Protein 1Y1B (pdb70)

Organism: Anemonia sulcata (NCBI:txid6108)

Foldseek 3Di:
DALADVDDDQPQFQFQWQPGGTASDPRSLSVCCRPPPHNIGTDGRHPD

Sequence (48 aa):
KPDCPLICTMQYDPVCGSDGITYGNACMLLGASCRSDTPIELVHKGRCKPDCPLICTMQYDPVCGSDGITYGNACMLLGASCRSDTPIELVHKGRCKPDCPLICTMQYDPVCGSDGITYGNACMLLGASCRSDTPIELVHKGRCKPDCPLICTMQYDPVCGSDGITYGNACMLLGASCRSDTPIELVHKGRCKPDCPLICTMQYDPVCGSDGITYGNACMLLGASCRSDTPIELVHKGRCKPDCPLICTMQYDPVCGSDGITYGNACMLLGASCRSDTPIELVHKGRCKPDCPLICTMQYDPVCGSDGITYGNACMLLGASCRSDTPIELVHKGRCKPDCPLICTMQYDPVCGSDGITYGNACMLLGASCRSDTPIELVHKGRCKPDCPLICTMQYDPVCGSDGITYGNACMLLGASCRSDTPIELVHKGRCKPDCPLICTMQYDPVCGSDGITYGNACMLLGASCRSDTPIELVHKGRCKPDCPLICTMQYDPVCGSDGITYGNACMLLGASCRSDTPIELVHKGRCKPDCPLICTMQYDPVCGSDGITYGNACMLLGASCRSDTPIELVHKGRCKPDCPLICTMQYDPVCGSDGITYGNACMLLGASCRSDTPIELVHKGRCKPDCPLICTMQYDPVCGSDGITYGNACMLLGASCRSDTPIELVHKGRCKPDCPLICTMQYDPVCGSDGITYGNACMLLGASCRSDTPIELVHKGRCKPDCPLICTMQYDPVCGSDGITYGNACMLLGASCRSDTPIELVHKGRCKPDCPLICTMQYDPVCGSDGITYGNACMLLGASCRSDTPIELVHKGRCKPDCPLICTMQYDPVCGSDGITYGNACMLLGASCRSDTPIELVHKGRCKPDCPLICTMQYDPVCGSDGITYGNACMLLGASCRSDTPIELVHKGRCKPDCPLICTMQYDPVCGSDGITYGNACMLLGASCRSDTPIELVHKGRC

InterPro domains:
  IPR001239 Proteinase inhibitor I1, Kazal-type, metazoa [PR00290] (8-18)
  IPR001239 Proteinase inhibitor I1, Kazal-type, metazoa [PR00290] (19-30)
  IPR002350 Kazal domain [PF00050] (7-48)
  IPR002350 Kazal domain [PS51465] (1-48)
  IPR002350 Kazal domain [SM00280] (3-48)
  IPR036058 Kazal domain superfamily [SSF100895] (2-48)
  IPR050653 Protease Inhibitors and Growth Factor Antagonists [PTHR10913] (4-48)

Secondary structure (DSSP, 8-state):
-----S---SS-B-EEEETTEEESBHHHHHHHHHHSSS--EEEESS--

Structure (mmCIF, N/CA/C/O backbone):
data_1Y1B
#
_entry.id   1Y1B
#
loop_
_atom_site.group_PDB
_atom_site.id
_atom_site.type_symbol
_atom_site.label_atom_id
_atom_site.label_alt_id
_atom_site.label_comp_id
_atom_site.label_asym_id
_atom_site.label_entity_id
_atom_site.label_seq_id
_atom_site.pdbx_PDB_ins_code
_atom_site.Cartn_x
_atom_site.Cartn_y
_atom_site.Cartn_z
_atom_site.occupancy
_atom_site.B_iso_or_equiv
_atom_site.auth_seq_id
_atom_site.auth_comp_id
_atom_site.auth_asym_id
_atom_site.auth_atom_id
_atom_site.pdbx_PDB_model_num
ATOM 1 N N . LYS A 1 1 ? 2.234 13.068 5.387 1.00 0.00 1 LYS A N 1
ATOM 2 C CA . LYS A 1 1 ? 2.216 11.798 4.614 1.00 0.00 1 LYS A CA 1
ATOM 3 C C . LYS A 1 1 ? 3.343 10.869 5.054 1.00 0.00 1 LYS A C 1
ATOM 4 O O . LYS A 1 1 ? 4.447 11.318 5.361 1.00 0.00 1 LYS A O 1
ATOM 25 N N . PRO A 1 2 ? 3.075 9.556 5.085 1.00 0.00 2 PRO A N 1
ATOM 26 C CA . PRO A 1 2 ? 4.064 8.552 5.484 1.00 0.00 2 PRO A CA 1
ATOM 27 C C . PRO A 1 2 ? 5.370 8.688 4.711 1.00 0.00 2 PRO A C 1
ATOM 28 O O . PRO A 1 2 ? 5.627 9.713 4.081 1.00 0.00 2 PRO A O 1
ATOM 39 N N . ASP A 1 3 ? 6.194 7.648 4.769 1.00 0.00 3 ASP A N 1
ATOM 40 C CA . ASP A 1 3 ? 7.479 7.650 4.077 1.00 0.00 3 ASP A CA 1
ATOM 41 C C . ASP A 1 3 ? 7.641 6.402 3.219 1.00 0.00 3 ASP A C 1
ATOM 42 O O . ASP A 1 3 ? 6.674 5.688 2.953 1.00 0.00 3 ASP A O 1
ATOM 51 N N . CYS A 1 4 ? 8.867 6.157 2.772 1.00 0.00 4 CYS A N 1
ATOM 52 C CA . CYS A 1 4 ? 9.159 5.008 1.929 1.00 0.00 4 CYS A CA 1
ATOM 53 C C . CYS A 1 4 ? 9.945 3.957 2.704 1.00 0.00 4 CYS A C 1
ATOM 54 O O . CYS A 1 4 ? 10.595 4.264 3.703 1.00 0.00 4 CYS A O 1
ATOM 61 N N . PRO A 1 5 ? 9.891 2.698 2.250 1.00 0.00 5 PRO A N 1
ATOM 62 C CA . PRO A 1 5 ? 10.582 1.590 2.880 1.00 0.00 5 PRO A CA 1
ATOM 63 C C . PRO A 1 5 ? 11.928 1.299 2.227 1.00 0.00 5 PRO A C 1
ATOM 64 O O . PRO A 1 5 ? 12.465 2.126 1.489 1.00 0.00 5 PRO A O 1
ATOM 75 N N . LEU A 1 6 ? 12.464 0.115 2.498 1.00 0.00 6 LEU A N 1
ATOM 76 C CA . LEU A 1 6 ? 13.744 -0.296 1.937 1.00 0.00 6 LEU A CA 1
ATOM 77 C C . LEU A 1 6 ? 13.643 -1.703 1.355 1.00 0.00 6 LEU A C 1
ATOM 78 O O . LEU A 1 6 ? 14.365 -2.610 1.769 1.00 0.00 6 LEU A O 1
ATOM 94 N N . ILE A 1 7 ? 12.735 -1.877 0.398 1.00 0.00 7 ILE A N 1
ATOM 95 C CA . ILE A 1 7 ? 12.528 -3.175 -0.234 1.00 0.00 7 ILE A CA 1
ATOM 96 C C . ILE A 1 7 ? 11.993 -4.185 0.778 1.00 0.00 7 ILE A C 1
ATOM 97 O O . ILE A 1 7 ? 12.745 -4.709 1.601 1.00 0.00 7 ILE A O 1
ATOM 113 N N . CYS A 1 8 ? 10.693 -4.452 0.714 1.00 0.00 8 CYS A N 1
ATOM 114 C CA . CYS A 1 8 ? 10.064 -5.395 1.629 1.00 0.00 8 CYS A CA 1
ATOM 115 C C . CYS A 1 8 ? 10.146 -6.835 1.141 1.00 0.00 8 CYS A C 1
ATOM 116 O O . CYS A 1 8 ? 11.029 -7.583 1.559 1.00 0.00 8 CYS A O 1
ATOM 123 N N . THR A 1 9 ? 9.215 -7.241 0.286 1.00 0.00 9 THR A N 1
ATOM 124 C CA . THR A 1 9 ? 9.203 -8.613 -0.195 1.00 0.00 9 THR A CA 1
ATOM 125 C C . THR A 1 9 ? 8.227 -8.808 -1.348 1.00 0.00 9 THR A C 1
ATOM 126 O O . THR A 1 9 ? 7.528 -7.880 -1.757 1.00 0.00 9 THR A O 1
ATOM 137 N N . MET A 1 10 ? 8.179 -10.037 -1.853 1.00 0.00 10 MET A N 1
ATOM 138 C CA . MET A 1 10 ? 7.283 -10.389 -2.944 1.00 0.00 10 MET A CA 1
ATOM 139 C C . MET A 1 10 ? 6.179 -11.317 -2.442 1.00 0.00 10 MET A C 1
ATOM 140 O O . MET A 1 10 ? 5.431 -11.896 -3.230 1.00 0.00 10 MET A O 1
ATOM 154 N N . GLN A 1 11 ? 6.077 -11.439 -1.120 1.00 0.00 11 GLN A N 1
ATOM 155 C CA . GLN A 1 11 ? 5.062 -12.275 -0.499 1.00 0.00 11 GLN A CA 1
ATOM 156 C C . GLN A 1 11 ? 3.717 -11.583 -0.594 1.00 0.00 11 GLN A C 1
ATOM 157 O O . GLN A 1 11 ? 3.155 -11.142 0.411 1.00 0.00 11 GLN A O 1
ATOM 171 N N . TYR A 1 12 ? 3.235 -11.476 -1.823 1.00 0.00 12 TYR A N 1
ATOM 172 C CA . TYR A 1 12 ? 1.968 -10.818 -2.132 1.00 0.00 12 TYR A CA 1
ATOM 173 C C . TYR A 1 12 ? 1.075 -10.671 -0.905 1.00 0.00 12 TYR A C 1
ATOM 174 O O . TYR A 1 12 ? 0.331 -11.583 -0.544 1.00 0.00 12 TYR A O 1
ATOM 192 N N . ASP A 1 13 ? 1.146 -9.497 -0.290 1.00 0.00 13 ASP A N 1
ATOM 193 C CA . ASP A 1 13 ? 0.339 -9.178 0.877 1.00 0.00 13 ASP A CA 1
ATOM 194 C C . ASP A 1 13 ? -0.511 -7.963 0.551 1.00 0.00 13 ASP A C 1
ATOM 195 O O . ASP A 1 13 ? -0.415 -6.919 1.196 1.00 0.00 13 ASP A O 1
ATOM 204 N N . PRO A 1 14 ? -1.339 -8.092 -0.493 1.00 0.00 14 PRO A N 1
ATOM 205 C CA . PRO A 1 14 ? -2.205 -7.019 -0.977 1.00 0.00 14 PRO A CA 1
ATOM 206 C C . PRO A 1 14 ? -3.003 -6.345 0.123 1.00 0.00 14 PRO A C 1
ATOM 207 O O . PRO A 1 14 ? -3.860 -6.957 0.760 1.00 0.00 14 PRO A O 1
ATOM 218 N N . VAL A 1 15 ? -2.716 -5.069 0.329 1.00 0.00 15 VAL A N 1
ATOM 219 C CA . VAL A 1 15 ? -3.392 -4.279 1.329 1.00 0.00 15 VAL A CA 1
ATOM 220 C C . VAL A 1 15 ? -4.052 -3.078 0.691 1.00 0.00 15 VAL A C 1
ATOM 221 O O . VAL A 1 15 ? -3.448 -2.371 -0.117 1.00 0.00 15 VAL A O 1
ATOM 234 N N . CYS A 1 16 ? -5.294 -2.852 1.065 1.00 0.00 16 CYS A N 1
ATOM 235 C CA . CYS A 1 16 ? -6.049 -1.738 0.544 1.00 0.00 16 CYS A CA 1
ATOM 236 C C . CYS A 1 16 ? -5.641 -0.461 1.257 1.00 0.00 16 CYS A C 1
ATOM 237 O O . CYS A 1 16 ? -5.764 -0.351 2.476 1.00 0.00 16 CYS A O 1
ATOM 244 N N . GLY A 1 17 ? -5.130 0.497 0.493 1.00 0.00 17 GLY A N 1
ATOM 245 C CA . GLY A 1 17 ? -4.686 1.735 1.082 1.00 0.00 17 GLY A CA 1
ATOM 246 C C . GLY A 1 17 ? -5.619 2.887 0.808 1.00 0.00 17 GLY A C 1
ATOM 247 O O . GLY A 1 17 ? -6.141 3.037 -0.315 1.00 0.00 17 GLY A O 1
ATOM 251 N N . SER A 1 18 ? -5.805 3.702 1.850 1.00 0.00 18 SER A N 1
ATOM 252 C CA . SER A 1 18 ? -6.650 4.872 1.783 1.00 0.00 18 SER A CA 1
ATOM 253 C C . SER A 1 18 ? -6.288 5.689 0.565 1.00 0.00 18 SER A C 1
ATOM 254 O O . SER A 1 18 ? -5.359 6.502 0.584 1.00 0.00 18 SER A O 1
ATOM 262 N N . ASP A 1 19 ? -7.031 5.429 -0.488 1.00 0.00 19 ASP A N 1
ATOM 263 C CA . ASP A 1 19 ? -6.855 6.080 -1.772 1.00 0.00 19 ASP A CA 1
ATOM 264 C C . ASP A 1 19 ? -7.721 5.365 -2.793 1.00 0.00 19 ASP A C 1
ATOM 265 O O . ASP A 1 19 ? -8.191 5.959 -3.763 1.00 0.00 19 ASP A O 1
ATOM 274 N N . GLY A 1 20 ? -7.927 4.072 -2.551 1.00 0.00 20 GLY A N 1
ATOM 275 C CA . GLY A 1 20 ? -8.733 3.265 -3.430 1.00 0.00 20 GLY A CA 1
ATOM 276 C C . GLY A 1 20 ? -7.891 2.303 -4.228 1.00 0.00 20 GLY A C 1
ATOM 277 O O . GLY A 1 20 ? -8.205 2.014 -5.382 1.00 0.00 20 GLY A O 1
ATOM 281 N N . ILE A 1 21 ? -6.803 1.813 -3.632 1.00 0.00 21 ILE A N 1
ATOM 282 C CA . ILE A 1 21 ? -5.933 0.892 -4.362 1.00 0.00 21 ILE A CA 1
ATOM 283 C C . ILE A 1 21 ? -5.432 -0.266 -3.504 1.00 0.00 21 ILE A C 1
ATOM 284 O O . ILE A 1 21 ? -5.086 -0.092 -2.335 1.00 0.00 21 ILE A O 1
ATOM 300 N N . THR A 1 22 ? -5.364 -1.445 -4.122 1.00 0.00 22 THR A N 1
ATOM 301 C CA . THR A 1 22 ? -4.869 -2.645 -3.458 1.00 0.00 22 THR A CA 1
ATOM 302 C C . THR A 1 22 ? -3.400 -2.838 -3.813 1.00 0.00 22 THR A C 1
ATOM 303 O O . THR A 1 22 ? -3.068 -3.317 -4.897 1.00 0.00 22 THR A O 1
ATOM 314 N N . TYR A 1 23 ? -2.525 -2.421 -2.909 1.00 0.00 23 TYR A N 1
ATOM 315 C CA . TYR A 1 23 ? -1.088 -2.496 -3.130 1.00 0.00 23 TYR A CA 1
ATOM 316 C C . TYR A 1 23 ? -0.517 -3.868 -2.825 1.00 0.00 23 TYR A C 1
ATOM 317 O O . TYR A 1 23 ? -0.883 -4.499 -1.842 1.00 0.00 23 TYR A O 1
ATOM 335 N N . GLY A 1 24 ? 0.397 -4.308 -3.683 1.00 0.00 24 GLY A N 1
ATOM 336 C CA . GLY A 1 24 ? 1.030 -5.603 -3.516 1.00 0.00 24 GLY A CA 1
ATOM 337 C C . GLY A 1 24 ? 1.357 -5.881 -2.074 1.00 0.00 24 GLY A C 1
ATOM 338 O O . GLY A 1 24 ? 1.372 -7.032 -1.634 1.00 0.00 24 GLY A O 1
ATOM 342 N N . ASN A 1 25 ? 1.605 -4.814 -1.335 1.00 0.00 25 ASN A N 1
ATOM 343 C CA . ASN A 1 25 ? 1.920 -4.918 0.077 1.00 0.00 25 ASN A CA 1
ATOM 344 C C . ASN A 1 25 ? 2.012 -3.539 0.714 1.00 0.00 25 ASN A C 1
ATOM 345 O O . ASN A 1 25 ? 2.418 -2.569 0.074 1.00 0.00 25 ASN A O 1
ATOM 356 N N . ALA A 1 26 ? 1.622 -3.464 1.977 1.00 0.00 26 ALA A N 1
ATOM 357 C CA . ALA A 1 26 ? 1.648 -2.210 2.716 1.00 0.00 26 ALA A CA 1
ATOM 358 C C . ALA A 1 26 ? 2.998 -1.532 2.566 1.00 0.00 26 ALA A C 1
ATOM 359 O O . ALA A 1 26 ? 3.107 -0.310 2.666 1.00 0.00 26 ALA A O 1
ATOM 366 N N . CYS A 1 27 ? 4.026 -2.333 2.316 1.00 0.00 27 CYS A N 1
ATOM 367 C CA . CYS A 1 27 ? 5.367 -1.796 2.141 1.00 0.00 27 CYS A CA 1
ATOM 368 C C . CYS A 1 27 ? 5.476 -1.084 0.809 1.00 0.00 27 CYS A C 1
ATOM 369 O O . CYS A 1 27 ? 6.029 0.012 0.710 1.00 0.00 27 CYS A O 1
ATOM 376 N N . MET A 1 28 ? 4.923 -1.711 -0.212 1.00 0.00 28 MET A N 1
ATOM 377 C CA . MET A 1 28 ? 4.937 -1.142 -1.536 1.00 0.00 28 MET A CA 1
ATOM 378 C C . MET A 1 28 ? 4.188 0.179 -1.519 1.00 0.00 28 MET A C 1
ATOM 379 O O . MET A 1 28 ? 4.343 1.017 -2.410 1.00 0.00 28 MET A O 1
ATOM 393 N N . LEU A 1 29 ? 3.392 0.366 -0.473 1.00 0.00 29 LEU A N 1
ATOM 394 C CA . LEU A 1 29 ? 2.635 1.586 -0.308 1.00 0.00 29 LEU A CA 1
ATOM 395 C C . LEU A 1 29 ? 3.531 2.708 0.172 1.00 0.00 29 LEU A C 1
ATOM 396 O O . LEU A 1 29 ? 3.544 3.789 -0.407 1.00 0.00 29 LEU A O 1
ATOM 412 N N . LEU A 1 30 ? 4.291 2.447 1.225 1.00 0.00 30 LEU A N 1
ATOM 413 C CA . LEU A 1 30 ? 5.193 3.456 1.746 1.00 0.00 30 LEU A CA 1
ATOM 414 C C . LEU A 1 30 ? 5.990 4.040 0.598 1.00 0.00 30 LEU A C 1
ATOM 415 O O . LEU A 1 30 ? 6.284 5.235 0.575 1.00 0.00 30 LEU A O 1
ATOM 431 N N . GLY A 1 31 ? 6.304 3.193 -0.378 1.00 0.00 31 GLY A N 1
ATOM 432 C CA . GLY A 1 31 ? 7.025 3.663 -1.541 1.00 0.00 31 GLY A CA 1
ATOM 433 C C . GLY A 1 31 ? 6.131 4.539 -2.387 1.00 0.00 31 GLY A C 1
ATOM 434 O O . GLY A 1 31 ? 6.574 5.514 -2.997 1.00 0.00 31 GLY A O 1
ATOM 438 N N . ALA A 1 32 ? 4.851 4.188 -2.395 1.00 0.00 32 ALA A N 1
ATOM 439 C CA . ALA A 1 32 ? 3.855 4.931 -3.139 1.00 0.00 32 ALA A CA 1
ATOM 440 C C . ALA A 1 32 ? 3.588 6.276 -2.481 1.00 0.00 32 ALA A C 1
ATOM 441 O O . ALA A 1 32 ? 3.826 7.321 -3.072 1.00 0.00 32 ALA A O 1
ATOM 448 N N . SER A 1 33 ? 3.106 6.244 -1.247 1.00 0.00 33 SER A N 1
ATOM 449 C CA . SER A 1 33 ? 2.822 7.471 -0.519 1.00 0.00 33 SER A CA 1
ATOM 450 C C . SER A 1 33 ? 4.010 8.415 -0.607 1.00 0.00 33 SER A C 1
ATOM 451 O O . SER A 1 33 ? 3.859 9.635 -0.549 1.00 0.00 33 SER A O 1
ATOM 459 N N . CYS A 1 34 ? 5.194 7.833 -0.749 1.00 0.00 34 CYS A N 1
ATOM 460 C CA . CYS A 1 34 ? 6.420 8.615 -0.847 1.00 0.00 34 CYS A CA 1
ATOM 461 C C . CYS A 1 34 ? 6.539 9.306 -2.203 1.00 0.00 34 CYS A C 1
ATOM 462 O O . CYS A 1 34 ? 7.110 10.392 -2.303 1.00 0.00 34 CYS A O 1
ATOM 469 N N . ARG A 1 35 ? 6.013 8.672 -3.249 1.00 0.00 35 ARG A N 1
ATOM 470 C CA . ARG A 1 35 ? 6.088 9.244 -4.591 1.00 0.00 35 ARG A CA 1
ATOM 471 C C . ARG A 1 35 ? 4.941 8.766 -5.478 1.00 0.00 35 ARG A C 1
ATOM 472 O O . ARG A 1 35 ? 5.167 8.214 -6.555 1.00 0.00 35 ARG A O 1
ATOM 493 N N . SER A 1 36 ? 3.712 8.982 -5.022 1.00 0.00 36 SER A N 1
ATOM 494 C CA . SER A 1 36 ? 2.533 8.573 -5.776 1.00 0.00 36 SER A CA 1
ATOM 495 C C . SER A 1 36 ? 1.800 9.781 -6.344 1.00 0.00 36 SER A C 1
ATOM 496 O O . SER A 1 36 ? 1.820 10.024 -7.551 1.00 0.00 36 SER A O 1
ATOM 504 N N . ASP A 1 37 ? 1.148 10.532 -5.464 1.00 0.00 37 ASP A N 1
ATOM 505 C CA . ASP A 1 37 ? 0.401 11.715 -5.874 1.00 0.00 37 ASP A CA 1
ATOM 506 C C . ASP A 1 37 ? -0.125 12.482 -4.665 1.00 0.00 37 ASP A C 1
ATOM 507 O O . ASP A 1 37 ? -0.170 13.711 -4.669 1.00 0.00 37 ASP A O 1
ATOM 516 N N . THR A 1 38 ? -0.528 11.746 -3.633 1.00 0.00 38 THR A N 1
ATOM 517 C CA . THR A 1 38 ? -1.059 12.358 -2.420 1.00 0.00 38 THR A CA 1
ATOM 518 C C . THR A 1 38 ? -0.723 11.518 -1.191 1.00 0.00 38 THR A C 1
ATOM 519 O O . THR A 1 38 ? -0.168 10.426 -1.304 1.00 0.00 38 THR A O 1
ATOM 530 N N . PRO A 1 39 ? -1.064 12.021 0.007 1.00 0.00 39 PRO A N 1
ATOM 531 C CA . PRO A 1 39 ? -0.803 11.313 1.262 1.00 0.00 39 PRO A CA 1
ATOM 532 C C . PRO A 1 39 ? -1.719 10.107 1.439 1.00 0.00 39 PRO A C 1
ATOM 533 O O . PRO A 1 39 ? -2.827 10.229 1.962 1.00 0.00 39 PRO A O 1
ATOM 544 N N . ILE A 1 40 ? -1.255 8.945 0.993 1.00 0.00 40 ILE A N 1
ATOM 545 C CA . ILE A 1 40 ? -2.033 7.719 1.092 1.00 0.00 40 ILE A CA 1
ATOM 546 C C . ILE A 1 40 ? -1.885 7.072 2.466 1.00 0.00 40 ILE A C 1
ATOM 547 O O . ILE A 1 40 ? -1.011 7.447 3.249 1.00 0.00 40 ILE A O 1
ATOM 563 N N . GLU A 1 41 ? -2.749 6.100 2.754 1.00 0.00 41 GLU A N 1
ATOM 564 C CA . GLU A 1 41 ? -2.718 5.401 4.040 1.00 0.00 41 GLU A CA 1
ATOM 565 C C . GLU A 1 41 ? -3.198 3.959 3.894 1.00 0.00 41 GLU A C 1
ATOM 566 O O . GLU A 1 41 ? -3.484 3.503 2.792 1.00 0.00 41 GLU A O 1
ATOM 578 N N . LEU A 1 42 ? -3.279 3.241 5.012 1.00 0.00 42 LEU A N 1
ATOM 579 C CA . LEU A 1 42 ? -3.736 1.851 5.002 1.00 0.00 42 LEU A CA 1
ATOM 580 C C . LEU A 1 42 ? -5.071 1.714 5.728 1.00 0.00 42 LEU A C 1
ATOM 581 O O . LEU A 1 42 ? -5.291 2.343 6.763 1.00 0.00 42 LEU A O 1
ATOM 597 N N . VAL A 1 43 ? -5.959 0.888 5.180 1.00 0.00 43 VAL A N 1
ATOM 598 C CA . VAL A 1 43 ? -7.268 0.675 5.784 1.00 0.00 43 VAL A CA 1
ATOM 599 C C . VAL A 1 43 ? -7.499 -0.798 6.098 1.00 0.00 43 VAL A C 1
ATOM 600 O O . VAL A 1 43 ? -7.934 -1.151 7.194 1.00 0.00 43 VAL A O 1
ATOM 613 N N . HIS A 1 44 ? -7.206 -1.654 5.127 1.00 0.00 44 HIS A N 1
ATOM 614 C CA . HIS A 1 44 ? -7.383 -3.093 5.295 1.00 0.00 44 HIS A CA 1
ATOM 615 C C . HIS A 1 44 ? -6.188 -3.855 4.733 1.00 0.00 44 HIS A C 1
ATOM 616 O O . HIS A 1 44 ? -5.724 -3.574 3.629 1.00 0.00 44 HIS A O 1
ATOM 631 N N . LYS A 1 45 ? -5.694 -4.822 5.500 1.00 0.00 45 LYS A N 1
ATOM 632 C CA . LYS A 1 45 ? -4.552 -5.621 5.074 1.00 0.00 45 LYS A CA 1
ATOM 633 C C . LYS A 1 45 ? -4.999 -6.803 4.220 1.00 0.00 45 LYS A C 1
ATOM 634 O O . LYS A 1 45 ? -4.835 -7.959 4.607 1.00 0.00 45 LYS A O 1
ATOM 653 N N . GLY A 1 46 ? -5.563 -6.502 3.054 1.00 0.00 46 GLY A N 1
ATOM 654 C CA . GLY A 1 46 ? -6.023 -7.544 2.159 1.00 0.00 46 GLY A CA 1
ATOM 655 C C . GLY A 1 46 ? -6.670 -6.981 0.911 1.00 0.00 46 GLY A C 1
ATOM 656 O O . GLY A 1 46 ? -6.315 -5.893 0.458 1.00 0.00 46 GLY A O 1
ATOM 660 N N . ARG A 1 47 ? -7.623 -7.717 0.356 1.00 0.00 47 ARG A N 1
ATOM 661 C CA . ARG A 1 47 ? -8.323 -7.278 -0.844 1.00 0.00 47 ARG A CA 1
ATOM 662 C C . ARG A 1 47 ? -9.560 -6.469 -0.474 1.00 0.00 47 ARG A C 1
ATOM 663 O O . ARG A 1 47 ? -10.669 -6.775 -0.914 1.00 0.00 47 ARG A O 1
ATOM 684 N N . CYS A 1 48 ? -9.365 -5.435 0.340 1.00 0.00 48 CYS A N 1
ATOM 685 C CA . CYS A 1 48 ? -10.466 -4.584 0.770 1.00 0.00 48 CYS A CA 1
ATOM 686 C C . CYS A 1 48 ? -11.637 -5.421 1.277 1.00 0.00 48 CYS A C 1
ATOM 687 O O . CYS A 1 48 ? -11.785 -5.544 2.511 1.00 0.00 48 CYS A O 1
ATOM 695 N N . LYS A 1 1 ? 5.856 12.442 7.062 1.00 0.00 1 LYS A N 2
ATOM 696 C CA . LYS A 1 1 ? 5.905 12.296 5.584 1.00 0.00 1 LYS A CA 2
ATOM 697 C C . LYS A 1 1 ? 6.349 10.894 5.183 1.00 0.00 1 LYS A C 2
ATOM 698 O O . LYS A 1 1 ? 7.393 10.414 5.624 1.00 0.00 1 LYS A O 2
ATOM 719 N N . PRO A 1 2 ? 5.559 10.219 4.335 1.00 0.00 2 PRO A N 2
ATOM 720 C CA . PRO A 1 2 ? 5.872 8.864 3.869 1.00 0.00 2 PRO A CA 2
ATOM 721 C C . PRO A 1 2 ? 7.128 8.830 3.004 1.00 0.00 2 PRO A C 2
ATOM 722 O O . PRO A 1 2 ? 7.862 9.814 2.921 1.00 0.00 2 PRO A O 2
ATOM 733 N N . ASP A 1 3 ? 7.372 7.692 2.363 1.00 0.00 3 ASP A N 2
ATOM 734 C CA . ASP A 1 3 ? 8.542 7.536 1.506 1.00 0.00 3 ASP A CA 2
ATOM 735 C C . ASP A 1 3 ? 8.572 6.148 0.876 1.00 0.00 3 ASP A C 2
ATOM 736 O O . ASP A 1 3 ? 7.843 5.252 1.295 1.00 0.00 3 ASP A O 2
ATOM 745 N N . CYS A 1 4 ? 9.424 5.974 -0.128 1.00 0.00 4 CYS A N 2
ATOM 746 C CA . CYS A 1 4 ? 9.552 4.689 -0.808 1.00 0.00 4 CYS A CA 2
ATOM 747 C C . CYS A 1 4 ? 10.669 3.862 -0.182 1.00 0.00 4 CYS A C 2
ATOM 748 O O . CYS A 1 4 ? 11.768 4.362 0.052 1.00 0.00 4 CYS A O 2
ATOM 755 N N . PRO A 1 5 ? 10.400 2.579 0.091 1.00 0.00 5 PRO A N 2
ATOM 756 C CA . PRO A 1 5 ? 11.384 1.675 0.688 1.00 0.00 5 PRO A CA 2
ATOM 757 C C . PRO A 1 5 ? 12.399 1.175 -0.331 1.00 0.00 5 PRO A C 2
ATOM 758 O O . PRO A 1 5 ? 12.455 1.668 -1.458 1.00 0.00 5 PRO A O 2
ATOM 769 N N . LEU A 1 6 ? 13.192 0.189 0.067 1.00 0.00 6 LEU A N 2
ATOM 770 C CA . LEU A 1 6 ? 14.198 -0.382 -0.818 1.00 0.00 6 LEU A CA 2
ATOM 771 C C . LEU A 1 6 ? 14.027 -1.893 -0.922 1.00 0.00 6 LEU A C 2
ATOM 772 O O . LEU A 1 6 ? 14.902 -2.658 -0.517 1.00 0.00 6 LEU A O 2
ATOM 788 N N . ILE A 1 7 ? 12.891 -2.312 -1.472 1.00 0.00 7 ILE A N 2
ATOM 789 C CA . ILE A 1 7 ? 12.593 -3.726 -1.637 1.00 0.00 7 ILE A CA 2
ATOM 790 C C . ILE A 1 7 ? 12.322 -4.392 -0.292 1.00 0.00 7 ILE A C 2
ATOM 791 O O . ILE A 1 7 ? 13.249 -4.816 0.399 1.00 0.00 7 ILE A O 2
ATOM 807 N N . CYS A 1 8 ? 11.048 -4.478 0.076 1.00 0.00 8 CYS A N 2
ATOM 808 C CA . CYS A 1 8 ? 10.661 -5.088 1.342 1.00 0.00 8 CYS A CA 2
ATOM 809 C C . CYS A 1 8 ? 10.653 -6.611 1.262 1.00 0.00 8 CYS A C 2
ATOM 810 O O . CYS A 1 8 ? 11.634 -7.259 1.627 1.00 0.00 8 CYS A O 2
ATOM 817 N N . THR A 1 9 ? 9.552 -7.186 0.797 1.00 0.00 9 THR A N 2
ATOM 818 C CA . THR A 1 9 ? 9.450 -8.638 0.694 1.00 0.00 9 THR A CA 2
ATOM 819 C C . THR A 1 9 ? 8.485 -9.051 -0.411 1.00 0.00 9 THR A C 2
ATOM 820 O O . THR A 1 9 ? 7.802 -8.214 -1.000 1.00 0.00 9 THR A O 2
ATOM 831 N N . MET A 1 10 ? 8.437 -10.352 -0.685 1.00 0.00 10 MET A N 2
ATOM 832 C CA . MET A 1 10 ? 7.558 -10.884 -1.718 1.00 0.00 10 MET A CA 2
ATOM 833 C C . MET A 1 10 ? 6.343 -11.563 -1.102 1.00 0.00 10 MET A C 2
ATOM 834 O O . MET A 1 10 ? 5.638 -12.321 -1.770 1.00 0.00 10 MET A O 2
ATOM 848 N N . GLN A 1 11 ? 6.092 -11.278 0.170 1.00 0.00 11 GLN A N 2
ATOM 849 C CA . GLN A 1 11 ? 4.950 -11.854 0.867 1.00 0.00 11 GLN A CA 2
ATOM 850 C C . GLN A 1 11 ? 3.668 -11.190 0.385 1.00 0.00 11 GLN A C 2
ATOM 851 O O . GLN A 1 11 ? 2.942 -10.574 1.165 1.00 0.00 11 GLN A O 2
ATOM 865 N N . TYR A 1 12 ? 3.421 -11.309 -0.917 1.00 0.00 12 TYR A N 2
ATOM 866 C CA . TYR A 1 12 ? 2.248 -10.717 -1.550 1.00 0.00 12 TYR A CA 2
ATOM 867 C C . TYR A 1 12 ? 1.099 -10.532 -0.569 1.00 0.00 12 TYR A C 2
ATOM 868 O O . TYR A 1 12 ? 0.278 -11.428 -0.374 1.00 0.00 12 TYR A O 2
ATOM 886 N N . ASP A 1 13 ? 1.039 -9.350 0.023 1.00 0.00 13 ASP A N 2
ATOM 887 C CA . ASP A 1 13 ? -0.015 -9.013 0.964 1.00 0.00 13 ASP A CA 2
ATOM 888 C C . ASP A 1 13 ? -0.757 -7.783 0.464 1.00 0.00 13 ASP A C 2
ATOM 889 O O . ASP A 1 13 ? -0.712 -6.717 1.078 1.00 0.00 13 ASP A O 2
ATOM 898 N N . PRO A 1 14 ? -1.444 -7.925 -0.678 1.00 0.00 14 PRO A N 2
ATOM 899 C CA . PRO A 1 14 ? -2.198 -6.838 -1.298 1.00 0.00 14 PRO A CA 2
ATOM 900 C C . PRO A 1 14 ? -3.103 -6.128 -0.300 1.00 0.00 14 PRO A C 2
ATOM 901 O O . PRO A 1 14 ? -4.213 -6.580 -0.018 1.00 0.00 14 PRO A O 2
ATOM 912 N N . VAL A 1 15 ? -2.615 -5.019 0.237 1.00 0.00 15 VAL A N 2
ATOM 913 C CA . VAL A 1 15 ? -3.355 -4.246 1.204 1.00 0.00 15 VAL A CA 2
ATOM 914 C C . VAL A 1 15 ? -3.900 -2.978 0.588 1.00 0.00 15 VAL A C 2
ATOM 915 O O . VAL A 1 15 ? -3.184 -2.227 -0.072 1.00 0.00 15 VAL A O 2
ATOM 928 N N . CYS A 1 16 ? -5.174 -2.743 0.829 1.00 0.00 16 CYS A N 2
ATOM 929 C CA . CYS A 1 16 ? -5.839 -1.566 0.324 1.00 0.00 16 CYS A CA 2
ATOM 930 C C . CYS A 1 16 ? -5.472 -0.369 1.179 1.00 0.00 16 CYS A C 2
ATOM 931 O O . CYS A 1 16 ? -5.669 -0.378 2.395 1.00 0.00 16 CYS A O 2
ATOM 938 N N . GLY A 1 17 ? -4.905 0.647 0.547 1.00 0.00 17 GLY A N 2
ATOM 939 C CA . GLY A 1 17 ? -4.486 1.811 1.280 1.00 0.00 17 GLY A CA 2
ATOM 940 C C . GLY A 1 17 ? -5.392 3.001 1.092 1.00 0.00 17 GLY A C 2
ATOM 941 O O . GLY A 1 17 ? -5.897 3.248 -0.018 1.00 0.00 17 GLY A O 2
ATOM 945 N N . SER A 1 18 ? -5.567 3.744 2.190 1.00 0.00 18 SER A N 2
ATOM 946 C CA . SER A 1 18 ? -6.375 4.940 2.199 1.00 0.00 18 SER A CA 2
ATOM 947 C C . SER A 1 18 ? -5.994 5.802 1.019 1.00 0.00 18 SER A C 2
ATOM 948 O O . SER A 1 18 ? -5.040 6.583 1.079 1.00 0.00 18 SER A O 2
ATOM 956 N N . ASP A 1 19 ? -6.740 5.610 -0.050 1.00 0.00 19 ASP A N 2
ATOM 957 C CA . ASP A 1 19 ? -6.537 6.313 -1.304 1.00 0.00 19 ASP A CA 2
ATOM 958 C C . ASP A 1 19 ? -7.384 5.644 -2.373 1.00 0.00 19 ASP A C 2
ATOM 959 O O . ASP A 1 19 ? -7.839 6.281 -3.322 1.00 0.00 19 ASP A O 2
ATOM 968 N N . GLY A 1 20 ? -7.594 4.341 -2.193 1.00 0.00 20 GLY A N 2
ATOM 969 C CA . GLY A 1 20 ? -8.387 3.577 -3.123 1.00 0.00 20 GLY A CA 2
ATOM 970 C C . GLY A 1 20 ? -7.543 2.632 -3.941 1.00 0.00 20 GLY A C 2
ATOM 971 O O . GLY A 1 20 ? -7.838 2.390 -5.111 1.00 0.00 20 GLY A O 2
ATOM 975 N N . ILE A 1 21 ? -6.475 2.100 -3.345 1.00 0.00 21 ILE A N 2
ATOM 976 C CA . ILE A 1 21 ? -5.606 1.193 -4.087 1.00 0.00 21 ILE A CA 2
ATOM 977 C C . ILE A 1 21 ? -5.112 0.020 -3.246 1.00 0.00 21 ILE A C 2
ATOM 978 O O . ILE A 1 21 ? -4.744 0.181 -2.084 1.00 0.00 21 ILE A O 2
ATOM 994 N N . THR A 1 22 ? -5.085 -1.161 -3.865 1.00 0.00 22 THR A N 2
ATOM 995 C CA . THR A 1 22 ? -4.611 -2.372 -3.203 1.00 0.00 22 THR A CA 2
ATOM 996 C C . THR A 1 22 ? -3.138 -2.590 -3.529 1.00 0.00 22 THR A C 2
ATOM 997 O O . THR A 1 22 ? -2.790 -3.043 -4.619 1.00 0.00 22 THR A O 2
ATOM 1008 N N . TYR A 1 23 ? -2.276 -2.229 -2.587 1.00 0.00 23 TYR A N 2
ATOM 1009 C CA . TYR A 1 23 ? -0.838 -2.341 -2.771 1.00 0.00 23 TYR A CA 2
ATOM 1010 C C . TYR A 1 23 ? -0.323 -3.729 -2.457 1.00 0.00 23 TYR A C 2
ATOM 1011 O O . TYR A 1 23 ? -0.740 -4.357 -1.493 1.00 0.00 23 TYR A O 2
ATOM 1029 N N . GLY A 1 24 ? 0.607 -4.179 -3.284 1.00 0.00 24 GLY A N 2
ATOM 1030 C CA . GLY A 1 24 ? 1.201 -5.494 -3.116 1.00 0.00 24 GLY A CA 2
ATOM 1031 C C . GLY A 1 24 ? 1.648 -5.744 -1.698 1.00 0.00 24 GLY A C 2
ATOM 1032 O O . GLY A 1 24 ? 1.812 -6.891 -1.281 1.00 0.00 24 GLY A O 2
ATOM 1036 N N . ASN A 1 25 ? 1.841 -4.665 -0.959 1.00 0.00 25 ASN A N 2
ATOM 1037 C CA . ASN A 1 25 ? 2.268 -4.752 0.427 1.00 0.00 25 ASN A CA 2
ATOM 1038 C C . ASN A 1 25 ? 2.363 -3.369 1.053 1.00 0.00 25 ASN A C 2
ATOM 1039 O O . ASN A 1 25 ? 2.633 -2.383 0.368 1.00 0.00 25 ASN A O 2
ATOM 1050 N N . ALA A 1 26 ? 2.146 -3.305 2.360 1.00 0.00 26 ALA A N 2
ATOM 1051 C CA . ALA A 1 26 ? 2.220 -2.041 3.076 1.00 0.00 26 ALA A CA 2
ATOM 1052 C C . ALA A 1 26 ? 3.528 -1.343 2.745 1.00 0.00 26 ALA A C 2
ATOM 1053 O O . ALA A 1 26 ? 3.612 -0.115 2.744 1.00 0.00 26 ALA A O 2
ATOM 1060 N N . CYS A 1 27 ? 4.543 -2.142 2.439 1.00 0.00 27 CYS A N 2
ATOM 1061 C CA . CYS A 1 27 ? 5.851 -1.613 2.080 1.00 0.00 27 CYS A CA 2
ATOM 1062 C C . CYS A 1 27 ? 5.797 -1.016 0.688 1.00 0.00 27 CYS A C 2
ATOM 1063 O O . CYS A 1 27 ? 6.300 0.084 0.437 1.00 0.00 27 CYS A O 2
ATOM 1070 N N . MET A 1 28 ? 5.151 -1.742 -0.211 1.00 0.00 28 MET A N 2
ATOM 1071 C CA . MET A 1 28 ? 4.996 -1.289 -1.570 1.00 0.00 28 MET A CA 2
ATOM 1072 C C . MET A 1 28 ? 4.171 -0.015 -1.567 1.00 0.00 28 MET A C 2
ATOM 1073 O O . MET A 1 28 ? 4.209 0.776 -2.508 1.00 0.00 28 MET A O 2
ATOM 1087 N N . LEU A 1 29 ? 3.441 0.179 -0.471 1.00 0.00 29 LEU A N 2
ATOM 1088 C CA . LEU A 1 29 ? 2.620 1.350 -0.295 1.00 0.00 29 LEU A CA 2
ATOM 1089 C C . LEU A 1 29 ? 3.470 2.591 -0.126 1.00 0.00 29 LEU A C 2
ATOM 1090 O O . LEU A 1 29 ? 3.369 3.525 -0.908 1.00 0.00 29 LEU A O 2
ATOM 1106 N N . LEU A 1 30 ? 4.311 2.601 0.893 1.00 0.00 30 LEU A N 2
ATOM 1107 C CA . LEU A 1 30 ? 5.168 3.752 1.121 1.00 0.00 30 LEU A CA 2
ATOM 1108 C C . LEU A 1 30 ? 5.797 4.155 -0.193 1.00 0.00 30 LEU A C 2
ATOM 1109 O O . LEU A 1 30 ? 6.010 5.337 -0.460 1.00 0.00 30 LEU A O 2
ATOM 1125 N N . GLY A 1 31 ? 6.056 3.159 -1.032 1.00 0.00 31 GLY A N 2
ATOM 1126 C CA . GLY A 1 31 ? 6.616 3.438 -2.332 1.00 0.00 31 GLY A CA 2
ATOM 1127 C C . GLY A 1 31 ? 5.571 4.050 -3.233 1.00 0.00 31 GLY A C 2
ATOM 1128 O O . GLY A 1 31 ? 5.853 4.959 -4.009 1.00 0.00 31 GLY A O 2
ATOM 1132 N N . ALA A 1 32 ? 4.346 3.558 -3.097 1.00 0.00 32 ALA A N 2
ATOM 1133 C CA . ALA A 1 32 ? 3.227 4.060 -3.878 1.00 0.00 32 ALA A CA 2
ATOM 1134 C C . ALA A 1 32 ? 2.867 5.480 -3.459 1.00 0.00 32 ALA A C 2
ATOM 1135 O O . ALA A 1 32 ? 2.815 6.389 -4.286 1.00 0.00 32 ALA A O 2
ATOM 1142 N N . SER A 1 33 ? 2.619 5.661 -2.165 1.00 0.00 33 SER A N 2
ATOM 1143 C CA . SER A 1 33 ? 2.264 6.963 -1.624 1.00 0.00 33 SER A CA 2
ATOM 1144 C C . SER A 1 33 ? 3.357 7.995 -1.886 1.00 0.00 33 SER A C 2
ATOM 1145 O O . SER A 1 33 ? 3.084 9.195 -1.937 1.00 0.00 33 SER A O 2
ATOM 1153 N N . CYS A 1 34 ? 4.594 7.533 -2.049 1.00 0.00 34 CYS A N 2
ATOM 1154 C CA . CYS A 1 34 ? 5.709 8.441 -2.300 1.00 0.00 34 CYS A CA 2
ATOM 1155 C C . CYS A 1 34 ? 5.683 8.942 -3.740 1.00 0.00 34 CYS A C 2
ATOM 1156 O O . CYS A 1 34 ? 6.083 10.073 -4.022 1.00 0.00 34 CYS A O 2
ATOM 1163 N N . ARG A 1 35 ? 5.201 8.100 -4.645 1.00 0.00 35 ARG A N 2
ATOM 1164 C CA . ARG A 1 35 ? 5.112 8.463 -6.058 1.00 0.00 35 ARG A CA 2
ATOM 1165 C C . ARG A 1 35 ? 3.661 8.697 -6.466 1.00 0.00 35 ARG A C 2
ATOM 1166 O O . ARG A 1 35 ? 3.347 8.793 -7.653 1.00 0.00 35 ARG A O 2
ATOM 1187 N N . SER A 1 36 ? 2.779 8.780 -5.475 1.00 0.00 36 SER A N 2
ATOM 1188 C CA . SER A 1 36 ? 1.359 8.992 -5.726 1.00 0.00 36 SER A CA 2
ATOM 1189 C C . SER A 1 36 ? 1.030 10.481 -5.819 1.00 0.00 36 SER A C 2
ATOM 1190 O O . SER A 1 36 ? 1.139 11.083 -6.887 1.00 0.00 36 SER A O 2
ATOM 1198 N N . ASP A 1 37 ? 0.622 11.072 -4.698 1.00 0.00 37 ASP A N 2
ATOM 1199 C CA . ASP A 1 37 ? 0.275 12.488 -4.663 1.00 0.00 37 ASP A CA 2
ATOM 1200 C C . ASP A 1 37 ? -0.085 12.927 -3.246 1.00 0.00 37 ASP A C 2
ATOM 1201 O O . ASP A 1 37 ? 0.210 14.051 -2.841 1.00 0.00 37 ASP A O 2
ATOM 1210 N N . THR A 1 38 ? -0.724 12.033 -2.500 1.00 0.00 38 THR A N 2
ATOM 1211 C CA . THR A 1 38 ? -1.126 12.326 -1.129 1.00 0.00 38 THR A CA 2
ATOM 1212 C C . THR A 1 38 ? -0.670 11.221 -0.181 1.00 0.00 38 THR A C 2
ATOM 1213 O O . THR A 1 38 ? -0.405 10.096 -0.605 1.00 0.00 38 THR A O 2
ATOM 1224 N N . PRO A 1 39 ? -0.569 11.533 1.119 1.00 0.00 39 PRO A N 2
ATOM 1225 C CA . PRO A 1 39 ? -0.138 10.569 2.137 1.00 0.00 39 PRO A CA 2
ATOM 1226 C C . PRO A 1 39 ? -1.086 9.380 2.253 1.00 0.00 39 PRO A C 2
ATOM 1227 O O . PRO A 1 39 ? -2.034 9.402 3.038 1.00 0.00 39 PRO A O 2
ATOM 1238 N N . ILE A 1 40 ? -0.818 8.342 1.469 1.00 0.00 40 ILE A N 2
ATOM 1239 C CA . ILE A 1 40 ? -1.641 7.139 1.485 1.00 0.00 40 ILE A CA 2
ATOM 1240 C C . ILE A 1 40 ? -1.434 6.357 2.777 1.00 0.00 40 ILE A C 2
ATOM 1241 O O . ILE A 1 40 ? -0.356 6.398 3.370 1.00 0.00 40 ILE A O 2
ATOM 1257 N N . GLU A 1 41 ? -2.471 5.651 3.218 1.00 0.00 41 GLU A N 2
ATOM 1258 C CA . GLU A 1 41 ? -2.383 4.869 4.453 1.00 0.00 41 GLU A CA 2
ATOM 1259 C C . GLU A 1 41 ? -2.946 3.470 4.251 1.00 0.00 41 GLU A C 2
ATOM 1260 O O . GLU A 1 41 ? -3.340 3.112 3.153 1.00 0.00 41 GLU A O 2
ATOM 1272 N N . LEU A 1 42 ? -2.985 2.686 5.321 1.00 0.00 42 LEU A N 2
ATOM 1273 C CA . LEU A 1 42 ? -3.531 1.333 5.249 1.00 0.00 42 LEU A CA 2
ATOM 1274 C C . LEU A 1 42 ? -4.934 1.307 5.838 1.00 0.00 42 LEU A C 2
ATOM 1275 O O . LEU A 1 42 ? -5.173 1.846 6.918 1.00 0.00 42 LEU A O 2
ATOM 1291 N N . VAL A 1 43 ? -5.864 0.690 5.118 1.00 0.00 43 VAL A N 2
ATOM 1292 C CA . VAL A 1 43 ? -7.242 0.617 5.577 1.00 0.00 43 VAL A CA 2
ATOM 1293 C C . VAL A 1 43 ? -7.717 -0.836 5.667 1.00 0.00 43 VAL A C 2
ATOM 1294 O O . VAL A 1 43 ? -8.480 -1.194 6.563 1.00 0.00 43 VAL A O 2
ATOM 1307 N N . HIS A 1 44 ? -7.234 -1.671 4.751 1.00 0.00 44 HIS A N 2
ATOM 1308 C CA . HIS A 1 44 ? -7.577 -3.092 4.738 1.00 0.00 44 HIS A CA 2
ATOM 1309 C C . HIS A 1 44 ? -6.398 -3.917 4.237 1.00 0.00 44 HIS A C 2
ATOM 1310 O O . HIS A 1 44 ? -5.677 -3.496 3.334 1.00 0.00 44 HIS A O 2
ATOM 1325 N N . LYS A 1 45 ? -6.202 -5.093 4.820 1.00 0.00 45 LYS A N 2
ATOM 1326 C CA . LYS A 1 45 ? -5.104 -5.961 4.413 1.00 0.00 45 LYS A CA 2
ATOM 1327 C C . LYS A 1 45 ? -5.578 -6.995 3.398 1.00 0.00 45 LYS A C 2
ATOM 1328 O O . LYS A 1 45 ? -5.507 -8.199 3.642 1.00 0.00 45 LYS A O 2
ATOM 1347 N N . GLY A 1 46 ? -6.061 -6.512 2.258 1.00 0.00 46 GLY A N 2
ATOM 1348 C CA . GLY A 1 46 ? -6.539 -7.399 1.219 1.00 0.00 46 GLY A CA 2
ATOM 1349 C C . GLY A 1 46 ? -7.004 -6.637 -0.003 1.00 0.00 46 GLY A C 2
ATOM 1350 O O . GLY A 1 46 ? -6.547 -5.523 -0.259 1.00 0.00 46 GLY A O 2
ATOM 1354 N N . ARG A 1 47 ? -7.915 -7.233 -0.758 1.00 0.00 47 ARG A N 2
ATOM 1355 C CA . ARG A 1 47 ? -8.440 -6.596 -1.957 1.00 0.00 47 ARG A CA 2
ATOM 1356 C C . ARG A 1 47 ? -9.674 -5.764 -1.626 1.00 0.00 47 ARG A C 2
ATOM 1357 O O . ARG A 1 47 ? -10.732 -5.931 -2.230 1.00 0.00 47 ARG A O 2
ATOM 1378 N N . CYS A 1 48 ? -9.521 -4.865 -0.660 1.00 0.00 48 CYS A N 2
ATOM 1379 C CA . CYS A 1 48 ? -10.612 -3.998 -0.240 1.00 0.00 48 CYS A CA 2
ATOM 1380 C C . CYS A 1 48 ? -11.892 -4.797 -0.016 1.00 0.00 48 CYS A C 2
ATOM 1381 O O . CYS A 1 48 ? -11.834 -6.042 -0.104 1.00 0.00 48 CYS A O 2
ATOM 1389 N N . LYS A 1 1 ? 16.079 7.620 2.450 1.00 0.00 1 LYS A N 3
ATOM 1390 C CA . LYS A 1 1 ? 15.086 7.118 1.464 1.00 0.00 1 LYS A CA 3
ATOM 1391 C C . LYS A 1 1 ? 13.665 7.242 2.002 1.00 0.00 1 LYS A C 3
ATOM 1392 O O . LYS A 1 1 ? 13.150 6.329 2.649 1.00 0.00 1 LYS A O 3
ATOM 1413 N N . PRO A 1 2 ? 13.013 8.386 1.739 1.00 0.00 2 PRO A N 3
ATOM 1414 C CA . PRO A 1 2 ? 11.643 8.646 2.196 1.00 0.00 2 PRO A CA 3
ATOM 1415 C C . PRO A 1 2 ? 10.687 7.504 1.872 1.00 0.00 2 PRO A C 3
ATOM 1416 O O . PRO A 1 2 ? 11.110 6.402 1.524 1.00 0.00 2 PRO A O 3
ATOM 1427 N N . ASP A 1 3 ? 9.394 7.778 1.995 1.00 0.00 3 ASP A N 3
ATOM 1428 C CA . ASP A 1 3 ? 8.362 6.783 1.726 1.00 0.00 3 ASP A CA 3
ATOM 1429 C C . ASP A 1 3 ? 8.291 6.422 0.253 1.00 0.00 3 ASP A C 3
ATOM 1430 O O . ASP A 1 3 ? 7.232 6.494 -0.340 1.00 0.00 3 ASP A O 3
ATOM 1439 N N . CYS A 1 4 ? 9.410 6.015 -0.332 1.00 0.00 4 CYS A N 3
ATOM 1440 C CA . CYS A 1 4 ? 9.423 5.636 -1.741 1.00 0.00 4 CYS A CA 3
ATOM 1441 C C . CYS A 1 4 ? 9.700 4.143 -1.901 1.00 0.00 4 CYS A C 3
ATOM 1442 O O . CYS A 1 4 ? 10.094 3.470 -0.949 1.00 0.00 4 CYS A O 3
ATOM 1449 N N . PRO A 1 5 ? 9.470 3.599 -3.108 1.00 0.00 5 PRO A N 3
ATOM 1450 C CA . PRO A 1 5 ? 9.665 2.174 -3.386 1.00 0.00 5 PRO A CA 3
ATOM 1451 C C . PRO A 1 5 ? 11.129 1.773 -3.521 1.00 0.00 5 PRO A C 3
ATOM 1452 O O . PRO A 1 5 ? 11.991 2.597 -3.830 1.00 0.00 5 PRO A O 3
ATOM 1463 N N . LEU A 1 6 ? 11.387 0.490 -3.292 1.00 0.00 6 LEU A N 3
ATOM 1464 C CA . LEU A 1 6 ? 12.729 -0.072 -3.382 1.00 0.00 6 LEU A CA 3
ATOM 1465 C C . LEU A 1 6 ? 12.725 -1.513 -2.889 1.00 0.00 6 LEU A C 3
ATOM 1466 O O . LEU A 1 6 ? 13.635 -1.948 -2.185 1.00 0.00 6 LEU A O 3
ATOM 1482 N N . ILE A 1 7 ? 11.680 -2.244 -3.263 1.00 0.00 7 ILE A N 3
ATOM 1483 C CA . ILE A 1 7 ? 11.528 -3.638 -2.863 1.00 0.00 7 ILE A CA 3
ATOM 1484 C C . ILE A 1 7 ? 11.432 -3.770 -1.346 1.00 0.00 7 ILE A C 3
ATOM 1485 O O . ILE A 1 7 ? 12.218 -3.173 -0.610 1.00 0.00 7 ILE A O 3
ATOM 1501 N N . CYS A 1 8 ? 10.461 -4.553 -0.886 1.00 0.00 8 CYS A N 3
ATOM 1502 C CA . CYS A 1 8 ? 10.256 -4.763 0.543 1.00 0.00 8 CYS A CA 3
ATOM 1503 C C . CYS A 1 8 ? 9.967 -6.225 0.868 1.00 0.00 8 CYS A C 3
ATOM 1504 O O . CYS A 1 8 ? 10.866 -6.974 1.250 1.00 0.00 8 CYS A O 3
ATOM 1511 N N . THR A 1 9 ? 8.707 -6.623 0.732 1.00 0.00 9 THR A N 3
ATOM 1512 C CA . THR A 1 9 ? 8.302 -7.985 1.028 1.00 0.00 9 THR A CA 3
ATOM 1513 C C . THR A 1 9 ? 7.828 -8.705 -0.226 1.00 0.00 9 THR A C 3
ATOM 1514 O O . THR A 1 9 ? 7.016 -8.179 -0.988 1.00 0.00 9 THR A O 3
ATOM 1525 N N . MET A 1 10 ? 8.330 -9.916 -0.431 1.00 0.00 10 MET A N 3
ATOM 1526 C CA . MET A 1 10 ? 7.944 -10.710 -1.587 1.00 0.00 10 MET A CA 3
ATOM 1527 C C . MET A 1 10 ? 6.858 -11.708 -1.204 1.00 0.00 10 MET A C 3
ATOM 1528 O O . MET A 1 10 ? 6.592 -12.668 -1.927 1.00 0.00 10 MET A O 3
ATOM 1542 N N . GLN A 1 11 ? 6.224 -11.458 -0.064 1.00 0.00 11 GLN A N 3
ATOM 1543 C CA . GLN A 1 11 ? 5.152 -12.309 0.428 1.00 0.00 11 GLN A CA 3
ATOM 1544 C C . GLN A 1 11 ? 3.816 -11.635 0.164 1.00 0.00 11 GLN A C 3
ATOM 1545 O O . GLN A 1 11 ? 3.169 -11.132 1.083 1.00 0.00 11 GLN A O 3
ATOM 1559 N N . TYR A 1 12 ? 3.439 -11.610 -1.110 1.00 0.00 12 TYR A N 3
ATOM 1560 C CA . TYR A 1 12 ? 2.200 -10.978 -1.561 1.00 0.00 12 TYR A CA 3
ATOM 1561 C C . TYR A 1 12 ? 1.202 -10.776 -0.430 1.00 0.00 12 TYR A C 3
ATOM 1562 O O . TYR A 1 12 ? 0.449 -11.682 -0.073 1.00 0.00 12 TYR A O 3
ATOM 1580 N N . ASP A 1 13 ? 1.190 -9.564 0.105 1.00 0.00 13 ASP A N 3
ATOM 1581 C CA . ASP A 1 13 ? 0.275 -9.194 1.173 1.00 0.00 13 ASP A CA 3
ATOM 1582 C C . ASP A 1 13 ? -0.510 -7.972 0.730 1.00 0.00 13 ASP A C 3
ATOM 1583 O O . ASP A 1 13 ? -0.411 -6.898 1.322 1.00 0.00 13 ASP A O 3
ATOM 1592 N N . PRO A 1 14 ? -1.281 -8.131 -0.353 1.00 0.00 14 PRO A N 3
ATOM 1593 C CA . PRO A 1 14 ? -2.076 -7.055 -0.937 1.00 0.00 14 PRO A CA 3
ATOM 1594 C C . PRO A 1 14 ? -2.926 -6.324 0.086 1.00 0.00 14 PRO A C 3
ATOM 1595 O O . PRO A 1 14 ? -3.863 -6.886 0.650 1.00 0.00 14 PRO A O 3
ATOM 1606 N N . VAL A 1 15 ? -2.589 -5.064 0.317 1.00 0.00 15 VAL A N 3
ATOM 1607 C CA . VAL A 1 15 ? -3.304 -4.242 1.259 1.00 0.00 15 VAL A CA 3
ATOM 1608 C C . VAL A 1 15 ? -3.872 -3.017 0.578 1.00 0.00 15 VAL A C 3
ATOM 1609 O O . VAL A 1 15 ? -3.170 -2.301 -0.135 1.00 0.00 15 VAL A O 3
ATOM 1622 N N . CYS A 1 16 ? -5.146 -2.780 0.816 1.00 0.00 16 CYS A N 3
ATOM 1623 C CA . CYS A 1 16 ? -5.821 -1.642 0.242 1.00 0.00 16 CYS A CA 3
ATOM 1624 C C . CYS A 1 16 ? -5.466 -0.397 1.030 1.00 0.00 16 CYS A C 3
ATOM 1625 O O . CYS A 1 16 ? -5.564 -0.380 2.258 1.00 0.00 16 CYS A O 3
ATOM 1632 N N . GLY A 1 17 ? -5.023 0.635 0.329 1.00 0.00 17 GLY A N 3
ATOM 1633 C CA . GLY A 1 17 ? -4.632 1.846 1.000 1.00 0.00 17 GLY A CA 3
ATOM 1634 C C . GLY A 1 17 ? -5.633 2.959 0.842 1.00 0.00 17 GLY A C 3
ATOM 1635 O O . GLY A 1 17 ? -6.166 3.188 -0.259 1.00 0.00 17 GLY A O 3
ATOM 1639 N N . SER A 1 18 ? -5.868 3.654 1.953 1.00 0.00 18 SER A N 3
ATOM 1640 C CA . SER A 1 18 ? -6.784 4.768 1.989 1.00 0.00 18 SER A CA 3
ATOM 1641 C C . SER A 1 18 ? -6.459 5.727 0.868 1.00 0.00 18 SER A C 3
ATOM 1642 O O . SER A 1 18 ? -5.587 6.591 0.997 1.00 0.00 18 SER A O 3
ATOM 1650 N N . ASP A 1 19 ? -7.164 5.531 -0.229 1.00 0.00 19 ASP A N 3
ATOM 1651 C CA . ASP A 1 19 ? -7.004 6.328 -1.434 1.00 0.00 19 ASP A CA 3
ATOM 1652 C C . ASP A 1 19 ? -7.795 5.679 -2.561 1.00 0.00 19 ASP A C 3
ATOM 1653 O O . ASP A 1 19 ? -8.273 6.350 -3.476 1.00 0.00 19 ASP A O 3
ATOM 1662 N N . GLY A 1 20 ? -7.925 4.357 -2.473 1.00 0.00 20 GLY A N 3
ATOM 1663 C CA . GLY A 1 20 ? -8.652 3.605 -3.468 1.00 0.00 20 GLY A CA 3
ATOM 1664 C C . GLY A 1 20 ? -7.736 2.719 -4.273 1.00 0.00 20 GLY A C 3
ATOM 1665 O O . GLY A 1 20 ? -7.961 2.504 -5.463 1.00 0.00 20 GLY A O 3
ATOM 1669 N N . ILE A 1 21 ? -6.680 2.212 -3.634 1.00 0.00 21 ILE A N 3
ATOM 1670 C CA . ILE A 1 21 ? -5.730 1.365 -4.346 1.00 0.00 21 ILE A CA 3
ATOM 1671 C C . ILE A 1 21 ? -5.292 0.146 -3.537 1.00 0.00 21 ILE A C 3
ATOM 1672 O O . ILE A 1 21 ? -4.896 0.261 -2.377 1.00 0.00 21 ILE A O 3
ATOM 1688 N N . THR A 1 22 ? -5.327 -1.019 -4.185 1.00 0.00 22 THR A N 3
ATOM 1689 C CA . THR A 1 22 ? -4.895 -2.264 -3.559 1.00 0.00 22 THR A CA 3
ATOM 1690 C C . THR A 1 22 ? -3.428 -2.500 -3.893 1.00 0.00 22 THR A C 3
ATOM 1691 O O . THR A 1 22 ? -3.092 -2.888 -5.012 1.00 0.00 22 THR A O 3
ATOM 1702 N N . TYR A 1 23 ? -2.559 -2.228 -2.932 1.00 0.00 23 TYR A N 3
ATOM 1703 C CA . TYR A 1 23 ? -1.129 -2.371 -3.136 1.00 0.00 23 TYR A CA 3
ATOM 1704 C C . TYR A 1 23 ? -0.669 -3.803 -2.977 1.00 0.00 23 TYR A C 3
ATOM 1705 O O . TYR A 1 23 ? -1.405 -4.649 -2.484 1.00 0.00 23 TYR A O 3
ATOM 1723 N N . GLY A 1 24 ? 0.553 -4.059 -3.414 1.00 0.00 24 GLY A N 3
ATOM 1724 C CA . GLY A 1 24 ? 1.110 -5.395 -3.330 1.00 0.00 24 GLY A CA 3
ATOM 1725 C C . GLY A 1 24 ? 1.599 -5.713 -1.938 1.00 0.00 24 GLY A C 3
ATOM 1726 O O . GLY A 1 24 ? 1.865 -6.870 -1.608 1.00 0.00 24 GLY A O 3
ATOM 1730 N N . ASN A 1 25 ? 1.708 -4.677 -1.119 1.00 0.00 25 ASN A N 3
ATOM 1731 C CA . ASN A 1 25 ? 2.161 -4.831 0.250 1.00 0.00 25 ASN A CA 3
ATOM 1732 C C . ASN A 1 25 ? 2.177 -3.487 0.964 1.00 0.00 25 ASN A C 3
ATOM 1733 O O . ASN A 1 25 ? 2.390 -2.448 0.341 1.00 0.00 25 ASN A O 3
ATOM 1744 N N . ALA A 1 26 ? 1.958 -3.510 2.272 1.00 0.00 26 ALA A N 3
ATOM 1745 C CA . ALA A 1 26 ? 1.967 -2.283 3.051 1.00 0.00 26 ALA A CA 3
ATOM 1746 C C . ALA A 1 26 ? 3.218 -1.488 2.720 1.00 0.00 26 ALA A C 3
ATOM 1747 O O . ALA A 1 26 ? 3.228 -0.256 2.765 1.00 0.00 26 ALA A O 3
ATOM 1754 N N . CYS A 1 27 ? 4.269 -2.214 2.358 1.00 0.00 27 CYS A N 3
ATOM 1755 C CA . CYS A 1 27 ? 5.533 -1.599 1.986 1.00 0.00 27 CYS A CA 3
ATOM 1756 C C . CYS A 1 27 ? 5.429 -1.001 0.603 1.00 0.00 27 CYS A C 3
ATOM 1757 O O . CYS A 1 27 ? 5.842 0.130 0.365 1.00 0.00 27 CYS A O 3
ATOM 1764 N N . MET A 1 28 ? 4.857 -1.768 -0.308 1.00 0.00 28 MET A N 3
ATOM 1765 C CA . MET A 1 28 ? 4.682 -1.305 -1.664 1.00 0.00 28 MET A CA 3
ATOM 1766 C C . MET A 1 28 ? 3.911 -0.007 -1.625 1.00 0.00 28 MET A C 3
ATOM 1767 O O . MET A 1 28 ? 4.085 0.870 -2.472 1.00 0.00 28 MET A O 3
ATOM 1781 N N . LEU A 1 29 ? 3.067 0.111 -0.610 1.00 0.00 29 LEU A N 3
ATOM 1782 C CA . LEU A 1 29 ? 2.275 1.289 -0.416 1.00 0.00 29 LEU A CA 3
ATOM 1783 C C . LEU A 1 29 ? 3.128 2.499 -0.130 1.00 0.00 29 LEU A C 3
ATOM 1784 O O . LEU A 1 29 ? 2.973 3.542 -0.762 1.00 0.00 29 LEU A O 3
ATOM 1800 N N . LEU A 1 30 ? 4.028 2.371 0.834 1.00 0.00 30 LEU A N 3
ATOM 1801 C CA . LEU A 1 30 ? 4.879 3.484 1.175 1.00 0.00 30 LEU A CA 3
ATOM 1802 C C . LEU A 1 30 ? 5.430 4.066 -0.103 1.00 0.00 30 LEU A C 3
ATOM 1803 O O . LEU A 1 30 ? 5.481 5.275 -0.269 1.00 0.00 30 LEU A O 3
ATOM 1819 N N . GLY A 1 31 ? 5.784 3.185 -1.035 1.00 0.00 31 GLY A N 3
ATOM 1820 C CA . GLY A 1 31 ? 6.286 3.639 -2.314 1.00 0.00 31 GLY A CA 3
ATOM 1821 C C . GLY A 1 31 ? 5.217 4.379 -3.079 1.00 0.00 31 GLY A C 3
ATOM 1822 O O . GLY A 1 31 ? 5.491 5.354 -3.774 1.00 0.00 31 GLY A O 3
ATOM 1826 N N . ALA A 1 32 ? 3.987 3.914 -2.928 1.00 0.00 32 ALA A N 3
ATOM 1827 C CA . ALA A 1 32 ? 2.848 4.526 -3.585 1.00 0.00 32 ALA A CA 3
ATOM 1828 C C . ALA A 1 32 ? 2.689 5.976 -3.149 1.00 0.00 32 ALA A C 3
ATOM 1829 O O . ALA A 1 32 ? 2.487 6.866 -3.975 1.00 0.00 32 ALA A O 3
ATOM 1836 N N . SER A 1 33 ? 2.785 6.204 -1.845 1.00 0.00 33 SER A N 3
ATOM 1837 C CA . SER A 1 33 ? 2.656 7.545 -1.293 1.00 0.00 33 SER A CA 3
ATOM 1838 C C . SER A 1 33 ? 3.698 8.481 -1.893 1.00 0.00 33 SER A C 3
ATOM 1839 O O . SER A 1 33 ? 3.369 9.575 -2.354 1.00 0.00 33 SER A O 3
ATOM 1847 N N . CYS A 1 34 ? 4.954 8.052 -1.876 1.00 0.00 34 CYS A N 3
ATOM 1848 C CA . CYS A 1 34 ? 6.044 8.877 -2.419 1.00 0.00 34 CYS A CA 3
ATOM 1849 C C . CYS A 1 34 ? 5.979 8.986 -3.940 1.00 0.00 34 CYS A C 3
ATOM 1850 O O . CYS A 1 34 ? 6.328 10.021 -4.507 1.00 0.00 34 CYS A O 3
ATOM 1857 N N . ARG A 1 35 ? 5.553 7.916 -4.600 1.00 0.00 35 ARG A N 3
ATOM 1858 C CA . ARG A 1 35 ? 5.475 7.912 -6.057 1.00 0.00 35 ARG A CA 3
ATOM 1859 C C . ARG A 1 35 ? 4.362 8.827 -6.553 1.00 0.00 35 ARG A C 3
ATOM 1860 O O . ARG A 1 35 ? 4.475 9.435 -7.618 1.00 0.00 35 ARG A O 3
ATOM 1881 N N . SER A 1 36 ? 3.290 8.923 -5.779 1.00 0.00 36 SER A N 3
ATOM 1882 C CA . SER A 1 36 ? 2.164 9.767 -6.147 1.00 0.00 36 SER A CA 3
ATOM 1883 C C . SER A 1 36 ? 2.363 11.192 -5.631 1.00 0.00 36 SER A C 3
ATOM 1884 O O . SER A 1 36 ? 2.996 12.016 -6.291 1.00 0.00 36 SER A O 3
ATOM 1892 N N . ASP A 1 37 ? 1.825 11.475 -4.449 1.00 0.00 37 ASP A N 3
ATOM 1893 C CA . ASP A 1 37 ? 1.949 12.795 -3.844 1.00 0.00 37 ASP A CA 3
ATOM 1894 C C . ASP A 1 37 ? 1.213 12.839 -2.510 1.00 0.00 37 ASP A C 3
ATOM 1895 O O . ASP A 1 37 ? 1.638 13.515 -1.572 1.00 0.00 37 ASP A O 3
ATOM 1904 N N . THR A 1 38 ? 0.105 12.108 -2.439 1.00 0.00 38 THR A N 3
ATOM 1905 C CA . THR A 1 38 ? -0.703 12.051 -1.227 1.00 0.00 38 THR A CA 3
ATOM 1906 C C . THR A 1 38 ? -0.247 10.907 -0.324 1.00 0.00 38 THR A C 3
ATOM 1907 O O . THR A 1 38 ? 0.011 9.800 -0.795 1.00 0.00 38 THR A O 3
ATOM 1918 N N . PRO A 1 39 ? -0.139 11.159 0.991 1.00 0.00 39 PRO A N 3
ATOM 1919 C CA . PRO A 1 39 ? 0.289 10.146 1.959 1.00 0.00 39 PRO A CA 3
ATOM 1920 C C . PRO A 1 39 ? -0.803 9.121 2.244 1.00 0.00 39 PRO A C 3
ATOM 1921 O O . PRO A 1 39 ? -1.290 9.024 3.370 1.00 0.00 39 PRO A O 3
ATOM 1932 N N . ILE A 1 40 ? -1.183 8.350 1.229 1.00 0.00 40 ILE A N 3
ATOM 1933 C CA . ILE A 1 40 ? -2.211 7.336 1.396 1.00 0.00 40 ILE A CA 3
ATOM 1934 C C . ILE A 1 40 ? -1.985 6.564 2.691 1.00 0.00 40 ILE A C 3
ATOM 1935 O O . ILE A 1 40 ? -0.922 6.673 3.302 1.00 0.00 40 ILE A O 3
ATOM 1951 N N . GLU A 1 41 ? -2.983 5.800 3.127 1.00 0.00 41 GLU A N 3
ATOM 1952 C CA . GLU A 1 41 ? -2.853 5.042 4.371 1.00 0.00 41 GLU A CA 3
ATOM 1953 C C . GLU A 1 41 ? -3.300 3.599 4.193 1.00 0.00 41 GLU A C 3
ATOM 1954 O O . GLU A 1 41 ? -3.667 3.190 3.099 1.00 0.00 41 GLU A O 3
ATOM 1966 N N . LEU A 1 42 ? -3.269 2.832 5.276 1.00 0.00 42 LEU A N 3
ATOM 1967 C CA . LEU A 1 42 ? -3.694 1.437 5.231 1.00 0.00 42 LEU A CA 3
ATOM 1968 C C . LEU A 1 42 ? -5.045 1.279 5.912 1.00 0.00 42 LEU A C 3
ATOM 1969 O O . LEU A 1 42 ? -5.261 1.793 7.009 1.00 0.00 42 LEU A O 3
ATOM 1985 N N . VAL A 1 43 ? -5.959 0.579 5.251 1.00 0.00 43 VAL A N 3
ATOM 1986 C CA . VAL A 1 43 ? -7.291 0.378 5.799 1.00 0.00 43 VAL A CA 3
ATOM 1987 C C . VAL A 1 43 ? -7.668 -1.102 5.823 1.00 0.00 43 VAL A C 3
ATOM 1988 O O . VAL A 1 43 ? -8.228 -1.591 6.804 1.00 0.00 43 VAL A O 3
ATOM 2001 N N . HIS A 1 44 ? -7.343 -1.813 4.750 1.00 0.00 44 HIS A N 3
ATOM 2002 C CA . HIS A 1 44 ? -7.636 -3.242 4.662 1.00 0.00 44 HIS A CA 3
ATOM 2003 C C . HIS A 1 44 ? -6.386 -4.030 4.277 1.00 0.00 44 HIS A C 3
ATOM 2004 O O . HIS A 1 44 ? -5.855 -3.868 3.180 1.00 0.00 44 HIS A O 3
ATOM 2019 N N . LYS A 1 45 ? -5.922 -4.884 5.186 1.00 0.00 45 LYS A N 3
ATOM 2020 C CA . LYS A 1 45 ? -4.734 -5.696 4.937 1.00 0.00 45 LYS A CA 3
ATOM 2021 C C . LYS A 1 45 ? -5.055 -6.865 4.011 1.00 0.00 45 LYS A C 3
ATOM 2022 O O . LYS A 1 45 ? -4.777 -8.021 4.330 1.00 0.00 45 LYS A O 3
ATOM 2041 N N . GLY A 1 46 ? -5.641 -6.554 2.859 1.00 0.00 46 GLY A N 3
ATOM 2042 C CA . GLY A 1 46 ? -5.994 -7.582 1.899 1.00 0.00 46 GLY A CA 3
ATOM 2043 C C . GLY A 1 46 ? -6.500 -6.993 0.597 1.00 0.00 46 GLY A C 3
ATOM 2044 O O . GLY A 1 46 ? -6.066 -5.918 0.184 1.00 0.00 46 GLY A O 3
ATOM 2048 N N . ARG A 1 47 ? -7.427 -7.694 -0.047 1.00 0.00 47 ARG A N 3
ATOM 2049 C CA . ARG A 1 47 ? -7.999 -7.225 -1.305 1.00 0.00 47 ARG A CA 3
ATOM 2050 C C . ARG A 1 47 ? -9.236 -6.371 -1.043 1.00 0.00 47 ARG A C 3
ATOM 2051 O O . ARG A 1 47 ? -10.323 -6.669 -1.537 1.00 0.00 47 ARG A O 3
ATOM 2072 N N . CYS A 1 48 ? -9.061 -5.310 -0.264 1.00 0.00 48 CYS A N 3
ATOM 2073 C CA . CYS A 1 48 ? -10.159 -4.412 0.064 1.00 0.00 48 CYS A CA 3
ATOM 2074 C C . CYS A 1 48 ? -11.372 -5.193 0.564 1.00 0.00 48 CYS A C 3
ATOM 2075 O O . CYS A 1 48 ? -12.504 -4.841 0.169 1.00 0.00 48 CYS A O 3
ATOM 2083 N N . LYS A 1 1 ? 4.606 9.112 9.924 1.00 0.00 1 LYS A N 4
ATOM 2084 C CA . LYS A 1 1 ? 4.696 9.415 8.472 1.00 0.00 1 LYS A CA 4
ATOM 2085 C C . LYS A 1 1 ? 5.948 8.799 7.856 1.00 0.00 1 LYS A C 4
ATOM 2086 O O . LYS A 1 1 ? 6.931 9.493 7.596 1.00 0.00 1 LYS A O 4
ATOM 2107 N N . PRO A 1 2 ? 5.925 7.479 7.616 1.00 0.00 2 PRO A N 4
ATOM 2108 C CA . PRO A 1 2 ? 7.060 6.759 7.028 1.00 0.00 2 PRO A CA 4
ATOM 2109 C C . PRO A 1 2 ? 7.262 7.094 5.556 1.00 0.00 2 PRO A C 4
ATOM 2110 O O . PRO A 1 2 ? 6.619 7.995 5.017 1.00 0.00 2 PRO A O 4
ATOM 2121 N N . ASP A 1 3 ? 8.161 6.360 4.910 1.00 0.00 3 ASP A N 4
ATOM 2122 C CA . ASP A 1 3 ? 8.454 6.571 3.497 1.00 0.00 3 ASP A CA 4
ATOM 2123 C C . ASP A 1 3 ? 8.883 5.266 2.837 1.00 0.00 3 ASP A C 4
ATOM 2124 O O . ASP A 1 3 ? 9.063 4.254 3.515 1.00 0.00 3 ASP A O 4
ATOM 2133 N N . CYS A 1 4 ? 9.033 5.295 1.513 1.00 0.00 4 CYS A N 4
ATOM 2134 C CA . CYS A 1 4 ? 9.435 4.104 0.754 1.00 0.00 4 CYS A CA 4
ATOM 2135 C C . CYS A 1 4 ? 10.327 3.201 1.599 1.00 0.00 4 CYS A C 4
ATOM 2136 O O . CYS A 1 4 ? 11.190 3.677 2.336 1.00 0.00 4 CYS A O 4
ATOM 2143 N N . PRO A 1 5 ? 10.118 1.879 1.511 1.00 0.00 5 PRO A N 4
ATOM 2144 C CA . PRO A 1 5 ? 10.883 0.900 2.268 1.00 0.00 5 PRO A CA 4
ATOM 2145 C C . PRO A 1 5 ? 12.080 0.372 1.498 1.00 0.00 5 PRO A C 4
ATOM 2146 O O . PRO A 1 5 ? 12.363 -0.826 1.521 1.00 0.00 5 PRO A O 4
ATOM 2157 N N . LEU A 1 6 ? 12.772 1.280 0.823 1.00 0.00 6 LEU A N 4
ATOM 2158 C CA . LEU A 1 6 ? 13.951 0.933 0.029 1.00 0.00 6 LEU A CA 4
ATOM 2159 C C . LEU A 1 6 ? 13.882 -0.511 -0.458 1.00 0.00 6 LEU A C 4
ATOM 2160 O O . LEU A 1 6 ? 14.728 -1.335 -0.109 1.00 0.00 6 LEU A O 4
ATOM 2176 N N . ILE A 1 7 ? 12.860 -0.814 -1.252 1.00 0.00 7 ILE A N 4
ATOM 2177 C CA . ILE A 1 7 ? 12.670 -2.161 -1.771 1.00 0.00 7 ILE A CA 4
ATOM 2178 C C . ILE A 1 7 ? 12.408 -3.139 -0.633 1.00 0.00 7 ILE A C 4
ATOM 2179 O O . ILE A 1 7 ? 13.329 -3.533 0.082 1.00 0.00 7 ILE A O 4
ATOM 2195 N N . CYS A 1 8 ? 11.147 -3.517 -0.459 1.00 0.00 8 CYS A N 4
ATOM 2196 C CA . CYS A 1 8 ? 10.768 -4.437 0.604 1.00 0.00 8 CYS A CA 4
ATOM 2197 C C . CYS A 1 8 ? 10.810 -5.891 0.146 1.00 0.00 8 CYS A C 4
ATOM 2198 O O . CYS A 1 8 ? 11.813 -6.577 0.340 1.00 0.00 8 CYS A O 4
ATOM 2205 N N . THR A 1 9 ? 9.723 -6.367 -0.446 1.00 0.00 9 THR A N 4
ATOM 2206 C CA . THR A 1 9 ? 9.667 -7.749 -0.905 1.00 0.00 9 THR A CA 4
ATOM 2207 C C . THR A 1 9 ? 8.414 -8.010 -1.730 1.00 0.00 9 THR A C 4
ATOM 2208 O O . THR A 1 9 ? 7.840 -7.095 -2.322 1.00 0.00 9 THR A O 4
ATOM 2219 N N . MET A 1 10 ? 7.990 -9.270 -1.751 1.00 0.00 10 MET A N 4
ATOM 2220 C CA . MET A 1 10 ? 6.799 -9.671 -2.486 1.00 0.00 10 MET A CA 4
ATOM 2221 C C . MET A 1 10 ? 5.661 -9.983 -1.521 1.00 0.00 10 MET A C 4
ATOM 2222 O O . MET A 1 10 ? 4.539 -9.511 -1.707 1.00 0.00 10 MET A O 4
ATOM 2236 N N . GLN A 1 11 ? 5.980 -10.780 -0.493 1.00 0.00 11 GLN A N 4
ATOM 2237 C CA . GLN A 1 11 ? 5.022 -11.189 0.542 1.00 0.00 11 GLN A CA 4
ATOM 2238 C C . GLN A 1 11 ? 3.600 -10.790 0.187 1.00 0.00 11 GLN A C 4
ATOM 2239 O O . GLN A 1 11 ? 3.012 -9.927 0.839 1.00 0.00 11 GLN A O 4
ATOM 2253 N N . TYR A 1 12 ? 3.062 -11.412 -0.856 1.00 0.00 12 TYR A N 4
ATOM 2254 C CA . TYR A 1 12 ? 1.710 -11.111 -1.310 1.00 0.00 12 TYR A CA 4
ATOM 2255 C C . TYR A 1 12 ? 0.808 -10.724 -0.147 1.00 0.00 12 TYR A C 4
ATOM 2256 O O . TYR A 1 12 ? 0.165 -11.571 0.473 1.00 0.00 12 TYR A O 4
ATOM 2274 N N . ASP A 1 13 ? 0.765 -9.431 0.123 1.00 0.00 13 ASP A N 4
ATOM 2275 C CA . ASP A 1 13 ? -0.056 -8.886 1.190 1.00 0.00 13 ASP A CA 4
ATOM 2276 C C . ASP A 1 13 ? -0.882 -7.731 0.648 1.00 0.00 13 ASP A C 4
ATOM 2277 O O . ASP A 1 13 ? -0.807 -6.606 1.144 1.00 0.00 13 ASP A O 4
ATOM 2286 N N . PRO A 1 14 ? -1.676 -8.004 -0.394 1.00 0.00 14 PRO A N 4
ATOM 2287 C CA . PRO A 1 14 ? -2.520 -7.001 -1.036 1.00 0.00 14 PRO A CA 4
ATOM 2288 C C . PRO A 1 14 ? -3.323 -6.198 -0.025 1.00 0.00 14 PRO A C 4
ATOM 2289 O O . PRO A 1 14 ? -4.461 -6.537 0.293 1.00 0.00 14 PRO A O 4
ATOM 2300 N N . VAL A 1 15 ? -2.719 -5.130 0.476 1.00 0.00 15 VAL A N 4
ATOM 2301 C CA . VAL A 1 15 ? -3.363 -4.277 1.446 1.00 0.00 15 VAL A CA 4
ATOM 2302 C C . VAL A 1 15 ? -4.092 -3.143 0.765 1.00 0.00 15 VAL A C 4
ATOM 2303 O O . VAL A 1 15 ? -3.524 -2.409 -0.044 1.00 0.00 15 VAL A O 4
ATOM 2316 N N . CYS A 1 16 ? -5.354 -3.001 1.113 1.00 0.00 16 CYS A N 4
ATOM 2317 C CA . CYS A 1 16 ? -6.178 -1.956 0.561 1.00 0.00 16 CYS A CA 4
ATOM 2318 C C . CYS A 1 16 ? -5.863 -0.644 1.254 1.00 0.00 16 CYS A C 4
ATOM 2319 O O . CYS A 1 16 ? -6.080 -0.499 2.457 1.00 0.00 16 CYS A O 4
ATOM 2326 N N . GLY A 1 17 ? -5.328 0.300 0.496 1.00 0.00 17 GLY A N 4
ATOM 2327 C CA . GLY A 1 17 ? -4.969 1.571 1.068 1.00 0.00 17 GLY A CA 4
ATOM 2328 C C . GLY A 1 17 ? -5.955 2.659 0.735 1.00 0.00 17 GLY A C 4
ATOM 2329 O O . GLY A 1 17 ? -6.461 2.739 -0.401 1.00 0.00 17 GLY A O 4
ATOM 2333 N N . SER A 1 18 ? -6.210 3.497 1.740 1.00 0.00 18 SER A N 4
ATOM 2334 C CA . SER A 1 18 ? -7.119 4.610 1.606 1.00 0.00 18 SER A CA 4
ATOM 2335 C C . SER A 1 18 ? -6.758 5.425 0.386 1.00 0.00 18 SER A C 4
ATOM 2336 O O . SER A 1 18 ? -5.886 6.298 0.425 1.00 0.00 18 SER A O 4
ATOM 2344 N N . ASP A 1 19 ? -7.439 5.094 -0.689 1.00 0.00 19 ASP A N 4
ATOM 2345 C CA . ASP A 1 19 ? -7.257 5.728 -1.982 1.00 0.00 19 ASP A CA 4
ATOM 2346 C C . ASP A 1 19 ? -8.104 4.983 -2.998 1.00 0.00 19 ASP A C 4
ATOM 2347 O O . ASP A 1 19 ? -8.616 5.561 -3.957 1.00 0.00 19 ASP A O 4
ATOM 2356 N N . GLY A 1 20 ? -8.244 3.681 -2.760 1.00 0.00 20 GLY A N 4
ATOM 2357 C CA . GLY A 1 20 ? -9.023 2.837 -3.628 1.00 0.00 20 GLY A CA 4
ATOM 2358 C C . GLY A 1 20 ? -8.159 1.815 -4.318 1.00 0.00 20 GLY A C 4
ATOM 2359 O O . GLY A 1 20 ? -8.410 1.465 -5.471 1.00 0.00 20 GLY A O 4
ATOM 2363 N N . ILE A 1 21 ? -7.114 1.348 -3.632 1.00 0.00 21 ILE A N 4
ATOM 2364 C CA . ILE A 1 21 ? -6.219 0.381 -4.253 1.00 0.00 21 ILE A CA 4
ATOM 2365 C C . ILE A 1 21 ? -5.753 -0.717 -3.303 1.00 0.00 21 ILE A C 4
ATOM 2366 O O . ILE A 1 21 ? -5.648 -0.518 -2.092 1.00 0.00 21 ILE A O 4
ATOM 2382 N N . THR A 1 22 ? -5.444 -1.872 -3.889 1.00 0.00 22 THR A N 4
ATOM 2383 C CA . THR A 1 22 ? -4.945 -3.022 -3.142 1.00 0.00 22 THR A CA 4
ATOM 2384 C C . THR A 1 22 ? -3.474 -3.232 -3.480 1.00 0.00 22 THR A C 4
ATOM 2385 O O . THR A 1 22 ? -3.138 -3.791 -4.524 1.00 0.00 22 THR A O 4
ATOM 2396 N N . TYR A 1 23 ? -2.605 -2.737 -2.611 1.00 0.00 23 TYR A N 4
ATOM 2397 C CA . TYR A 1 23 ? -1.169 -2.814 -2.824 1.00 0.00 23 TYR A CA 4
ATOM 2398 C C . TYR A 1 23 ? -0.586 -4.162 -2.447 1.00 0.00 23 TYR A C 4
ATOM 2399 O O . TYR A 1 23 ? -0.879 -4.709 -1.391 1.00 0.00 23 TYR A O 4
ATOM 2417 N N . GLY A 1 24 ? 0.267 -4.668 -3.330 1.00 0.00 24 GLY A N 4
ATOM 2418 C CA . GLY A 1 24 ? 0.916 -5.950 -3.119 1.00 0.00 24 GLY A CA 4
ATOM 2419 C C . GLY A 1 24 ? 1.396 -6.125 -1.701 1.00 0.00 24 GLY A C 4
ATOM 2420 O O . GLY A 1 24 ? 1.560 -7.247 -1.223 1.00 0.00 24 GLY A O 4
ATOM 2424 N N . ASN A 1 25 ? 1.614 -5.010 -1.029 1.00 0.00 25 ASN A N 4
ATOM 2425 C CA . ASN A 1 25 ? 2.069 -5.031 0.348 1.00 0.00 25 ASN A CA 4
ATOM 2426 C C . ASN A 1 25 ? 2.208 -3.622 0.901 1.00 0.00 25 ASN A C 4
ATOM 2427 O O . ASN A 1 25 ? 2.497 -2.674 0.170 1.00 0.00 25 ASN A O 4
ATOM 2438 N N . ALA A 1 26 ? 1.989 -3.497 2.201 1.00 0.00 26 ALA A N 4
ATOM 2439 C CA . ALA A 1 26 ? 2.076 -2.213 2.875 1.00 0.00 26 ALA A CA 4
ATOM 2440 C C . ALA A 1 26 ? 3.392 -1.527 2.545 1.00 0.00 26 ALA A C 4
ATOM 2441 O O . ALA A 1 26 ? 3.499 -0.302 2.604 1.00 0.00 26 ALA A O 4
ATOM 2448 N N . CYS A 1 27 ? 4.391 -2.324 2.182 1.00 0.00 27 CYS A N 4
ATOM 2449 C CA . CYS A 1 27 ? 5.691 -1.779 1.831 1.00 0.00 27 CYS A CA 4
ATOM 2450 C C . CYS A 1 27 ? 5.638 -1.124 0.466 1.00 0.00 27 CYS A C 4
ATOM 2451 O O . CYS A 1 27 ? 6.235 -0.069 0.239 1.00 0.00 27 CYS A O 4
ATOM 2458 N N . MET A 1 28 ? 4.923 -1.764 -0.446 1.00 0.00 28 MET A N 4
ATOM 2459 C CA . MET A 1 28 ? 4.793 -1.261 -1.794 1.00 0.00 28 MET A CA 4
ATOM 2460 C C . MET A 1 28 ? 4.069 0.070 -1.780 1.00 0.00 28 MET A C 4
ATOM 2461 O O . MET A 1 28 ? 4.194 0.879 -2.702 1.00 0.00 28 MET A O 4
ATOM 2475 N N . LEU A 1 29 ? 3.326 0.301 -0.709 1.00 0.00 29 LEU A N 4
ATOM 2476 C CA . LEU A 1 29 ? 2.599 1.541 -0.556 1.00 0.00 29 LEU A CA 4
ATOM 2477 C C . LEU A 1 29 ? 3.544 2.666 -0.190 1.00 0.00 29 LEU A C 4
ATOM 2478 O O . LEU A 1 29 ? 3.554 3.711 -0.832 1.00 0.00 29 LEU A O 4
ATOM 2494 N N . LEU A 1 30 ? 4.350 2.446 0.835 1.00 0.00 30 LEU A N 4
ATOM 2495 C CA . LEU A 1 30 ? 5.305 3.455 1.252 1.00 0.00 30 LEU A CA 4
ATOM 2496 C C . LEU A 1 30 ? 6.068 3.951 0.038 1.00 0.00 30 LEU A C 4
ATOM 2497 O O . LEU A 1 30 ? 6.419 5.126 -0.055 1.00 0.00 30 LEU A O 4
ATOM 2513 N N . GLY A 1 31 ? 6.297 3.047 -0.908 1.00 0.00 31 GLY A N 4
ATOM 2514 C CA . GLY A 1 31 ? 6.987 3.420 -2.124 1.00 0.00 31 GLY A CA 4
ATOM 2515 C C . GLY A 1 31 ? 6.078 4.210 -3.038 1.00 0.00 31 GLY A C 4
ATOM 2516 O O . GLY A 1 31 ? 6.534 5.030 -3.835 1.00 0.00 31 GLY A O 4
ATOM 2520 N N . ALA A 1 32 ? 4.777 3.957 -2.909 1.00 0.00 32 ALA A N 4
ATOM 2521 C CA . ALA A 1 32 ? 3.773 4.639 -3.712 1.00 0.00 32 ALA A CA 4
ATOM 2522 C C . ALA A 1 32 ? 3.448 6.020 -3.147 1.00 0.00 32 ALA A C 4
ATOM 2523 O O . ALA A 1 32 ? 3.533 7.024 -3.853 1.00 0.00 32 ALA A O 4
ATOM 2530 N N . SER A 1 33 ? 3.071 6.063 -1.872 1.00 0.00 33 SER A N 4
ATOM 2531 C CA . SER A 1 33 ? 2.730 7.322 -1.217 1.00 0.00 33 SER A CA 4
ATOM 2532 C C . SER A 1 33 ? 3.927 8.267 -1.195 1.00 0.00 33 SER A C 4
ATOM 2533 O O . SER A 1 33 ? 3.768 9.487 -1.145 1.00 0.00 33 SER A O 4
ATOM 2541 N N . CYS A 1 34 ? 5.123 7.692 -1.222 1.00 0.00 34 CYS A N 4
ATOM 2542 C CA . CYS A 1 34 ? 6.352 8.480 -1.194 1.00 0.00 34 CYS A CA 4
ATOM 2543 C C . CYS A 1 34 ? 6.742 8.964 -2.588 1.00 0.00 34 CYS A C 4
ATOM 2544 O O . CYS A 1 34 ? 7.341 10.029 -2.737 1.00 0.00 34 CYS A O 4
ATOM 2551 N N . ARG A 1 35 ? 6.411 8.177 -3.606 1.00 0.00 35 ARG A N 4
ATOM 2552 C CA . ARG A 1 35 ? 6.744 8.537 -4.980 1.00 0.00 35 ARG A CA 4
ATOM 2553 C C . ARG A 1 35 ? 5.539 9.122 -5.716 1.00 0.00 35 ARG A C 4
ATOM 2554 O O . ARG A 1 35 ? 5.617 9.419 -6.908 1.00 0.00 35 ARG A O 4
ATOM 2575 N N . SER A 1 36 ? 4.428 9.284 -5.005 1.00 0.00 36 SER A N 4
ATOM 2576 C CA . SER A 1 36 ? 3.218 9.831 -5.601 1.00 0.00 36 SER A CA 4
ATOM 2577 C C . SER A 1 36 ? 3.132 11.344 -5.387 1.00 0.00 36 SER A C 4
ATOM 2578 O O . SER A 1 36 ? 3.754 12.115 -6.117 1.00 0.00 36 SER A O 4
ATOM 2586 N N . ASP A 1 37 ? 2.363 11.764 -4.385 1.00 0.00 37 ASP A N 4
ATOM 2587 C CA . ASP A 1 37 ? 2.205 13.181 -4.080 1.00 0.00 37 ASP A CA 4
ATOM 2588 C C . ASP A 1 37 ? 1.255 13.375 -2.902 1.00 0.00 37 ASP A C 4
ATOM 2589 O O . ASP A 1 37 ? 1.398 14.316 -2.121 1.00 0.00 37 ASP A O 4
ATOM 2598 N N . THR A 1 38 ? 0.287 12.471 -2.779 1.00 0.00 38 THR A N 4
ATOM 2599 C CA . THR A 1 38 ? -0.688 12.529 -1.698 1.00 0.00 38 THR A CA 4
ATOM 2600 C C . THR A 1 38 ? -0.543 11.313 -0.791 1.00 0.00 38 THR A C 4
ATOM 2601 O O . THR A 1 38 ? -0.966 10.212 -1.144 1.00 0.00 38 THR A O 4
ATOM 2612 N N . PRO A 1 39 ? 0.070 11.502 0.385 1.00 0.00 39 PRO A N 4
ATOM 2613 C CA . PRO A 1 39 ? 0.291 10.425 1.355 1.00 0.00 39 PRO A CA 4
ATOM 2614 C C . PRO A 1 39 ? -0.956 9.581 1.601 1.00 0.00 39 PRO A C 4
ATOM 2615 O O . PRO A 1 39 ? -1.777 9.900 2.461 1.00 0.00 39 PRO A O 4
ATOM 2626 N N . ILE A 1 40 ? -1.082 8.494 0.846 1.00 0.00 40 ILE A N 4
ATOM 2627 C CA . ILE A 1 40 ? -2.212 7.592 0.980 1.00 0.00 40 ILE A CA 4
ATOM 2628 C C . ILE A 1 40 ? -2.219 6.951 2.361 1.00 0.00 40 ILE A C 4
ATOM 2629 O O . ILE A 1 40 ? -1.326 7.201 3.170 1.00 0.00 40 ILE A O 4
ATOM 2645 N N . GLU A 1 41 ? -3.228 6.131 2.635 1.00 0.00 41 GLU A N 4
ATOM 2646 C CA . GLU A 1 41 ? -3.325 5.475 3.936 1.00 0.00 41 GLU A CA 4
ATOM 2647 C C . GLU A 1 41 ? -3.698 4.001 3.794 1.00 0.00 41 GLU A C 4
ATOM 2648 O O . GLU A 1 41 ? -3.823 3.490 2.684 1.00 0.00 41 GLU A O 4
ATOM 2660 N N . LEU A 1 42 ? -3.856 3.319 4.927 1.00 0.00 42 LEU A N 4
ATOM 2661 C CA . LEU A 1 42 ? -4.210 1.901 4.926 1.00 0.00 42 LEU A CA 4
ATOM 2662 C C . LEU A 1 42 ? -5.535 1.666 5.643 1.00 0.00 42 LEU A C 4
ATOM 2663 O O . LEU A 1 42 ? -5.790 2.240 6.703 1.00 0.00 42 LEU A O 4
ATOM 2679 N N . VAL A 1 43 ? -6.376 0.818 5.058 1.00 0.00 43 VAL A N 4
ATOM 2680 C CA . VAL A 1 43 ? -7.675 0.506 5.642 1.00 0.00 43 VAL A CA 4
ATOM 2681 C C . VAL A 1 43 ? -7.770 -0.966 6.027 1.00 0.00 43 VAL A C 4
ATOM 2682 O O . VAL A 1 43 ? -8.101 -1.300 7.165 1.00 0.00 43 VAL A O 4
ATOM 2695 N N . HIS A 1 44 ? -7.481 -1.842 5.072 1.00 0.00 44 HIS A N 4
ATOM 2696 C CA . HIS A 1 44 ? -7.537 -3.281 5.312 1.00 0.00 44 HIS A CA 4
ATOM 2697 C C . HIS A 1 44 ? -6.289 -3.975 4.774 1.00 0.00 44 HIS A C 4
ATOM 2698 O O . HIS A 1 44 ? -5.702 -3.541 3.783 1.00 0.00 44 HIS A O 4
ATOM 2713 N N . LYS A 1 45 ? -5.893 -5.060 5.435 1.00 0.00 45 LYS A N 4
ATOM 2714 C CA . LYS A 1 45 ? -4.718 -5.820 5.022 1.00 0.00 45 LYS A CA 4
ATOM 2715 C C . LYS A 1 45 ? -5.113 -6.963 4.093 1.00 0.00 45 LYS A C 4
ATOM 2716 O O . LYS A 1 45 ? -4.820 -8.127 4.368 1.00 0.00 45 LYS A O 4
ATOM 2735 N N . GLY A 1 46 ? -5.781 -6.628 2.994 1.00 0.00 46 GLY A N 4
ATOM 2736 C CA . GLY A 1 46 ? -6.202 -7.642 2.050 1.00 0.00 46 GLY A CA 4
ATOM 2737 C C . GLY A 1 46 ? -6.918 -7.051 0.855 1.00 0.00 46 GLY A C 4
ATOM 2738 O O . GLY A 1 46 ? -6.727 -5.881 0.523 1.00 0.00 46 GLY A O 4
ATOM 2742 N N . ARG A 1 47 ? -7.745 -7.860 0.208 1.00 0.00 47 ARG A N 4
ATOM 2743 C CA . ARG A 1 47 ? -8.492 -7.409 -0.958 1.00 0.00 47 ARG A CA 4
ATOM 2744 C C . ARG A 1 47 ? -9.758 -6.672 -0.538 1.00 0.00 47 ARG A C 4
ATOM 2745 O O . ARG A 1 47 ? -10.864 -7.043 -0.933 1.00 0.00 47 ARG A O 4
ATOM 2766 N N . CYS A 1 48 ? -9.587 -5.625 0.261 1.00 0.00 48 CYS A N 4
ATOM 2767 C CA . CYS A 1 48 ? -10.713 -4.831 0.733 1.00 0.00 48 CYS A CA 4
ATOM 2768 C C . CYS A 1 48 ? -11.867 -5.728 1.170 1.00 0.00 48 CYS A C 4
ATOM 2769 O O . CYS A 1 48 ? -13.029 -5.278 1.087 1.00 0.00 48 CYS A O 4
ATOM 2777 N N . LYS A 1 1 ? 6.115 12.574 7.714 1.00 0.00 1 LYS A N 5
ATOM 2778 C CA . LYS A 1 1 ? 7.288 13.173 7.026 1.00 0.00 1 LYS A CA 5
ATOM 2779 C C . LYS A 1 1 ? 7.780 12.280 5.892 1.00 0.00 1 LYS A C 5
ATOM 2780 O O . LYS A 1 1 ? 8.039 12.752 4.784 1.00 0.00 1 LYS A O 5
ATOM 2801 N N . PRO A 1 2 ? 7.918 10.973 6.156 1.00 0.00 2 PRO A N 5
ATOM 2802 C CA . PRO A 1 2 ? 8.382 10.010 5.163 1.00 0.00 2 PRO A CA 5
ATOM 2803 C C . PRO A 1 2 ? 7.259 9.517 4.258 1.00 0.00 2 PRO A C 5
ATOM 2804 O O . PRO A 1 2 ? 6.086 9.811 4.488 1.00 0.00 2 PRO A O 5
ATOM 2815 N N . ASP A 1 3 ? 7.630 8.765 3.231 1.00 0.00 3 ASP A N 5
ATOM 2816 C CA . ASP A 1 3 ? 6.664 8.223 2.284 1.00 0.00 3 ASP A CA 5
ATOM 2817 C C . ASP A 1 3 ? 7.370 7.412 1.206 1.00 0.00 3 ASP A C 5
ATOM 2818 O O . ASP A 1 3 ? 7.090 7.560 0.017 1.00 0.00 3 ASP A O 5
ATOM 2827 N N . CYS A 1 4 ? 8.294 6.560 1.632 1.00 0.00 4 CYS A N 5
ATOM 2828 C CA . CYS A 1 4 ? 9.049 5.728 0.705 1.00 0.00 4 CYS A CA 5
ATOM 2829 C C . CYS A 1 4 ? 9.593 4.489 1.407 1.00 0.00 4 CYS A C 5
ATOM 2830 O O . CYS A 1 4 ? 9.929 4.527 2.591 1.00 0.00 4 CYS A O 5
ATOM 2837 N N . PRO A 1 5 ? 9.669 3.367 0.680 1.00 0.00 5 PRO A N 5
ATOM 2838 C CA . PRO A 1 5 ? 10.150 2.102 1.213 1.00 0.00 5 PRO A CA 5
ATOM 2839 C C . PRO A 1 5 ? 11.640 1.882 0.979 1.00 0.00 5 PRO A C 5
ATOM 2840 O O . PRO A 1 5 ? 12.383 2.817 0.682 1.00 0.00 5 PRO A O 5
ATOM 2851 N N . LEU A 1 6 ? 12.060 0.630 1.114 1.00 0.00 6 LEU A N 5
ATOM 2852 C CA . LEU A 1 6 ? 13.453 0.250 0.919 1.00 0.00 6 LEU A CA 5
ATOM 2853 C C . LEU A 1 6 ? 13.549 -1.246 0.643 1.00 0.00 6 LEU A C 5
ATOM 2854 O O . LEU A 1 6 ? 14.301 -1.963 1.299 1.00 0.00 6 LEU A O 5
ATOM 2870 N N . ILE A 1 7 ? 12.761 -1.712 -0.324 1.00 0.00 7 ILE A N 5
ATOM 2871 C CA . ILE A 1 7 ? 12.738 -3.123 -0.674 1.00 0.00 7 ILE A CA 5
ATOM 2872 C C . ILE A 1 7 ? 12.301 -3.960 0.521 1.00 0.00 7 ILE A C 5
ATOM 2873 O O . ILE A 1 7 ? 13.130 -4.422 1.304 1.00 0.00 7 ILE A O 5
ATOM 2889 N N . CYS A 1 8 ? 10.993 -4.138 0.662 1.00 0.00 8 CYS A N 5
ATOM 2890 C CA . CYS A 1 8 ? 10.445 -4.904 1.772 1.00 0.00 8 CYS A CA 5
ATOM 2891 C C . CYS A 1 8 ? 10.536 -6.407 1.542 1.00 0.00 8 CYS A C 5
ATOM 2892 O O . CYS A 1 8 ? 11.424 -7.068 2.078 1.00 0.00 8 CYS A O 5
ATOM 2899 N N . THR A 1 9 ? 9.611 -6.950 0.766 1.00 0.00 9 THR A N 5
ATOM 2900 C CA . THR A 1 9 ? 9.603 -8.382 0.506 1.00 0.00 9 THR A CA 5
ATOM 2901 C C . THR A 1 9 ? 8.640 -8.747 -0.616 1.00 0.00 9 THR A C 5
ATOM 2902 O O . THR A 1 9 ? 7.979 -7.885 -1.193 1.00 0.00 9 THR A O 5
ATOM 2913 N N . MET A 1 10 ? 8.564 -10.041 -0.908 1.00 0.00 10 MET A N 5
ATOM 2914 C CA . MET A 1 10 ? 7.679 -10.545 -1.947 1.00 0.00 10 MET A CA 5
ATOM 2915 C C . MET A 1 10 ? 6.547 -11.356 -1.328 1.00 0.00 10 MET A C 5
ATOM 2916 O O . MET A 1 10 ? 5.918 -12.178 -1.995 1.00 0.00 10 MET A O 5
ATOM 2930 N N . GLN A 1 11 ? 6.291 -11.111 -0.046 1.00 0.00 11 GLN A N 5
ATOM 2931 C CA . GLN A 1 11 ? 5.232 -11.810 0.670 1.00 0.00 11 GLN A CA 5
ATOM 2932 C C . GLN A 1 11 ? 3.882 -11.212 0.311 1.00 0.00 11 GLN A C 5
ATOM 2933 O O . GLN A 1 11 ? 3.166 -10.705 1.174 1.00 0.00 11 GLN A O 5
ATOM 2947 N N . TYR A 1 12 ? 3.564 -11.265 -0.980 1.00 0.00 12 TYR A N 5
ATOM 2948 C CA . TYR A 1 12 ? 2.316 -10.721 -1.509 1.00 0.00 12 TYR A CA 5
ATOM 2949 C C . TYR A 1 12 ? 1.241 -10.582 -0.439 1.00 0.00 12 TYR A C 5
ATOM 2950 O O . TYR A 1 12 ? 0.492 -11.518 -0.163 1.00 0.00 12 TYR A O 5
ATOM 2968 N N . ASP A 1 13 ? 1.159 -9.391 0.133 1.00 0.00 13 ASP A N 5
ATOM 2969 C CA . ASP A 1 13 ? 0.165 -9.086 1.149 1.00 0.00 13 ASP A CA 5
ATOM 2970 C C . ASP A 1 13 ? -0.648 -7.888 0.687 1.00 0.00 13 ASP A C 5
ATOM 2971 O O . ASP A 1 13 ? -0.583 -6.808 1.275 1.00 0.00 13 ASP A O 5
ATOM 2980 N N . PRO A 1 14 ? -1.411 -8.073 -0.398 1.00 0.00 14 PRO A N 5
ATOM 2981 C CA . PRO A 1 14 ? -2.234 -7.021 -0.990 1.00 0.00 14 PRO A CA 5
ATOM 2982 C C . PRO A 1 14 ? -3.101 -6.302 0.032 1.00 0.00 14 PRO A C 5
ATOM 2983 O O . PRO A 1 14 ? -4.111 -6.833 0.490 1.00 0.00 14 PRO A O 5
ATOM 2994 N N . VAL A 1 15 ? -2.701 -5.088 0.377 1.00 0.00 15 VAL A N 5
ATOM 2995 C CA . VAL A 1 15 ? -3.427 -4.284 1.330 1.00 0.00 15 VAL A CA 5
ATOM 2996 C C . VAL A 1 15 ? -4.113 -3.133 0.636 1.00 0.00 15 VAL A C 5
ATOM 2997 O O . VAL A 1 15 ? -3.502 -2.404 -0.145 1.00 0.00 15 VAL A O 5
ATOM 3010 N N . CYS A 1 16 ? -5.386 -2.968 0.937 1.00 0.00 16 CYS A N 5
ATOM 3011 C CA . CYS A 1 16 ? -6.159 -1.900 0.357 1.00 0.00 16 CYS A CA 5
ATOM 3012 C C . CYS A 1 16 ? -5.828 -0.604 1.069 1.00 0.00 16 CYS A C 5
ATOM 3013 O O . CYS A 1 16 ? -6.082 -0.455 2.264 1.00 0.00 16 CYS A O 5
ATOM 3020 N N . GLY A 1 17 ? -5.227 0.317 0.335 1.00 0.00 17 GLY A N 5
ATOM 3021 C CA . GLY A 1 17 ? -4.833 1.573 0.919 1.00 0.00 17 GLY A CA 5
ATOM 3022 C C . GLY A 1 17 ? -5.832 2.670 0.681 1.00 0.00 17 GLY A C 5
ATOM 3023 O O . GLY A 1 17 ? -6.323 2.855 -0.453 1.00 0.00 17 GLY A O 5
ATOM 3027 N N . SER A 1 18 ? -6.119 3.402 1.758 1.00 0.00 18 SER A N 5
ATOM 3028 C CA . SER A 1 18 ? -7.047 4.509 1.708 1.00 0.00 18 SER A CA 5
ATOM 3029 C C . SER A 1 18 ? -6.586 5.501 0.666 1.00 0.00 18 SER A C 5
ATOM 3030 O O . SER A 1 18 ? -5.792 6.409 0.936 1.00 0.00 18 SER A O 5
ATOM 3038 N N . ASP A 1 19 ? -7.087 5.279 -0.529 1.00 0.00 19 ASP A N 5
ATOM 3039 C CA . ASP A 1 19 ? -6.779 6.089 -1.693 1.00 0.00 19 ASP A CA 5
ATOM 3040 C C . ASP A 1 19 ? -7.618 5.588 -2.853 1.00 0.00 19 ASP A C 5
ATOM 3041 O O . ASP A 1 19 ? -8.091 6.360 -3.685 1.00 0.00 19 ASP A O 5
ATOM 3050 N N . GLY A 1 20 ? -7.804 4.271 -2.880 1.00 0.00 20 GLY A N 5
ATOM 3051 C CA . GLY A 1 20 ? -8.591 3.649 -3.911 1.00 0.00 20 GLY A CA 5
ATOM 3052 C C . GLY A 1 20 ? -7.868 2.499 -4.569 1.00 0.00 20 GLY A C 5
ATOM 3053 O O . GLY A 1 20 ? -8.125 2.197 -5.734 1.00 0.00 20 GLY A O 5
ATOM 3057 N N . ILE A 1 21 ? -6.943 1.854 -3.849 1.00 0.00 21 ILE A N 5
ATOM 3058 C CA . ILE A 1 21 ? -6.209 0.752 -4.458 1.00 0.00 21 ILE A CA 5
ATOM 3059 C C . ILE A 1 21 ? -5.808 -0.341 -3.471 1.00 0.00 21 ILE A C 5
ATOM 3060 O O . ILE A 1 21 ? -5.890 -0.180 -2.253 1.00 0.00 21 ILE A O 5
ATOM 3076 N N . THR A 1 22 ? -5.350 -1.451 -4.046 1.00 0.00 22 THR A N 5
ATOM 3077 C CA . THR A 1 22 ? -4.889 -2.611 -3.290 1.00 0.00 22 THR A CA 5
ATOM 3078 C C . THR A 1 22 ? -3.424 -2.884 -3.625 1.00 0.00 22 THR A C 5
ATOM 3079 O O . THR A 1 22 ? -3.111 -3.454 -4.671 1.00 0.00 22 THR A O 5
ATOM 3090 N N . TYR A 1 23 ? -2.533 -2.433 -2.753 1.00 0.00 23 TYR A N 5
ATOM 3091 C CA . TYR A 1 23 ? -1.099 -2.580 -2.965 1.00 0.00 23 TYR A CA 5
ATOM 3092 C C . TYR A 1 23 ? -0.581 -3.938 -2.544 1.00 0.00 23 TYR A C 5
ATOM 3093 O O . TYR A 1 23 ? -0.926 -4.449 -1.485 1.00 0.00 23 TYR A O 5
ATOM 3111 N N . GLY A 1 24 ? 0.267 -4.499 -3.392 1.00 0.00 24 GLY A N 5
ATOM 3112 C CA . GLY A 1 24 ? 0.851 -5.798 -3.125 1.00 0.00 24 GLY A CA 5
ATOM 3113 C C . GLY A 1 24 ? 1.306 -5.922 -1.695 1.00 0.00 24 GLY A C 5
ATOM 3114 O O . GLY A 1 24 ? 1.351 -7.018 -1.138 1.00 0.00 24 GLY A O 5
ATOM 3118 N N . ASN A 1 25 ? 1.632 -4.785 -1.102 1.00 0.00 25 ASN A N 5
ATOM 3119 C CA . ASN A 1 25 ? 2.079 -4.746 0.279 1.00 0.00 25 ASN A CA 5
ATOM 3120 C C . ASN A 1 25 ? 2.149 -3.317 0.793 1.00 0.00 25 ASN A C 5
ATOM 3121 O O . ASN A 1 25 ? 2.461 -2.391 0.047 1.00 0.00 25 ASN A O 5
ATOM 3132 N N . ALA A 1 26 ? 1.868 -3.148 2.079 1.00 0.00 26 ALA A N 5
ATOM 3133 C CA . ALA A 1 26 ? 1.917 -1.833 2.695 1.00 0.00 26 ALA A CA 5
ATOM 3134 C C . ALA A 1 26 ? 3.249 -1.171 2.382 1.00 0.00 26 ALA A C 5
ATOM 3135 O O . ALA A 1 26 ? 3.350 0.054 2.301 1.00 0.00 26 ALA A O 5
ATOM 3142 N N . CYS A 1 27 ? 4.268 -2.001 2.182 1.00 0.00 27 CYS A N 5
ATOM 3143 C CA . CYS A 1 27 ? 5.594 -1.513 1.852 1.00 0.00 27 CYS A CA 5
ATOM 3144 C C . CYS A 1 27 ? 5.615 -1.016 0.420 1.00 0.00 27 CYS A C 5
ATOM 3145 O O . CYS A 1 27 ? 6.133 0.067 0.117 1.00 0.00 27 CYS A O 5
ATOM 3152 N N . MET A 1 28 ? 5.009 -1.801 -0.459 1.00 0.00 28 MET A N 5
ATOM 3153 C CA . MET A 1 28 ? 4.925 -1.431 -1.847 1.00 0.00 28 MET A CA 5
ATOM 3154 C C . MET A 1 28 ? 4.149 -0.133 -1.942 1.00 0.00 28 MET A C 5
ATOM 3155 O O . MET A 1 28 ? 4.257 0.611 -2.917 1.00 0.00 28 MET A O 5
ATOM 3169 N N . LEU A 1 29 ? 3.392 0.146 -0.881 1.00 0.00 29 LEU A N 5
ATOM 3170 C CA . LEU A 1 29 ? 2.625 1.362 -0.788 1.00 0.00 29 LEU A CA 5
ATOM 3171 C C . LEU A 1 29 ? 3.555 2.543 -0.607 1.00 0.00 29 LEU A C 5
ATOM 3172 O O . LEU A 1 29 ? 3.434 3.551 -1.294 1.00 0.00 29 LEU A O 5
ATOM 3188 N N . LEU A 1 30 ? 4.503 2.402 0.308 1.00 0.00 30 LEU A N 5
ATOM 3189 C CA . LEU A 1 30 ? 5.465 3.460 0.544 1.00 0.00 30 LEU A CA 5
ATOM 3190 C C . LEU A 1 30 ? 6.011 3.924 -0.790 1.00 0.00 30 LEU A C 5
ATOM 3191 O O . LEU A 1 30 ? 6.239 5.115 -1.003 1.00 0.00 30 LEU A O 5
ATOM 3207 N N . GLY A 1 31 ? 6.183 2.972 -1.699 1.00 0.00 31 GLY A N 5
ATOM 3208 C CA . GLY A 1 31 ? 6.665 3.309 -3.022 1.00 0.00 31 GLY A CA 5
ATOM 3209 C C . GLY A 1 31 ? 5.598 4.041 -3.805 1.00 0.00 31 GLY A C 5
ATOM 3210 O O . GLY A 1 31 ? 5.891 4.905 -4.634 1.00 0.00 31 GLY A O 5
ATOM 3214 N N . ALA A 1 32 ? 4.348 3.696 -3.514 1.00 0.00 32 ALA A N 5
ATOM 3215 C CA . ALA A 1 32 ? 3.200 4.313 -4.160 1.00 0.00 32 ALA A CA 5
ATOM 3216 C C . ALA A 1 32 ? 2.998 5.741 -3.671 1.00 0.00 32 ALA A C 5
ATOM 3217 O O . ALA A 1 32 ? 2.985 6.682 -4.464 1.00 0.00 32 ALA A O 5
ATOM 3224 N N . SER A 1 33 ? 2.854 5.900 -2.359 1.00 0.00 33 SER A N 5
ATOM 3225 C CA . SER A 1 33 ? 2.667 7.223 -1.777 1.00 0.00 33 SER A CA 5
ATOM 3226 C C . SER A 1 33 ? 3.766 8.154 -2.261 1.00 0.00 33 SER A C 5
ATOM 3227 O O . SER A 1 33 ? 3.521 9.316 -2.587 1.00 0.00 33 SER A O 5
ATOM 3235 N N . CYS A 1 34 ? 4.981 7.622 -2.315 1.00 0.00 34 CYS A N 5
ATOM 3236 C CA . CYS A 1 34 ? 6.134 8.383 -2.771 1.00 0.00 34 CYS A CA 5
ATOM 3237 C C . CYS A 1 34 ? 5.914 8.907 -4.187 1.00 0.00 34 CYS A C 5
ATOM 3238 O O . CYS A 1 34 ? 6.293 10.032 -4.511 1.00 0.00 34 CYS A O 5
ATOM 3245 N N . ARG A 1 35 ? 5.310 8.076 -5.027 1.00 0.00 35 ARG A N 5
ATOM 3246 C CA . ARG A 1 35 ? 5.050 8.440 -6.418 1.00 0.00 35 ARG A CA 5
ATOM 3247 C C . ARG A 1 35 ? 3.897 9.431 -6.544 1.00 0.00 35 ARG A C 5
ATOM 3248 O O . ARG A 1 35 ? 3.793 10.144 -7.543 1.00 0.00 35 ARG A O 5
ATOM 3269 N N . SER A 1 36 ? 3.025 9.476 -5.541 1.00 0.00 36 SER A N 5
ATOM 3270 C CA . SER A 1 36 ? 1.887 10.382 -5.572 1.00 0.00 36 SER A CA 5
ATOM 3271 C C . SER A 1 36 ? 2.270 11.761 -5.034 1.00 0.00 36 SER A C 5
ATOM 3272 O O . SER A 1 36 ? 2.859 12.571 -5.751 1.00 0.00 36 SER A O 5
ATOM 3280 N N . ASP A 1 37 ? 1.935 12.026 -3.776 1.00 0.00 37 ASP A N 5
ATOM 3281 C CA . ASP A 1 37 ? 2.244 13.304 -3.154 1.00 0.00 37 ASP A CA 5
ATOM 3282 C C . ASP A 1 37 ? 1.737 13.338 -1.717 1.00 0.00 37 ASP A C 5
ATOM 3283 O O . ASP A 1 37 ? 2.329 13.982 -0.851 1.00 0.00 37 ASP A O 5
ATOM 3292 N N . THR A 1 38 ? 0.633 12.640 -1.476 1.00 0.00 38 THR A N 5
ATOM 3293 C CA . THR A 1 38 ? 0.031 12.585 -0.154 1.00 0.00 38 THR A CA 5
ATOM 3294 C C . THR A 1 38 ? 0.391 11.282 0.554 1.00 0.00 38 THR A C 5
ATOM 3295 O O . THR A 1 38 ? 0.771 10.300 -0.083 1.00 0.00 38 THR A O 5
ATOM 3306 N N . PRO A 1 39 ? 0.277 11.265 1.891 1.00 0.00 39 PRO A N 5
ATOM 3307 C CA . PRO A 1 39 ? 0.595 10.087 2.699 1.00 0.00 39 PRO A CA 5
ATOM 3308 C C . PRO A 1 39 ? -0.523 9.050 2.688 1.00 0.00 39 PRO A C 5
ATOM 3309 O O . PRO A 1 39 ? -1.353 9.006 3.595 1.00 0.00 39 PRO A O 5
ATOM 3320 N N . ILE A 1 40 ? -0.526 8.212 1.659 1.00 0.00 40 ILE A N 5
ATOM 3321 C CA . ILE A 1 40 ? -1.529 7.165 1.524 1.00 0.00 40 ILE A CA 5
ATOM 3322 C C . ILE A 1 40 ? -1.856 6.549 2.885 1.00 0.00 40 ILE A C 5
ATOM 3323 O O . ILE A 1 40 ? -1.013 6.533 3.782 1.00 0.00 40 ILE A O 5
ATOM 3339 N N . GLU A 1 41 ? -3.072 6.030 3.031 1.00 0.00 41 GLU A N 5
ATOM 3340 C CA . GLU A 1 41 ? -3.474 5.404 4.286 1.00 0.00 41 GLU A CA 5
ATOM 3341 C C . GLU A 1 41 ? -3.829 3.939 4.060 1.00 0.00 41 GLU A C 5
ATOM 3342 O O . GLU A 1 41 ? -3.753 3.443 2.937 1.00 0.00 41 GLU A O 5
ATOM 3354 N N . LEU A 1 42 ? -4.219 3.250 5.127 1.00 0.00 42 LEU A N 5
ATOM 3355 C CA . LEU A 1 42 ? -4.591 1.843 5.025 1.00 0.00 42 LEU A CA 5
ATOM 3356 C C . LEU A 1 42 ? -5.975 1.611 5.613 1.00 0.00 42 LEU A C 5
ATOM 3357 O O . LEU A 1 42 ? -6.315 2.153 6.664 1.00 0.00 42 LEU A O 5
ATOM 3373 N N . VAL A 1 43 ? -6.771 0.809 4.920 1.00 0.00 43 VAL A N 5
ATOM 3374 C CA . VAL A 1 43 ? -8.124 0.509 5.362 1.00 0.00 43 VAL A CA 5
ATOM 3375 C C . VAL A 1 43 ? -8.278 -0.971 5.697 1.00 0.00 43 VAL A C 5
ATOM 3376 O O . VAL A 1 43 ? -8.853 -1.328 6.726 1.00 0.00 43 VAL A O 5
ATOM 3389 N N . HIS A 1 44 ? -7.763 -1.826 4.823 1.00 0.00 44 HIS A N 5
ATOM 3390 C CA . HIS A 1 44 ? -7.845 -3.270 5.024 1.00 0.00 44 HIS A CA 5
ATOM 3391 C C . HIS A 1 44 ? -6.589 -3.963 4.512 1.00 0.00 44 HIS A C 5
ATOM 3392 O O . HIS A 1 44 ? -6.204 -3.798 3.355 1.00 0.00 44 HIS A O 5
ATOM 3407 N N . LYS A 1 45 ? -5.951 -4.738 5.383 1.00 0.00 45 LYS A N 5
ATOM 3408 C CA . LYS A 1 45 ? -4.737 -5.458 5.022 1.00 0.00 45 LYS A CA 5
ATOM 3409 C C . LYS A 1 45 ? -5.057 -6.664 4.145 1.00 0.00 45 LYS A C 5
ATOM 3410 O O . LYS A 1 45 ? -4.748 -7.801 4.499 1.00 0.00 45 LYS A O 5
ATOM 3429 N N . GLY A 1 46 ? -5.681 -6.406 3.001 1.00 0.00 46 GLY A N 5
ATOM 3430 C CA . GLY A 1 46 ? -6.037 -7.476 2.089 1.00 0.00 46 GLY A CA 5
ATOM 3431 C C . GLY A 1 46 ? -6.663 -6.949 0.815 1.00 0.00 46 GLY A C 5
ATOM 3432 O O . GLY A 1 46 ? -6.405 -5.815 0.414 1.00 0.00 46 GLY A O 5
ATOM 3436 N N . ARG A 1 47 ? -7.492 -7.768 0.180 1.00 0.00 47 ARG A N 5
ATOM 3437 C CA . ARG A 1 47 ? -8.162 -7.367 -1.050 1.00 0.00 47 ARG A CA 5
ATOM 3438 C C . ARG A 1 47 ? -9.469 -6.651 -0.736 1.00 0.00 47 ARG A C 5
ATOM 3439 O O . ARG A 1 47 ? -10.537 -7.056 -1.195 1.00 0.00 47 ARG A O 5
ATOM 3460 N N . CYS A 1 48 ? -9.375 -5.585 0.051 1.00 0.00 48 CYS A N 5
ATOM 3461 C CA . CYS A 1 48 ? -10.547 -4.810 0.429 1.00 0.00 48 CYS A CA 5
ATOM 3462 C C . CYS A 1 48 ? -11.686 -5.724 0.867 1.00 0.00 48 CYS A C 5
ATOM 3463 O O . CYS A 1 48 ? -12.778 -5.637 0.266 1.00 0.00 48 CYS A O 5
ATOM 3471 N N . LYS A 1 1 ? 5.810 10.124 9.436 1.00 0.00 1 LYS A N 6
ATOM 3472 C CA . LYS A 1 1 ? 5.081 9.307 8.432 1.00 0.00 1 LYS A CA 6
ATOM 3473 C C . LYS A 1 1 ? 6.051 8.627 7.471 1.00 0.00 1 LYS A C 6
ATOM 3474 O O . LYS A 1 1 ? 7.146 9.129 7.219 1.00 0.00 1 LYS A O 6
ATOM 3495 N N . PRO A 1 2 ? 5.657 7.469 6.922 1.00 0.00 2 PRO A N 6
ATOM 3496 C CA . PRO A 1 2 ? 6.493 6.713 5.985 1.00 0.00 2 PRO A CA 6
ATOM 3497 C C . PRO A 1 2 ? 6.831 7.516 4.733 1.00 0.00 2 PRO A C 6
ATOM 3498 O O . PRO A 1 2 ? 6.658 8.734 4.695 1.00 0.00 2 PRO A O 6
ATOM 3509 N N . ASP A 1 3 ? 7.317 6.821 3.712 1.00 0.00 3 ASP A N 6
ATOM 3510 C CA . ASP A 1 3 ? 7.686 7.463 2.455 1.00 0.00 3 ASP A CA 6
ATOM 3511 C C . ASP A 1 3 ? 8.026 6.428 1.396 1.00 0.00 3 ASP A C 6
ATOM 3512 O O . ASP A 1 3 ? 7.601 5.276 1.476 1.00 0.00 3 ASP A O 6
ATOM 3521 N N . CYS A 1 4 ? 8.787 6.857 0.401 1.00 0.00 4 CYS A N 6
ATOM 3522 C CA . CYS A 1 4 ? 9.195 5.986 -0.697 1.00 0.00 4 CYS A CA 6
ATOM 3523 C C . CYS A 1 4 ? 9.550 4.589 -0.192 1.00 0.00 4 CYS A C 6
ATOM 3524 O O . CYS A 1 4 ? 9.649 4.358 1.013 1.00 0.00 4 CYS A O 6
ATOM 3531 N N . PRO A 1 5 ? 9.738 3.631 -1.113 1.00 0.00 5 PRO A N 6
ATOM 3532 C CA . PRO A 1 5 ? 10.062 2.255 -0.767 1.00 0.00 5 PRO A CA 6
ATOM 3533 C C . PRO A 1 5 ? 11.559 1.980 -0.699 1.00 0.00 5 PRO A C 6
ATOM 3534 O O . PRO A 1 5 ? 12.381 2.863 -0.944 1.00 0.00 5 PRO A O 6
ATOM 3545 N N . LEU A 1 6 ? 11.898 0.739 -0.368 1.00 0.00 6 LEU A N 6
ATOM 3546 C CA . LEU A 1 6 ? 13.288 0.318 -0.266 1.00 0.00 6 LEU A CA 6
ATOM 3547 C C . LEU A 1 6 ? 13.381 -1.202 -0.238 1.00 0.00 6 LEU A C 6
ATOM 3548 O O . LEU A 1 6 ? 14.151 -1.777 0.530 1.00 0.00 6 LEU A O 6
ATOM 3564 N N . ILE A 1 7 ? 12.586 -1.845 -1.084 1.00 0.00 7 ILE A N 6
ATOM 3565 C CA . ILE A 1 7 ? 12.566 -3.299 -1.167 1.00 0.00 7 ILE A CA 6
ATOM 3566 C C . ILE A 1 7 ? 12.217 -3.926 0.180 1.00 0.00 7 ILE A C 6
ATOM 3567 O O . ILE A 1 7 ? 13.102 -4.274 0.963 1.00 0.00 7 ILE A O 6
ATOM 3583 N N . CYS A 1 8 ? 10.921 -4.068 0.445 1.00 0.00 8 CYS A N 6
ATOM 3584 C CA . CYS A 1 8 ? 10.457 -4.655 1.697 1.00 0.00 8 CYS A CA 6
ATOM 3585 C C . CYS A 1 8 ? 10.406 -6.176 1.624 1.00 0.00 8 CYS A C 6
ATOM 3586 O O . CYS A 1 8 ? 11.216 -6.860 2.251 1.00 0.00 8 CYS A O 6
ATOM 3593 N N . THR A 1 9 ? 9.457 -6.704 0.865 1.00 0.00 9 THR A N 6
ATOM 3594 C CA . THR A 1 9 ? 9.318 -8.151 0.727 1.00 0.00 9 THR A CA 6
ATOM 3595 C C . THR A 1 9 ? 8.409 -8.510 -0.443 1.00 0.00 9 THR A C 6
ATOM 3596 O O . THR A 1 9 ? 7.516 -7.746 -0.806 1.00 0.00 9 THR A O 6
ATOM 3607 N N . MET A 1 10 ? 8.642 -9.683 -1.027 1.00 0.00 10 MET A N 6
ATOM 3608 C CA . MET A 1 10 ? 7.839 -10.147 -2.151 1.00 0.00 10 MET A CA 6
ATOM 3609 C C . MET A 1 10 ? 6.743 -11.095 -1.674 1.00 0.00 10 MET A C 6
ATOM 3610 O O . MET A 1 10 ? 6.235 -11.912 -2.442 1.00 0.00 10 MET A O 6
ATOM 3624 N N . GLN A 1 11 ? 6.377 -10.966 -0.403 1.00 0.00 11 GLN A N 6
ATOM 3625 C CA . GLN A 1 11 ? 5.332 -11.793 0.183 1.00 0.00 11 GLN A CA 6
ATOM 3626 C C . GLN A 1 11 ? 3.970 -11.202 -0.141 1.00 0.00 11 GLN A C 6
ATOM 3627 O O . GLN A 1 11 ? 3.249 -10.750 0.749 1.00 0.00 11 GLN A O 6
ATOM 3641 N N . TYR A 1 12 ? 3.651 -11.195 -1.432 1.00 0.00 12 TYR A N 6
ATOM 3642 C CA . TYR A 1 12 ? 2.393 -10.647 -1.937 1.00 0.00 12 TYR A CA 6
ATOM 3643 C C . TYR A 1 12 ? 1.329 -10.530 -0.853 1.00 0.00 12 TYR A C 6
ATOM 3644 O O . TYR A 1 12 ? 0.602 -11.481 -0.568 1.00 0.00 12 TYR A O 6
ATOM 3662 N N . ASP A 1 13 ? 1.236 -9.341 -0.274 1.00 0.00 13 ASP A N 6
ATOM 3663 C CA . ASP A 1 13 ? 0.252 -9.057 0.759 1.00 0.00 13 ASP A CA 6
ATOM 3664 C C . ASP A 1 13 ? -0.592 -7.869 0.328 1.00 0.00 13 ASP A C 6
ATOM 3665 O O . ASP A 1 13 ? -0.578 -6.814 0.963 1.00 0.00 13 ASP A O 6
ATOM 3674 N N . PRO A 1 14 ? -1.331 -8.028 -0.778 1.00 0.00 14 PRO A N 6
ATOM 3675 C CA . PRO A 1 14 ? -2.181 -6.975 -1.329 1.00 0.00 14 PRO A CA 6
ATOM 3676 C C . PRO A 1 14 ? -3.090 -6.355 -0.277 1.00 0.00 14 PRO A C 6
ATOM 3677 O O . PRO A 1 14 ? -4.106 -6.937 0.102 1.00 0.00 14 PRO A O 6
ATOM 3688 N N . VAL A 1 15 ? -2.713 -5.173 0.192 1.00 0.00 15 VAL A N 6
ATOM 3689 C CA . VAL A 1 15 ? -3.475 -4.468 1.197 1.00 0.00 15 VAL A CA 6
ATOM 3690 C C . VAL A 1 15 ? -4.164 -3.259 0.603 1.00 0.00 15 VAL A C 6
ATOM 3691 O O . VAL A 1 15 ? -3.592 -2.531 -0.207 1.00 0.00 15 VAL A O 6
ATOM 3704 N N . CYS A 1 16 ? -5.395 -3.047 1.025 1.00 0.00 16 CYS A N 6
ATOM 3705 C CA . CYS A 1 16 ? -6.171 -1.927 0.556 1.00 0.00 16 CYS A CA 6
ATOM 3706 C C . CYS A 1 16 ? -5.747 -0.661 1.279 1.00 0.00 16 CYS A C 6
ATOM 3707 O O . CYS A 1 16 ? -5.872 -0.558 2.499 1.00 0.00 16 CYS A O 6
ATOM 3714 N N . GLY A 1 17 ? -5.227 0.295 0.522 1.00 0.00 17 GLY A N 6
ATOM 3715 C CA . GLY A 1 17 ? -4.773 1.527 1.112 1.00 0.00 17 GLY A CA 6
ATOM 3716 C C . GLY A 1 17 ? -5.753 2.657 0.933 1.00 0.00 17 GLY A C 6
ATOM 3717 O O . GLY A 1 17 ? -6.282 2.875 -0.175 1.00 0.00 17 GLY A O 6
ATOM 3721 N N . SER A 1 18 ? -5.979 3.378 2.032 1.00 0.00 18 SER A N 6
ATOM 3722 C CA . SER A 1 18 ? -6.873 4.513 2.045 1.00 0.00 18 SER A CA 6
ATOM 3723 C C . SER A 1 18 ? -6.507 5.459 0.922 1.00 0.00 18 SER A C 6
ATOM 3724 O O . SER A 1 18 ? -5.643 6.329 1.065 1.00 0.00 18 SER A O 6
ATOM 3732 N N . ASP A 1 19 ? -7.166 5.238 -0.198 1.00 0.00 19 ASP A N 6
ATOM 3733 C CA . ASP A 1 19 ? -6.963 6.007 -1.412 1.00 0.00 19 ASP A CA 6
ATOM 3734 C C . ASP A 1 19 ? -7.848 5.411 -2.492 1.00 0.00 19 ASP A C 6
ATOM 3735 O O . ASP A 1 19 ? -8.401 6.118 -3.336 1.00 0.00 19 ASP A O 6
ATOM 3744 N N . GLY A 1 20 ? -7.978 4.089 -2.437 1.00 0.00 20 GLY A N 6
ATOM 3745 C CA . GLY A 1 20 ? -8.795 3.374 -3.383 1.00 0.00 20 GLY A CA 6
ATOM 3746 C C . GLY A 1 20 ? -8.001 2.343 -4.144 1.00 0.00 20 GLY A C 6
ATOM 3747 O O . GLY A 1 20 ? -8.266 2.104 -5.323 1.00 0.00 20 GLY A O 6
ATOM 3751 N N . ILE A 1 21 ? -7.004 1.739 -3.494 1.00 0.00 21 ILE A N 6
ATOM 3752 C CA . ILE A 1 21 ? -6.186 0.753 -4.192 1.00 0.00 21 ILE A CA 6
ATOM 3753 C C . ILE A 1 21 ? -5.707 -0.383 -3.294 1.00 0.00 21 ILE A C 6
ATOM 3754 O O . ILE A 1 21 ? -5.623 -0.245 -2.074 1.00 0.00 21 ILE A O 6
ATOM 3770 N N . THR A 1 22 ? -5.371 -1.501 -3.934 1.00 0.00 22 THR A N 6
ATOM 3771 C CA . THR A 1 22 ? -4.865 -2.680 -3.243 1.00 0.00 22 THR A CA 6
ATOM 3772 C C . THR A 1 22 ? -3.390 -2.861 -3.576 1.00 0.00 22 THR A C 6
ATOM 3773 O O . THR A 1 22 ? -3.040 -3.369 -4.641 1.00 0.00 22 THR A O 6
ATOM 3784 N N . TYR A 1 23 ? -2.531 -2.404 -2.678 1.00 0.00 23 TYR A N 6
ATOM 3785 C CA . TYR A 1 23 ? -1.093 -2.470 -2.886 1.00 0.00 23 TYR A CA 6
ATOM 3786 C C . TYR A 1 23 ? -0.513 -3.821 -2.535 1.00 0.00 23 TYR A C 6
ATOM 3787 O O . TYR A 1 23 ? -0.815 -4.393 -1.495 1.00 0.00 23 TYR A O 6
ATOM 3805 N N . GLY A 1 24 ? 0.343 -4.302 -3.424 1.00 0.00 24 GLY A N 6
ATOM 3806 C CA . GLY A 1 24 ? 0.988 -5.584 -3.234 1.00 0.00 24 GLY A CA 6
ATOM 3807 C C . GLY A 1 24 ? 1.440 -5.776 -1.812 1.00 0.00 24 GLY A C 6
ATOM 3808 O O . GLY A 1 24 ? 1.532 -6.900 -1.323 1.00 0.00 24 GLY A O 6
ATOM 3812 N N . ASN A 1 25 ? 1.710 -4.666 -1.145 1.00 0.00 25 ASN A N 6
ATOM 3813 C CA . ASN A 1 25 ? 2.144 -4.700 0.238 1.00 0.00 25 ASN A CA 6
ATOM 3814 C C . ASN A 1 25 ? 2.114 -3.312 0.858 1.00 0.00 25 ASN A C 6
ATOM 3815 O O . ASN A 1 25 ? 2.382 -2.314 0.191 1.00 0.00 25 ASN A O 6
ATOM 3826 N N . ALA A 1 26 ? 1.799 -3.258 2.146 1.00 0.00 26 ALA A N 6
ATOM 3827 C CA . ALA A 1 26 ? 1.754 -1.993 2.862 1.00 0.00 26 ALA A CA 6
ATOM 3828 C C . ALA A 1 26 ? 3.072 -1.257 2.676 1.00 0.00 26 ALA A C 6
ATOM 3829 O O . ALA A 1 26 ? 3.129 -0.026 2.699 1.00 0.00 26 ALA A O 6
ATOM 3836 N N . CYS A 1 27 ? 4.126 -2.037 2.467 1.00 0.00 27 CYS A N 6
ATOM 3837 C CA . CYS A 1 27 ? 5.454 -1.491 2.249 1.00 0.00 27 CYS A CA 6
ATOM 3838 C C . CYS A 1 27 ? 5.532 -0.883 0.867 1.00 0.00 27 CYS A C 6
ATOM 3839 O O . CYS A 1 27 ? 6.107 0.188 0.670 1.00 0.00 27 CYS A O 6
ATOM 3846 N N . MET A 1 28 ? 4.931 -1.574 -0.090 1.00 0.00 28 MET A N 6
ATOM 3847 C CA . MET A 1 28 ? 4.916 -1.104 -1.450 1.00 0.00 28 MET A CA 6
ATOM 3848 C C . MET A 1 28 ? 4.081 0.159 -1.529 1.00 0.00 28 MET A C 6
ATOM 3849 O O . MET A 1 28 ? 4.156 0.914 -2.498 1.00 0.00 28 MET A O 6
ATOM 3863 N N . LEU A 1 29 ? 3.293 0.385 -0.482 1.00 0.00 29 LEU A N 6
ATOM 3864 C CA . LEU A 1 29 ? 2.453 1.551 -0.404 1.00 0.00 29 LEU A CA 6
ATOM 3865 C C . LEU A 1 29 ? 3.259 2.793 -0.114 1.00 0.00 29 LEU A C 6
ATOM 3866 O O . LEU A 1 29 ? 3.288 3.721 -0.917 1.00 0.00 29 LEU A O 6
ATOM 3882 N N . LEU A 1 30 ? 3.919 2.822 1.033 1.00 0.00 30 LEU A N 6
ATOM 3883 C CA . LEU A 1 30 ? 4.714 3.988 1.370 1.00 0.00 30 LEU A CA 6
ATOM 3884 C C . LEU A 1 30 ? 5.591 4.337 0.182 1.00 0.00 30 LEU A C 6
ATOM 3885 O O . LEU A 1 30 ? 5.864 5.509 -0.088 1.00 0.00 30 LEU A O 6
ATOM 3901 N N . GLY A 1 31 ? 5.993 3.307 -0.558 1.00 0.00 31 GLY A N 6
ATOM 3902 C CA . GLY A 1 31 ? 6.798 3.531 -1.735 1.00 0.00 31 GLY A CA 6
ATOM 3903 C C . GLY A 1 31 ? 5.962 4.117 -2.850 1.00 0.00 31 GLY A C 6
ATOM 3904 O O . GLY A 1 31 ? 6.445 4.904 -3.665 1.00 0.00 31 GLY A O 6
ATOM 3908 N N . ALA A 1 32 ? 4.691 3.733 -2.865 1.00 0.00 32 ALA A N 6
ATOM 3909 C CA . ALA A 1 32 ? 3.748 4.215 -3.858 1.00 0.00 32 ALA A CA 6
ATOM 3910 C C . ALA A 1 32 ? 3.347 5.652 -3.561 1.00 0.00 32 ALA A C 6
ATOM 3911 O O . ALA A 1 32 ? 3.519 6.541 -4.396 1.00 0.00 32 ALA A O 6
ATOM 3918 N N . SER A 1 33 ? 2.821 5.879 -2.360 1.00 0.00 33 SER A N 6
ATOM 3919 C CA . SER A 1 33 ? 2.415 7.216 -1.956 1.00 0.00 33 SER A CA 6
ATOM 3920 C C . SER A 1 33 ? 3.502 8.214 -2.315 1.00 0.00 33 SER A C 6
ATOM 3921 O O . SER A 1 33 ? 3.224 9.367 -2.645 1.00 0.00 33 SER A O 6
ATOM 3929 N N . CYS A 1 34 ? 4.747 7.754 -2.251 1.00 0.00 34 CYS A N 6
ATOM 3930 C CA . CYS A 1 34 ? 5.891 8.605 -2.575 1.00 0.00 34 CYS A CA 6
ATOM 3931 C C . CYS A 1 34 ? 5.924 8.940 -4.065 1.00 0.00 34 CYS A C 6
ATOM 3932 O O . CYS A 1 34 ? 6.101 10.096 -4.447 1.00 0.00 34 CYS A O 6
ATOM 3939 N N . ARG A 1 35 ? 5.764 7.919 -4.898 1.00 0.00 35 ARG A N 6
ATOM 3940 C CA . ARG A 1 35 ? 5.790 8.099 -6.347 1.00 0.00 35 ARG A CA 6
ATOM 3941 C C . ARG A 1 35 ? 4.688 9.045 -6.812 1.00 0.00 35 ARG A C 6
ATOM 3942 O O . ARG A 1 35 ? 4.810 9.690 -7.853 1.00 0.00 35 ARG A O 6
ATOM 3963 N N . SER A 1 36 ? 3.609 9.112 -6.042 1.00 0.00 36 SER A N 6
ATOM 3964 C CA . SER A 1 36 ? 2.482 9.967 -6.386 1.00 0.00 36 SER A CA 6
ATOM 3965 C C . SER A 1 36 ? 2.666 11.382 -5.829 1.00 0.00 36 SER A C 6
ATOM 3966 O O . SER A 1 36 ? 3.498 12.143 -6.324 1.00 0.00 36 SER A O 6
ATOM 3974 N N . ASP A 1 37 ? 1.888 11.735 -4.806 1.00 0.00 37 ASP A N 6
ATOM 3975 C CA . ASP A 1 37 ? 1.977 13.058 -4.201 1.00 0.00 37 ASP A CA 6
ATOM 3976 C C . ASP A 1 37 ? 0.987 13.191 -3.048 1.00 0.00 37 ASP A C 6
ATOM 3977 O O . ASP A 1 37 ? 0.448 14.270 -2.799 1.00 0.00 37 ASP A O 6
ATOM 3986 N N . THR A 1 38 ? 0.753 12.086 -2.347 1.00 0.00 38 THR A N 6
ATOM 3987 C CA . THR A 1 38 ? -0.173 12.074 -1.220 1.00 0.00 38 THR A CA 6
ATOM 3988 C C . THR A 1 38 ? 0.128 10.904 -0.289 1.00 0.00 38 THR A C 6
ATOM 3989 O O . THR A 1 38 ? 0.162 9.753 -0.721 1.00 0.00 38 THR A O 6
ATOM 4000 N N . PRO A 1 39 ? 0.358 11.187 1.005 1.00 0.00 39 PRO A N 6
ATOM 4001 C CA . PRO A 1 39 ? 0.664 10.156 2.003 1.00 0.00 39 PRO A CA 6
ATOM 4002 C C . PRO A 1 39 ? -0.524 9.238 2.282 1.00 0.00 39 PRO A C 6
ATOM 4003 O O . PRO A 1 39 ? -1.127 9.297 3.353 1.00 0.00 39 PRO A O 6
ATOM 4014 N N . ILE A 1 40 ? -0.850 8.387 1.314 1.00 0.00 40 ILE A N 6
ATOM 4015 C CA . ILE A 1 40 ? -1.955 7.453 1.452 1.00 0.00 40 ILE A CA 6
ATOM 4016 C C . ILE A 1 40 ? -1.864 6.697 2.773 1.00 0.00 40 ILE A C 6
ATOM 4017 O O . ILE A 1 40 ? -0.914 6.878 3.534 1.00 0.00 40 ILE A O 6
ATOM 4033 N N . GLU A 1 41 ? -2.858 5.860 3.050 1.00 0.00 41 GLU A N 6
ATOM 4034 C CA . GLU A 1 41 ? -2.877 5.097 4.298 1.00 0.00 41 GLU A CA 6
ATOM 4035 C C . GLU A 1 41 ? -3.350 3.664 4.072 1.00 0.00 41 GLU A C 6
ATOM 4036 O O . GLU A 1 41 ? -3.609 3.258 2.945 1.00 0.00 41 GLU A O 6
ATOM 4048 N N . LEU A 1 42 ? -3.457 2.904 5.160 1.00 0.00 42 LEU A N 6
ATOM 4049 C CA . LEU A 1 42 ? -3.910 1.516 5.089 1.00 0.00 42 LEU A CA 6
ATOM 4050 C C . LEU A 1 42 ? -5.230 1.350 5.838 1.00 0.00 42 LEU A C 6
ATOM 4051 O O . LEU A 1 42 ? -5.430 1.944 6.897 1.00 0.00 42 LEU A O 6
ATOM 4067 N N . VAL A 1 43 ? -6.129 0.547 5.280 1.00 0.00 43 VAL A N 6
ATOM 4068 C CA . VAL A 1 43 ? -7.428 0.314 5.898 1.00 0.00 43 VAL A CA 6
ATOM 4069 C C . VAL A 1 43 ? -7.671 -1.172 6.139 1.00 0.00 43 VAL A C 6
ATOM 4070 O O . VAL A 1 43 ? -8.165 -1.567 7.194 1.00 0.00 43 VAL A O 6
ATOM 4083 N N . HIS A 1 44 ? -7.328 -1.988 5.150 1.00 0.00 44 HIS A N 6
ATOM 4084 C CA . HIS A 1 44 ? -7.516 -3.433 5.250 1.00 0.00 44 HIS A CA 6
ATOM 4085 C C . HIS A 1 44 ? -6.349 -4.180 4.609 1.00 0.00 44 HIS A C 6
ATOM 4086 O O . HIS A 1 44 ? -5.737 -3.694 3.657 1.00 0.00 44 HIS A O 6
ATOM 4101 N N . LYS A 1 45 ? -6.046 -5.361 5.139 1.00 0.00 45 LYS A N 6
ATOM 4102 C CA . LYS A 1 45 ? -4.949 -6.174 4.622 1.00 0.00 45 LYS A CA 6
ATOM 4103 C C . LYS A 1 45 ? -5.451 -7.183 3.593 1.00 0.00 45 LYS A C 6
ATOM 4104 O O . LYS A 1 45 ? -5.320 -8.392 3.784 1.00 0.00 45 LYS A O 6
ATOM 4123 N N . GLY A 1 46 ? -6.022 -6.684 2.502 1.00 0.00 46 GLY A N 6
ATOM 4124 C CA . GLY A 1 46 ? -6.529 -7.565 1.469 1.00 0.00 46 GLY A CA 6
ATOM 4125 C C . GLY A 1 46 ? -7.265 -6.812 0.381 1.00 0.00 46 GLY A C 6
ATOM 4126 O O . GLY A 1 46 ? -6.954 -5.655 0.096 1.00 0.00 46 GLY A O 6
ATOM 4130 N N . ARG A 1 47 ? -8.246 -7.467 -0.226 1.00 0.00 47 ARG A N 6
ATOM 4131 C CA . ARG A 1 47 ? -9.030 -6.852 -1.285 1.00 0.00 47 ARG A CA 6
ATOM 4132 C C . ARG A 1 47 ? -10.205 -6.075 -0.704 1.00 0.00 47 ARG A C 6
ATOM 4133 O O . ARG A 1 47 ? -11.360 -6.321 -1.050 1.00 0.00 47 ARG A O 6
ATOM 4154 N N . CYS A 1 48 ? -9.899 -5.133 0.180 1.00 0.00 48 CYS A N 6
ATOM 4155 C CA . CYS A 1 48 ? -10.927 -4.314 0.806 1.00 0.00 48 CYS A CA 6
ATOM 4156 C C . CYS A 1 48 ? -12.101 -5.171 1.270 1.00 0.00 48 CYS A C 6
ATOM 4157 O O . CYS A 1 48 ? -11.930 -6.403 1.369 1.00 0.00 48 CYS A O 6
ATOM 4165 N N . LYS A 1 1 ? 14.039 6.257 7.343 1.00 0.00 1 LYS A N 7
ATOM 4166 C CA .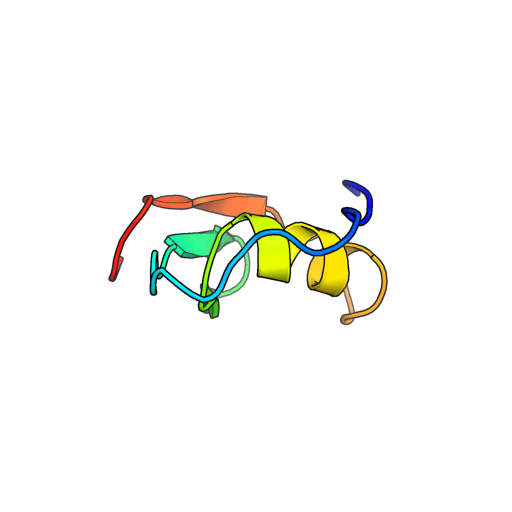 LYS A 1 1 ? 13.140 5.514 6.420 1.00 0.00 1 LYS A CA 7
ATOM 4167 C C . LYS A 1 1 ? 11.920 6.350 6.046 1.00 0.00 1 LYS A C 7
ATOM 4168 O O . LYS A 1 1 ? 10.830 6.156 6.584 1.00 0.00 1 LYS A O 7
ATOM 4189 N N . PRO A 1 2 ? 12.093 7.296 5.111 1.00 0.00 2 PRO A N 7
ATOM 4190 C CA . PRO A 1 2 ? 11.006 8.172 4.654 1.00 0.00 2 PRO A CA 7
ATOM 4191 C C . PRO A 1 2 ? 9.803 7.389 4.139 1.00 0.00 2 PRO A C 7
ATOM 4192 O O . PRO A 1 2 ? 9.626 6.215 4.461 1.00 0.00 2 PRO A O 7
ATOM 4203 N N . ASP A 1 3 ? 8.984 8.054 3.333 1.00 0.00 3 ASP A N 7
ATOM 4204 C CA . ASP A 1 3 ? 7.792 7.437 2.755 1.00 0.00 3 ASP A CA 7
ATOM 4205 C C . ASP A 1 3 ? 8.140 6.638 1.510 1.00 0.00 3 ASP A C 7
ATOM 4206 O O . ASP A 1 3 ? 7.443 6.717 0.503 1.00 0.00 3 ASP A O 7
ATOM 4215 N N . CYS A 1 4 ? 9.222 5.868 1.591 1.00 0.00 4 CYS A N 7
ATOM 4216 C CA . CYS A 1 4 ? 9.668 5.052 0.478 1.00 0.00 4 CYS A CA 7
ATOM 4217 C C . CYS A 1 4 ? 10.392 3.805 0.973 1.00 0.00 4 CYS A C 7
ATOM 4218 O O . CYS A 1 4 ? 11.094 3.842 1.982 1.00 0.00 4 CYS A O 7
ATOM 4225 N N . PRO A 1 5 ? 10.228 2.682 0.262 1.00 0.00 5 PRO A N 7
ATOM 4226 C CA . PRO A 1 5 ? 10.852 1.421 0.608 1.00 0.00 5 PRO A CA 7
ATOM 4227 C C . PRO A 1 5 ? 12.117 1.161 -0.205 1.00 0.00 5 PRO A C 7
ATOM 4228 O O . PRO A 1 5 ? 12.562 2.015 -0.971 1.00 0.00 5 PRO A O 7
ATOM 4239 N N . LEU A 1 6 ? 12.679 -0.027 -0.042 1.00 0.00 6 LEU A N 7
ATOM 4240 C CA . LEU A 1 6 ? 13.882 -0.418 -0.767 1.00 0.00 6 LEU A CA 7
ATOM 4241 C C . LEU A 1 6 ? 13.836 -1.908 -1.070 1.00 0.00 6 LEU A C 7
ATOM 4242 O O . LEU A 1 6 ? 14.674 -2.677 -0.599 1.00 0.00 6 LEU A O 7
ATOM 4258 N N . ILE A 1 7 ? 12.831 -2.312 -1.840 1.00 0.00 7 ILE A N 7
ATOM 4259 C CA . ILE A 1 7 ? 12.652 -3.711 -2.184 1.00 0.00 7 ILE A CA 7
ATOM 4260 C C . ILE A 1 7 ? 12.387 -4.522 -0.925 1.00 0.00 7 ILE A C 7
ATOM 4261 O O . ILE A 1 7 ? 13.314 -5.034 -0.298 1.00 0.00 7 ILE A O 7
ATOM 4277 N N . CYS A 1 8 ? 11.119 -4.617 -0.545 1.00 0.00 8 CYS A N 7
ATOM 4278 C CA . CYS A 1 8 ? 10.740 -5.348 0.654 1.00 0.00 8 CYS A CA 7
ATOM 4279 C C . CYS A 1 8 ? 10.710 -6.850 0.430 1.00 0.00 8 CYS A C 7
ATOM 4280 O O . CYS A 1 8 ? 11.643 -7.557 0.814 1.00 0.00 8 CYS A O 7
ATOM 4287 N N . THR A 1 9 ? 9.639 -7.343 -0.169 1.00 0.00 9 THR A N 7
ATOM 4288 C CA . THR A 1 9 ? 9.513 -8.772 -0.408 1.00 0.00 9 THR A CA 7
ATOM 4289 C C . THR A 1 9 ? 8.340 -9.088 -1.320 1.00 0.00 9 THR A C 7
ATOM 4290 O O . THR A 1 9 ? 7.632 -8.192 -1.782 1.00 0.00 9 THR A O 7
ATOM 4301 N N . MET A 1 10 ? 8.136 -10.376 -1.566 1.00 0.00 10 MET A N 7
ATOM 4302 C CA . MET A 1 10 ? 7.043 -10.830 -2.412 1.00 0.00 10 MET A CA 7
ATOM 4303 C C . MET A 1 10 ? 5.954 -11.484 -1.572 1.00 0.00 10 MET A C 7
ATOM 4304 O O . MET A 1 10 ? 5.041 -12.115 -2.106 1.00 0.00 10 MET A O 7
ATOM 4318 N N . GLN A 1 11 ? 6.048 -11.318 -0.254 1.00 0.00 11 GLN A N 7
ATOM 4319 C CA . GLN A 1 11 ? 5.062 -11.876 0.662 1.00 0.00 11 GLN A CA 7
ATOM 4320 C C . GLN A 1 11 ? 3.730 -11.179 0.456 1.00 0.00 11 GLN A C 7
ATOM 4321 O O . GLN A 1 11 ? 3.217 -10.506 1.351 1.00 0.00 11 GLN A O 7
ATOM 4335 N N . TYR A 1 12 ? 3.201 -11.334 -0.750 1.00 0.00 12 TYR A N 7
ATOM 4336 C CA . TYR A 1 12 ? 1.942 -10.721 -1.148 1.00 0.00 12 TYR A CA 7
ATOM 4337 C C . TYR A 1 12 ? 1.058 -10.374 0.041 1.00 0.00 12 TYR A C 7
ATOM 4338 O O . TYR A 1 12 ? 0.271 -11.196 0.510 1.00 0.00 12 TYR A O 7
ATOM 4356 N N . ASP A 1 13 ? 1.171 -9.134 0.493 1.00 0.00 13 ASP A N 7
ATOM 4357 C CA . ASP A 1 13 ? 0.366 -8.638 1.594 1.00 0.00 13 ASP A CA 7
ATOM 4358 C C . ASP A 1 13 ? -0.499 -7.501 1.078 1.00 0.00 13 ASP A C 7
ATOM 4359 O O . ASP A 1 13 ? -0.414 -6.368 1.550 1.00 0.00 13 ASP A O 7
ATOM 4368 N N . PRO A 1 14 ? -1.327 -7.802 0.068 1.00 0.00 14 PRO A N 7
ATOM 4369 C CA . PRO A 1 14 ? -2.204 -6.825 -0.569 1.00 0.00 14 PRO A CA 7
ATOM 4370 C C . PRO A 1 14 ? -3.027 -6.036 0.431 1.00 0.00 14 PRO A C 7
ATOM 4371 O O . PRO A 1 14 ? -4.023 -6.526 0.959 1.00 0.00 14 PRO A O 7
ATOM 4382 N N . VAL A 1 15 ? -2.606 -4.806 0.682 1.00 0.00 15 VAL A N 7
ATOM 4383 C CA . VAL A 1 15 ? -3.294 -3.940 1.603 1.00 0.00 15 VAL A CA 7
ATOM 4384 C C . VAL A 1 15 ? -3.904 -2.767 0.874 1.00 0.00 15 VAL A C 7
ATOM 4385 O O . VAL A 1 15 ? -3.213 -2.011 0.196 1.00 0.00 15 VAL A O 7
ATOM 4398 N N . CYS A 1 16 ? -5.202 -2.619 1.028 1.00 0.00 16 CYS A N 7
ATOM 4399 C CA . CYS A 1 16 ? -5.913 -1.534 0.398 1.00 0.00 16 CYS A CA 7
ATOM 4400 C C . CYS A 1 16 ? -5.691 -0.259 1.189 1.00 0.00 16 CYS A C 7
ATOM 4401 O O . CYS A 1 16 ? -6.068 -0.166 2.357 1.00 0.00 16 CYS A O 7
ATOM 4408 N N . GLY A 1 17 ? -5.055 0.716 0.557 1.00 0.00 17 GLY A N 7
ATOM 4409 C CA . GLY A 1 17 ? -4.773 1.955 1.230 1.00 0.00 17 GLY A CA 7
ATOM 4410 C C . GLY A 1 17 ? -5.812 3.005 0.954 1.00 0.00 17 GLY A C 7
ATOM 4411 O O . GLY A 1 17 ? -6.238 3.193 -0.203 1.00 0.00 17 GLY A O 7
ATOM 4415 N N . SER A 1 18 ? -6.211 3.688 2.024 1.00 0.00 18 SER A N 7
ATOM 4416 C CA . SER A 1 18 ? -7.196 4.737 1.938 1.00 0.00 18 SER A CA 7
ATOM 4417 C C . SER A 1 18 ? -6.824 5.702 0.837 1.00 0.00 18 SER A C 7
ATOM 4418 O O . SER A 1 18 ? -6.026 6.626 1.026 1.00 0.00 18 SER A O 7
ATOM 4426 N N . ASP A 1 19 ? -7.402 5.438 -0.315 1.00 0.00 19 ASP A N 7
ATOM 4427 C CA . ASP A 1 19 ? -7.179 6.223 -1.515 1.00 0.00 19 ASP A CA 7
ATOM 4428 C C . ASP A 1 19 ? -7.826 5.512 -2.692 1.00 0.00 19 ASP A C 7
ATOM 4429 O O . ASP A 1 19 ? -8.256 6.139 -3.660 1.00 0.00 19 ASP A O 7
ATOM 4438 N N . GLY A 1 20 ? -7.889 4.187 -2.587 1.00 0.00 20 GLY A N 7
ATOM 4439 C CA . GLY A 1 20 ? -8.478 3.381 -3.625 1.00 0.00 20 GLY A CA 7
ATOM 4440 C C . GLY A 1 20 ? -7.433 2.569 -4.343 1.00 0.00 20 GLY A C 7
ATOM 4441 O O . GLY A 1 20 ? -7.541 2.334 -5.546 1.00 0.00 20 GLY A O 7
ATOM 4445 N N . ILE A 1 21 ? -6.397 2.150 -3.615 1.00 0.00 21 ILE A N 7
ATOM 4446 C CA . ILE A 1 21 ? -5.331 1.379 -4.241 1.00 0.00 21 ILE A CA 7
ATOM 4447 C C . ILE A 1 21 ? -4.905 0.172 -3.415 1.00 0.00 21 ILE A C 7
ATOM 4448 O O . ILE A 1 21 ? -4.510 0.301 -2.256 1.00 0.00 21 ILE A O 7
ATOM 4464 N N . THR A 1 22 ? -4.957 -1.002 -4.041 1.00 0.00 22 THR A N 7
ATOM 4465 C CA . THR A 1 22 ? -4.544 -2.242 -3.395 1.00 0.00 22 THR A CA 7
ATOM 4466 C C . THR A 1 22 ? -3.061 -2.469 -3.659 1.00 0.00 22 THR A C 7
ATOM 4467 O O . THR A 1 22 ? -2.673 -2.924 -4.734 1.00 0.00 22 THR A O 7
ATOM 4478 N N . TYR A 1 23 ? -2.236 -2.112 -2.685 1.00 0.00 23 TYR A N 7
ATOM 4479 C CA . TYR A 1 23 ? -0.796 -2.236 -2.819 1.00 0.00 23 TYR A CA 7
ATOM 4480 C C . TYR A 1 23 ? -0.323 -3.653 -2.556 1.00 0.00 23 TYR A C 7
ATOM 4481 O O . TYR A 1 23 ? -0.915 -4.376 -1.762 1.00 0.00 23 TYR A O 7
ATOM 4499 N N . GLY A 1 24 ? 0.753 -4.035 -3.233 1.00 0.00 24 GLY A N 7
ATOM 4500 C CA . GLY A 1 24 ? 1.308 -5.369 -3.074 1.00 0.00 24 GLY A CA 7
ATOM 4501 C C . GLY A 1 24 ? 1.716 -5.658 -1.645 1.00 0.00 24 GLY A C 7
ATOM 4502 O O . GLY A 1 24 ? 2.003 -6.801 -1.289 1.00 0.00 24 GLY A O 7
ATOM 4506 N N . ASN A 1 25 ? 1.736 -4.615 -0.829 1.00 0.00 25 ASN A N 7
ATOM 4507 C CA . ASN A 1 25 ? 2.102 -4.736 0.571 1.00 0.00 25 ASN A CA 7
ATOM 4508 C C . ASN A 1 25 ? 2.423 -3.367 1.155 1.00 0.00 25 ASN A C 7
ATOM 4509 O O . ASN A 1 25 ? 2.788 -2.442 0.433 1.00 0.00 25 ASN A O 7
ATOM 4520 N N . ALA A 1 26 ? 2.274 -3.243 2.464 1.00 0.00 26 ALA A N 7
ATOM 4521 C CA . ALA A 1 26 ? 2.542 -1.989 3.148 1.00 0.00 26 ALA A CA 7
ATOM 4522 C C . ALA A 1 26 ? 3.874 -1.414 2.693 1.00 0.00 26 ALA A C 7
ATOM 4523 O O . ALA A 1 26 ? 4.096 -0.203 2.746 1.00 0.00 26 ALA A O 7
ATOM 4530 N N . CYS A 1 27 ? 4.756 -2.292 2.230 1.00 0.00 27 CYS A N 7
ATOM 4531 C CA . CYS A 1 27 ? 6.064 -1.867 1.748 1.00 0.00 27 CYS A CA 7
ATOM 4532 C C . CYS A 1 27 ? 5.935 -1.260 0.364 1.00 0.00 27 CYS A C 7
ATOM 4533 O O . CYS A 1 27 ? 6.470 -0.183 0.076 1.00 0.00 27 CYS A O 7
ATOM 4540 N N . MET A 1 28 ? 5.194 -1.951 -0.484 1.00 0.00 28 MET A N 7
ATOM 4541 C CA . MET A 1 28 ? 4.958 -1.491 -1.826 1.00 0.00 28 MET A CA 7
ATOM 4542 C C . MET A 1 28 ? 4.222 -0.164 -1.757 1.00 0.00 28 MET A C 7
ATOM 4543 O O . MET A 1 28 ? 4.279 0.655 -2.676 1.00 0.00 28 MET A O 7
ATOM 4557 N N . LEU A 1 29 ? 3.561 0.049 -0.623 1.00 0.00 29 LEU A N 7
ATOM 4558 C CA . LEU A 1 29 ? 2.844 1.277 -0.373 1.00 0.00 29 LEU A CA 7
ATOM 4559 C C . LEU A 1 29 ? 3.822 2.423 -0.227 1.00 0.00 29 LEU A C 7
ATOM 4560 O O . LEU A 1 29 ? 3.671 3.467 -0.855 1.00 0.00 29 LEU A O 7
ATOM 4576 N N . LEU A 1 30 ? 4.839 2.214 0.600 1.00 0.00 30 LEU A N 7
ATOM 4577 C CA . LEU A 1 30 ? 5.852 3.230 0.811 1.00 0.00 30 LEU A CA 7
ATO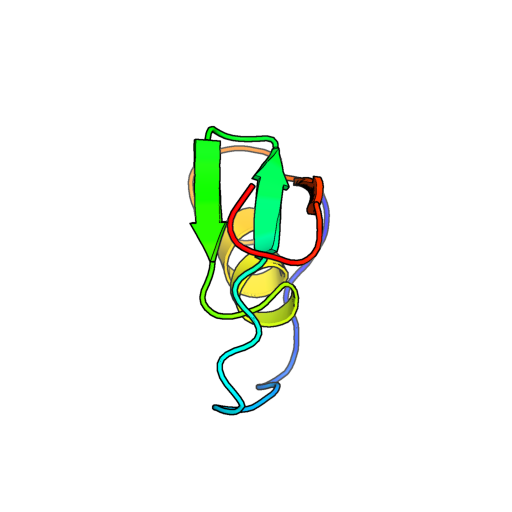M 4578 C C . LEU A 1 30 ? 6.308 3.753 -0.534 1.00 0.00 30 LEU A C 7
ATOM 4579 O O . LEU A 1 30 ? 6.528 4.950 -0.709 1.00 0.00 30 LEU A O 7
ATOM 4595 N N . GLY A 1 31 ? 6.412 2.846 -1.497 1.00 0.00 31 GLY A N 7
ATOM 4596 C CA . GLY A 1 31 ? 6.804 3.248 -2.831 1.00 0.00 31 GLY A CA 7
ATOM 4597 C C . GLY A 1 31 ? 5.755 4.156 -3.422 1.00 0.00 31 GLY A C 7
ATOM 4598 O O . GLY A 1 31 ? 6.057 5.117 -4.135 1.00 0.00 31 GLY A O 7
ATOM 4602 N N . ALA A 1 32 ? 4.509 3.856 -3.082 1.00 0.00 32 ALA A N 7
ATOM 4603 C CA . ALA A 1 32 ? 3.379 4.637 -3.532 1.00 0.00 32 ALA A CA 7
ATOM 4604 C C . ALA A 1 32 ? 3.375 5.993 -2.846 1.00 0.00 32 ALA A C 7
ATOM 4605 O O . ALA A 1 32 ? 3.553 7.021 -3.486 1.00 0.00 32 ALA A O 7
ATOM 4612 N N . SER A 1 33 ? 3.196 5.983 -1.533 1.00 0.00 33 SER A N 7
ATOM 4613 C CA . SER A 1 33 ? 3.194 7.219 -0.763 1.00 0.00 33 SER A CA 7
ATOM 4614 C C . SER A 1 33 ? 4.378 8.088 -1.167 1.00 0.00 33 SER A C 7
ATOM 4615 O O . SER A 1 33 ? 4.276 9.313 -1.224 1.00 0.00 33 SER A O 7
ATOM 4623 N N . CYS A 1 34 ? 5.500 7.438 -1.447 1.00 0.00 34 CYS A N 7
ATOM 4624 C CA . CYS A 1 34 ? 6.716 8.136 -1.849 1.00 0.00 34 CYS A CA 7
ATOM 4625 C C . CYS A 1 34 ? 6.471 9.035 -3.049 1.00 0.00 34 CYS A C 7
ATOM 4626 O O . CYS A 1 34 ? 6.895 10.191 -3.070 1.00 0.00 34 CYS A O 7
ATOM 4633 N N . ARG A 1 35 ? 5.813 8.490 -4.064 1.00 0.00 35 ARG A N 7
ATOM 4634 C CA . ARG A 1 35 ? 5.552 9.251 -5.284 1.00 0.00 35 ARG A CA 7
ATOM 4635 C C . ARG A 1 35 ? 4.191 8.931 -5.894 1.00 0.00 35 ARG A C 7
ATOM 4636 O O . ARG A 1 35 ? 4.089 8.640 -7.086 1.00 0.00 35 ARG A O 7
ATOM 4657 N N . SER A 1 36 ? 3.149 8.997 -5.079 1.00 0.00 36 SER A N 7
ATOM 4658 C CA . SER A 1 36 ? 1.796 8.724 -5.549 1.00 0.00 36 SER A CA 7
ATOM 4659 C C . SER A 1 36 ? 1.074 10.023 -5.882 1.00 0.00 36 SER A C 7
ATOM 4660 O O . SER A 1 36 ? 0.871 10.356 -7.050 1.00 0.00 36 SER A O 7
ATOM 4668 N N . ASP A 1 37 ? 0.692 10.754 -4.843 1.00 0.00 37 ASP A N 7
ATOM 4669 C CA . ASP A 1 37 ? -0.007 12.022 -5.008 1.00 0.00 37 ASP A CA 7
ATOM 4670 C C . ASP A 1 37 ? -0.327 12.636 -3.651 1.00 0.00 37 ASP A C 7
ATOM 4671 O O . ASP A 1 37 ? -0.261 13.852 -3.473 1.00 0.00 37 ASP A O 7
ATOM 4680 N N . THR A 1 38 ? -0.673 11.778 -2.698 1.00 0.00 38 THR A N 7
ATOM 4681 C CA . THR A 1 38 ? -1.004 12.218 -1.349 1.00 0.00 38 THR A CA 7
ATOM 4682 C C . THR A 1 38 ? -0.691 11.113 -0.341 1.00 0.00 38 THR A C 7
ATOM 4683 O O . THR A 1 38 ? -0.587 9.942 -0.704 1.00 0.00 38 THR A O 7
ATOM 4694 N N . PRO A 1 39 ? -0.535 11.473 0.942 1.00 0.00 39 PRO A N 7
ATOM 4695 C CA . PRO A 1 39 ? -0.235 10.507 2.003 1.00 0.00 39 PRO A CA 7
ATOM 4696 C C . PRO A 1 39 ? -1.314 9.437 2.128 1.00 0.00 39 PRO A C 7
ATOM 4697 O O . PRO A 1 39 ? -2.260 9.583 2.903 1.00 0.00 39 PRO A O 7
ATOM 4708 N N . ILE A 1 40 ? -1.170 8.361 1.359 1.00 0.00 40 ILE A N 7
ATOM 4709 C CA . ILE A 1 40 ? -2.132 7.271 1.380 1.00 0.00 40 ILE A CA 7
ATOM 4710 C C . ILE A 1 40 ? -2.148 6.580 2.737 1.00 0.00 40 ILE A C 7
ATOM 4711 O O . ILE A 1 40 ? -1.118 6.471 3.402 1.00 0.00 40 ILE A O 7
ATOM 4727 N N . GLU A 1 41 ? -3.323 6.116 3.145 1.00 0.00 41 GLU A N 7
ATOM 4728 C CA . GLU A 1 41 ? -3.469 5.437 4.429 1.00 0.00 41 GLU A CA 7
ATOM 4729 C C . GLU A 1 41 ? -3.821 3.967 4.232 1.00 0.00 41 GLU A C 7
ATOM 4730 O O . GLU A 1 41 ? -3.893 3.486 3.104 1.00 0.00 41 GLU A O 7
ATOM 4742 N N . LEU A 1 42 ? -4.034 3.257 5.335 1.00 0.00 42 LEU A N 7
ATOM 4743 C CA . LEU A 1 42 ? -4.390 1.841 5.279 1.00 0.00 42 LEU A CA 7
ATOM 4744 C C . LEU A 1 42 ? -5.796 1.624 5.825 1.00 0.00 42 LEU A C 7
ATOM 4745 O O . LEU A 1 42 ? -6.168 2.195 6.851 1.00 0.00 42 LEU A O 7
ATOM 4761 N N . VAL A 1 43 ? -6.578 0.804 5.133 1.00 0.00 43 VAL A N 7
ATOM 4762 C CA . VAL A 1 43 ? -7.945 0.523 5.552 1.00 0.00 43 VAL A CA 7
ATOM 4763 C C . VAL A 1 43 ? -8.164 -0.968 5.770 1.00 0.00 43 VAL A C 7
ATOM 4764 O O . VAL A 1 43 ? -8.686 -1.386 6.804 1.00 0.00 43 VAL A O 7
ATOM 4777 N N . HIS A 1 44 ? -7.761 -1.764 4.789 1.00 0.00 44 HIS A N 7
ATOM 4778 C CA . HIS A 1 44 ? -7.913 -3.212 4.868 1.00 0.00 44 HIS A CA 7
ATOM 4779 C C . HIS A 1 44 ? -6.627 -3.915 4.451 1.00 0.00 44 HIS A C 7
ATOM 4780 O O . HIS A 1 44 ? -5.926 -3.460 3.546 1.00 0.00 44 HIS A O 7
ATOM 4795 N N . LYS A 1 45 ? -6.319 -5.023 5.117 1.00 0.00 45 LYS A N 7
ATOM 4796 C CA . LYS A 1 45 ? -5.113 -5.785 4.813 1.00 0.00 45 LYS A CA 7
ATOM 4797 C C . LYS A 1 45 ? -5.408 -6.911 3.828 1.00 0.00 45 LYS A C 7
ATOM 4798 O O . LYS A 1 45 ? -5.153 -8.082 4.112 1.00 0.00 45 LYS A O 7
ATOM 4817 N N . GLY A 1 46 ? -5.945 -6.549 2.668 1.00 0.00 46 GLY A N 7
ATOM 4818 C CA . GLY A 1 46 ? -6.263 -7.535 1.655 1.00 0.00 46 GLY A CA 7
ATOM 4819 C C . GLY A 1 46 ? -6.711 -6.893 0.359 1.00 0.00 46 GLY A C 7
ATOM 4820 O O . GLY A 1 46 ? -6.300 -5.779 0.037 1.00 0.00 46 GLY A O 7
ATOM 4824 N N . ARG A 1 47 ? -7.559 -7.593 -0.383 1.00 0.00 47 ARG A N 7
ATOM 4825 C CA . ARG A 1 47 ? -8.067 -7.077 -1.647 1.00 0.00 47 ARG A CA 7
ATOM 4826 C C . ARG A 1 47 ? -9.344 -6.273 -1.427 1.00 0.00 47 ARG A C 7
ATOM 4827 O O . ARG A 1 47 ? -10.388 -6.577 -2.003 1.00 0.00 47 ARG A O 7
ATOM 4848 N N . CYS A 1 48 ? -9.251 -5.244 -0.590 1.00 0.00 48 CYS A N 7
ATOM 4849 C CA . CYS A 1 48 ? -10.397 -4.395 -0.292 1.00 0.00 48 CYS A CA 7
ATOM 4850 C C . CYS A 1 48 ? -11.648 -5.233 -0.050 1.00 0.00 48 CYS A C 7
ATOM 4851 O O . CYS A 1 48 ? -11.509 -6.456 0.155 1.00 0.00 48 CYS A O 7
ATOM 4859 N N . LYS A 1 1 ? 9.029 4.889 8.905 1.00 0.00 1 LYS A N 8
ATOM 4860 C CA . LYS A 1 1 ? 9.359 6.328 9.079 1.00 0.00 1 LYS A CA 8
ATOM 4861 C C . LYS A 1 1 ? 9.338 7.069 7.746 1.00 0.00 1 LYS A C 8
ATOM 4862 O O . LYS A 1 1 ? 8.802 8.174 7.650 1.00 0.00 1 LYS A O 8
ATOM 4883 N N . PRO A 1 2 ? 9.927 6.475 6.693 1.00 0.00 2 PRO A N 8
ATOM 4884 C CA . PRO A 1 2 ? 9.972 7.093 5.370 1.00 0.00 2 PRO A CA 8
ATOM 4885 C C . PRO A 1 2 ? 8.661 6.935 4.604 1.00 0.00 2 PRO A C 8
ATOM 4886 O O . PRO A 1 2 ? 7.659 6.480 5.153 1.00 0.00 2 PRO A O 8
ATOM 4897 N N . ASP A 1 3 ? 8.681 7.320 3.332 1.00 0.00 3 ASP A N 8
ATOM 4898 C CA . ASP A 1 3 ? 7.502 7.230 2.481 1.00 0.00 3 ASP A CA 8
ATOM 4899 C C . ASP A 1 3 ? 7.904 7.153 1.017 1.00 0.00 3 ASP A C 8
ATOM 4900 O O . ASP A 1 3 ? 7.476 7.974 0.212 1.00 0.00 3 ASP A O 8
ATOM 4909 N N . CYS A 1 4 ? 8.734 6.161 0.687 1.00 0.00 4 CYS A N 8
ATOM 4910 C CA . CYS A 1 4 ? 9.206 5.963 -0.680 1.00 0.00 4 CYS A CA 8
ATOM 4911 C C . CYS A 1 4 ? 9.751 4.549 -0.862 1.00 0.00 4 CYS A C 8
ATOM 4912 O O . CYS A 1 4 ? 10.079 3.870 0.110 1.00 0.00 4 CYS A O 8
ATOM 4919 N N . PRO A 1 5 ? 9.844 4.082 -2.118 1.00 0.00 5 PRO A N 8
ATOM 4920 C CA . PRO A 1 5 ? 10.340 2.742 -2.434 1.00 0.00 5 PRO A CA 8
ATOM 4921 C C . PRO A 1 5 ? 11.647 2.419 -1.723 1.00 0.00 5 PRO A C 8
ATOM 4922 O O . PRO A 1 5 ? 12.549 3.254 -1.647 1.00 0.00 5 PRO A O 8
ATOM 4933 N N . LEU A 1 6 ? 11.741 1.200 -1.205 1.00 0.00 6 LEU A N 8
ATOM 4934 C CA . LEU A 1 6 ? 12.936 0.758 -0.499 1.00 0.00 6 LEU A CA 8
ATOM 4935 C C . LEU A 1 6 ? 12.989 -0.766 -0.427 1.00 0.00 6 LEU A C 8
ATOM 4936 O O . LEU A 1 6 ? 13.294 -1.336 0.618 1.00 0.00 6 LEU A O 8
ATOM 4952 N N . ILE A 1 7 ? 12.691 -1.409 -1.555 1.00 0.00 7 ILE A N 8
ATOM 4953 C CA . ILE A 1 7 ? 12.696 -2.869 -1.659 1.00 0.00 7 ILE A CA 8
ATOM 4954 C C . ILE A 1 7 ? 12.396 -3.553 -0.330 1.00 0.00 7 ILE A C 8
ATOM 4955 O O . ILE A 1 7 ? 13.249 -3.620 0.554 1.00 0.00 7 ILE 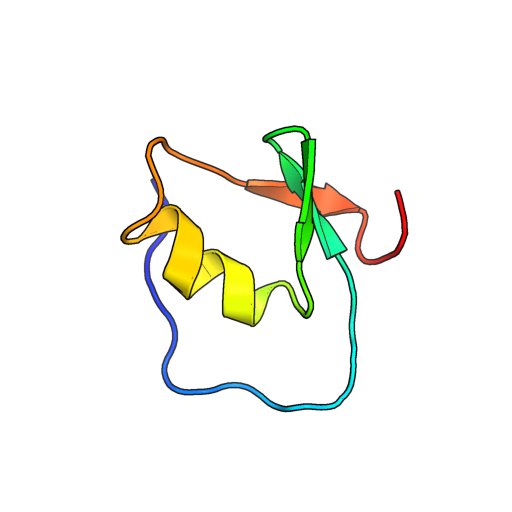A O 8
ATOM 4971 N N . CYS A 1 8 ? 11.186 -4.088 -0.202 1.00 0.00 8 CYS A N 8
ATOM 4972 C CA . CYS A 1 8 ? 10.794 -4.786 1.014 1.00 0.00 8 CYS A CA 8
ATOM 4973 C C . CYS A 1 8 ? 10.796 -6.297 0.831 1.00 0.00 8 CYS A C 8
ATOM 4974 O O . CYS A 1 8 ? 11.738 -6.974 1.245 1.00 0.00 8 CYS A O 8
ATOM 4981 N N . THR A 1 9 ? 9.747 -6.828 0.223 1.00 0.00 9 THR A N 8
ATOM 4982 C CA . THR A 1 9 ? 9.651 -8.266 0.011 1.00 0.00 9 THR A CA 8
ATOM 4983 C C . THR A 1 9 ? 8.605 -8.617 -1.040 1.00 0.00 9 THR A C 8
ATOM 4984 O O . THR A 1 9 ? 7.974 -7.736 -1.625 1.00 0.00 9 THR A O 8
ATOM 4995 N N . MET A 1 10 ? 8.429 -9.914 -1.273 1.00 0.00 10 MET A N 8
ATOM 4996 C CA . MET A 1 10 ? 7.463 -10.395 -2.254 1.00 0.00 10 MET A CA 8
ATOM 4997 C C . MET A 1 10 ? 6.342 -11.182 -1.579 1.00 0.00 10 MET A C 8
ATOM 4998 O O . MET A 1 10 ? 5.529 -11.818 -2.250 1.00 0.00 10 MET A O 8
ATOM 5012 N N . GLN A 1 11 ? 6.298 -11.129 -0.252 1.00 0.00 11 GLN A N 8
ATOM 5013 C CA . GLN A 1 11 ? 5.270 -11.828 0.509 1.00 0.00 11 GLN A CA 8
ATOM 5014 C C . GLN A 1 11 ? 3.911 -11.206 0.238 1.00 0.00 11 GLN A C 8
ATOM 5015 O O . GLN A 1 11 ? 3.269 -10.668 1.140 1.00 0.00 11 GLN A O 8
ATOM 5029 N N . TYR A 1 12 ? 3.503 -11.277 -1.023 1.00 0.00 12 TYR A N 8
ATOM 5030 C CA . TYR A 1 12 ? 2.231 -10.720 -1.481 1.00 0.00 12 TYR A CA 8
ATOM 5031 C C . TYR A 1 12 ? 1.249 -10.493 -0.336 1.00 0.00 12 TYR A C 8
ATOM 5032 O O . TYR A 1 12 ? 0.490 -11.388 0.037 1.00 0.00 12 TYR A O 8
ATOM 5050 N N . ASP A 1 13 ? 1.255 -9.277 0.193 1.00 0.00 13 ASP A N 8
ATOM 5051 C CA . ASP A 1 13 ? 0.355 -8.898 1.271 1.00 0.00 13 ASP A CA 8
ATOM 5052 C C . ASP A 1 13 ? -0.511 -7.745 0.798 1.00 0.00 13 ASP A C 8
ATOM 5053 O O . ASP A 1 13 ? -0.408 -6.624 1.297 1.00 0.00 13 ASP A O 8
ATOM 5062 N N . PRO A 1 14 ? -1.363 -8.009 -0.201 1.00 0.00 14 PRO A N 8
ATOM 5063 C CA . PRO A 1 14 ? -2.241 -7.000 -0.785 1.00 0.00 14 PRO A CA 8
ATOM 5064 C C . PRO A 1 14 ? -3.040 -6.241 0.260 1.00 0.00 14 PRO A C 8
ATOM 5065 O O . PRO A 1 14 ? -3.958 -6.782 0.876 1.00 0.00 14 PRO A O 8
ATOM 5076 N N . VAL A 1 15 ? -2.676 -4.983 0.453 1.00 0.00 15 VAL A N 8
ATOM 5077 C CA . VAL A 1 15 ? -3.337 -4.135 1.414 1.00 0.00 15 VAL A CA 8
ATOM 5078 C C . VAL A 1 15 ? -3.945 -2.923 0.745 1.00 0.00 15 VAL A C 8
ATOM 5079 O O . VAL A 1 15 ? -3.270 -2.174 0.039 1.00 0.00 15 VAL A O 8
ATOM 5092 N N . CYS A 1 16 ? -5.228 -2.734 0.986 1.00 0.00 16 CYS A N 8
ATOM 5093 C CA . CYS A 1 16 ? -5.946 -1.612 0.431 1.00 0.00 16 CYS A CA 8
ATOM 5094 C C . CYS A 1 16 ? -5.637 -0.362 1.236 1.00 0.00 16 CYS A C 8
ATOM 5095 O O . CYS A 1 16 ? -5.915 -0.299 2.434 1.00 0.00 16 CYS A O 8
ATOM 5102 N N . GLY A 1 17 ? -5.038 0.622 0.581 1.00 0.00 17 GLY A N 8
ATOM 5103 C CA . GLY A 1 17 ? -4.678 1.836 1.268 1.00 0.00 17 GLY A CA 8
ATOM 5104 C C . GLY A 1 17 ? -5.637 2.969 1.007 1.00 0.00 17 GLY A C 8
ATOM 5105 O O . GLY A 1 17 ? -6.097 3.168 -0.136 1.00 0.00 17 GLY A O 8
ATOM 5109 N N . SER A 1 18 ? -5.918 3.714 2.079 1.00 0.00 18 SER A N 8
ATOM 5110 C CA . SER A 1 18 ? -6.803 4.855 2.026 1.00 0.00 18 SER A CA 8
ATOM 5111 C C . SER A 1 18 ? -6.400 5.763 0.888 1.00 0.00 18 SER A C 8
ATOM 5112 O O . SER A 1 18 ? -5.532 6.628 1.031 1.00 0.00 18 SER A O 8
ATOM 5120 N N . ASP A 1 19 ? -7.039 5.526 -0.238 1.00 0.00 19 ASP A N 8
ATOM 5121 C CA . ASP A 1 19 ? -6.797 6.270 -1.460 1.00 0.00 19 ASP A CA 8
ATOM 5122 C C . ASP A 1 19 ? -7.547 5.599 -2.599 1.00 0.00 19 ASP A C 8
ATOM 5123 O O . ASP A 1 19 ? -7.957 6.245 -3.563 1.00 0.00 19 ASP A O 8
ATOM 5132 N N . GLY A 1 20 ? -7.716 4.287 -2.468 1.00 0.00 20 GLY A N 8
ATOM 5133 C CA . GLY A 1 20 ? -8.408 3.516 -3.467 1.00 0.00 20 GLY A CA 8
ATOM 5134 C C . GLY A 1 20 ? -7.459 2.629 -4.231 1.00 0.00 20 GLY A C 8
ATOM 5135 O O . GLY A 1 20 ? -7.659 2.380 -5.420 1.00 0.00 20 GLY A O 8
ATOM 5139 N N . ILE A 1 21 ? -6.406 2.162 -3.559 1.00 0.00 21 ILE A N 8
ATOM 5140 C CA . ILE A 1 21 ? -5.430 1.314 -4.236 1.00 0.00 21 ILE A CA 8
ATOM 5141 C C . ILE A 1 21 ? -5.018 0.102 -3.409 1.00 0.00 21 ILE A C 8
ATOM 5142 O O . ILE A 1 21 ? -4.694 0.218 -2.227 1.00 0.00 21 ILE A O 8
ATOM 5158 N N . THR A 1 22 ? -5.003 -1.059 -4.062 1.00 0.00 22 THR A N 8
ATOM 5159 C CA . THR A 1 22 ? -4.596 -2.300 -3.416 1.00 0.00 22 THR A CA 8
ATOM 5160 C C . THR A 1 22 ? -3.118 -2.544 -3.692 1.00 0.00 22 THR A C 8
ATOM 5161 O O . THR A 1 22 ? -2.742 -3.018 -4.766 1.00 0.00 22 THR A O 8
ATOM 5172 N N . TYR A 1 23 ? -2.287 -2.182 -2.729 1.00 0.00 23 TYR A N 8
ATOM 5173 C CA . TYR A 1 23 ? -0.844 -2.313 -2.860 1.00 0.00 23 TYR A CA 8
ATOM 5174 C C . TYR A 1 23 ? -0.379 -3.738 -2.615 1.00 0.00 23 TYR A C 8
ATOM 5175 O O . TYR A 1 23 ? -1.029 -4.496 -1.906 1.00 0.00 23 TYR A O 8
ATOM 5193 N N . GLY A 1 24 ? 0.751 -4.088 -3.219 1.00 0.00 24 GLY A N 8
ATOM 5194 C CA . GLY A 1 24 ? 1.298 -5.428 -3.073 1.00 0.00 24 GLY A CA 8
ATOM 5195 C C . GLY A 1 24 ? 1.700 -5.737 -1.648 1.00 0.00 24 GLY A C 8
ATOM 5196 O O . GLY A 1 24 ? 1.999 -6.881 -1.307 1.00 0.00 24 GLY A O 8
ATOM 5200 N N . ASN A 1 25 ? 1.696 -4.708 -0.817 1.00 0.00 25 ASN A N 8
ATOM 5201 C CA . ASN A 1 25 ? 2.048 -4.841 0.585 1.00 0.00 25 ASN A CA 8
ATOM 5202 C C . ASN A 1 25 ? 2.269 -3.469 1.203 1.00 0.00 25 ASN A C 8
ATOM 5203 O O . ASN A 1 25 ? 2.613 -2.514 0.512 1.00 0.00 25 ASN A O 8
ATOM 5214 N N . ALA A 1 26 ? 2.054 -3.378 2.505 1.00 0.00 26 ALA A N 8
ATOM 5215 C CA . ALA A 1 26 ? 2.217 -2.121 3.219 1.00 0.00 26 ALA A CA 8
ATOM 5216 C C . ALA A 1 26 ? 3.546 -1.477 2.864 1.00 0.00 26 ALA A C 8
ATOM 5217 O O . ALA A 1 26 ? 3.701 -0.251 2.926 1.00 0.00 26 ALA A O 8
ATOM 5224 N N . CYS A 1 27 ? 4.501 -2.309 2.474 1.00 0.00 27 CYS A N 8
ATOM 5225 C CA . CYS A 1 27 ? 5.817 -1.820 2.095 1.00 0.00 27 CYS A CA 8
ATOM 5226 C C . CYS A 1 27 ? 5.763 -1.175 0.724 1.00 0.00 27 CYS A C 8
ATOM 5227 O O . CYS A 1 27 ? 6.319 -0.096 0.500 1.00 0.00 27 CYS A O 8
ATOM 5234 N N . MET A 1 28 ? 5.071 -1.839 -0.185 1.00 0.00 28 MET A N 8
ATOM 5235 C CA . MET A 1 28 ? 4.919 -1.341 -1.526 1.00 0.00 28 MET A CA 8
ATOM 5236 C C . MET A 1 28 ? 4.129 -0.046 -1.483 1.00 0.00 28 MET A C 8
ATOM 5237 O O . MET A 1 28 ? 4.161 0.753 -2.419 1.00 0.00 28 MET A O 8
ATOM 5251 N N . LEU A 1 29 ? 3.432 0.156 -0.367 1.00 0.00 29 LEU A N 8
ATOM 5252 C CA . LEU A 1 29 ? 2.646 1.346 -0.163 1.00 0.00 29 LEU A CA 8
ATOM 5253 C C . LEU A 1 29 ? 3.527 2.559 0.031 1.00 0.00 29 LEU A C 8
ATOM 5254 O O . LEU A 1 29 ? 3.426 3.528 -0.713 1.00 0.00 29 LEU A O 8
ATOM 5270 N N . LEU A 1 30 ? 4.401 2.511 1.025 1.00 0.00 30 LEU A N 8
ATOM 5271 C CA . LEU A 1 30 ? 5.287 3.638 1.261 1.00 0.00 30 LEU A CA 8
ATOM 5272 C C . LEU A 1 30 ? 5.940 4.029 -0.054 1.00 0.00 30 LEU A C 8
ATOM 5273 O O . LEU A 1 30 ? 6.139 5.211 -0.342 1.00 0.00 30 LEU A O 8
ATOM 5289 N N . GLY A 1 31 ? 6.231 3.021 -0.873 1.00 0.00 31 GLY A N 8
ATOM 5290 C CA . GLY A 1 31 ? 6.815 3.278 -2.173 1.00 0.00 31 GLY A CA 8
ATOM 5291 C C . GLY A 1 31 ? 5.795 3.895 -3.106 1.00 0.00 31 GLY A C 8
ATOM 5292 O O . GLY A 1 31 ? 6.135 4.651 -4.019 1.00 0.00 31 GLY A O 8
ATOM 5296 N N . ALA A 1 32 ? 4.532 3.575 -2.852 1.00 0.00 32 ALA A N 8
ATOM 5297 C CA . ALA A 1 32 ? 3.422 4.091 -3.636 1.00 0.00 32 ALA A CA 8
ATOM 5298 C C . ALA A 1 32 ? 3.120 5.534 -3.251 1.00 0.00 32 ALA A C 8
ATOM 5299 O O . ALA A 1 32 ? 3.185 6.434 -4.087 1.00 0.00 32 ALA A O 8
ATOM 5306 N N . SER A 1 33 ? 2.808 5.752 -1.977 1.00 0.00 33 SER A N 8
ATOM 5307 C CA . SER A 1 33 ? 2.520 7.091 -1.485 1.00 0.00 33 SER A CA 8
ATOM 5308 C C . SER A 1 33 ? 3.515 8.072 -2.083 1.00 0.00 33 SER A C 8
ATOM 5309 O O . SER A 1 33 ? 3.175 9.205 -2.422 1.00 0.00 33 SER A O 8
ATOM 5317 N N . CYS A 1 34 ? 4.749 7.606 -2.213 1.00 0.00 34 CYS A N 8
ATOM 5318 C CA . CYS A 1 34 ? 5.829 8.411 -2.778 1.00 0.00 34 CYS A CA 8
ATOM 5319 C C . CYS A 1 34 ? 5.566 8.746 -4.243 1.00 0.00 34 CYS A C 8
ATOM 5320 O O . CYS A 1 34 ? 5.664 9.902 -4.656 1.00 0.00 34 CYS A O 8
ATOM 5327 N N . ARG A 1 35 ? 5.252 7.721 -5.023 1.00 0.00 35 ARG A N 8
ATOM 5328 C CA . ARG A 1 35 ? 4.996 7.891 -6.451 1.00 0.00 35 ARG A CA 8
ATOM 5329 C C . ARG A 1 35 ? 3.608 8.474 -6.720 1.00 0.00 35 ARG A C 8
ATOM 5330 O O . ARG A 1 35 ? 3.299 8.856 -7.849 1.00 0.00 35 ARG A O 8
ATOM 5351 N N . SER A 1 36 ? 2.774 8.537 -5.688 1.00 0.00 36 SER A N 8
ATOM 5352 C CA . SER A 1 36 ? 1.424 9.066 -5.834 1.00 0.00 36 SER A CA 8
ATOM 5353 C C . SER A 1 36 ? 1.417 10.592 -5.762 1.00 0.00 36 SER A C 8
ATOM 5354 O O . SER A 1 36 ? 1.661 11.269 -6.761 1.00 0.00 36 SER A O 8
ATOM 5362 N N . ASP A 1 37 ? 1.130 11.128 -4.580 1.00 0.00 37 ASP A N 8
ATOM 5363 C CA . ASP A 1 37 ? 1.087 12.571 -4.383 1.00 0.00 37 ASP A CA 8
ATOM 5364 C C . ASP A 1 37 ? 0.715 12.902 -2.942 1.00 0.00 37 ASP A C 8
ATOM 5365 O O . ASP A 1 37 ? 1.166 13.903 -2.385 1.00 0.00 37 ASP A O 8
ATOM 5374 N N . THR A 1 38 ? -0.116 12.052 -2.349 1.00 0.00 38 THR A N 8
ATOM 5375 C CA . THR A 1 38 ? -0.560 12.248 -0.976 1.00 0.00 38 THR A CA 8
ATOM 5376 C C . THR A 1 38 ? -0.108 11.097 -0.084 1.00 0.00 38 THR A C 8
ATOM 5377 O O . THR A 1 38 ? 0.273 10.031 -0.570 1.00 0.00 38 THR A O 8
ATOM 5388 N N . PRO A 1 39 ? -0.154 11.304 1.237 1.00 0.00 39 PRO A N 8
ATOM 5389 C CA . PRO A 1 39 ? 0.244 10.290 2.213 1.00 0.00 39 PRO A CA 8
ATOM 5390 C C . PRO A 1 39 ? -0.829 9.222 2.399 1.00 0.00 39 PRO A C 8
ATOM 5391 O O . PRO A 1 39 ? -1.545 9.220 3.402 1.00 0.00 39 PRO A O 8
ATOM 5402 N N . ILE A 1 40 ? -0.941 8.319 1.429 1.00 0.00 40 ILE A N 8
ATOM 5403 C CA . ILE A 1 40 ? -1.932 7.257 1.490 1.00 0.00 40 ILE A CA 8
ATOM 5404 C C . ILE A 1 40 ? -1.840 6.495 2.807 1.00 0.00 40 ILE A C 8
ATOM 5405 O O . ILE A 1 40 ? -0.787 6.457 3.445 1.00 0.00 40 ILE A O 8
ATOM 5421 N N . GLU A 1 41 ? -2.956 5.902 3.217 1.00 0.00 41 GLU A N 8
ATOM 5422 C CA . GLU A 1 41 ? -3.013 5.153 4.472 1.00 0.00 41 GLU A CA 8
ATOM 5423 C C . GLU A 1 41 ? -3.456 3.714 4.244 1.00 0.00 41 GLU A C 8
ATOM 5424 O O . GLU A 1 41 ? -3.643 3.288 3.110 1.00 0.00 41 GLU A O 8
ATOM 5436 N N . LEU A 1 42 ? -3.619 2.973 5.335 1.00 0.00 42 LEU A N 8
ATOM 5437 C CA . LEU A 1 42 ? -4.059 1.582 5.261 1.00 0.00 42 LEU A CA 8
ATOM 5438 C C . LEU A 1 42 ? -5.457 1.436 5.849 1.00 0.00 42 LEU A C 8
ATOM 5439 O O . LEU A 1 42 ? -5.740 1.941 6.936 1.00 0.00 42 LEU A O 8
ATOM 5455 N N . VAL A 1 43 ? -6.330 0.744 5.126 1.00 0.00 43 VAL A N 8
ATOM 5456 C CA . VAL A 1 43 ? -7.699 0.535 5.582 1.00 0.00 43 VAL A CA 8
ATOM 5457 C C . VAL A 1 43 ? -7.981 -0.942 5.824 1.00 0.00 43 VAL A C 8
ATOM 5458 O O . VAL A 1 43 ? -8.437 -1.329 6.900 1.00 0.00 43 VAL A O 8
ATOM 5471 N N . HIS A 1 44 ? -7.707 -1.760 4.816 1.00 0.00 44 HIS A N 8
ATOM 5472 C CA . HIS A 1 44 ? -7.932 -3.197 4.918 1.00 0.00 44 HIS A CA 8
ATOM 5473 C C . HIS A 1 44 ? -6.721 -3.975 4.414 1.00 0.00 44 HIS A C 8
ATOM 5474 O O . HIS A 1 44 ? -6.050 -3.557 3.471 1.00 0.00 44 HIS A O 8
ATOM 5489 N N . LYS A 1 45 ? -6.448 -5.108 5.051 1.00 0.00 45 LYS A N 8
ATOM 5490 C CA . LYS A 1 45 ? -5.317 -5.945 4.670 1.00 0.00 45 LYS A CA 8
ATOM 5491 C C . LYS A 1 45 ? -5.735 -6.993 3.642 1.00 0.00 45 LYS A C 8
ATOM 5492 O O . LYS A 1 45 ? -5.708 -8.192 3.918 1.00 0.00 45 LYS A O 8
ATOM 5511 N N . GLY A 1 46 ? -6.120 -6.534 2.455 1.00 0.00 46 GLY A N 8
ATOM 5512 C CA . GLY A 1 46 ? -6.536 -7.442 1.408 1.00 0.00 46 GLY A CA 8
ATOM 5513 C C . GLY A 1 46 ? -7.100 -6.709 0.209 1.00 0.00 46 GLY A C 8
ATOM 5514 O O . GLY A 1 46 ? -6.844 -5.519 0.024 1.00 0.00 46 GLY A O 8
ATOM 5518 N N . ARG A 1 47 ? -7.872 -7.416 -0.604 1.00 0.00 47 ARG A N 8
ATOM 5519 C CA . ARG A 1 47 ? -8.474 -6.822 -1.788 1.00 0.00 47 ARG A CA 8
ATOM 5520 C C . ARG A 1 47 ? -9.711 -6.013 -1.415 1.00 0.00 47 ARG A C 8
ATOM 5521 O O . ARG A 1 47 ? -10.798 -6.237 -1.948 1.00 0.00 47 ARG A O 8
ATOM 5542 N N . CYS A 1 48 ? -9.535 -5.069 -0.498 1.00 0.00 48 CYS A N 8
ATOM 5543 C CA . CYS A 1 48 ? -10.631 -4.222 -0.054 1.00 0.00 48 CYS A CA 8
ATOM 5544 C C . CYS A 1 48 ? -11.878 -5.050 0.237 1.00 0.00 48 CYS A C 8
ATOM 5545 O O . CYS A 1 48 ? -12.953 -4.450 0.443 1.00 0.00 48 CYS A O 8
ATOM 5553 N N . LYS A 1 1 ? 10.612 12.446 5.002 1.00 0.00 1 LYS A N 9
ATOM 5554 C CA . LYS A 1 1 ? 9.988 11.814 3.808 1.00 0.00 1 LYS A CA 9
ATOM 5555 C C . LYS A 1 1 ? 9.920 10.297 3.958 1.00 0.00 1 LYS A C 9
ATOM 5556 O O . LYS A 1 1 ? 10.494 9.558 3.159 1.00 0.00 1 LYS A O 9
ATOM 5577 N N . PRO A 1 2 ? 9.213 9.816 4.990 1.00 0.00 2 PRO A N 9
ATOM 5578 C CA . PRO A 1 2 ? 9.061 8.386 5.257 1.00 0.00 2 PRO A CA 9
ATOM 5579 C C . PRO A 1 2 ? 7.914 7.772 4.471 1.00 0.00 2 PRO A C 9
ATOM 5580 O O . PRO A 1 2 ? 7.189 6.910 4.968 1.00 0.00 2 PRO A O 9
ATOM 5591 N N . ASP A 1 3 ? 7.768 8.225 3.242 1.00 0.00 3 ASP A N 9
ATOM 5592 C CA . ASP A 1 3 ? 6.716 7.739 2.357 1.00 0.00 3 ASP A CA 9
ATOM 5593 C C . ASP A 1 3 ? 7.308 6.968 1.190 1.00 0.00 3 ASP A C 9
ATOM 5594 O O . ASP A 1 3 ? 6.853 7.102 0.058 1.00 0.00 3 ASP A O 9
ATOM 5603 N N . CYS A 1 4 ? 8.322 6.161 1.477 1.00 0.00 4 CYS A N 9
ATOM 5604 C CA . CYS A 1 4 ? 8.977 5.368 0.449 1.00 0.00 4 CYS A CA 9
ATOM 5605 C C . CYS A 1 4 ? 9.576 4.093 1.037 1.00 0.00 4 CYS A C 9
ATOM 5606 O O . CYS A 1 4 ? 10.009 4.069 2.189 1.00 0.00 4 CYS A O 9
ATOM 5613 N N . PRO A 1 5 ? 9.594 3.010 0.244 1.00 0.00 5 PRO A N 9
ATOM 5614 C CA . PRO A 1 5 ? 10.120 1.720 0.663 1.00 0.00 5 PRO A CA 9
ATOM 5615 C C . PRO A 1 5 ? 11.578 1.513 0.258 1.00 0.00 5 PRO A C 9
ATOM 5616 O O . PRO A 1 5 ? 12.274 2.455 -0.120 1.00 0.00 5 PRO A O 9
ATOM 5627 N N . LEU A 1 6 ? 12.023 0.264 0.337 1.00 0.00 6 LEU A N 9
ATOM 5628 C CA . LEU A 1 6 ? 13.390 -0.098 -0.019 1.00 0.00 6 LEU A CA 9
ATOM 5629 C C . LEU A 1 6 ? 13.500 -1.608 -0.188 1.00 0.00 6 LEU A C 9
ATOM 5630 O O . LEU A 1 6 ? 14.354 -2.253 0.419 1.00 0.00 6 LEU A O 9
ATOM 5646 N N . ILE A 1 7 ? 12.614 -2.168 -1.005 1.00 0.00 7 ILE A N 9
ATOM 5647 C CA . ILE A 1 7 ? 12.594 -3.605 -1.241 1.00 0.00 7 ILE A CA 9
ATOM 5648 C C . ILE A 1 7 ? 12.267 -4.346 0.049 1.00 0.00 7 ILE A C 9
ATOM 5649 O O . ILE A 1 7 ? 13.163 -4.769 0.779 1.00 0.00 7 ILE A O 9
ATOM 5665 N N . CYS A 1 8 ? 10.977 -4.487 0.327 1.00 0.00 8 CYS A N 9
ATOM 5666 C CA . CYS A 1 8 ? 10.525 -5.165 1.534 1.00 0.00 8 CYS A CA 9
ATOM 5667 C C . CYS A 1 8 ? 10.574 -6.680 1.397 1.00 0.00 8 CYS A C 9
ATOM 5668 O O . CYS A 1 8 ? 11.470 -7.328 1.939 1.00 0.00 8 CYS A O 9
ATOM 5675 N N . THR A 1 9 ? 9.609 -7.245 0.692 1.00 0.00 9 THR A N 9
ATOM 5676 C CA . THR A 1 9 ? 9.557 -8.690 0.517 1.00 0.00 9 THR A CA 9
ATOM 5677 C C . THR A 1 9 ? 8.531 -9.088 -0.534 1.00 0.00 9 THR A C 9
ATOM 5678 O O . THR A 1 9 ? 7.847 -8.241 -1.106 1.00 0.00 9 THR A O 9
ATOM 5689 N N . MET A 1 10 ? 8.427 -10.390 -0.775 1.00 0.00 10 MET A N 9
ATOM 5690 C CA . MET A 1 10 ? 7.481 -10.913 -1.748 1.00 0.00 10 MET A CA 9
ATOM 5691 C C . MET A 1 10 ? 6.296 -11.567 -1.048 1.00 0.00 10 MET A C 9
ATOM 5692 O O . MET A 1 10 ? 5.567 -12.358 -1.647 1.00 0.00 10 MET A O 9
ATOM 5706 N N . GLN A 1 11 ? 6.105 -11.219 0.220 1.00 0.00 11 GLN A N 9
ATOM 5707 C CA . GLN A 1 11 ? 5.001 -11.757 1.004 1.00 0.00 11 GLN A CA 9
ATOM 5708 C C . GLN A 1 11 ? 3.689 -11.131 0.552 1.00 0.00 11 GLN A C 9
ATOM 5709 O O . GLN A 1 11 ? 2.991 -10.489 1.336 1.00 0.00 11 GLN A O 9
ATOM 5723 N N . TYR A 1 12 ? 3.382 -11.314 -0.728 1.00 0.00 12 TYR A N 9
ATOM 5724 C CA . TYR A 1 12 ? 2.172 -10.766 -1.331 1.00 0.00 12 TYR A CA 9
ATOM 5725 C C . TYR A 1 12 ? 1.064 -10.541 -0.309 1.00 0.00 12 TYR A C 9
ATOM 5726 O O . TYR A 1 12 ? 0.309 -11.455 0.023 1.00 0.00 12 TYR A O 9
ATOM 5744 N N . ASP A 1 13 ? 0.962 -9.305 0.160 1.00 0.00 13 ASP A N 9
ATOM 5745 C CA . ASP A 1 13 ? -0.063 -8.921 1.119 1.00 0.00 13 ASP A CA 9
ATOM 5746 C C . ASP A 1 13 ? -0.823 -7.719 0.579 1.00 0.00 13 ASP A C 9
ATOM 5747 O O . ASP A 1 13 ? -0.819 -6.642 1.174 1.00 0.00 13 ASP A O 9
ATOM 5756 N N . PRO A 1 14 ? -1.484 -7.896 -0.575 1.00 0.00 14 PRO A N 9
ATOM 5757 C CA . PRO A 1 14 ? -2.249 -6.837 -1.229 1.00 0.00 14 PRO A CA 9
ATOM 5758 C C . PRO A 1 14 ? -3.164 -6.110 -0.256 1.00 0.00 14 PRO A C 9
ATOM 5759 O O . PRO A 1 14 ? -4.293 -6.537 -0.010 1.00 0.00 14 PRO A O 9
ATOM 5770 N N . VAL A 1 15 ? -2.669 -5.014 0.298 1.00 0.00 15 VAL A N 9
ATOM 5771 C CA . VAL A 1 15 ? -3.422 -4.225 1.241 1.00 0.00 15 VAL A CA 9
ATOM 5772 C C . VAL A 1 15 ? -3.968 -2.983 0.579 1.00 0.00 15 VAL A C 9
ATOM 5773 O O . VAL A 1 15 ? -3.250 -2.255 -0.106 1.00 0.00 15 VAL A O 9
ATOM 5786 N N . CYS A 1 16 ? -5.244 -2.743 0.799 1.00 0.00 16 CYS A N 9
ATOM 5787 C CA . CYS A 1 16 ? -5.896 -1.586 0.239 1.00 0.00 16 CYS A CA 9
ATOM 5788 C C . CYS A 1 16 ? -5.545 -0.364 1.064 1.00 0.00 16 CYS A C 9
ATOM 5789 O O . CYS A 1 16 ? -5.774 -0.333 2.273 1.00 0.00 16 CYS A O 9
ATOM 5796 N N . GLY A 1 17 ? -4.955 0.628 0.416 1.00 0.00 17 GLY A N 9
ATOM 5797 C CA . GLY A 1 17 ? -4.550 1.812 1.123 1.00 0.00 17 GLY A CA 9
ATOM 5798 C C . GLY A 1 17 ? -5.503 2.965 0.953 1.00 0.00 17 GLY A C 9
ATOM 5799 O O . GLY A 1 17 ? -6.040 3.196 -0.148 1.00 0.00 17 GLY A O 9
ATOM 5803 N N . SER A 1 18 ? -5.688 3.694 2.056 1.00 0.00 18 SER A N 9
ATOM 5804 C CA . SER A 1 18 ? -6.545 4.856 2.091 1.00 0.00 18 SER A CA 9
ATOM 5805 C C . SER A 1 18 ? -6.139 5.805 0.990 1.00 0.00 18 SER A C 9
ATOM 5806 O O . SER A 1 18 ? -5.253 6.646 1.162 1.00 0.00 18 SER A O 9
ATOM 5814 N N . ASP A 1 19 ? -6.791 5.624 -0.141 1.00 0.00 19 ASP A N 9
ATOM 5815 C CA . ASP A 1 19 ? -6.555 6.411 -1.336 1.00 0.00 19 ASP A CA 9
ATOM 5816 C C . ASP A 1 19 ? -7.427 5.858 -2.450 1.00 0.00 19 ASP A C 9
ATOM 5817 O O . ASP A 1 19 ? -7.921 6.595 -3.302 1.00 0.00 19 ASP A O 9
ATOM 5826 N N . GLY A 1 20 ? -7.617 4.542 -2.414 1.00 0.00 20 GLY A N 9
ATOM 5827 C CA . GLY A 1 20 ? -8.434 3.873 -3.396 1.00 0.00 20 GLY A CA 9
ATOM 5828 C C . GLY A 1 20 ? -7.648 2.850 -4.179 1.00 0.00 20 GLY A C 9
ATOM 5829 O O . GLY A 1 20 ? -7.915 2.638 -5.362 1.00 0.00 20 GLY A O 9
ATOM 5833 N N . ILE A 1 21 ? -6.662 2.220 -3.538 1.00 0.00 21 ILE A N 9
ATOM 5834 C CA . ILE A 1 21 ? -5.850 1.235 -4.246 1.00 0.00 21 ILE A CA 9
ATOM 5835 C C . ILE A 1 21 ? -5.442 0.053 -3.374 1.00 0.00 21 ILE A C 9
ATOM 5836 O O . ILE A 1 21 ? -5.452 0.130 -2.148 1.00 0.00 21 ILE A O 9
ATOM 5852 N N . THR A 1 22 ? -5.060 -1.036 -4.040 1.00 0.00 22 THR A N 9
ATOM 5853 C CA . THR A 1 22 ? -4.612 -2.251 -3.367 1.00 0.00 22 THR A CA 9
ATOM 5854 C C . THR A 1 22 ? -3.132 -2.474 -3.649 1.00 0.00 22 THR A C 9
ATOM 5855 O O . THR A 1 22 ? -2.747 -2.802 -4.772 1.00 0.00 22 THR A O 9
ATOM 5866 N N . TYR A 1 23 ? -2.306 -2.261 -2.636 1.00 0.00 23 TYR A N 9
ATOM 5867 C CA . TYR A 1 23 ? -0.868 -2.403 -2.780 1.00 0.00 23 TYR A CA 9
ATOM 5868 C C . TYR A 1 23 ? -0.388 -3.784 -2.404 1.00 0.00 23 TYR A C 9
ATOM 5869 O O . TYR A 1 23 ? -0.798 -4.348 -1.399 1.00 0.00 23 TYR A O 9
ATOM 5887 N N . GLY A 1 24 ? 0.500 -4.305 -3.231 1.00 0.00 24 GLY A N 9
ATOM 5888 C CA . GLY A 1 24 ? 1.058 -5.627 -3.010 1.00 0.00 24 GLY A CA 9
ATOM 5889 C C . GLY A 1 24 ? 1.506 -5.825 -1.585 1.00 0.00 24 GLY A C 9
ATOM 5890 O O . GLY A 1 24 ? 1.597 -6.951 -1.100 1.00 0.00 24 GLY A O 9
ATOM 5894 N N . ASN A 1 25 ? 1.775 -4.716 -0.917 1.00 0.00 25 ASN A N 9
ATOM 5895 C CA . ASN A 1 25 ? 2.213 -4.736 0.470 1.00 0.00 25 ASN A CA 9
ATOM 5896 C C . ASN A 1 25 ? 2.309 -3.325 1.028 1.00 0.00 25 ASN A C 9
ATOM 5897 O O . ASN A 1 25 ? 2.580 -2.374 0.296 1.00 0.00 25 ASN A O 9
ATOM 5908 N N . ALA A 1 26 ? 2.094 -3.196 2.331 1.00 0.00 26 ALA A N 9
ATOM 5909 C CA . ALA A 1 26 ? 2.173 -1.899 2.985 1.00 0.00 26 ALA A CA 9
ATOM 5910 C C . ALA A 1 26 ? 3.482 -1.222 2.616 1.00 0.00 26 ALA A C 9
ATOM 5911 O O . ALA A 1 26 ? 3.575 0.007 2.558 1.00 0.00 26 ALA A O 9
ATOM 5918 N N . CYS A 1 27 ? 4.489 -2.043 2.344 1.00 0.00 27 CYS A N 9
ATOM 5919 C CA . CYS A 1 27 ? 5.796 -1.547 1.955 1.00 0.00 27 CYS A CA 9
ATOM 5920 C C . CYS A 1 27 ? 5.732 -1.008 0.540 1.00 0.00 27 CYS A C 9
ATOM 5921 O O . CYS A 1 27 ? 6.214 0.090 0.242 1.00 0.00 27 CYS A O 9
ATOM 5928 N N . MET A 1 28 ? 5.095 -1.783 -0.324 1.00 0.00 28 MET A N 9
ATOM 5929 C CA . MET A 1 28 ? 4.924 -1.390 -1.698 1.00 0.00 28 MET A CA 9
ATOM 5930 C C . MET A 1 28 ? 4.132 -0.095 -1.730 1.00 0.00 28 MET A C 9
ATOM 5931 O O . MET A 1 28 ? 4.221 0.693 -2.674 1.00 0.00 28 MET A O 9
ATOM 5945 N N . LEU A 1 29 ? 3.381 0.127 -0.654 1.00 0.00 29 LEU A N 9
ATOM 5946 C CA . LEU A 1 29 ? 2.594 1.328 -0.507 1.00 0.00 29 LEU A CA 9
ATOM 5947 C C . LEU A 1 29 ? 3.494 2.538 -0.406 1.00 0.00 29 LEU A C 9
ATOM 5948 O O . LEU A 1 29 ? 3.316 3.516 -1.128 1.00 0.00 29 LEU A O 9
ATOM 5964 N N . LEU A 1 30 ? 4.473 2.469 0.486 1.00 0.00 30 LEU A N 9
ATOM 5965 C CA . LEU A 1 30 ? 5.401 3.573 0.635 1.00 0.00 30 LEU A CA 9
ATOM 5966 C C . LEU A 1 30 ? 5.900 3.965 -0.740 1.00 0.00 30 LEU A C 9
ATOM 5967 O O . LEU A 1 30 ? 6.084 5.141 -1.033 1.00 0.00 30 LEU A O 9
ATOM 5983 N N . GLY A 1 31 ? 6.080 2.958 -1.594 1.00 0.00 31 GLY A N 9
ATOM 5984 C CA . GLY A 1 31 ? 6.523 3.214 -2.950 1.00 0.00 31 GLY A CA 9
ATOM 5985 C C . GLY A 1 31 ? 5.477 3.992 -3.708 1.00 0.00 31 GLY A C 9
ATOM 5986 O O . GLY A 1 31 ? 5.787 4.786 -4.596 1.00 0.00 31 GLY A O 9
ATOM 5990 N N . ALA A 1 32 ? 4.229 3.771 -3.324 1.00 0.00 32 ALA A N 9
ATOM 5991 C CA . ALA A 1 32 ? 3.102 4.451 -3.928 1.00 0.00 32 ALA A CA 9
ATOM 5992 C C . ALA A 1 32 ? 3.035 5.889 -3.441 1.00 0.00 32 ALA A C 9
ATOM 5993 O O . ALA A 1 32 ? 3.209 6.828 -4.218 1.00 0.00 32 ALA A O 9
ATOM 6000 N N . SER A 1 33 ? 2.798 6.058 -2.145 1.00 0.00 33 SER A N 9
ATOM 6001 C CA . SER A 1 33 ? 2.728 7.389 -1.560 1.00 0.00 33 SER A CA 9
ATOM 6002 C C . SER A 1 33 ? 3.955 8.207 -1.962 1.00 0.00 33 SER A C 9
ATOM 6003 O O . SER A 1 33 ? 3.890 9.431 -2.079 1.00 0.00 33 SER A O 9
ATOM 6011 N N . CYS A 1 34 ? 5.073 7.514 -2.173 1.00 0.00 34 CYS A N 9
ATOM 6012 C CA . CYS A 1 34 ? 6.325 8.164 -2.566 1.00 0.00 34 CYS A CA 9
ATOM 6013 C C . CYS A 1 34 ? 6.205 8.844 -3.925 1.00 0.00 34 CYS A C 9
ATOM 6014 O O . CYS A 1 34 ? 6.578 10.007 -4.083 1.00 0.00 34 CYS A O 9
ATOM 6021 N N . ARG A 1 35 ? 5.711 8.102 -4.909 1.00 0.00 35 ARG A N 9
ATOM 6022 C CA . ARG A 1 35 ? 5.576 8.627 -6.267 1.00 0.00 35 ARG A CA 9
ATOM 6023 C C . ARG A 1 35 ? 4.148 9.053 -6.587 1.00 0.00 35 ARG A C 9
ATOM 6024 O O . ARG A 1 35 ? 3.785 9.192 -7.754 1.00 0.00 35 ARG A O 9
ATOM 6045 N N . SER A 1 36 ? 3.336 9.266 -5.559 1.00 0.00 36 SER A N 9
ATOM 6046 C CA . SER A 1 36 ? 1.963 9.679 -5.763 1.00 0.00 36 SER A CA 9
ATOM 6047 C C . SER A 1 36 ? 1.813 11.173 -5.471 1.00 0.00 36 SER A C 9
ATOM 6048 O O . SER A 1 36 ? 2.460 12.001 -6.112 1.00 0.00 36 SER A O 9
ATOM 6056 N N . ASP A 1 37 ? 0.972 11.519 -4.504 1.00 0.00 37 ASP A N 9
ATOM 6057 C CA . ASP A 1 37 ? 0.762 12.918 -4.141 1.00 0.00 37 ASP A CA 9
ATOM 6058 C C . ASP A 1 37 ? -0.271 13.046 -3.024 1.00 0.00 37 ASP A C 9
ATOM 6059 O O . ASP A 1 37 ? -0.976 14.051 -2.934 1.00 0.00 37 ASP A O 9
ATOM 6068 N N . THR A 1 38 ? -0.358 12.024 -2.179 1.00 0.00 38 THR A N 9
ATOM 6069 C CA . THR A 1 38 ? -1.306 12.023 -1.074 1.00 0.00 38 THR A CA 9
ATOM 6070 C C . THR A 1 38 ? -0.886 11.011 -0.016 1.00 0.00 38 THR A C 9
ATOM 6071 O O . THR A 1 38 ? -0.435 9.913 -0.339 1.00 0.00 38 THR A O 9
ATOM 6082 N N . PRO A 1 39 ? -1.027 11.373 1.267 1.00 0.00 39 PRO A N 9
ATOM 6083 C CA . PRO A 1 39 ? -0.658 10.494 2.382 1.00 0.00 39 PRO A CA 9
ATOM 6084 C C . PRO A 1 39 ? -1.504 9.225 2.427 1.00 0.00 39 PRO A C 9
ATOM 6085 O O . PRO A 1 39 ? -2.475 9.144 3.179 1.00 0.00 39 PRO A O 9
ATOM 6096 N N . ILE A 1 40 ? -1.128 8.236 1.622 1.00 0.00 40 ILE A N 9
ATOM 6097 C CA . ILE A 1 40 ? -1.854 6.973 1.578 1.00 0.00 40 ILE A CA 9
ATOM 6098 C C . ILE A 1 40 ? -1.695 6.216 2.889 1.00 0.00 40 ILE A C 9
ATOM 6099 O O . ILE A 1 40 ? -0.611 6.188 3.471 1.00 0.00 40 ILE A O 9
ATOM 6115 N N . GLU A 1 41 ? -2.778 5.604 3.356 1.00 0.00 41 GLU A N 9
ATOM 6116 C CA . GLU A 1 41 ? -2.737 4.851 4.608 1.00 0.00 41 GLU A CA 9
ATOM 6117 C C . GLU A 1 41 ? -3.252 3.434 4.400 1.00 0.00 41 GLU A C 9
ATOM 6118 O O . GLU A 1 41 ? -3.591 3.054 3.288 1.00 0.00 41 GLU A O 9
ATOM 6130 N N . LEU A 1 42 ? -3.315 2.657 5.472 1.00 0.00 42 LEU A N 9
ATOM 6131 C CA . LEU A 1 42 ? -3.815 1.291 5.383 1.00 0.00 42 LEU A CA 9
ATOM 6132 C C . LEU A 1 42 ? -5.216 1.211 5.965 1.00 0.00 42 LEU A C 9
ATOM 6133 O O . LEU A 1 42 ? -5.481 1.740 7.044 1.00 0.00 42 LEU A O 9
ATOM 6149 N N . VAL A 1 43 ? -6.118 0.565 5.238 1.00 0.00 43 VAL A N 9
ATOM 6150 C CA . VAL A 1 43 ? -7.495 0.444 5.686 1.00 0.00 43 VAL A CA 9
ATOM 6151 C C . VAL A 1 43 ? -7.955 -1.013 5.681 1.00 0.00 43 VAL A C 9
ATOM 6152 O O . VAL A 1 43 ? -8.765 -1.420 6.515 1.00 0.00 43 VAL A O 9
ATOM 6165 N N . HIS A 1 44 ? -7.427 -1.798 4.747 1.00 0.00 44 HIS A N 9
ATOM 6166 C CA . HIS A 1 44 ? -7.773 -3.213 4.648 1.00 0.00 44 HIS A CA 9
ATOM 6167 C C . HIS A 1 44 ? -6.542 -4.052 4.326 1.00 0.00 44 HIS A C 9
ATOM 6168 O O . HIS A 1 44 ? -5.755 -3.704 3.445 1.00 0.00 44 HIS A O 9
ATOM 6183 N N . LYS A 1 45 ? -6.384 -5.157 5.044 1.00 0.00 45 LYS A N 9
ATOM 6184 C CA . LYS A 1 45 ? -5.248 -6.047 4.835 1.00 0.00 45 LYS A CA 9
ATOM 6185 C C . LYS A 1 45 ? -5.570 -7.106 3.786 1.00 0.00 45 LYS A C 9
ATOM 6186 O O . LYS A 1 45 ? -5.449 -8.304 4.041 1.00 0.00 45 LYS A O 9
ATOM 6205 N N . GLY A 1 46 ? -5.980 -6.657 2.602 1.00 0.00 46 GLY A N 9
ATOM 6206 C CA . GLY A 1 46 ? -6.311 -7.578 1.532 1.00 0.00 46 GLY A CA 9
ATOM 6207 C C . GLY A 1 46 ? -6.821 -6.864 0.298 1.00 0.00 46 GLY A C 9
ATOM 6208 O O . GLY A 1 46 ? -6.516 -5.692 0.080 1.00 0.00 46 GLY A O 9
ATOM 6212 N N . ARG A 1 47 ? -7.601 -7.572 -0.510 1.00 0.00 47 ARG A N 9
ATOM 6213 C CA . ARG A 1 47 ? -8.157 -6.999 -1.729 1.00 0.00 47 ARG A CA 9
ATOM 6214 C C . ARG A 1 47 ? -9.385 -6.155 -1.413 1.00 0.00 47 ARG A C 9
ATOM 6215 O O . ARG A 1 47 ? -10.476 -6.408 -1.925 1.00 0.00 47 ARG A O 9
ATOM 6236 N N . CYS A 1 48 ? -9.196 -5.151 -0.565 1.00 0.00 48 CYS A N 9
ATOM 6237 C CA . CYS A 1 48 ? -10.284 -4.264 -0.177 1.00 0.00 48 CYS A CA 9
ATOM 6238 C C . CYS A 1 48 ? -11.503 -5.061 0.273 1.00 0.00 48 CYS A C 9
ATOM 6239 O O . CYS A 1 48 ? -12.277 -5.503 -0.602 1.00 0.00 48 CYS A O 9
ATOM 6247 N N . LYS A 1 1 ? 7.943 4.469 9.004 1.00 0.00 1 LYS A N 10
ATOM 6248 C CA . LYS A 1 1 ? 8.421 5.658 8.251 1.00 0.00 1 LYS A CA 10
ATOM 6249 C C . LYS A 1 1 ? 7.401 6.103 7.209 1.00 0.00 1 LYS A C 10
ATOM 6250 O O . LYS A 1 1 ? 6.834 5.282 6.488 1.00 0.00 1 LYS A O 10
ATOM 6271 N N . PRO A 1 2 ? 7.155 7.418 7.118 1.00 0.00 2 PRO A N 10
ATOM 6272 C CA . PRO A 1 2 ? 6.204 7.989 6.164 1.00 0.00 2 PRO A CA 10
ATOM 6273 C C . PRO A 1 2 ? 6.834 8.236 4.803 1.00 0.00 2 PRO A C 10
ATOM 6274 O O . PRO A 1 2 ? 6.578 9.251 4.154 1.00 0.00 2 PRO A O 10
ATOM 6285 N N . ASP A 1 3 ? 7.661 7.295 4.383 1.00 0.00 3 ASP A N 10
ATOM 6286 C CA . ASP A 1 3 ? 8.350 7.382 3.098 1.00 0.00 3 ASP A CA 10
ATOM 6287 C C . ASP A 1 3 ? 8.520 5.999 2.479 1.00 0.00 3 ASP A C 10
ATOM 6288 O O . ASP A 1 3 ? 7.943 5.022 2.952 1.00 0.00 3 ASP A O 10
ATOM 6297 N N . CYS A 1 4 ? 9.318 5.924 1.420 1.00 0.00 4 CYS A N 10
ATOM 6298 C CA . CYS A 1 4 ? 9.560 4.655 0.738 1.00 0.00 4 CYS A CA 10
ATOM 6299 C C . CYS A 1 4 ? 10.497 3.770 1.552 1.00 0.00 4 CYS A C 10
ATOM 6300 O O . CYS A 1 4 ? 11.451 4.253 2.164 1.00 0.00 4 CYS A O 10
ATOM 6307 N N . PRO A 1 5 ? 10.230 2.457 1.571 1.00 0.00 5 PRO A N 10
ATOM 6308 C CA . PRO A 1 5 ? 11.037 1.491 2.312 1.00 0.00 5 PRO A CA 10
ATOM 6309 C C . PRO A 1 5 ? 12.275 1.047 1.540 1.00 0.00 5 PRO A C 10
ATOM 6310 O O . PRO A 1 5 ? 12.368 1.240 0.328 1.00 0.00 5 PRO A O 10
ATOM 6321 N N . LEU A 1 6 ? 13.220 0.447 2.255 1.00 0.00 6 LEU A N 10
ATOM 6322 C CA . LEU A 1 6 ? 14.453 -0.033 1.643 1.00 0.00 6 LEU A CA 10
ATOM 6323 C C . LEU A 1 6 ? 14.250 -1.426 1.055 1.00 0.00 6 LEU A C 10
ATOM 6324 O O . LEU A 1 6 ? 14.996 -2.356 1.363 1.00 0.00 6 LEU A O 10
ATOM 6340 N N . ILE A 1 7 ? 13.230 -1.561 0.212 1.00 0.00 7 ILE A N 10
ATOM 6341 C CA . ILE A 1 7 ? 12.918 -2.839 -0.416 1.00 0.00 7 ILE A CA 10
ATOM 6342 C C . ILE A 1 7 ? 12.404 -3.838 0.615 1.00 0.00 7 ILE A C 10
ATOM 6343 O O . ILE A 1 7 ? 13.188 -4.502 1.294 1.00 0.00 7 ILE A O 10
ATOM 6359 N N . CYS A 1 8 ? 11.082 -3.943 0.727 1.00 0.00 8 CYS A N 10
ATOM 6360 C CA . CYS A 1 8 ? 10.469 -4.864 1.677 1.00 0.00 8 CYS A CA 10
ATOM 6361 C C . CYS A 1 8 ? 10.452 -6.285 1.133 1.00 0.00 8 CYS A C 10
ATOM 6362 O O . CYS A 1 8 ? 11.328 -7.090 1.448 1.00 0.00 8 CYS A O 10
ATOM 6369 N N . THR A 1 9 ? 9.452 -6.590 0.318 1.00 0.00 9 THR A N 10
ATOM 6370 C CA . THR A 1 9 ? 9.328 -7.916 -0.265 1.00 0.00 9 THR A CA 10
ATOM 6371 C C . THR A 1 9 ? 8.345 -7.908 -1.428 1.00 0.00 9 THR A C 10
ATOM 6372 O O . THR A 1 9 ? 7.445 -7.071 -1.490 1.00 0.00 9 THR A O 10
ATOM 6383 N N . MET A 1 10 ? 8.523 -8.848 -2.346 1.00 0.00 10 MET A N 10
ATOM 6384 C CA . MET A 1 10 ? 7.652 -8.954 -3.507 1.00 0.00 10 MET A CA 10
ATOM 6385 C C . MET A 1 10 ? 6.803 -10.215 -3.423 1.00 0.00 10 MET A C 10
ATOM 6386 O O . MET A 1 10 ? 6.472 -10.823 -4.442 1.00 0.00 10 MET A O 10
ATOM 6400 N N . GLN A 1 11 ? 6.450 -10.601 -2.201 1.00 0.00 11 GLN A N 10
ATOM 6401 C CA . GLN A 1 11 ? 5.635 -11.790 -1.985 1.00 0.00 11 GLN A CA 10
ATOM 6402 C C . GLN A 1 11 ? 4.168 -11.482 -2.264 1.00 0.00 11 GLN A C 10
ATOM 6403 O O . GLN A 1 11 ? 3.766 -11.368 -3.421 1.00 0.00 11 GLN A O 10
ATOM 6417 N N . TYR A 1 12 ? 3.365 -11.339 -1.210 1.00 0.00 12 TYR A N 10
ATOM 6418 C CA . TYR A 1 12 ? 1.957 -11.034 -1.383 1.00 0.00 12 TYR A CA 10
ATOM 6419 C C . TYR A 1 12 ? 1.261 -10.756 -0.056 1.00 0.00 12 TYR A C 10
ATOM 6420 O O . TYR A 1 12 ? 0.728 -11.659 0.588 1.00 0.00 12 TYR A O 10
ATOM 6438 N N . ASP A 1 13 ? 1.239 -9.488 0.311 1.00 0.00 13 ASP A N 10
ATOM 6439 C CA . ASP A 1 13 ? 0.581 -9.032 1.525 1.00 0.00 13 ASP A CA 10
ATOM 6440 C C . ASP A 1 13 ? -0.326 -7.876 1.150 1.00 0.00 13 ASP A C 10
ATOM 6441 O O . ASP A 1 13 ? -0.233 -6.778 1.700 1.00 0.00 13 ASP A O 10
ATOM 6450 N N . PRO A 1 14 ? -1.191 -8.120 0.159 1.00 0.00 14 PRO A N 10
ATOM 6451 C CA . PRO A 1 14 ? -2.113 -7.123 -0.376 1.00 0.00 14 PRO A CA 10
ATOM 6452 C C . PRO A 1 14 ? -2.913 -6.392 0.687 1.00 0.00 14 PRO A C 10
ATOM 6453 O O . PRO A 1 14 ? -3.729 -6.983 1.394 1.00 0.00 14 PRO A O 10
ATOM 6464 N N . VAL A 1 15 ? -2.676 -5.091 0.770 1.00 0.00 15 VAL A N 10
ATOM 6465 C CA . VAL A 1 15 ? -3.359 -4.236 1.708 1.00 0.00 15 VAL A CA 10
ATOM 6466 C C . VAL A 1 15 ? -3.918 -3.029 0.990 1.00 0.00 15 VAL A C 10
ATOM 6467 O O . VAL A 1 15 ? -3.194 -2.301 0.310 1.00 0.00 15 VAL A O 10
ATOM 6480 N N . CYS A 1 16 ? -5.211 -2.824 1.140 1.00 0.00 16 CYS A N 10
ATOM 6481 C CA . CYS A 1 16 ? -5.871 -1.709 0.502 1.00 0.00 16 CYS A CA 10
ATOM 6482 C C . CYS A 1 16 ? -5.602 -0.437 1.278 1.00 0.00 16 CYS A C 10
ATOM 6483 O O . CYS A 1 16 ? -5.667 -0.422 2.507 1.00 0.00 16 CYS A O 10
ATOM 6490 N N . GLY A 1 17 ? -5.270 0.627 0.562 1.00 0.00 17 GLY A N 10
ATOM 6491 C CA . GLY A 1 17 ? -4.966 1.867 1.220 1.00 0.00 17 GLY A CA 10
ATOM 6492 C C . GLY A 1 17 ? -5.962 2.958 0.926 1.00 0.00 17 GLY A C 10
ATOM 6493 O O . GLY A 1 17 ? -6.451 3.092 -0.212 1.00 0.00 17 GLY A O 10
ATOM 6497 N N . SER A 1 18 ? -6.236 3.748 1.966 1.00 0.00 18 SER A N 10
ATOM 6498 C CA . SER A 1 18 ? -7.145 4.862 1.868 1.00 0.00 18 SER A CA 10
ATOM 6499 C C . SER A 1 18 ? -6.813 5.660 0.634 1.00 0.00 18 SER A C 10
ATOM 6500 O O . SER A 1 18 ? -5.876 6.466 0.624 1.00 0.00 18 SER A O 10
ATOM 6508 N N . ASP A 1 19 ? -7.583 5.384 -0.400 1.00 0.00 19 ASP A N 10
ATOM 6509 C CA . ASP A 1 19 ? -7.436 6.009 -1.702 1.00 0.00 19 ASP A CA 10
ATOM 6510 C C . ASP A 1 19 ? -8.275 5.233 -2.705 1.00 0.00 19 ASP A C 10
ATOM 6511 O O . ASP A 1 19 ? -8.751 5.778 -3.701 1.00 0.00 19 ASP A O 10
ATOM 6520 N N . GLY A 1 20 ? -8.451 3.944 -2.416 1.00 0.00 20 GLY A N 10
ATOM 6521 C CA . GLY A 1 20 ? -9.230 3.083 -3.271 1.00 0.00 20 GLY A CA 10
ATOM 6522 C C . GLY A 1 20 ? -8.360 2.101 -4.011 1.00 0.00 20 GLY A C 10
ATOM 6523 O O . GLY A 1 20 ? -8.743 1.601 -5.068 1.00 0.00 20 GLY A O 10
ATOM 6527 N N . ILE A 1 21 ? -7.172 1.829 -3.472 1.00 0.00 21 ILE A N 10
ATOM 6528 C CA . ILE A 1 21 ? -6.259 0.905 -4.137 1.00 0.00 21 ILE A CA 10
ATOM 6529 C C . ILE A 1 21 ? -5.856 -0.260 -3.242 1.00 0.00 21 ILE A C 10
ATOM 6530 O O . ILE A 1 21 ? -5.811 -0.146 -2.018 1.00 0.00 21 ILE A O 10
ATOM 6546 N N . THR A 1 22 ? -5.535 -1.374 -3.889 1.00 0.00 22 THR A N 10
ATOM 6547 C CA . THR A 1 22 ? -5.094 -2.576 -3.197 1.00 0.00 22 THR A CA 10
ATOM 6548 C C . THR A 1 22 ? -3.621 -2.813 -3.501 1.00 0.00 22 THR A C 10
ATOM 6549 O O . THR A 1 22 ? -3.269 -3.326 -4.562 1.00 0.00 22 THR A O 10
ATOM 6560 N N . TYR A 1 23 ? -2.768 -2.399 -2.577 1.00 0.00 23 TYR A N 10
ATOM 6561 C CA . TYR A 1 23 ? -1.331 -2.520 -2.747 1.00 0.00 23 TYR A CA 10
ATOM 6562 C C . TYR A 1 23 ? -0.837 -3.909 -2.415 1.00 0.00 23 TYR A C 10
ATOM 6563 O O . TYR A 1 23 ? -1.280 -4.520 -1.452 1.00 0.00 23 TYR A O 10
ATOM 6581 N N . GLY A 1 24 ? 0.087 -4.393 -3.234 1.00 0.00 24 GLY A N 10
ATOM 6582 C CA . GLY A 1 24 ? 0.642 -5.717 -3.039 1.00 0.00 24 GLY A CA 10
ATOM 6583 C C . GLY A 1 24 ? 1.138 -5.918 -1.630 1.00 0.00 24 GLY A C 10
ATOM 6584 O O . GLY A 1 24 ? 1.153 -7.038 -1.122 1.00 0.00 24 GLY A O 10
ATOM 6588 N N . ASN A 1 25 ? 1.528 -4.822 -0.996 1.00 0.00 25 ASN A N 10
ATOM 6589 C CA . ASN A 1 25 ? 2.017 -4.860 0.373 1.00 0.00 25 ASN A CA 10
ATOM 6590 C C . ASN A 1 25 ? 2.024 -3.467 0.985 1.00 0.00 25 ASN A C 10
ATOM 6591 O O . ASN A 1 25 ? 2.243 -2.474 0.293 1.00 0.00 25 ASN A O 10
ATOM 6602 N N . ALA A 1 26 ? 1.807 -3.405 2.294 1.00 0.00 26 ALA A N 10
ATOM 6603 C CA . ALA A 1 26 ? 1.814 -2.135 3.002 1.00 0.00 26 ALA A CA 10
ATOM 6604 C C . ALA A 1 26 ? 3.135 -1.425 2.753 1.00 0.00 26 ALA A C 10
ATOM 6605 O O . ALA A 1 26 ? 3.217 -0.196 2.786 1.00 0.00 26 ALA A O 10
ATOM 6612 N N . CYS A 1 27 ? 4.166 -2.220 2.482 1.00 0.00 27 CYS A N 10
ATOM 6613 C CA . CYS A 1 27 ? 5.488 -1.690 2.199 1.00 0.00 27 CYS A CA 10
ATOM 6614 C C . CYS A 1 27 ? 5.511 -1.077 0.813 1.00 0.00 27 CYS A C 10
ATOM 6615 O O . CYS A 1 27 ? 6.131 -0.037 0.583 1.00 0.00 27 CYS A O 10
ATOM 6622 N N . MET A 1 28 ? 4.807 -1.725 -0.105 1.00 0.00 28 MET A N 10
ATOM 6623 C CA . MET A 1 28 ? 4.726 -1.242 -1.464 1.00 0.00 28 MET A CA 10
ATOM 6624 C C . MET A 1 28 ? 3.950 0.060 -1.476 1.00 0.00 28 MET A C 10
ATOM 6625 O O . MET A 1 28 ? 4.041 0.855 -2.412 1.00 0.00 28 MET A O 10
ATOM 6639 N N . LEU A 1 29 ? 3.193 0.270 -0.406 1.00 0.00 29 LEU A N 10
ATOM 6640 C CA . LEU A 1 29 ? 2.403 1.466 -0.253 1.00 0.00 29 LEU A CA 10
ATOM 6641 C C . LEU A 1 29 ? 3.282 2.664 0.034 1.00 0.00 29 LEU A C 10
ATOM 6642 O O . LEU A 1 29 ? 3.264 3.646 -0.701 1.00 0.00 29 LEU A O 10
ATOM 6658 N N . LEU A 1 30 ? 4.061 2.580 1.100 1.00 0.00 30 LEU A N 10
ATOM 6659 C CA . LEU A 1 30 ? 4.948 3.674 1.449 1.00 0.00 30 LEU A CA 10
ATOM 6660 C C . LEU A 1 30 ? 5.760 4.064 0.226 1.00 0.00 30 LEU A C 10
ATOM 6661 O O . LEU A 1 30 ? 6.095 5.233 0.031 1.00 0.00 30 LEU A O 10
ATOM 6677 N N . GLY A 1 31 ? 6.039 3.077 -0.622 1.00 0.00 31 GLY A N 10
ATOM 6678 C CA . GLY A 1 31 ? 6.770 3.343 -1.842 1.00 0.00 31 GLY A CA 10
ATOM 6679 C C . GLY A 1 31 ? 5.890 4.057 -2.844 1.00 0.00 31 GLY A C 10
ATOM 6680 O O . GLY A 1 31 ? 6.371 4.794 -3.705 1.00 0.00 31 GLY A O 10
ATOM 6684 N N . ALA A 1 32 ? 4.585 3.836 -2.709 1.00 0.00 32 ALA A N 10
ATOM 6685 C CA . ALA A 1 32 ? 3.596 4.453 -3.581 1.00 0.00 32 ALA A CA 10
ATOM 6686 C C . ALA A 1 32 ? 3.242 5.855 -3.100 1.00 0.00 32 ALA A C 10
ATOM 6687 O O . ALA A 1 32 ? 3.427 6.832 -3.823 1.00 0.00 32 ALA A O 10
ATOM 6694 N N . SER A 1 33 ? 2.737 5.949 -1.875 1.00 0.00 33 SER A N 10
ATOM 6695 C CA . SER A 1 33 ? 2.365 7.235 -1.301 1.00 0.00 33 SER A CA 10
ATOM 6696 C C . SER A 1 33 ? 3.536 8.211 -1.355 1.00 0.00 33 SER A C 10
ATOM 6697 O O . SER A 1 33 ? 3.348 9.426 -1.327 1.00 0.00 33 SER A O 10
ATOM 6705 N N . CYS A 1 34 ? 4.746 7.666 -1.421 1.00 0.00 34 CYS A N 10
ATOM 6706 C CA . CYS A 1 34 ? 5.950 8.487 -1.465 1.00 0.00 34 CYS A CA 10
ATOM 6707 C C . CYS A 1 34 ? 6.351 8.830 -2.899 1.00 0.00 34 CYS A C 10
ATOM 6708 O O . CYS A 1 34 ? 6.718 9.967 -3.196 1.00 0.00 34 CYS A O 10
ATOM 6715 N N . ARG A 1 35 ? 6.298 7.836 -3.775 1.00 0.00 35 ARG A N 10
ATOM 6716 C CA . ARG A 1 35 ? 6.678 8.021 -5.173 1.00 0.00 35 ARG A CA 10
ATOM 6717 C C . ARG A 1 35 ? 5.606 8.769 -5.962 1.00 0.00 35 ARG A C 10
ATOM 6718 O O . ARG A 1 35 ? 5.914 9.475 -6.923 1.00 0.00 35 ARG A O 10
ATOM 6739 N N . SER A 1 36 ? 4.351 8.605 -5.564 1.00 0.00 36 SER A N 10
ATOM 6740 C CA . SER A 1 36 ? 3.243 9.262 -6.248 1.00 0.00 36 SER A CA 10
ATOM 6741 C C . SER A 1 36 ? 3.208 10.752 -5.925 1.00 0.00 36 SER A C 10
ATOM 6742 O O . SER A 1 36 ? 3.831 11.562 -6.609 1.00 0.00 36 SER A O 10
ATOM 6750 N N . ASP A 1 37 ? 2.470 11.104 -4.879 1.00 0.00 37 ASP A N 10
ATOM 6751 C CA . ASP A 1 37 ? 2.346 12.494 -4.462 1.00 0.00 37 ASP A CA 10
ATOM 6752 C C . ASP A 1 37 ? 1.432 12.604 -3.248 1.00 0.00 37 ASP A C 10
ATOM 6753 O O . ASP A 1 37 ? 1.645 13.437 -2.367 1.00 0.00 37 ASP A O 10
ATOM 6762 N N . THR A 1 38 ? 0.414 11.752 -3.212 1.00 0.00 38 THR A N 10
ATOM 6763 C CA . THR A 1 38 ? -0.540 11.740 -2.114 1.00 0.00 38 THR A CA 10
ATOM 6764 C C . THR A 1 38 ? -0.233 10.602 -1.145 1.00 0.00 38 THR A C 10
ATOM 6765 O O . THR A 1 38 ? -0.308 9.428 -1.506 1.00 0.00 38 THR A O 10
ATOM 6776 N N . PRO A 1 39 ? 0.121 10.941 0.104 1.00 0.00 39 PRO A N 10
ATOM 6777 C CA . PRO A 1 39 ? 0.446 9.948 1.134 1.00 0.00 39 PRO A CA 10
ATOM 6778 C C . PRO A 1 39 ? -0.778 9.156 1.582 1.00 0.00 39 PRO A C 10
ATOM 6779 O O . PRO A 1 39 ? -1.305 9.374 2.673 1.00 0.00 39 PRO A O 10
ATOM 6790 N N . ILE A 1 40 ? -1.219 8.232 0.736 1.00 0.00 40 ILE A N 10
ATOM 6791 C CA . ILE A 1 40 ? -2.374 7.401 1.044 1.00 0.00 40 ILE A CA 10
ATOM 6792 C C . ILE A 1 40 ? -2.213 6.746 2.413 1.00 0.00 40 ILE A C 10
ATOM 6793 O O . ILE A 1 40 ? -1.183 6.916 3.067 1.00 0.00 40 ILE A O 10
ATOM 6809 N N . GLU A 1 41 ? -3.220 5.991 2.850 1.00 0.00 41 GLU A N 10
ATOM 6810 C CA . GLU A 1 41 ? -3.140 5.322 4.149 1.00 0.00 41 GLU A CA 10
ATOM 6811 C C . GLU A 1 41 ? -3.605 3.878 4.048 1.00 0.00 41 GLU A C 10
ATOM 6812 O O . GLU A 1 41 ? -3.937 3.405 2.970 1.00 0.00 41 GLU A O 10
ATOM 6824 N N . LEU A 1 42 ? -3.625 3.179 5.175 1.00 0.00 42 LEU A N 10
ATOM 6825 C CA . LEU A 1 42 ? -4.069 1.787 5.193 1.00 0.00 42 LEU A CA 10
ATOM 6826 C C . LEU A 1 42 ? -5.474 1.690 5.767 1.00 0.00 42 LEU A C 10
ATOM 6827 O O . LEU A 1 42 ? -5.776 2.289 6.799 1.00 0.00 42 LEU A O 10
ATOM 6843 N N . VAL A 1 43 ? -6.336 0.945 5.086 1.00 0.00 43 VAL A N 10
ATOM 6844 C CA . VAL A 1 43 ? -7.711 0.792 5.530 1.00 0.00 43 VAL A CA 10
ATOM 6845 C C . VAL A 1 43 ? -8.070 -0.682 5.723 1.00 0.00 43 VAL A C 10
ATOM 6846 O O . VAL A 1 43 ? -8.731 -1.046 6.696 1.00 0.00 43 VAL A O 10
ATOM 6859 N N . HIS A 1 44 ? -7.612 -1.527 4.805 1.00 0.00 44 HIS A N 10
ATOM 6860 C CA . HIS A 1 44 ? -7.863 -2.963 4.889 1.00 0.00 44 HIS A CA 10
ATOM 6861 C C . HIS A 1 44 ? -6.583 -3.746 4.625 1.00 0.00 44 HIS A C 10
ATOM 6862 O O . HIS A 1 44 ? -5.842 -3.446 3.688 1.00 0.00 44 HIS A O 10
ATOM 6877 N N . LYS A 1 45 ? -6.322 -4.747 5.458 1.00 0.00 45 LYS A N 10
ATOM 6878 C CA . LYS A 1 45 ? -5.126 -5.567 5.313 1.00 0.00 45 LYS A CA 10
ATOM 6879 C C . LYS A 1 45 ? -5.395 -6.779 4.428 1.00 0.00 45 LYS A C 10
ATOM 6880 O O . LYS A 1 45 ? -5.170 -7.919 4.833 1.00 0.00 45 LYS A O 10
ATOM 6899 N N . GLY A 1 46 ? -5.878 -6.524 3.215 1.00 0.00 46 GLY A N 10
ATOM 6900 C CA . GLY A 1 46 ? -6.169 -7.599 2.289 1.00 0.00 46 GLY A CA 10
ATOM 6901 C C . GLY A 1 46 ? -6.619 -7.084 0.937 1.00 0.00 46 GLY A C 10
ATOM 6902 O O . GLY A 1 46 ? -6.149 -6.045 0.473 1.00 0.00 46 GLY A O 10
ATOM 6906 N N . ARG A 1 47 ? -7.534 -7.807 0.304 1.00 0.00 47 ARG A N 10
ATOM 6907 C CA . ARG A 1 47 ? -8.049 -7.412 -1.003 1.00 0.00 47 ARG A CA 10
ATOM 6908 C C . ARG A 1 47 ? -9.280 -6.525 -0.854 1.00 0.00 47 ARG A C 10
ATOM 6909 O O . ARG A 1 47 ? -10.347 -6.831 -1.386 1.00 0.00 47 ARG A O 10
ATOM 6930 N N . CYS A 1 48 ? -9.122 -5.422 -0.130 1.00 0.00 48 CYS A N 10
ATOM 6931 C CA . CYS A 1 48 ? -10.218 -4.487 0.090 1.00 0.00 48 CYS A CA 10
ATOM 6932 C C . CYS A 1 48 ? -11.482 -5.219 0.530 1.00 0.00 48 CYS A C 10
ATOM 6933 O O . CYS A 1 48 ? -12.168 -5.791 -0.342 1.00 0.00 48 CYS A O 10
ATOM 6941 N N . LYS A 1 1 ? 2.923 10.201 7.450 1.00 0.00 1 LYS A N 11
ATOM 6942 C CA . LYS A 1 1 ? 4.225 10.453 8.123 1.00 0.00 1 LYS A CA 11
ATOM 6943 C C . LYS A 1 1 ? 5.367 9.714 7.428 1.00 0.00 1 LYS A C 11
ATOM 6944 O O . LYS A 1 1 ? 6.372 10.323 7.061 1.00 0.00 1 LYS A O 11
ATOM 6965 N N . PRO A 1 2 ? 5.233 8.388 7.235 1.00 0.00 2 PRO A N 11
ATOM 6966 C CA . PRO A 1 2 ? 6.270 7.581 6.578 1.00 0.00 2 PRO A CA 11
ATOM 6967 C C . PRO A 1 2 ? 6.482 7.979 5.121 1.00 0.00 2 PRO A C 11
ATOM 6968 O O . PRO A 1 2 ? 5.917 8.963 4.645 1.00 0.00 2 PRO A O 11
ATOM 6979 N N . ASP A 1 3 ? 7.303 7.204 4.417 1.00 0.00 3 ASP A N 11
ATOM 6980 C CA . ASP A 1 3 ? 7.596 7.468 3.012 1.00 0.00 3 ASP A CA 11
ATOM 6981 C C . ASP A 1 3 ? 8.218 6.241 2.353 1.00 0.00 3 ASP A C 11
ATOM 6982 O O . ASP A 1 3 ? 8.481 5.241 3.020 1.00 0.00 3 ASP A O 11
ATOM 6991 N N . CYS A 1 4 ? 8.433 6.327 1.042 1.00 0.00 4 CYS A N 11
ATOM 6992 C CA . CYS A 1 4 ? 9.013 5.220 0.274 1.00 0.00 4 CYS A CA 11
ATOM 6993 C C . CYS A 1 4 ? 9.925 4.364 1.147 1.00 0.00 4 CYS A C 11
ATOM 6994 O O . CYS A 1 4 ? 10.650 4.878 1.998 1.00 0.00 4 CYS A O 11
ATOM 7001 N N . PRO A 1 5 ? 9.895 3.038 0.947 1.00 0.00 5 PRO A N 11
ATOM 7002 C CA . PRO A 1 5 ? 10.705 2.100 1.704 1.00 0.00 5 PRO A CA 11
ATOM 7003 C C . PRO A 1 5 ? 12.008 1.752 0.994 1.00 0.00 5 PRO A C 11
ATOM 7004 O O . PRO A 1 5 ? 12.331 2.322 -0.048 1.00 0.00 5 PRO A O 11
ATOM 7015 N N . LEU A 1 6 ? 12.745 0.801 1.558 1.00 0.00 6 LEU A N 11
ATOM 7016 C CA . LEU A 1 6 ? 14.007 0.361 0.974 1.00 0.00 6 LEU A CA 11
ATOM 7017 C C . LEU A 1 6 ? 13.887 -1.083 0.499 1.00 0.00 6 LEU A C 11
ATOM 7018 O O . LEU A 1 6 ? 14.636 -1.956 0.938 1.00 0.00 6 LEU A O 11
ATOM 7034 N N . ILE A 1 7 ? 12.928 -1.326 -0.389 1.00 0.00 7 ILE A N 11
ATOM 7035 C CA . ILE A 1 7 ? 12.695 -2.664 -0.911 1.00 0.00 7 ILE A CA 11
ATOM 7036 C C . ILE A 1 7 ? 12.261 -3.597 0.214 1.00 0.00 7 ILE A C 11
ATOM 7037 O O . ILE A 1 7 ? 13.093 -4.113 0.961 1.00 0.00 7 ILE A O 11
ATOM 7053 N N . CYS A 1 8 ? 10.954 -3.792 0.343 1.00 0.00 8 CYS A N 11
ATOM 7054 C CA . CYS A 1 8 ? 10.416 -4.643 1.396 1.00 0.00 8 CYS A CA 11
ATOM 7055 C C . CYS A 1 8 ? 10.514 -6.124 1.048 1.00 0.00 8 CYS A C 11
ATOM 7056 O O . CYS A 1 8 ? 11.462 -6.795 1.454 1.00 0.00 8 CYS A O 11
ATOM 7063 N N . THR A 1 9 ? 9.534 -6.642 0.319 1.00 0.00 9 THR A N 11
ATOM 7064 C CA . THR A 1 9 ? 9.539 -8.053 -0.039 1.00 0.00 9 THR A CA 11
ATOM 7065 C C . THR A 1 9 ? 8.456 -8.387 -1.058 1.00 0.00 9 THR A C 11
ATOM 7066 O O . THR A 1 9 ? 7.718 -7.513 -1.513 1.00 0.00 9 THR A O 11
ATOM 7077 N N . MET A 1 10 ? 8.367 -9.669 -1.401 1.00 0.00 10 MET A N 11
ATOM 7078 C CA . MET A 1 10 ? 7.373 -10.142 -2.354 1.00 0.00 10 MET A CA 11
ATOM 7079 C C . MET A 1 10 ? 6.389 -11.085 -1.671 1.00 0.00 10 MET A C 11
ATOM 7080 O O . MET A 1 10 ? 5.705 -11.872 -2.327 1.00 0.00 10 MET A O 11
ATOM 7094 N N . GLN A 1 11 ? 6.313 -10.985 -0.348 1.00 0.00 11 GLN A N 11
ATOM 7095 C CA . GLN A 1 11 ? 5.404 -11.808 0.432 1.00 0.00 11 GLN A CA 11
ATOM 7096 C C . GLN A 1 11 ? 3.985 -11.304 0.245 1.00 0.00 11 GLN A C 11
ATOM 7097 O O . GLN A 1 11 ? 3.375 -10.767 1.170 1.00 0.00 11 GLN A O 11
ATOM 7111 N N . TYR A 1 12 ? 3.493 -11.470 -0.977 1.00 0.00 12 TYR A N 11
ATOM 7112 C CA . TYR A 1 12 ? 2.154 -11.029 -1.363 1.00 0.00 12 TYR A CA 11
ATOM 7113 C C . TYR A 1 12 ? 1.253 -10.789 -0.160 1.00 0.00 12 TYR A C 11
ATOM 7114 O O . TYR A 1 12 ? 0.531 -11.682 0.286 1.00 0.00 12 TYR A O 11
ATOM 7132 N N . ASP A 1 13 ? 1.286 -9.565 0.336 1.00 0.00 13 ASP A N 11
ATOM 7133 C CA . ASP A 1 13 ? 0.463 -9.162 1.461 1.00 0.00 13 ASP A CA 11
ATOM 7134 C C . ASP A 1 13 ? -0.391 -7.985 1.028 1.00 0.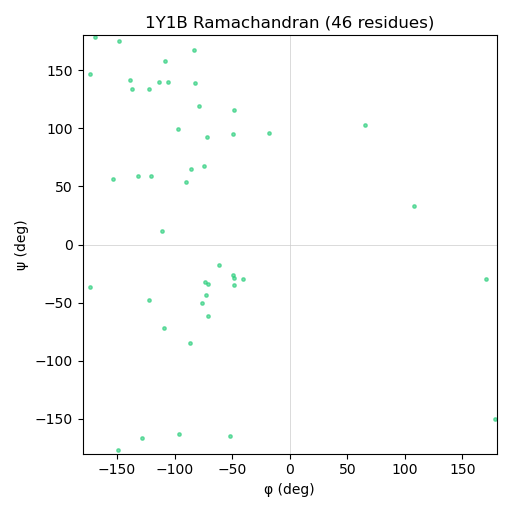00 13 ASP A C 11
ATOM 7135 O O . ASP A 1 13 ? -0.284 -6.881 1.563 1.00 0.00 13 ASP A O 11
ATOM 7144 N N . PRO A 1 14 ? -1.235 -8.217 0.016 1.00 0.00 14 PRO A N 11
ATOM 7145 C CA . PRO A 1 14 ? -2.108 -7.199 -0.556 1.00 0.00 14 PRO A CA 11
ATOM 7146 C C . PRO A 1 14 ? -2.897 -6.437 0.495 1.00 0.00 14 PRO A C 11
ATOM 7147 O O . PRO A 1 14 ? -3.747 -7.000 1.184 1.00 0.00 14 PRO A O 11
ATOM 7158 N N . VAL A 1 15 ? -2.609 -5.149 0.603 1.00 0.00 15 VAL A N 11
ATOM 7159 C CA . VAL A 1 15 ? -3.279 -4.293 1.550 1.00 0.00 15 VAL A CA 11
ATOM 7160 C C . VAL A 1 15 ? -4.010 -3.183 0.832 1.00 0.00 15 VAL A C 11
ATOM 7161 O O . VAL A 1 15 ? -3.466 -2.530 -0.060 1.00 0.00 15 VAL A O 11
ATOM 7174 N N . CYS A 1 16 ? -5.245 -2.970 1.237 1.00 0.00 16 CYS A N 11
ATOM 7175 C CA . CYS A 1 16 ? -6.066 -1.940 0.651 1.00 0.00 16 CYS A CA 11
ATOM 7176 C C . CYS A 1 16 ? -5.660 -0.588 1.208 1.00 0.00 16 CYS A C 11
ATOM 7177 O O . CYS A 1 16 ? -5.738 -0.350 2.416 1.00 0.00 16 CYS A O 11
ATOM 7184 N N . GLY A 1 17 ? -5.196 0.282 0.319 1.00 0.00 17 GLY A N 11
ATOM 7185 C CA . GLY A 1 17 ? -4.746 1.588 0.726 1.00 0.00 17 GLY A CA 11
ATOM 7186 C C . GLY A 1 17 ? -5.782 2.659 0.521 1.00 0.00 17 GLY A C 11
ATOM 7187 O O . GLY A 1 17 ? -6.415 2.738 -0.550 1.00 0.00 17 GLY A O 11
ATOM 7191 N N . SER A 1 18 ? -5.935 3.493 1.550 1.00 0.00 18 SER A N 11
ATOM 7192 C CA . SER A 1 18 ? -6.869 4.594 1.516 1.00 0.00 18 SER A CA 11
ATOM 7193 C C . SER A 1 18 ? -6.638 5.402 0.261 1.00 0.00 18 SER A C 11
ATOM 7194 O O . SER A 1 18 ? -5.785 6.294 0.217 1.00 0.00 18 SER A O 11
ATOM 7202 N N . ASP A 1 19 ? -7.397 5.037 -0.753 1.00 0.00 19 ASP A N 11
ATOM 7203 C CA . ASP A 1 19 ? -7.333 5.657 -2.064 1.00 0.00 19 ASP A CA 11
ATOM 7204 C C . ASP A 1 19 ? -8.241 4.884 -3.008 1.00 0.00 19 ASP A C 11
ATOM 7205 O O . ASP A 1 19 ? -8.824 5.442 -3.937 1.00 0.00 19 ASP A O 11
ATOM 7214 N N . GLY A 1 20 ? -8.354 3.583 -2.745 1.00 0.00 20 GLY A N 11
ATOM 7215 C CA . GLY A 1 20 ? -9.186 2.724 -3.549 1.00 0.00 20 GLY A CA 11
ATOM 7216 C C . GLY A 1 20 ? -8.372 1.688 -4.283 1.00 0.00 20 GLY A C 11
ATOM 7217 O O . GLY A 1 20 ? -8.737 1.278 -5.385 1.00 0.00 20 GLY A O 11
ATOM 7221 N N . ILE A 1 21 ? -7.250 1.269 -3.693 1.00 0.00 21 ILE A N 11
ATOM 7222 C CA . ILE A 1 21 ? -6.406 0.284 -4.359 1.00 0.00 21 ILE A CA 11
ATOM 7223 C C . ILE A 1 21 ? -5.784 -0.727 -3.402 1.00 0.00 21 ILE A C 11
ATOM 7224 O O . ILE A 1 21 ? -5.368 -0.387 -2.294 1.00 0.00 21 ILE A O 11
ATOM 7240 N N . THR A 1 22 ? -5.696 -1.973 -3.868 1.00 0.00 22 THR A N 11
ATOM 7241 C CA . THR A 1 22 ? -5.093 -3.055 -3.098 1.00 0.00 22 THR A CA 11
ATOM 7242 C C . THR A 1 22 ? -3.649 -3.242 -3.547 1.00 0.00 22 THR A C 11
ATOM 7243 O O . THR A 1 22 ? -3.384 -3.830 -4.597 1.00 0.00 22 THR A O 11
ATOM 7254 N N . TYR A 1 23 ? -2.725 -2.705 -2.765 1.00 0.00 23 TYR A N 11
ATOM 7255 C CA . TYR A 1 23 ? -1.309 -2.766 -3.085 1.00 0.00 23 TYR A CA 11
ATOM 7256 C C . TYR A 1 23 ? -0.695 -4.099 -2.725 1.00 0.00 23 TYR A C 11
ATOM 7257 O O . TYR A 1 23 ? -1.030 -4.696 -1.710 1.00 0.00 23 TYR A O 11
ATOM 7275 N N . GLY A 1 24 ? 0.215 -4.545 -3.577 1.00 0.00 24 GLY A N 11
ATOM 7276 C CA . GLY A 1 24 ? 0.890 -5.811 -3.367 1.00 0.00 24 GLY A CA 11
ATOM 7277 C C . GLY A 1 24 ? 1.424 -5.942 -1.964 1.00 0.00 24 GLY A C 11
ATOM 7278 O O . GLY A 1 24 ? 1.649 -7.047 -1.471 1.00 0.00 24 GLY A O 11
ATOM 7282 N N . ASN A 1 25 ? 1.623 -4.804 -1.316 1.00 0.00 25 ASN A N 11
ATOM 7283 C CA . ASN A 1 25 ? 2.126 -4.786 0.043 1.00 0.00 25 ASN A CA 11
ATOM 7284 C C . ASN A 1 25 ? 2.102 -3.375 0.612 1.00 0.00 25 ASN A C 11
ATOM 7285 O O . ASN A 1 25 ? 2.314 -2.400 -0.108 1.00 0.00 25 ASN A O 11
ATOM 7296 N N . ALA A 1 26 ? 1.852 -3.274 1.911 1.00 0.00 26 ALA A N 11
ATOM 7297 C CA . ALA A 1 26 ? 1.817 -1.982 2.577 1.00 0.00 26 ALA A CA 11
ATOM 7298 C C . ALA A 1 26 ? 3.100 -1.224 2.282 1.00 0.00 26 ALA A C 11
ATOM 7299 O O . ALA A 1 26 ? 3.121 0.006 2.244 1.00 0.00 26 ALA A O 11
ATOM 7306 N N . CYS A 1 27 ? 4.167 -1.980 2.052 1.00 0.00 27 CYS A N 11
ATOM 7307 C CA . CYS A 1 27 ? 5.457 -1.400 1.732 1.00 0.00 27 CYS A CA 11
ATOM 7308 C C . CYS A 1 27 ? 5.426 -0.823 0.329 1.00 0.00 27 CYS A C 11
ATOM 7309 O O . CYS A 1 27 ? 5.939 0.271 0.070 1.00 0.00 27 CYS A O 11
ATOM 7316 N N . MET A 1 28 ? 4.793 -1.559 -0.571 1.00 0.00 28 MET A N 11
ATOM 7317 C CA . MET A 1 28 ? 4.662 -1.125 -1.942 1.00 0.00 28 MET A CA 11
ATOM 7318 C C . MET A 1 28 ? 3.850 0.158 -1.978 1.00 0.00 28 MET A C 11
ATOM 7319 O O . MET A 1 28 ? 3.957 0.964 -2.905 1.00 0.00 28 MET A O 11
ATOM 7333 N N . LEU A 1 29 ? 3.050 0.347 -0.934 1.00 0.00 29 LEU A N 11
ATOM 7334 C CA . LEU A 1 29 ? 2.229 1.532 -0.807 1.00 0.00 29 LEU A CA 11
ATOM 7335 C C . LEU A 1 29 ? 3.093 2.748 -0.540 1.00 0.00 29 LEU A C 11
ATOM 7336 O O . LEU A 1 29 ? 2.955 3.773 -1.205 1.00 0.00 29 LEU A O 11
ATOM 7352 N N . LEU A 1 30 ? 4.000 2.627 0.418 1.00 0.00 30 LEU A N 11
ATOM 7353 C CA . LEU A 1 30 ? 4.893 3.727 0.727 1.00 0.00 30 LEU A CA 11
ATOM 7354 C C . LEU A 1 30 ? 5.526 4.210 -0.563 1.00 0.00 30 LEU A C 11
ATOM 7355 O O . LEU A 1 30 ? 5.769 5.402 -0.748 1.00 0.00 30 LEU A O 11
ATOM 7371 N N . GLY A 1 31 ? 5.753 3.267 -1.476 1.00 0.00 31 GLY A N 11
ATOM 7372 C CA . GLY A 1 31 ? 6.314 3.614 -2.764 1.00 0.00 31 GLY A CA 11
ATOM 7373 C C . GLY A 1 31 ? 5.314 4.410 -3.567 1.00 0.00 31 GLY A C 11
ATOM 7374 O O . GLY A 1 31 ? 5.679 5.283 -4.356 1.00 0.00 31 GLY A O 11
ATOM 7378 N N . ALA A 1 32 ? 4.038 4.117 -3.334 1.00 0.00 32 ALA A N 11
ATOM 7379 C CA . ALA A 1 32 ? 2.951 4.811 -4.000 1.00 0.00 32 ALA A CA 11
ATOM 7380 C C . ALA A 1 32 ? 2.794 6.208 -3.417 1.00 0.00 32 ALA A C 11
ATOM 7381 O O . ALA A 1 32 ? 3.033 7.216 -4.095 1.00 0.00 32 ALA A O 11
ATOM 7388 N N . SER A 1 33 ? 2.419 6.273 -2.143 1.00 0.00 33 SER A N 11
ATOM 7389 C CA . SER A 1 33 ? 2.270 7.557 -1.484 1.00 0.00 33 SER A CA 11
ATOM 7390 C C . SER A 1 33 ? 3.506 8.391 -1.763 1.00 0.00 33 SER A C 11
ATOM 7391 O O . SER A 1 33 ? 3.457 9.618 -1.794 1.00 0.00 33 SER A O 11
ATOM 7399 N N . CYS A 1 34 ? 4.614 7.694 -1.980 1.00 0.00 34 CYS A N 11
ATOM 7400 C CA . CYS A 1 34 ? 5.889 8.333 -2.273 1.00 0.00 34 CYS A CA 11
ATOM 7401 C C . CYS A 1 34 ? 5.918 8.860 -3.702 1.00 0.00 34 CYS A C 11
ATOM 7402 O O . CYS A 1 34 ? 6.565 9.867 -3.987 1.00 0.00 34 CYS A O 11
ATOM 7409 N N . ARG A 1 35 ? 5.201 8.186 -4.599 1.00 0.00 35 ARG A N 11
ATOM 7410 C CA . ARG A 1 35 ? 5.146 8.613 -5.988 1.00 0.00 35 ARG A CA 11
ATOM 7411 C C . ARG A 1 35 ? 4.690 10.057 -6.035 1.00 0.00 35 ARG A C 11
ATOM 7412 O O . ARG A 1 35 ? 5.152 10.851 -6.855 1.00 0.00 35 ARG A O 11
ATOM 7433 N N . SER A 1 36 ? 3.792 10.385 -5.119 1.00 0.00 36 SER A N 11
ATOM 7434 C CA . SER A 1 36 ? 3.264 11.736 -5.001 1.00 0.00 36 SER A CA 11
ATOM 7435 C C . SER A 1 36 ? 3.959 12.463 -3.859 1.00 0.00 36 SER A C 11
ATOM 7436 O O . SER A 1 36 ? 4.666 13.450 -4.055 1.00 0.00 36 SER A O 11
ATOM 7444 N N . ASP A 1 37 ? 3.739 11.939 -2.665 1.00 0.00 37 ASP A N 11
ATOM 7445 C CA . ASP A 1 37 ? 4.310 12.474 -1.440 1.00 0.00 37 ASP A CA 11
ATOM 7446 C C . ASP A 1 37 ? 3.829 11.619 -0.281 1.00 0.00 37 ASP A C 11
ATOM 7447 O O . ASP A 1 37 ? 4.591 10.851 0.305 1.00 0.00 37 ASP A O 11
ATOM 7456 N N . THR A 1 38 ? 2.542 11.737 0.014 1.00 0.00 38 THR A N 11
ATOM 7457 C CA . THR A 1 38 ? 1.924 10.952 1.071 1.00 0.00 38 THR A CA 11
ATOM 7458 C C . THR A 1 38 ? 0.398 10.900 0.923 1.00 0.00 38 THR A C 11
ATOM 7459 O O . THR A 1 38 ? -0.316 10.928 1.925 1.00 0.00 38 THR A O 11
ATOM 7470 N N . PRO A 1 39 ? -0.143 10.823 -0.317 1.00 0.00 39 PRO A N 11
ATOM 7471 C CA . PRO A 1 39 ? -1.589 10.774 -0.529 1.00 0.00 39 PRO A CA 11
ATOM 7472 C C . PRO A 1 39 ? -2.141 9.359 -0.521 1.00 0.00 39 PRO A C 11
ATOM 7473 O O . PRO A 1 39 ? -3.117 9.055 -1.207 1.00 0.00 39 PRO A O 11
ATOM 7484 N N . ILE A 1 40 ? -1.513 8.504 0.261 1.00 0.00 40 ILE A N 11
ATOM 7485 C CA . ILE A 1 40 ? -1.941 7.114 0.366 1.00 0.00 40 ILE A CA 11
ATOM 7486 C C . ILE A 1 40 ? -1.903 6.626 1.808 1.00 0.00 40 ILE A C 11
ATOM 7487 O O . ILE A 1 40 ? -0.917 6.833 2.516 1.00 0.00 40 ILE A O 11
ATOM 7503 N N . GLU A 1 41 ? -2.974 5.968 2.239 1.00 0.00 41 GLU A N 11
ATOM 7504 C CA . GLU A 1 41 ? -3.044 5.442 3.601 1.00 0.00 41 GLU A CA 11
ATOM 7505 C C . GLU A 1 41 ? -3.415 3.961 3.589 1.00 0.00 41 GLU A C 11
ATOM 7506 O O . GLU A 1 41 ? -3.570 3.365 2.527 1.00 0.00 41 GLU A O 11
ATOM 7518 N N . LEU A 1 42 ? -3.550 3.370 4.771 1.00 0.00 42 LEU A N 11
ATOM 7519 C CA . LEU A 1 42 ? -3.915 1.961 4.879 1.00 0.00 42 LEU A CA 11
ATOM 7520 C C . LEU A 1 42 ? -5.254 1.804 5.585 1.00 0.00 42 LEU A C 11
ATOM 7521 O O . LEU A 1 42 ? -5.565 2.539 6.521 1.00 0.00 42 LEU A O 11
ATOM 7537 N N . VAL A 1 43 ? -6.046 0.845 5.122 1.00 0.00 43 VAL A N 11
ATOM 7538 C CA . VAL A 1 43 ? -7.358 0.595 5.703 1.00 0.00 43 VAL A CA 11
ATOM 7539 C C . VAL A 1 43 ? -7.520 -0.869 6.093 1.00 0.00 43 VAL A C 11
ATOM 7540 O O . VAL A 1 43 ? -7.943 -1.183 7.207 1.00 0.00 43 VAL A O 11
ATOM 7553 N N . HIS A 1 44 ? -7.192 -1.761 5.166 1.00 0.00 44 HIS A N 11
ATOM 7554 C CA . HIS A 1 44 ? -7.313 -3.197 5.410 1.00 0.00 44 HIS A CA 11
ATOM 7555 C C . HIS A 1 44 ? -6.149 -3.965 4.788 1.00 0.00 44 HIS A C 11
ATOM 7556 O O . HIS A 1 44 ? -5.545 -3.519 3.816 1.00 0.00 44 HIS A O 11
ATOM 7571 N N . LYS A 1 45 ? -5.838 -5.124 5.361 1.00 0.00 45 LYS A N 11
ATOM 7572 C CA . LYS A 1 45 ? -4.744 -5.952 4.865 1.00 0.00 45 LYS A CA 11
ATOM 7573 C C . LYS A 1 45 ? -5.251 -7.023 3.906 1.00 0.00 45 LYS A C 11
ATOM 7574 O O . LYS A 1 45 ? -5.059 -8.217 4.138 1.00 0.00 45 LYS A O 11
ATOM 7593 N N . GLY A 1 46 ? -5.895 -6.594 2.824 1.00 0.00 46 GLY A N 11
ATOM 7594 C CA . GLY A 1 46 ? -6.412 -7.539 1.853 1.00 0.00 46 GLY A CA 11
ATOM 7595 C C . GLY A 1 46 ? -7.196 -6.863 0.748 1.00 0.00 46 GLY A C 11
ATOM 7596 O O . GLY A 1 46 ? -6.969 -5.692 0.442 1.00 0.00 46 GLY A O 11
ATOM 7600 N N . ARG A 1 47 ? -8.125 -7.599 0.149 1.00 0.00 47 ARG A N 11
ATOM 7601 C CA . ARG A 1 47 ? -8.950 -7.062 -0.924 1.00 0.00 47 ARG A CA 11
ATOM 7602 C C . ARG A 1 47 ? -10.125 -6.278 -0.356 1.00 0.00 47 ARG A C 11
ATOM 7603 O O . ARG A 1 47 ? -11.283 -6.582 -0.639 1.00 0.00 47 ARG A O 11
ATOM 7624 N N . CYS A 1 48 ? -9.818 -5.264 0.444 1.00 0.00 48 CYS A N 11
ATOM 7625 C CA . CYS A 1 48 ? -10.847 -4.434 1.049 1.00 0.00 48 CYS A CA 11
ATOM 7626 C C . CYS A 1 48 ? -12.017 -5.282 1.536 1.00 0.00 48 CYS A C 11
ATOM 7627 O O . CYS A 1 48 ? -13.134 -4.737 1.653 1.00 0.00 48 CYS A O 11
ATOM 7635 N N . LYS A 1 1 ? 6.517 4.440 10.913 1.00 0.00 1 LYS A N 12
ATOM 7636 C CA . LYS A 1 1 ? 7.213 4.865 9.672 1.00 0.00 1 LYS A CA 12
ATOM 7637 C C . LYS A 1 1 ? 6.230 5.008 8.513 1.00 0.00 1 LYS A C 12
ATOM 7638 O O . LYS A 1 1 ? 6.117 4.122 7.666 1.00 0.00 1 LYS A O 12
ATOM 7659 N N . PRO A 1 2 ? 5.499 6.134 8.469 1.00 0.00 2 PRO A N 12
ATOM 7660 C CA . PRO A 1 2 ? 4.511 6.411 7.422 1.00 0.00 2 PRO A CA 12
ATOM 7661 C C . PRO A 1 2 ? 5.141 6.964 6.153 1.00 0.00 2 PRO A C 12
ATOM 7662 O O . PRO A 1 2 ? 4.606 7.876 5.522 1.00 0.00 2 PRO A O 12
ATOM 7673 N N . ASP A 1 3 ? 6.278 6.402 5.791 1.00 0.00 3 ASP A N 12
ATOM 7674 C CA . ASP A 1 3 ? 7.004 6.822 4.597 1.00 0.00 3 ASP A CA 12
ATOM 7675 C C . ASP A 1 3 ? 7.641 5.625 3.897 1.00 0.00 3 ASP A C 12
ATOM 7676 O O . ASP A 1 3 ? 7.664 4.520 4.439 1.00 0.00 3 ASP A O 12
ATOM 7685 N N . CYS A 1 4 ? 8.155 5.856 2.690 1.00 0.00 4 CYS A N 12
ATOM 7686 C CA . CYS A 1 4 ? 8.796 4.803 1.905 1.00 0.00 4 CYS A CA 12
ATOM 7687 C C . CYS A 1 4 ? 9.480 3.780 2.809 1.00 0.00 4 CYS A C 12
ATOM 7688 O O . CYS A 1 4 ? 10.055 4.131 3.840 1.00 0.00 4 CYS A O 12
ATOM 7695 N N . PRO A 1 5 ? 9.411 2.491 2.437 1.00 0.00 5 PRO A N 12
ATOM 7696 C CA . PRO A 1 5 ? 10.003 1.402 3.210 1.00 0.00 5 PRO A CA 12
ATOM 7697 C C . PRO A 1 5 ? 11.444 1.103 2.811 1.00 0.00 5 PRO A C 12
ATOM 7698 O O . PRO A 1 5 ? 12.084 1.888 2.113 1.00 0.00 5 PRO A O 12
ATOM 7709 N N . LEU A 1 6 ? 11.939 -0.049 3.253 1.00 0.00 6 LEU A N 12
ATOM 7710 C CA . LEU A 1 6 ? 13.297 -0.476 2.940 1.00 0.00 6 LEU A CA 12
ATOM 7711 C C . LEU A 1 6 ? 13.302 -1.935 2.502 1.00 0.00 6 LEU A C 12
ATOM 7712 O O . LEU A 1 6 ? 13.970 -2.771 3.108 1.00 0.00 6 LEU A O 12
ATOM 7728 N N . ILE A 1 7 ? 12.542 -2.234 1.452 1.00 0.00 7 ILE A N 12
ATOM 7729 C CA . ILE A 1 7 ? 12.447 -3.594 0.933 1.00 0.00 7 ILE A CA 12
ATOM 7730 C C . ILE A 1 7 ? 11.682 -4.496 1.899 1.00 0.00 7 ILE A C 12
ATOM 7731 O O . ILE A 1 7 ? 12.241 -4.985 2.880 1.00 0.00 7 ILE A O 12
ATOM 7747 N N . CYS A 1 8 ? 10.403 -4.716 1.610 1.00 0.00 8 CYS A N 12
ATOM 7748 C CA . CYS A 1 8 ? 9.563 -5.561 2.450 1.00 0.00 8 CYS A CA 12
ATOM 7749 C C . CYS A 1 8 ? 9.613 -7.020 2.015 1.00 0.00 8 CYS A C 12
ATOM 7750 O O . CYS A 1 8 ? 10.346 -7.823 2.593 1.00 0.00 8 CYS A O 12
ATOM 7757 N N . THR A 1 9 ? 8.826 -7.365 1.004 1.00 0.00 9 THR A N 12
ATOM 7758 C CA . THR A 1 9 ? 8.785 -8.737 0.513 1.00 0.00 9 THR A CA 12
ATOM 7759 C C . THR A 1 9 ? 8.548 -8.784 -0.991 1.00 0.00 9 THR A C 12
ATOM 7760 O O . THR A 1 9 ? 9.133 -9.607 -1.694 1.00 0.00 9 THR A O 12
ATOM 7771 N N . MET A 1 10 ? 7.678 -7.908 -1.476 1.00 0.00 10 MET A N 12
ATOM 7772 C CA . MET A 1 10 ? 7.355 -7.859 -2.895 1.00 0.00 10 MET A CA 12
ATOM 7773 C C . MET A 1 10 ? 6.737 -9.181 -3.352 1.00 0.00 10 MET A C 12
ATOM 7774 O O . MET A 1 10 ? 6.590 -9.427 -4.550 1.00 0.00 10 MET A O 12
ATOM 7788 N N . GLN A 1 11 ? 6.375 -10.026 -2.391 1.00 0.00 11 GLN A N 12
ATOM 7789 C CA . GLN A 1 11 ? 5.772 -11.314 -2.699 1.00 0.00 11 GLN A CA 12
ATOM 7790 C C . GLN A 1 11 ? 4.271 -11.163 -2.903 1.00 0.00 11 GLN A C 12
ATOM 7791 O O . GLN A 1 11 ? 3.790 -11.161 -4.036 1.00 0.00 11 GLN A O 12
ATOM 7805 N N . TYR A 1 12 ? 3.533 -11.026 -1.807 1.00 0.00 12 TYR A N 12
ATOM 7806 C CA . TYR A 1 12 ? 2.094 -10.864 -1.892 1.00 0.00 12 TYR A CA 12
ATOM 7807 C C . TYR A 1 12 ? 1.452 -10.647 -0.526 1.00 0.00 12 TYR A C 12
ATOM 7808 O O . TYR A 1 12 ? 1.133 -11.594 0.195 1.00 0.00 12 TYR A O 12
ATOM 7826 N N . ASP A 1 13 ? 1.235 -9.383 -0.210 1.00 0.00 13 ASP A N 12
ATOM 7827 C CA . ASP A 1 13 ? 0.595 -8.968 1.027 1.00 0.00 13 ASP A CA 12
ATOM 7828 C C . ASP A 1 13 ? -0.355 -7.830 0.692 1.00 0.00 13 ASP A C 12
ATOM 7829 O O . ASP A 1 13 ? -0.308 -6.754 1.289 1.00 0.00 13 ASP A O 12
ATOM 7838 N N . PRO A 1 14 ? -1.210 -8.067 -0.313 1.00 0.00 14 PRO A N 12
ATOM 7839 C CA . PRO A 1 14 ? -2.176 -7.089 -0.810 1.00 0.00 14 PRO A CA 12
ATOM 7840 C C . PRO A 1 14 ? -2.971 -6.409 0.291 1.00 0.00 14 PRO A C 12
ATOM 7841 O O . PRO A 1 14 ? -3.836 -7.021 0.920 1.00 0.00 14 PRO A O 12
ATOM 7852 N N . VAL A 1 15 ? -2.685 -5.134 0.503 1.00 0.00 15 VAL A N 12
ATOM 7853 C CA . VAL A 1 15 ? -3.370 -4.349 1.499 1.00 0.00 15 VAL A CA 12
ATOM 7854 C C . VAL A 1 15 ? -4.096 -3.197 0.843 1.00 0.00 15 VAL A C 12
ATOM 7855 O O . VAL A 1 15 ? -3.563 -2.527 -0.042 1.00 0.00 15 VAL A O 12
ATOM 7868 N N . CYS A 1 16 ? -5.315 -2.971 1.285 1.00 0.00 16 CYS A N 12
ATOM 7869 C CA . CYS A 1 16 ? -6.123 -1.900 0.755 1.00 0.00 16 CYS A CA 12
ATOM 7870 C C . CYS A 1 16 ? -5.697 -0.576 1.367 1.00 0.00 16 CYS A C 12
ATOM 7871 O O . CYS A 1 16 ? -5.730 -0.400 2.585 1.00 0.00 16 CYS A O 12
ATOM 7878 N N . GLY A 1 17 ? -5.270 0.346 0.512 1.00 0.00 17 GLY A N 12
ATOM 7879 C CA . GLY A 1 17 ? -4.814 1.631 0.985 1.00 0.00 17 GLY A CA 12
ATOM 7880 C C . GLY A 1 17 ? -5.814 2.731 0.746 1.00 0.00 17 GLY A C 12
ATOM 7881 O O . GLY A 1 17 ? -6.425 2.813 -0.336 1.00 0.00 17 GLY A O 12
ATOM 7885 N N . SER A 1 18 ? -5.962 3.584 1.762 1.00 0.00 18 SER A N 12
ATOM 7886 C CA . SER A 1 18 ? -6.864 4.710 1.702 1.00 0.00 18 SER A CA 12
ATOM 7887 C C . SER A 1 18 ? -6.654 5.452 0.404 1.00 0.00 18 SER A C 12
ATOM 7888 O O . SER A 1 18 ? -5.769 6.305 0.287 1.00 0.00 18 SER A O 12
ATOM 7896 N N . ASP A 1 19 ? -7.474 5.084 -0.561 1.00 0.00 19 ASP A N 12
ATOM 7897 C CA . ASP A 1 19 ? -7.443 5.647 -1.898 1.00 0.00 19 ASP A CA 12
ATOM 7898 C C . ASP A 1 19 ? -8.318 4.796 -2.801 1.00 0.00 19 ASP A C 12
ATOM 7899 O O . ASP A 1 19 ? -8.888 5.277 -3.781 1.00 0.00 19 ASP A O 12
ATOM 7908 N N . GLY A 1 20 ? -8.415 3.516 -2.449 1.00 0.00 20 GLY A N 12
ATOM 7909 C CA . GLY A 1 20 ? -9.212 2.588 -3.210 1.00 0.00 20 GLY A CA 12
ATOM 7910 C C . GLY A 1 20 ? -8.354 1.640 -4.006 1.00 0.00 20 GLY A C 12
ATOM 7911 O O . GLY A 1 20 ? -8.729 1.237 -5.108 1.00 0.00 20 GLY A O 12
ATOM 7915 N N . ILE A 1 21 ? -7.186 1.290 -3.468 1.00 0.00 21 ILE A N 12
ATOM 7916 C CA . ILE A 1 21 ? -6.291 0.391 -4.190 1.00 0.00 21 ILE A CA 12
ATOM 7917 C C . ILE A 1 21 ? -5.658 -0.663 -3.289 1.00 0.00 21 ILE A C 12
ATOM 7918 O O . ILE A 1 21 ? -5.119 -0.354 -2.226 1.00 0.00 21 ILE A O 12
ATOM 7934 N N . THR A 1 22 ? -5.701 -1.912 -3.750 1.00 0.00 22 THR A N 12
ATOM 7935 C CA . THR A 1 22 ? -5.104 -3.021 -3.020 1.00 0.00 22 THR A CA 12
ATOM 7936 C C . THR A 1 22 ? -3.651 -3.177 -3.449 1.00 0.00 22 THR A C 12
ATOM 7937 O O . THR A 1 22 ? -3.358 -3.752 -4.498 1.00 0.00 22 THR A O 12
ATOM 7948 N N . TYR A 1 23 ? -2.751 -2.623 -2.653 1.00 0.00 23 TYR A N 12
ATOM 7949 C CA . TYR A 1 23 ? -1.329 -2.653 -2.956 1.00 0.00 23 TYR A CA 12
ATOM 7950 C C . TYR A 1 23 ? -0.690 -3.978 -2.605 1.00 0.00 23 TYR A C 12
ATOM 7951 O O . TYR A 1 23 ? -0.909 -4.524 -1.530 1.00 0.00 23 TYR A O 12
ATOM 7969 N N . GLY A 1 24 ? 0.116 -4.472 -3.536 1.00 0.00 24 GLY A N 12
ATOM 7970 C CA . GLY A 1 24 ? 0.800 -5.733 -3.349 1.00 0.00 24 GLY A CA 12
ATOM 7971 C C . GLY A 1 24 ? 1.226 -5.923 -1.922 1.00 0.00 24 GLY A C 12
ATOM 7972 O O . GLY A 1 24 ? 1.256 -7.040 -1.415 1.00 0.00 24 GLY A O 12
ATOM 7976 N N . ASN A 1 25 ? 1.536 -4.816 -1.274 1.00 0.00 25 ASN A N 12
ATOM 7977 C CA . ASN A 1 25 ? 1.950 -4.836 0.118 1.00 0.00 25 ASN A CA 12
ATOM 7978 C C . ASN A 1 25 ? 1.887 -3.442 0.725 1.00 0.00 25 ASN A C 12
ATOM 7979 O O . ASN A 1 25 ? 2.135 -2.446 0.047 1.00 0.00 25 ASN A O 12
ATOM 7990 N N . ALA A 1 26 ? 1.572 -3.381 2.013 1.00 0.00 26 ALA A N 12
ATOM 7991 C CA . ALA A 1 26 ? 1.500 -2.108 2.714 1.00 0.00 26 ALA A CA 12
ATOM 7992 C C . ALA A 1 26 ? 2.806 -1.357 2.539 1.00 0.00 26 ALA A C 12
ATOM 7993 O O . ALA A 1 26 ? 2.844 -0.126 2.562 1.00 0.00 26 ALA A O 12
ATOM 8000 N N . CYS A 1 27 ? 3.875 -2.116 2.337 1.00 0.00 27 CYS A N 12
ATOM 8001 C CA . CYS A 1 27 ? 5.192 -1.541 2.125 1.00 0.00 27 CYS A CA 12
ATOM 8002 C C . CYS A 1 27 ? 5.269 -0.962 0.729 1.00 0.00 27 CYS A C 12
ATOM 8003 O O . CYS A 1 27 ? 5.817 0.118 0.515 1.00 0.00 27 CYS A O 12
ATOM 8010 N N . MET A 1 28 ? 4.688 -1.683 -0.218 1.00 0.00 28 MET A N 12
ATOM 8011 C CA . MET A 1 28 ? 4.667 -1.237 -1.593 1.00 0.00 28 MET A CA 12
ATOM 8012 C C . MET A 1 28 ? 3.956 0.103 -1.666 1.00 0.00 28 MET A C 12
ATOM 8013 O O . MET A 1 28 ? 4.151 0.888 -2.598 1.00 0.00 28 MET A O 12
ATOM 8027 N N . LEU A 1 29 ? 3.142 0.365 -0.653 1.00 0.00 29 LEU A N 12
ATOM 8028 C CA . LEU A 1 29 ? 2.409 1.609 -0.571 1.00 0.00 29 LEU A CA 12
ATOM 8029 C C . LEU A 1 29 ? 3.328 2.736 -0.147 1.00 0.00 29 LEU A C 12
ATOM 8030 O O . LEU A 1 29 ? 3.412 3.764 -0.812 1.00 0.00 29 LEU A O 12
ATOM 8046 N N . LEU A 1 30 ? 4.029 2.533 0.955 1.00 0.00 30 LEU A N 12
ATOM 8047 C CA . LEU A 1 30 ? 4.950 3.540 1.443 1.00 0.00 30 LEU A CA 12
ATOM 8048 C C . LEU A 1 30 ? 5.835 4.000 0.301 1.00 0.00 30 LEU A C 12
ATOM 8049 O O . LEU A 1 30 ? 6.275 5.144 0.264 1.00 0.00 30 LEU A O 12
ATOM 8065 N N . GLY A 1 31 ? 6.064 3.105 -0.654 1.00 0.00 31 GLY A N 12
ATOM 8066 C CA . GLY A 1 31 ? 6.864 3.461 -1.803 1.00 0.00 31 GLY A CA 12
ATOM 8067 C C . GLY A 1 31 ? 6.063 4.306 -2.764 1.00 0.00 31 GLY A C 12
ATOM 8068 O O . GLY A 1 31 ? 6.600 5.177 -3.447 1.00 0.00 31 GLY A O 12
ATOM 8072 N N . ALA A 1 32 ? 4.760 4.043 -2.804 1.00 0.00 32 ALA A N 12
ATOM 8073 C CA . ALA A 1 32 ? 3.854 4.772 -3.678 1.00 0.00 32 ALA A CA 12
ATOM 8074 C C . ALA A 1 32 ? 3.469 6.133 -3.100 1.00 0.00 32 ALA A C 12
ATOM 8075 O O . ALA A 1 32 ? 3.585 7.152 -3.773 1.00 0.00 32 ALA A O 12
ATOM 8082 N N . SER A 1 33 ? 2.997 6.143 -1.860 1.00 0.00 33 SER A N 12
ATOM 8083 C CA . SER A 1 33 ? 2.575 7.382 -1.212 1.00 0.00 33 SER A CA 12
ATOM 8084 C C . SER A 1 33 ? 3.723 8.380 -1.071 1.00 0.00 33 SER A C 12
ATOM 8085 O O . SER A 1 33 ? 3.500 9.590 -1.085 1.00 0.00 33 SER A O 12
ATOM 8093 N N . CYS A 1 34 ? 4.941 7.876 -0.913 1.00 0.00 34 CYS A N 12
ATOM 8094 C CA . CYS A 1 34 ? 6.102 8.752 -0.743 1.00 0.00 34 CYS A CA 12
ATOM 8095 C C . CYS A 1 34 ? 6.750 9.133 -2.079 1.00 0.00 34 CYS A C 12
ATOM 8096 O O . CYS A 1 34 ? 7.437 10.150 -2.164 1.00 0.00 34 CYS A O 12
ATOM 8103 N N . ARG A 1 35 ? 6.551 8.323 -3.116 1.00 0.00 35 ARG A N 12
ATOM 8104 C CA . ARG A 1 35 ? 7.150 8.619 -4.418 1.00 0.00 35 ARG A CA 12
ATOM 8105 C C . ARG A 1 35 ? 6.101 8.943 -5.478 1.00 0.00 35 ARG A C 12
ATOM 8106 O O . ARG A 1 35 ? 6.422 9.055 -6.661 1.00 0.00 35 ARG A O 12
ATOM 8127 N N . SER A 1 36 ? 4.851 9.091 -5.058 1.00 0.00 36 SER A N 12
ATOM 8128 C CA . SER A 1 36 ? 3.770 9.400 -5.983 1.00 0.00 36 SER A CA 12
ATOM 8129 C C . SER A 1 36 ? 3.408 10.887 -5.937 1.00 0.00 36 SER A C 12
ATOM 8130 O O . SER A 1 36 ? 4.069 11.709 -6.571 1.00 0.00 36 SER A O 12
ATOM 8138 N N . ASP A 1 37 ? 2.359 11.231 -5.192 1.00 0.00 37 ASP A N 12
ATOM 8139 C CA . ASP A 1 37 ? 1.925 12.619 -5.079 1.00 0.00 37 ASP A CA 12
ATOM 8140 C C . ASP A 1 37 ? 1.038 12.812 -3.856 1.00 0.00 37 ASP A C 12
ATOM 8141 O O . ASP A 1 37 ? 1.142 13.815 -3.150 1.00 0.00 37 ASP A O 12
ATOM 8150 N N . THR A 1 38 ? 0.166 11.842 -3.610 1.00 0.00 38 THR A N 12
ATOM 8151 C CA . THR A 1 38 ? -0.740 11.899 -2.470 1.00 0.00 38 THR A CA 12
ATOM 8152 C C . THR A 1 38 ? -0.349 10.869 -1.418 1.00 0.00 38 THR A C 12
ATOM 8153 O O . THR A 1 38 ? -0.115 9.703 -1.734 1.00 0.00 38 THR A O 12
ATOM 8164 N N . PRO A 1 39 ? -0.270 11.292 -0.149 1.00 0.00 39 PRO A N 12
ATOM 8165 C CA . PRO A 1 39 ? 0.098 10.405 0.955 1.00 0.00 39 PRO A CA 12
ATOM 8166 C C . PRO A 1 39 ? -1.016 9.428 1.310 1.00 0.00 39 PRO A C 12
ATOM 8167 O O . PRO A 1 39 ? -1.666 9.561 2.348 1.00 0.00 39 PRO A O 12
ATOM 8178 N N . ILE A 1 40 ? -1.225 8.441 0.446 1.00 0.00 40 ILE A N 12
ATOM 8179 C CA . ILE A 1 40 ? -2.249 7.436 0.669 1.00 0.00 40 ILE A CA 12
ATOM 8180 C C . ILE A 1 40 ? -2.101 6.820 2.056 1.00 0.00 40 ILE A C 12
ATOM 8181 O O . ILE A 1 40 ? -1.118 7.074 2.751 1.00 0.00 40 ILE A O 12
ATOM 8197 N N . GLU A 1 41 ? -3.083 6.023 2.461 1.00 0.00 41 GLU A N 12
ATOM 8198 C CA . GLU A 1 41 ? -3.045 5.393 3.782 1.00 0.00 41 GLU A CA 12
ATOM 8199 C C . GLU A 1 41 ? -3.410 3.914 3.710 1.00 0.00 41 GLU A C 12
ATOM 8200 O O . GLU A 1 41 ? -3.615 3.368 2.630 1.00 0.00 41 GLU A O 12
ATOM 8212 N N . LEU A 1 42 ? -3.480 3.270 4.871 1.00 0.00 42 LEU A N 12
ATOM 8213 C CA . LEU A 1 42 ? -3.834 1.855 4.945 1.00 0.00 42 LEU A CA 12
ATOM 8214 C C . LEU A 1 42 ? -5.074 1.665 5.812 1.00 0.00 42 LEU A C 12
ATOM 8215 O O . LEU A 1 42 ? -5.164 2.211 6.913 1.00 0.00 42 LEU A O 12
ATOM 8231 N N . VAL A 1 43 ? -6.032 0.896 5.308 1.00 0.00 43 VAL A N 12
ATOM 8232 C CA . VAL A 1 43 ? -7.269 0.646 6.038 1.00 0.00 43 VAL A CA 12
ATOM 8233 C C . VAL A 1 43 ? -7.422 -0.833 6.374 1.00 0.00 43 VAL A C 12
ATOM 8234 O O . VAL A 1 43 ? -7.889 -1.188 7.457 1.00 0.00 43 VAL A O 12
ATOM 8247 N N . HIS A 1 44 ? -7.028 -1.691 5.442 1.00 0.00 44 HIS A N 12
ATOM 8248 C CA . HIS A 1 44 ? -7.122 -3.133 5.642 1.00 0.00 44 HIS A CA 12
ATOM 8249 C C . HIS A 1 44 ? -5.965 -3.846 4.950 1.00 0.00 44 HIS A C 12
ATOM 8250 O O . HIS A 1 44 ? -5.488 -3.401 3.907 1.00 0.00 44 HIS A O 12
ATOM 8265 N N . LYS A 1 45 ? -5.512 -4.951 5.534 1.00 0.00 45 LYS A N 12
ATOM 8266 C CA . LYS A 1 45 ? -4.408 -5.713 4.960 1.00 0.00 45 LYS A CA 12
ATOM 8267 C C . LYS A 1 45 ? -4.926 -6.851 4.088 1.00 0.00 45 LYS A C 12
ATOM 8268 O O . LYS A 1 45 ? -4.613 -8.018 4.325 1.00 0.00 45 LYS A O 12
ATOM 8287 N N . GLY A 1 46 ? -5.719 -6.505 3.080 1.00 0.00 46 GLY A N 12
ATOM 8288 C CA . GLY A 1 46 ? -6.264 -7.510 2.190 1.00 0.00 46 GLY A CA 12
ATOM 8289 C C . GLY A 1 46 ? -7.028 -6.900 1.035 1.00 0.00 46 GLY A C 12
ATOM 8290 O O . GLY A 1 46 ? -6.773 -5.760 0.646 1.00 0.00 46 GLY A O 12
ATOM 8294 N N . ARG A 1 47 ? -7.968 -7.660 0.485 1.00 0.00 47 ARG A N 12
ATOM 8295 C CA . ARG A 1 47 ? -8.774 -7.187 -0.632 1.00 0.00 47 ARG A CA 12
ATOM 8296 C C . ARG A 1 47 ? -9.984 -6.410 -0.130 1.00 0.00 47 ARG A C 12
ATOM 8297 O O . ARG A 1 47 ? -11.125 -6.744 -0.446 1.00 0.00 47 ARG A O 12
ATOM 8318 N N . CYS A 1 48 ? -9.724 -5.368 0.653 1.00 0.00 48 CYS A N 12
ATOM 8319 C CA . CYS A 1 48 ? -10.791 -4.540 1.197 1.00 0.00 48 CYS A CA 12
ATOM 8320 C C . CYS A 1 48 ? -11.950 -5.398 1.686 1.00 0.00 48 CYS A C 12
ATOM 8321 O O . CYS A 1 48 ? -12.907 -5.598 0.908 1.00 0.00 48 CYS A O 12
ATOM 8329 N N . LYS A 1 1 ? 5.890 5.950 7.004 1.00 0.00 1 LYS A N 13
ATOM 8330 C CA . LYS A 1 1 ? 6.992 6.384 6.106 1.00 0.00 1 LYS A CA 13
ATOM 8331 C C . LYS A 1 1 ? 6.480 6.660 4.696 1.00 0.00 1 LYS A C 13
ATOM 8332 O O . LYS A 1 1 ? 6.236 5.736 3.921 1.00 0.00 1 LYS A O 13
ATOM 8353 N N . PRO A 1 2 ? 6.307 7.945 4.350 1.00 0.00 2 PRO A N 13
ATOM 8354 C CA . PRO A 1 2 ? 5.817 8.358 3.033 1.00 0.00 2 PRO A CA 13
ATOM 8355 C C . PRO A 1 2 ? 6.929 8.437 1.997 1.00 0.00 2 PRO A C 13
ATOM 8356 O O . PRO A 1 2 ? 6.964 9.345 1.166 1.00 0.00 2 PRO A O 13
ATOM 8367 N N . ASP A 1 3 ? 7.832 7.477 2.060 1.00 0.00 3 ASP A N 13
ATOM 8368 C CA . ASP A 1 3 ? 8.961 7.413 1.138 1.00 0.00 3 ASP A CA 13
ATOM 8369 C C . ASP A 1 3 ? 9.031 6.052 0.450 1.00 0.00 3 ASP A C 13
ATOM 8370 O O . ASP A 1 3 ? 8.615 5.040 1.013 1.00 0.00 3 ASP A O 13
ATOM 8379 N N . CYS A 1 4 ? 9.558 6.038 -0.770 1.00 0.00 4 CYS A N 13
ATOM 8380 C CA . CYS A 1 4 ? 9.681 4.804 -1.539 1.00 0.00 4 CYS A CA 13
ATOM 8381 C C . CYS A 1 4 ? 10.904 4.004 -1.098 1.00 0.00 4 CYS A C 13
ATOM 8382 O O . CYS A 1 4 ? 12.017 4.526 -1.045 1.00 0.00 4 CYS A O 13
ATOM 8389 N N . PRO A 1 5 ? 10.704 2.718 -0.772 1.00 0.00 5 PRO A N 13
ATOM 8390 C CA . PRO A 1 5 ? 11.773 1.832 -0.330 1.00 0.00 5 PRO A CA 13
ATOM 8391 C C . PRO A 1 5 ? 12.438 1.087 -1.485 1.00 0.00 5 PRO A C 13
ATOM 8392 O O . PRO A 1 5 ? 11.986 1.157 -2.628 1.00 0.00 5 PRO A O 13
ATOM 8403 N N . LEU A 1 6 ? 13.508 0.362 -1.169 1.00 0.00 6 LEU A N 13
ATOM 8404 C CA . LEU A 1 6 ? 14.238 -0.414 -2.163 1.00 0.00 6 LEU A CA 13
ATOM 8405 C C . LEU A 1 6 ? 13.984 -1.898 -1.944 1.00 0.00 6 LEU A C 13
ATOM 8406 O O . LEU A 1 6 ? 14.838 -2.617 -1.425 1.00 0.00 6 LEU A O 13
ATOM 8422 N N . ILE A 1 7 ? 12.787 -2.331 -2.319 1.00 0.00 7 ILE A N 13
ATOM 8423 C CA . ILE A 1 7 ? 12.367 -3.719 -2.156 1.00 0.00 7 ILE A CA 13
ATOM 8424 C C . ILE A 1 7 ? 12.053 -4.002 -0.694 1.00 0.00 7 ILE A C 13
ATOM 8425 O O . ILE A 1 7 ? 12.716 -3.479 0.202 1.00 0.00 7 ILE A O 13
ATOM 8441 N N . CYS A 1 8 ? 11.032 -4.816 -0.449 1.00 0.00 8 CYS A N 13
ATOM 8442 C CA . CYS A 1 8 ? 10.640 -5.132 0.915 1.00 0.00 8 CYS A CA 13
ATOM 8443 C C . CYS A 1 8 ? 10.437 -6.638 1.139 1.00 0.00 8 CYS A C 13
ATOM 8444 O O . CYS A 1 8 ? 11.415 -7.367 1.303 1.00 0.00 8 CYS A O 13
ATOM 8451 N N . THR A 1 9 ? 9.194 -7.114 1.168 1.00 0.00 9 THR A N 13
ATOM 8452 C CA . THR A 1 9 ? 8.940 -8.528 1.397 1.00 0.00 9 THR A CA 13
ATOM 8453 C C . THR A 1 9 ? 7.461 -8.850 1.217 1.00 0.00 9 THR A C 13
ATOM 8454 O O . THR A 1 9 ? 6.799 -8.285 0.346 1.00 0.00 9 THR A O 13
ATOM 8465 N N . MET A 1 10 ? 6.948 -9.771 2.044 1.00 0.00 10 MET A N 13
ATOM 8466 C CA . MET A 1 10 ? 5.553 -10.178 1.971 1.00 0.00 10 MET A CA 13
ATOM 8467 C C . MET A 1 10 ? 5.108 -10.175 0.526 1.00 0.00 10 MET A C 13
ATOM 8468 O O . MET A 1 10 ? 3.971 -9.830 0.206 1.00 0.00 10 MET A O 13
ATOM 8482 N N . GLN A 1 11 ? 6.061 -10.564 -0.325 1.00 0.00 11 GLN A N 13
ATOM 8483 C CA . GLN A 1 11 ? 5.886 -10.643 -1.775 1.00 0.00 11 GLN A CA 13
ATOM 8484 C C . GLN A 1 11 ? 4.484 -10.252 -2.207 1.00 0.00 11 GLN A C 13
ATOM 8485 O O . GLN A 1 11 ? 4.292 -9.253 -2.901 1.00 0.00 11 GLN A O 13
ATOM 8499 N N . TYR A 1 12 ? 3.508 -11.037 -1.786 1.00 0.00 12 TYR A N 13
ATOM 8500 C CA . TYR A 1 12 ? 2.123 -10.760 -2.126 1.00 0.00 12 TYR A CA 13
ATOM 8501 C C . TYR A 1 12 ? 1.264 -10.575 -0.883 1.00 0.00 12 TYR A C 13
ATOM 8502 O O . TYR A 1 12 ? 0.593 -11.502 -0.427 1.00 0.00 12 TYR A O 13
ATOM 8520 N N . ASP A 1 13 ? 1.273 -9.359 -0.366 1.00 0.00 13 ASP A N 13
ATOM 8521 C CA . ASP A 1 13 ? 0.484 -9.001 0.802 1.00 0.00 13 ASP A CA 13
ATOM 8522 C C . ASP A 1 13 ? -0.410 -7.830 0.435 1.00 0.00 13 ASP A C 13
ATOM 8523 O O . ASP A 1 13 ? -0.291 -6.735 0.984 1.00 0.00 13 ASP A O 13
ATOM 8532 N N . PRO A 1 14 ? -1.300 -8.055 -0.537 1.00 0.00 14 PRO A N 13
ATOM 8533 C CA . PRO A 1 14 ? -2.215 -7.034 -1.041 1.00 0.00 14 PRO A CA 13
ATOM 8534 C C . PRO A 1 14 ? -2.975 -6.310 0.059 1.00 0.00 14 PRO A C 13
ATOM 8535 O O . PRO A 1 14 ? -3.910 -6.849 0.648 1.00 0.00 14 PRO A O 13
ATOM 8546 N N . VAL A 1 15 ? -2.566 -5.077 0.316 1.00 0.00 15 VAL A N 13
ATOM 8547 C CA . VAL A 1 15 ? -3.192 -4.253 1.318 1.00 0.00 15 VAL A CA 13
ATOM 8548 C C . VAL A 1 15 ? -3.771 -3.007 0.685 1.00 0.00 15 VAL A C 13
ATOM 8549 O O . VAL A 1 15 ? -3.063 -2.233 0.042 1.00 0.00 15 VAL A O 13
ATOM 8562 N N . CYS A 1 16 ? -5.063 -2.822 0.873 1.00 0.00 16 CYS A N 13
ATOM 8563 C CA . CYS A 1 16 ? -5.748 -1.675 0.324 1.00 0.00 16 CYS A CA 13
ATOM 8564 C C . CYS A 1 16 ? -5.474 -0.453 1.182 1.00 0.00 16 CYS A C 13
ATOM 8565 O O . CYS A 1 16 ? -5.619 -0.499 2.404 1.00 0.00 16 CYS A O 13
ATOM 8572 N N . GLY A 1 17 ? -5.049 0.630 0.549 1.00 0.00 17 GLY A N 13
ATOM 8573 C CA . GLY A 1 17 ? -4.735 1.819 1.298 1.00 0.00 17 GLY A CA 13
ATOM 8574 C C . GLY A 1 17 ? -5.702 2.955 1.070 1.00 0.00 17 GLY A C 13
ATOM 8575 O O . GLY A 1 17 ? -6.201 3.160 -0.052 1.00 0.00 17 GLY A O 13
ATOM 8579 N N . SER A 1 18 ? -5.938 3.701 2.153 1.00 0.00 18 SER A N 13
ATOM 8580 C CA . SER A 1 18 ? -6.816 4.850 2.134 1.00 0.00 18 SER A CA 13
ATOM 8581 C C . SER A 1 18 ? -6.441 5.758 0.989 1.00 0.00 18 SER A C 13
ATOM 8582 O O . SER A 1 18 ? -5.538 6.593 1.103 1.00 0.00 18 SER A O 13
ATOM 8590 N N . ASP A 1 19 ? -7.146 5.553 -0.108 1.00 0.00 19 ASP A N 13
ATOM 8591 C CA . ASP A 1 19 ? -6.954 6.299 -1.341 1.00 0.00 19 ASP A CA 13
ATOM 8592 C C . ASP A 1 19 ? -7.767 5.636 -2.447 1.00 0.00 19 ASP A C 13
ATOM 8593 O O . ASP A 1 19 ? -8.196 6.285 -3.400 1.00 0.00 19 ASP A O 13
ATOM 8602 N N . GLY A 1 20 ? -7.962 4.327 -2.300 1.00 0.00 20 GLY A N 13
ATOM 8603 C CA . GLY A 1 20 ? -8.707 3.567 -3.273 1.00 0.00 20 GLY A CA 13
ATOM 8604 C C . GLY A 1 20 ? -7.801 2.665 -4.070 1.00 0.00 20 GLY A C 13
ATOM 8605 O O . GLY A 1 20 ? -8.052 2.410 -5.248 1.00 0.00 20 GLY A O 13
ATOM 8609 N N . ILE A 1 21 ? -6.726 2.193 -3.439 1.00 0.00 21 ILE A N 13
ATOM 8610 C CA . ILE A 1 21 ? -5.780 1.335 -4.143 1.00 0.00 21 ILE A CA 13
ATOM 8611 C C . ILE A 1 21 ? -5.389 0.098 -3.341 1.00 0.00 21 ILE A C 13
ATOM 8612 O O . ILE A 1 21 ? -5.223 0.153 -2.122 1.00 0.00 21 ILE A O 13
ATOM 8628 N N . THR A 1 22 ? -5.213 -1.013 -4.053 1.00 0.00 22 THR A N 13
ATOM 8629 C CA . THR A 1 22 ? -4.803 -2.272 -3.442 1.00 0.00 22 THR A CA 13
ATOM 8630 C C . THR A 1 22 ? -3.325 -2.512 -3.727 1.00 0.00 22 THR A C 13
ATOM 8631 O O . THR A 1 22 ? -2.956 -2.954 -4.815 1.00 0.00 22 THR A O 13
ATOM 8642 N N . TYR A 1 23 ? -2.483 -2.184 -2.758 1.00 0.00 23 TYR A N 13
ATOM 8643 C CA . TYR A 1 23 ? -1.044 -2.324 -2.910 1.00 0.00 23 TYR A CA 13
ATOM 8644 C C . TYR A 1 23 ? -0.581 -3.744 -2.662 1.00 0.00 23 TYR A C 13
ATOM 8645 O O . TYR A 1 23 ? -1.082 -4.424 -1.779 1.00 0.00 23 TYR A O 13
ATOM 8663 N N . GLY A 1 24 ? 0.390 -4.173 -3.455 1.00 0.00 24 GLY A N 13
ATOM 8664 C CA . GLY A 1 24 ? 0.926 -5.517 -3.328 1.00 0.00 24 GLY A CA 13
ATOM 8665 C C . GLY A 1 24 ? 1.495 -5.784 -1.953 1.00 0.00 24 GLY A C 13
ATOM 8666 O O . GLY A 1 24 ? 1.781 -6.928 -1.601 1.00 0.00 24 GLY A O 13
ATOM 8670 N N . ASN A 1 25 ? 1.662 -4.725 -1.174 1.00 0.00 25 ASN A N 13
ATOM 8671 C CA . ASN A 1 25 ? 2.200 -4.844 0.169 1.00 0.00 25 ASN A CA 13
ATOM 8672 C C . ASN A 1 25 ? 2.316 -3.476 0.823 1.00 0.00 25 ASN A C 13
ATOM 8673 O O . ASN A 1 25 ? 2.534 -2.470 0.150 1.00 0.00 25 ASN A O 13
ATOM 8684 N N . ALA A 1 26 ? 2.178 -3.450 2.138 1.00 0.00 26 ALA A N 13
ATOM 8685 C CA . ALA A 1 26 ? 2.280 -2.204 2.881 1.00 0.00 26 ALA A CA 13
ATOM 8686 C C . ALA A 1 26 ? 3.562 -1.486 2.495 1.00 0.00 26 ALA A C 13
ATOM 8687 O O . ALA A 1 26 ? 3.633 -0.253 2.492 1.00 0.00 26 ALA A O 13
ATOM 8694 N N . CYS A 1 27 ? 4.573 -2.273 2.147 1.00 0.00 27 CYS A N 13
ATOM 8695 C CA . CYS A 1 27 ? 5.855 -1.724 1.736 1.00 0.00 27 CYS A CA 13
ATOM 8696 C C . CYS A 1 27 ? 5.762 -1.183 0.323 1.00 0.00 27 CYS A C 13
ATOM 8697 O O . CYS A 1 27 ? 6.298 -0.117 0.009 1.00 0.00 27 CYS A O 13
ATOM 8704 N N . MET A 1 28 ? 5.047 -1.902 -0.523 1.00 0.00 28 MET A N 13
ATOM 8705 C CA . MET A 1 28 ? 4.863 -1.457 -1.882 1.00 0.00 28 MET A CA 13
ATOM 8706 C C . MET A 1 28 ? 4.089 -0.150 -1.845 1.00 0.00 28 MET A C 13
ATOM 8707 O O . MET A 1 28 ? 4.086 0.626 -2.802 1.00 0.00 28 MET A O 13
ATOM 8721 N N . LEU A 1 29 ? 3.454 0.092 -0.695 1.00 0.00 29 LEU A N 13
ATOM 8722 C CA . LEU A 1 29 ? 2.697 1.300 -0.473 1.00 0.00 29 LEU A CA 13
ATOM 8723 C C . LEU A 1 29 ? 3.622 2.493 -0.328 1.00 0.00 29 LEU A C 13
ATOM 8724 O O . LEU A 1 29 ? 3.495 3.470 -1.054 1.00 0.00 29 LEU A O 13
ATOM 8740 N N . LEU A 1 30 ? 4.564 2.410 0.602 1.00 0.00 30 LEU A N 13
ATOM 8741 C CA . LEU A 1 30 ? 5.505 3.510 0.791 1.00 0.00 30 LEU A CA 13
ATOM 8742 C C . LEU A 1 30 ? 6.054 3.920 -0.563 1.00 0.00 30 LEU A C 13
ATOM 8743 O O . LEU A 1 30 ? 6.347 5.089 -0.801 1.00 0.00 30 LEU A O 13
ATOM 8759 N N . GLY A 1 31 ? 6.164 2.942 -1.459 1.00 0.00 31 GLY A N 13
ATOM 8760 C CA . GLY A 1 31 ? 6.647 3.223 -2.794 1.00 0.00 31 GLY A CA 13
ATOM 8761 C C . GLY A 1 31 ? 5.613 3.993 -3.584 1.00 0.00 31 GLY A C 13
ATOM 8762 O O . GLY A 1 31 ? 5.942 4.816 -4.438 1.00 0.00 31 GLY A O 13
ATOM 8766 N N . ALA A 1 32 ? 4.351 3.721 -3.276 1.00 0.00 32 ALA A N 13
ATOM 8767 C CA . ALA A 1 32 ? 3.233 4.381 -3.930 1.00 0.00 32 ALA A CA 13
ATOM 8768 C C . ALA A 1 32 ? 2.967 5.753 -3.317 1.00 0.00 32 ALA A C 13
ATOM 8769 O O . ALA A 1 32 ? 2.957 6.764 -4.015 1.00 0.00 32 ALA A O 13
ATOM 8776 N N . SER A 1 33 ? 2.757 5.781 -2.005 1.00 0.00 33 SER A N 13
ATOM 8777 C CA . SER A 1 33 ? 2.499 7.023 -1.293 1.00 0.00 33 SER A CA 13
ATOM 8778 C C . SER A 1 33 ? 3.518 8.083 -1.681 1.00 0.00 33 SER A C 13
ATOM 8779 O O . SER A 1 33 ? 3.190 9.263 -1.807 1.00 0.00 33 SER A O 13
ATOM 8787 N N . CYS A 1 34 ? 4.759 7.651 -1.853 1.00 0.00 34 CYS A N 13
ATOM 8788 C CA . CYS A 1 34 ? 5.842 8.563 -2.210 1.00 0.00 34 CYS A CA 13
ATOM 8789 C C . CYS A 1 34 ? 5.853 8.865 -3.712 1.00 0.00 34 CYS A C 13
ATOM 8790 O O . CYS A 1 34 ? 6.288 9.938 -4.129 1.00 0.00 34 CYS A O 13
ATOM 8797 N N . ARG A 1 35 ? 5.394 7.915 -4.522 1.00 0.00 35 ARG A N 13
ATOM 8798 C CA . ARG A 1 35 ? 5.380 8.099 -5.972 1.00 0.00 35 ARG A CA 13
ATOM 8799 C C . ARG A 1 35 ? 4.130 8.840 -6.444 1.00 0.00 35 ARG A C 13
ATOM 8800 O O . ARG A 1 35 ? 4.101 9.374 -7.552 1.00 0.00 35 ARG A O 13
ATOM 8821 N N . SER A 1 36 ? 3.096 8.867 -5.610 1.00 0.00 36 SER A N 13
ATOM 8822 C CA . SER A 1 36 ? 1.854 9.538 -5.964 1.00 0.00 36 SER A CA 13
ATOM 8823 C C . SER A 1 36 ? 1.943 11.040 -5.693 1.00 0.00 36 SER A C 13
ATOM 8824 O O . SER A 1 36 ? 2.460 11.796 -6.515 1.00 0.00 36 SER A O 13
ATOM 8832 N N . ASP A 1 37 ? 1.436 11.466 -4.540 1.00 0.00 37 ASP A N 13
ATOM 8833 C CA . ASP A 1 37 ? 1.457 12.875 -4.169 1.00 0.00 37 ASP A CA 13
ATOM 8834 C C . ASP A 1 37 ? 0.793 13.083 -2.812 1.00 0.00 37 ASP A C 13
ATOM 8835 O O . ASP A 1 37 ? 1.178 13.969 -2.048 1.00 0.00 37 ASP A O 13
ATOM 8844 N N . THR A 1 38 ? -0.205 12.256 -2.518 1.00 0.00 38 THR A N 13
ATOM 8845 C CA . THR A 1 38 ? -0.923 12.343 -1.251 1.00 0.00 38 THR A CA 13
ATOM 8846 C C . THR A 1 38 ? -0.617 11.130 -0.378 1.00 0.00 38 THR A C 13
ATOM 8847 O O . THR A 1 38 ? -0.792 9.987 -0.801 1.00 0.00 38 THR A O 13
ATOM 8858 N N . PRO A 1 39 ? -0.140 11.368 0.853 1.00 0.00 39 PRO A N 13
ATOM 8859 C CA . PRO A 1 39 ? 0.211 10.297 1.794 1.00 0.00 39 PRO A CA 13
ATOM 8860 C C . PRO A 1 39 ? -0.965 9.381 2.120 1.00 0.00 39 PRO A C 13
ATOM 8861 O O . PRO A 1 39 ? -1.676 9.597 3.101 1.00 0.00 39 PRO A O 13
ATOM 8872 N N . ILE A 1 40 ? -1.157 8.344 1.305 1.00 0.00 40 ILE A N 13
ATOM 8873 C CA . ILE A 1 40 ? -2.236 7.394 1.533 1.00 0.00 40 ILE A CA 13
ATOM 8874 C C . ILE A 1 40 ? -1.977 6.605 2.812 1.00 0.00 40 ILE A C 13
ATOM 8875 O O . ILE A 1 40 ? -0.930 6.764 3.438 1.00 0.00 40 ILE A O 13
ATOM 8891 N N . GLU A 1 41 ? -2.926 5.764 3.209 1.00 0.00 41 GLU A N 13
ATOM 8892 C CA . GLU A 1 41 ? -2.760 4.976 4.432 1.00 0.00 41 GLU A CA 13
ATOM 8893 C C . GLU A 1 41 ? -3.257 3.547 4.250 1.00 0.00 41 GLU A C 13
ATOM 8894 O O . GLU A 1 41 ? -3.682 3.171 3.168 1.00 0.00 41 GLU A O 13
ATOM 8906 N N . LEU A 1 42 ? -3.199 2.754 5.316 1.00 0.00 42 LEU A N 13
ATOM 8907 C CA . LEU A 1 42 ? -3.662 1.369 5.264 1.00 0.00 42 LEU A CA 13
ATOM 8908 C C . LEU A 1 42 ? -5.049 1.253 5.882 1.00 0.00 42 LEU A C 13
ATOM 8909 O O . LEU A 1 42 ? -5.335 1.884 6.901 1.00 0.00 42 LEU A O 13
ATOM 8925 N N . VAL A 1 43 ? -5.913 0.455 5.264 1.00 0.00 43 VAL A N 13
ATOM 8926 C CA . VAL A 1 43 ? -7.266 0.285 5.769 1.00 0.00 43 VAL A CA 13
ATOM 8927 C C . VAL A 1 43 ? -7.674 -1.185 5.778 1.00 0.00 43 VAL A C 13
ATOM 8928 O O . VAL A 1 43 ? -8.254 -1.672 6.749 1.00 0.00 43 VAL A O 13
ATOM 8941 N N . HIS A 1 44 ? -7.362 -1.891 4.699 1.00 0.00 44 HIS A N 13
ATOM 8942 C CA . HIS A 1 44 ? -7.691 -3.309 4.591 1.00 0.00 44 HIS A CA 13
ATOM 8943 C C . HIS A 1 44 ? -6.446 -4.135 4.281 1.00 0.00 44 HIS A C 13
ATOM 8944 O O . HIS A 1 44 ? -5.722 -3.851 3.327 1.00 0.00 44 HIS A O 13
ATOM 8959 N N . LYS A 1 45 ? -6.202 -5.157 5.096 1.00 0.00 45 LYS A N 13
ATOM 8960 C CA . LYS A 1 45 ? -5.045 -6.025 4.911 1.00 0.00 45 LYS A CA 13
ATOM 8961 C C . LYS A 1 45 ? -5.361 -7.145 3.926 1.00 0.00 45 LYS A C 13
ATOM 8962 O O . LYS A 1 45 ? -5.256 -8.327 4.258 1.00 0.00 45 LYS A O 13
ATOM 8981 N N . GLY A 1 46 ? -5.750 -6.767 2.713 1.00 0.00 46 GLY A N 13
ATOM 8982 C CA . GLY A 1 46 ? -6.078 -7.745 1.697 1.00 0.00 46 GLY A CA 13
ATOM 8983 C C . GLY A 1 46 ? -6.568 -7.092 0.424 1.00 0.00 46 GLY A C 13
ATOM 8984 O O . GLY A 1 46 ? -6.094 -6.020 0.048 1.00 0.00 46 GLY A O 13
ATOM 8988 N N . ARG A 1 47 ? -7.520 -7.733 -0.240 1.00 0.00 47 ARG A N 13
ATOM 8989 C CA . ARG A 1 47 ? -8.075 -7.203 -1.477 1.00 0.00 47 ARG A CA 13
ATOM 8990 C C . ARG A 1 47 ? -9.282 -6.317 -1.197 1.00 0.00 47 ARG A C 13
ATOM 8991 O O . ARG A 1 47 ? -10.382 -6.571 -1.692 1.00 0.00 47 ARG A O 13
ATOM 9012 N N . CYS A 1 48 ? -9.069 -5.272 -0.405 1.00 0.00 48 CYS A N 13
ATOM 9013 C CA . CYS A 1 48 ? -10.136 -4.343 -0.061 1.00 0.00 48 CYS A CA 13
ATOM 9014 C C . CYS A 1 48 ? -11.367 -5.084 0.447 1.00 0.00 48 CYS A C 13
ATOM 9015 O O . CYS A 1 48 ? -11.274 -6.312 0.659 1.00 0.00 48 CYS A O 13
ATOM 9023 N N . LYS A 1 1 ? 4.555 10.081 8.996 1.00 0.00 1 LYS A N 14
ATOM 9024 C CA . LYS A 1 1 ? 4.564 10.186 7.513 1.00 0.00 1 LYS A CA 14
ATOM 9025 C C . LYS A 1 1 ? 5.567 9.216 6.899 1.00 0.00 1 LYS A C 14
ATOM 9026 O O . LYS A 1 1 ? 6.759 9.507 6.819 1.00 0.00 1 LYS A O 14
ATOM 9047 N N . PRO A 1 2 ? 5.090 8.041 6.461 1.00 0.00 2 PRO A N 14
ATOM 9048 C CA . PRO A 1 2 ? 5.944 7.018 5.851 1.00 0.00 2 PRO A CA 14
ATOM 9049 C C . PRO A 1 2 ? 6.848 7.584 4.761 1.00 0.00 2 PRO A C 14
ATOM 9050 O O . PRO A 1 2 ? 6.970 8.799 4.609 1.00 0.00 2 PRO A O 14
ATOM 9061 N N . ASP A 1 3 ? 7.480 6.691 4.008 1.00 0.00 3 ASP A N 14
ATOM 9062 C CA . ASP A 1 3 ? 8.375 7.094 2.929 1.00 0.00 3 ASP A CA 14
ATOM 9063 C C . ASP A 1 3 ? 8.718 5.903 2.041 1.00 0.00 3 ASP A C 14
ATOM 9064 O O . ASP A 1 3 ? 8.456 4.755 2.402 1.00 0.00 3 ASP A O 14
ATOM 9073 N N . CYS A 1 4 ? 9.299 6.178 0.879 1.00 0.00 4 CYS A N 14
ATOM 9074 C CA . CYS A 1 4 ? 9.669 5.120 -0.054 1.00 0.00 4 CYS A CA 14
ATOM 9075 C C . CYS A 1 4 ? 10.751 4.222 0.542 1.00 0.00 4 CYS A C 14
ATOM 9076 O O . CYS A 1 4 ? 11.800 4.699 0.973 1.00 0.00 4 CYS A O 14
ATOM 9083 N N . PRO A 1 5 ? 10.500 2.905 0.576 1.00 0.00 5 PRO A N 14
ATOM 9084 C CA . PRO A 1 5 ? 11.440 1.931 1.124 1.00 0.00 5 PRO A CA 14
ATOM 9085 C C . PRO A 1 5 ? 12.458 1.447 0.096 1.00 0.00 5 PRO A C 14
ATOM 9086 O O . PRO A 1 5 ? 12.533 1.969 -1.016 1.00 0.00 5 PRO A O 14
ATOM 9097 N N . LEU A 1 6 ? 13.235 0.439 0.480 1.00 0.00 6 LEU A N 14
ATOM 9098 C CA . LEU A 1 6 ? 14.251 -0.134 -0.397 1.00 0.00 6 LEU A CA 14
ATOM 9099 C C . LEU A 1 6 ? 13.951 -1.604 -0.666 1.00 0.00 6 LEU A C 14
ATOM 9100 O O . LEU A 1 6 ? 14.730 -2.483 -0.301 1.00 0.00 6 LEU A O 14
ATOM 9116 N N . ILE A 1 7 ? 12.807 -1.866 -1.293 1.00 0.00 7 ILE A N 14
ATOM 9117 C CA . ILE A 1 7 ? 12.404 -3.234 -1.591 1.00 0.00 7 ILE A CA 14
ATOM 9118 C C . ILE A 1 7 ? 12.097 -3.988 -0.303 1.00 0.00 7 ILE A C 14
ATOM 9119 O O . ILE A 1 7 ? 13.006 -4.416 0.410 1.00 0.00 7 ILE A O 14
ATOM 9135 N N . CYS A 1 8 ? 10.813 -4.145 -0.003 1.00 0.00 8 CYS A N 14
ATOM 9136 C CA . CYS A 1 8 ? 10.396 -4.842 1.205 1.00 0.00 8 CYS A CA 14
ATOM 9137 C C . CYS A 1 8 ? 10.460 -6.354 1.044 1.00 0.00 8 CYS A C 14
ATOM 9138 O O . CYS A 1 8 ? 11.436 -6.983 1.455 1.00 0.00 8 CYS A O 14
ATOM 9145 N N . THR A 1 9 ? 9.425 -6.941 0.463 1.00 0.00 9 THR A N 14
ATOM 9146 C CA . THR A 1 9 ? 9.396 -8.386 0.280 1.00 0.00 9 THR A CA 14
ATOM 9147 C C . THR A 1 9 ? 8.371 -8.801 -0.768 1.00 0.00 9 THR A C 14
ATOM 9148 O O . THR A 1 9 ? 7.461 -8.042 -1.103 1.00 0.00 9 THR A O 14
ATOM 9159 N N . MET A 1 10 ? 8.525 -10.021 -1.273 1.00 0.00 10 MET A N 14
ATOM 9160 C CA . MET A 1 10 ? 7.617 -10.560 -2.275 1.00 0.00 10 MET A CA 14
ATOM 9161 C C . MET A 1 10 ? 6.587 -11.473 -1.622 1.00 0.00 10 MET A C 14
ATOM 9162 O O . MET A 1 10 ? 6.037 -12.369 -2.263 1.00 0.00 10 MET A O 14
ATOM 9176 N N . GLN A 1 11 ? 6.328 -11.232 -0.342 1.00 0.00 11 GLN A N 14
ATOM 9177 C CA . GLN A 1 11 ? 5.359 -12.021 0.405 1.00 0.00 11 GLN A CA 14
ATOM 9178 C C . GLN A 1 11 ? 3.959 -11.482 0.162 1.00 0.00 11 GLN A C 14
ATOM 9179 O O . GLN A 1 11 ? 3.301 -10.991 1.079 1.00 0.00 11 GLN A O 14
ATOM 9193 N N . TYR A 1 12 ? 3.534 -11.567 -1.096 1.00 0.00 12 TYR A N 14
ATOM 9194 C CA . TYR A 1 12 ? 2.223 -11.083 -1.523 1.00 0.00 12 TYR A CA 14
ATOM 9195 C C . TYR A 1 12 ? 1.247 -10.928 -0.366 1.00 0.00 12 TYR A C 14
ATOM 9196 O O . TYR A 1 12 ? 0.616 -11.890 0.074 1.00 0.00 12 TYR A O 14
ATOM 9214 N N . ASP A 1 13 ? 1.113 -9.693 0.098 1.00 0.00 13 ASP A N 14
ATOM 9215 C CA . ASP A 1 13 ? 0.200 -9.360 1.178 1.00 0.00 13 ASP A CA 14
ATOM 9216 C C . ASP A 1 13 ? -0.579 -8.121 0.772 1.00 0.00 13 ASP A C 14
ATOM 9217 O O . ASP A 1 13 ? -0.436 -7.052 1.366 1.00 0.00 13 ASP A O 14
ATOM 9226 N N . PRO A 1 14 ? -1.394 -8.255 -0.282 1.00 0.00 14 PRO A N 14
ATOM 9227 C CA . PRO A 1 14 ? -2.185 -7.156 -0.827 1.00 0.00 14 PRO A CA 14
ATOM 9228 C C . PRO A 1 14 ? -2.985 -6.417 0.231 1.00 0.00 14 PRO A C 14
ATOM 9229 O O . PRO A 1 14 ? -3.801 -7.004 0.941 1.00 0.00 14 PRO A O 14
ATOM 9240 N N . VAL A 1 15 ? -2.734 -5.120 0.331 1.00 0.00 15 VAL A N 14
ATOM 9241 C CA . VAL A 1 15 ? -3.406 -4.280 1.290 1.00 0.00 15 VAL A CA 14
ATOM 9242 C C . VAL A 1 15 ? -4.019 -3.078 0.611 1.00 0.00 15 VAL A C 14
ATOM 9243 O O . VAL A 1 15 ? -3.375 -2.398 -0.188 1.00 0.00 15 VAL A O 14
ATOM 9256 N N . CYS A 1 16 ? -5.266 -2.817 0.947 1.00 0.00 16 CYS A N 14
ATOM 9257 C CA . CYS A 1 16 ? -5.975 -1.694 0.388 1.00 0.00 16 CYS A CA 14
ATOM 9258 C C . CYS A 1 16 ? -5.524 -0.423 1.085 1.00 0.00 16 CYS A C 14
ATOM 9259 O O . CYS A 1 16 ? -5.586 -0.320 2.311 1.00 0.00 16 CYS A O 14
ATOM 9266 N N . GLY A 1 17 ? -5.033 0.530 0.301 1.00 0.00 17 GLY A N 14
ATOM 9267 C CA . GLY A 1 17 ? -4.537 1.758 0.866 1.00 0.00 17 GLY A CA 14
ATOM 9268 C C . GLY A 1 17 ? -5.504 2.902 0.738 1.00 0.00 17 GLY A C 14
ATOM 9269 O O . GLY A 1 17 ? -6.101 3.117 -0.332 1.00 0.00 17 GLY A O 14
ATOM 9273 N N . SER A 1 18 ? -5.633 3.643 1.837 1.00 0.00 18 SER A N 14
ATOM 9274 C CA . SER A 1 18 ? -6.497 4.794 1.889 1.00 0.00 18 SER A CA 14
ATOM 9275 C C . SER A 1 18 ? -6.219 5.674 0.696 1.00 0.00 18 SER A C 14
ATOM 9276 O O . SER A 1 18 ? -5.291 6.490 0.704 1.00 0.00 18 SER A O 14
ATOM 9284 N N . ASP A 1 19 ? -7.023 5.458 -0.328 1.00 0.00 19 ASP A N 14
ATOM 9285 C CA . ASP A 1 19 ? -6.924 6.172 -1.587 1.00 0.00 19 ASP A CA 14
ATOM 9286 C C . ASP A 1 19 ? -7.816 5.488 -2.611 1.00 0.00 19 ASP A C 14
ATOM 9287 O O . ASP A 1 19 ? -8.333 6.118 -3.534 1.00 0.00 19 ASP A O 14
ATOM 9296 N N . GLY A 1 20 ? -7.989 4.181 -2.428 1.00 0.00 20 GLY A N 14
ATOM 9297 C CA . GLY A 1 20 ? -8.814 3.402 -3.319 1.00 0.00 20 GLY A CA 14
ATOM 9298 C C . GLY A 1 20 ? -7.991 2.458 -4.160 1.00 0.00 20 GLY A C 14
ATOM 9299 O O . GLY A 1 20 ? -8.342 2.178 -5.307 1.00 0.00 20 GLY A O 14
ATOM 9303 N N . ILE A 1 21 ? -6.878 1.974 -3.609 1.00 0.00 21 ILE A N 14
ATOM 9304 C CA . ILE A 1 21 ? -6.018 1.073 -4.367 1.00 0.00 21 ILE A CA 14
ATOM 9305 C C . ILE A 1 21 ? -5.499 -0.094 -3.533 1.00 0.00 21 ILE A C 14
ATOM 9306 O O . ILE A 1 21 ? -4.935 0.098 -2.456 1.00 0.00 21 ILE A O 14
ATOM 9322 N N . THR A 1 22 ? -5.663 -1.306 -4.064 1.00 0.00 22 THR A N 14
ATOM 9323 C CA . THR A 1 22 ? -5.178 -2.508 -3.397 1.00 0.00 22 THR A CA 14
ATOM 9324 C C . THR A 1 22 ? -3.752 -2.785 -3.851 1.00 0.00 22 THR A C 14
ATOM 9325 O O . THR A 1 22 ? -3.524 -3.294 -4.949 1.00 0.00 22 THR A O 14
ATOM 9336 N N . TYR A 1 23 ? -2.797 -2.404 -3.017 1.00 0.00 23 TYR A N 14
ATOM 9337 C CA . TYR A 1 23 ? -1.387 -2.559 -3.337 1.00 0.00 23 TYR A CA 14
ATOM 9338 C C . TYR A 1 23 ? -0.900 -3.977 -3.113 1.00 0.00 23 TYR A C 14
ATOM 9339 O O . TYR A 1 23 ? -1.553 -4.770 -2.446 1.00 0.00 23 TYR A O 14
ATOM 9357 N N . GLY A 1 24 ? 0.259 -4.280 -3.687 1.00 0.00 24 GLY A N 14
ATOM 9358 C CA . GLY A 1 24 ? 0.832 -5.603 -3.547 1.00 0.00 24 GLY A CA 14
ATOM 9359 C C . GLY A 1 24 ? 1.305 -5.860 -2.137 1.00 0.00 24 GLY A C 14
ATOM 9360 O O . GLY A 1 24 ? 1.465 -7.008 -1.722 1.00 0.00 24 GLY A O 14
ATOM 9364 N N . ASN A 1 25 ? 1.520 -4.780 -1.397 1.00 0.00 25 ASN A N 14
ATOM 9365 C CA . ASN A 1 25 ? 1.965 -4.877 -0.020 1.00 0.00 25 ASN A CA 14
ATOM 9366 C C . ASN A 1 25 ? 1.997 -3.504 0.638 1.00 0.00 25 ASN A C 14
ATOM 9367 O O . ASN A 1 25 ? 2.256 -2.496 -0.016 1.00 0.00 25 ASN A O 14
ATOM 9378 N N . ALA A 1 26 ? 1.734 -3.476 1.938 1.00 0.00 26 ALA A N 14
ATOM 9379 C CA . ALA A 1 26 ? 1.740 -2.230 2.691 1.00 0.00 26 ALA A CA 14
ATOM 9380 C C . ALA A 1 26 ? 3.057 -1.499 2.478 1.00 0.00 26 ALA A C 14
ATOM 9381 O O . ALA A 1 26 ? 3.132 -0.275 2.595 1.00 0.00 26 ALA A O 14
ATOM 9388 N N . CYS A 1 27 ? 4.090 -2.266 2.146 1.00 0.00 27 CYS A N 14
ATOM 9389 C CA . CYS A 1 27 ? 5.409 -1.709 1.893 1.00 0.00 27 CYS A CA 14
ATOM 9390 C C . CYS A 1 27 ? 5.443 -1.061 0.527 1.00 0.00 27 CYS A C 14
ATOM 9391 O O . CYS A 1 27 ? 6.060 -0.013 0.327 1.00 0.00 27 CYS A O 14
ATOM 9398 N N . MET A 1 28 ? 4.762 -1.691 -0.414 1.00 0.00 28 MET A N 14
ATOM 9399 C CA . MET A 1 28 ? 4.698 -1.177 -1.759 1.00 0.00 28 MET A CA 14
ATOM 9400 C C . MET A 1 28 ? 3.896 0.114 -1.757 1.00 0.00 28 MET A C 14
ATOM 9401 O O . MET A 1 28 ? 3.998 0.932 -2.673 1.00 0.00 28 MET A O 14
ATOM 9415 N N . LEU A 1 29 ? 3.116 0.297 -0.696 1.00 0.00 29 LEU A N 14
ATOM 9416 C CA . LEU A 1 29 ? 2.315 1.487 -0.532 1.00 0.00 29 LEU A CA 14
ATOM 9417 C C . LEU A 1 29 ? 3.181 2.676 -0.175 1.00 0.00 29 LEU A C 14
ATOM 9418 O O . LEU A 1 29 ? 3.227 3.657 -0.906 1.00 0.00 29 LEU A O 14
ATOM 9434 N N . LEU A 1 30 ? 3.872 2.587 0.952 1.00 0.00 30 LEU A N 14
ATOM 9435 C CA . LEU A 1 30 ? 4.734 3.678 1.372 1.00 0.00 30 LEU A CA 14
ATOM 9436 C C . LEU A 1 30 ? 5.610 4.100 0.208 1.00 0.00 30 LEU A C 14
ATOM 9437 O O . LEU A 1 30 ? 5.981 5.264 0.089 1.00 0.00 30 LEU A O 14
ATOM 9453 N N . GLY A 1 31 ? 5.914 3.147 -0.669 1.00 0.00 31 GLY A N 14
ATOM 9454 C CA . GLY A 1 31 ? 6.718 3.454 -1.835 1.00 0.00 31 GLY A CA 14
ATOM 9455 C C . GLY A 1 31 ? 5.904 4.204 -2.866 1.00 0.00 31 GLY A C 14
ATOM 9456 O O . GLY A 1 31 ? 6.433 5.004 -3.638 1.00 0.00 31 GLY A O 14
ATOM 9460 N N . ALA A 1 32 ? 4.602 3.942 -2.858 1.00 0.00 32 ALA A N 14
ATOM 9461 C CA . ALA A 1 32 ? 3.677 4.586 -3.778 1.00 0.00 32 ALA A CA 14
ATOM 9462 C C . ALA A 1 32 ? 3.241 5.948 -3.250 1.00 0.00 32 ALA A C 14
ATOM 9463 O O . ALA A 1 32 ? 3.349 6.956 -3.944 1.00 0.00 32 ALA A O 14
ATOM 9470 N N . SER A 1 33 ? 2.748 5.970 -2.017 1.00 0.00 33 SER A N 14
ATOM 9471 C CA . SER A 1 33 ? 2.295 7.206 -1.394 1.00 0.00 33 SER A CA 14
ATOM 9472 C C . SER A 1 33 ? 3.396 8.261 -1.400 1.00 0.00 33 SER A C 14
ATOM 9473 O O . SER A 1 33 ? 3.120 9.454 -1.529 1.00 0.00 33 SER A O 14
ATOM 9481 N N . CYS A 1 34 ? 4.642 7.823 -1.255 1.00 0.00 34 CYS A N 14
ATOM 9482 C CA . CYS A 1 34 ? 5.770 8.751 -1.242 1.00 0.00 34 CYS A CA 14
ATOM 9483 C C . CYS A 1 34 ? 6.097 9.241 -2.653 1.00 0.00 34 CYS A C 14
ATOM 9484 O O . CYS A 1 34 ? 6.319 10.433 -2.868 1.00 0.00 34 CYS A O 14
ATOM 9491 N N . ARG A 1 35 ? 6.143 8.316 -3.606 1.00 0.00 35 ARG A N 14
ATOM 9492 C CA . ARG A 1 35 ? 6.464 8.661 -4.990 1.00 0.00 35 ARG A CA 14
ATOM 9493 C C . ARG A 1 35 ? 5.218 9.057 -5.784 1.00 0.00 35 ARG A C 14
ATOM 9494 O O . ARG A 1 35 ? 5.278 9.206 -7.006 1.00 0.00 35 ARG A O 14
ATOM 9515 N N . SER A 1 36 ? 4.093 9.222 -5.096 1.00 0.00 36 SER A N 14
ATOM 9516 C CA . SER A 1 36 ? 2.847 9.593 -5.754 1.00 0.00 36 SER A CA 14
ATOM 9517 C C . SER A 1 36 ? 2.588 11.099 -5.658 1.00 0.00 36 SER A C 14
ATOM 9518 O O . SER A 1 36 ? 3.088 11.874 -6.473 1.00 0.00 36 SER A O 14
ATOM 9526 N N . ASP A 1 37 ? 1.805 11.508 -4.663 1.00 0.00 37 ASP A N 14
ATOM 9527 C CA . ASP A 1 37 ? 1.482 12.916 -4.466 1.00 0.00 37 ASP A CA 14
ATOM 9528 C C . ASP A 1 37 ? 0.571 13.088 -3.256 1.00 0.00 37 ASP A C 14
ATOM 9529 O O . ASP A 1 37 ? 0.669 14.074 -2.526 1.00 0.00 37 ASP A O 14
ATOM 9538 N N . THR A 1 38 ? -0.309 12.113 -3.047 1.00 0.00 38 THR A N 14
ATOM 9539 C CA . THR A 1 38 ? -1.235 12.145 -1.922 1.00 0.00 38 THR A CA 14
ATOM 9540 C C . THR A 1 38 ? -0.773 11.196 -0.822 1.00 0.00 38 THR A C 14
ATOM 9541 O O . THR A 1 38 ? -0.221 10.130 -1.098 1.00 0.00 38 THR A O 14
ATOM 9552 N N . PRO A 1 39 ? -0.989 11.578 0.443 1.00 0.00 39 PRO A N 14
ATOM 9553 C CA . PRO A 1 39 ? -0.588 10.764 1.596 1.00 0.00 39 PRO A CA 14
ATOM 9554 C C . PRO A 1 39 ? -1.429 9.503 1.747 1.00 0.00 39 PRO A C 14
ATOM 9555 O O . PRO A 1 39 ? -2.328 9.442 2.587 1.00 0.00 39 PRO A O 14
ATOM 9566 N N . ILE A 1 40 ? -1.125 8.494 0.940 1.00 0.00 40 ILE A N 14
ATOM 9567 C CA . ILE A 1 40 ? -1.849 7.229 0.996 1.00 0.00 40 ILE A CA 14
ATOM 9568 C C . ILE A 1 40 ? -1.602 6.530 2.326 1.00 0.00 40 ILE A C 14
ATOM 9569 O O . ILE A 1 40 ? -0.539 6.682 2.928 1.00 0.00 40 ILE A O 14
ATOM 9585 N N . GLU A 1 41 ? -2.589 5.770 2.788 1.00 0.00 41 GLU A N 14
ATOM 9586 C CA . GLU A 1 41 ? -2.458 5.059 4.064 1.00 0.00 41 GLU A CA 14
ATOM 9587 C C . GLU A 1 41 ? -2.993 3.635 3.968 1.00 0.00 41 GLU A C 14
ATOM 9588 O O . GLU A 1 41 ? -3.405 3.190 2.903 1.00 0.00 41 GLU A O 14
ATOM 9600 N N . LEU A 1 42 ? -2.977 2.919 5.089 1.00 0.00 42 LEU A N 14
ATOM 9601 C CA . LEU A 1 42 ? -3.473 1.547 5.124 1.00 0.00 42 LEU A CA 14
ATOM 9602 C C . LEU A 1 42 ? -4.813 1.476 5.846 1.00 0.00 42 LEU A C 14
ATOM 9603 O O . LEU A 1 42 ? -4.977 2.041 6.927 1.00 0.00 42 LEU A O 14
ATOM 9619 N N . VAL A 1 43 ? -5.768 0.777 5.242 1.00 0.00 43 VAL A N 14
ATOM 9620 C CA . VAL A 1 43 ? -7.090 0.632 5.833 1.00 0.00 43 VAL A CA 14
ATOM 9621 C C . VAL A 1 43 ? -7.430 -0.837 6.044 1.00 0.00 43 VAL A C 14
ATOM 9622 O O . VAL A 1 43 ? -7.921 -1.225 7.104 1.00 0.00 43 VAL A O 14
ATOM 9635 N N . HIS A 1 44 ? -7.156 -1.651 5.031 1.00 0.00 44 HIS A N 14
ATOM 9636 C CA . HIS A 1 44 ? -7.422 -3.083 5.108 1.00 0.00 44 HIS A CA 14
ATOM 9637 C C . HIS A 1 44 ? -6.219 -3.887 4.624 1.00 0.00 44 HIS A C 14
ATOM 9638 O O . HIS A 1 44 ? -5.579 -3.530 3.635 1.00 0.00 44 HIS A O 14
ATOM 9653 N N . LYS A 1 45 ? -5.917 -4.971 5.330 1.00 0.00 45 LYS A N 14
ATOM 9654 C CA . LYS A 1 45 ? -4.791 -5.825 4.975 1.00 0.00 45 LYS A CA 14
ATOM 9655 C C . LYS A 1 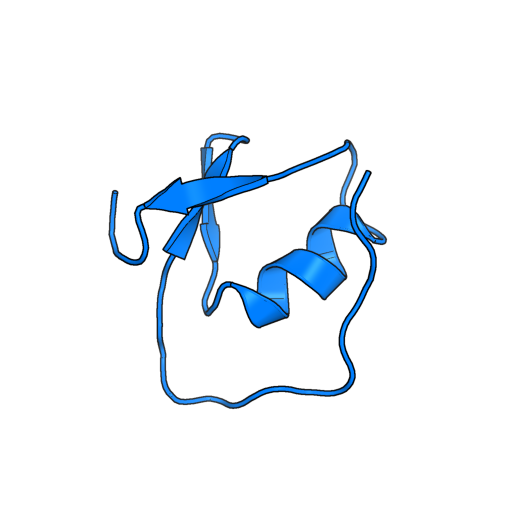45 ? -5.230 -6.952 4.044 1.00 0.00 45 LYS A C 14
ATOM 9656 O O . LYS A 1 45 ? -5.048 -8.130 4.350 1.00 0.00 45 LYS A O 14
ATOM 9675 N N . GLY A 1 46 ? -5.807 -6.582 2.906 1.00 0.00 46 GLY A N 14
ATOM 9676 C CA . GLY A 1 46 ? -6.262 -7.570 1.947 1.00 0.00 46 GLY A CA 14
ATOM 9677 C C . GLY A 1 46 ? -6.907 -6.932 0.733 1.00 0.00 46 GLY A C 14
ATOM 9678 O O . GLY A 1 46 ? -6.609 -5.787 0.395 1.00 0.00 46 GLY A O 14
ATOM 9682 N N . ARG A 1 47 ? -7.795 -7.671 0.079 1.00 0.00 47 ARG A N 14
ATOM 9683 C CA . ARG A 1 47 ? -8.484 -7.163 -1.099 1.00 0.00 47 ARG A CA 14
ATOM 9684 C C . ARG A 1 47 ? -9.686 -6.315 -0.694 1.00 0.00 47 ARG A C 14
ATOM 9685 O O . ARG A 1 47 ? -10.818 -6.597 -1.086 1.00 0.00 47 ARG A O 14
ATOM 9706 N N . CYS A 1 48 ? -9.429 -5.276 0.096 1.00 0.00 48 CYS A N 14
ATOM 9707 C CA . CYS A 1 48 ? -10.487 -4.386 0.557 1.00 0.00 48 CYS A CA 14
ATOM 9708 C C . CYS A 1 48 ? -11.672 -5.183 1.092 1.00 0.00 48 CYS A C 14
ATOM 9709 O O . CYS A 1 48 ? -11.438 -6.226 1.740 1.00 0.00 48 CYS A O 14
ATOM 9717 N N . LYS A 1 1 ? 13.689 10.917 3.391 1.00 0.00 1 LYS A N 15
ATOM 9718 C CA . LYS A 1 1 ? 12.752 10.301 2.416 1.00 0.00 1 LYS A CA 15
ATOM 9719 C C . LYS A 1 1 ? 11.542 9.693 3.119 1.00 0.00 1 LYS A C 15
ATOM 9720 O O . LYS A 1 1 ? 11.670 8.725 3.869 1.00 0.00 1 LYS A O 15
ATOM 9741 N N . PRO A 1 2 ? 10.348 10.254 2.878 1.00 0.00 2 PRO A N 15
ATOM 9742 C CA . PRO A 1 2 ? 9.105 9.764 3.484 1.00 0.00 2 PRO A CA 15
ATOM 9743 C C . PRO A 1 2 ? 8.750 8.367 2.997 1.00 0.00 2 PRO A C 15
ATOM 9744 O O . PRO A 1 2 ? 9.601 7.655 2.467 1.00 0.00 2 PRO A O 15
ATOM 9755 N N . ASP A 1 3 ? 7.491 7.982 3.179 1.00 0.00 3 ASP A N 15
ATOM 9756 C CA . ASP A 1 3 ? 7.022 6.666 2.754 1.00 0.00 3 ASP A CA 15
ATOM 9757 C C . ASP A 1 3 ? 7.419 6.385 1.313 1.00 0.00 3 ASP A C 15
ATOM 9758 O O . ASP A 1 3 ? 6.625 6.577 0.404 1.00 0.00 3 ASP A O 15
ATOM 9767 N N . CYS A 1 4 ? 8.651 5.925 1.118 1.00 0.00 4 CYS A N 15
ATOM 9768 C CA . CYS A 1 4 ? 9.159 5.615 -0.216 1.00 0.00 4 CYS A CA 15
ATOM 9769 C C . CYS A 1 4 ? 9.485 4.130 -0.339 1.00 0.00 4 CYS A C 15
ATOM 9770 O O . CYS A 1 4 ? 9.611 3.427 0.662 1.00 0.00 4 CYS A O 15
ATOM 9777 N N . PRO A 1 5 ? 9.617 3.631 -1.577 1.00 0.00 5 PRO A N 15
ATOM 9778 C CA . PRO A 1 5 ? 9.914 2.223 -1.832 1.00 0.00 5 PRO A CA 15
ATOM 9779 C C . PRO A 1 5 ? 11.390 1.886 -1.645 1.00 0.00 5 PRO A C 15
ATOM 9780 O O . PRO A 1 5 ? 12.268 2.577 -2.160 1.00 0.00 5 PRO A O 15
ATOM 9791 N N . LEU A 1 6 ? 11.649 0.812 -0.906 1.00 0.00 6 LEU A N 15
ATOM 9792 C CA . LEU A 1 6 ? 13.013 0.366 -0.646 1.00 0.00 6 LEU A CA 15
ATOM 9793 C C . LEU A 1 6 ? 13.083 -1.158 -0.638 1.00 0.00 6 LEU A C 15
ATOM 9794 O O . LEU A 1 6 ? 13.698 -1.759 0.244 1.00 0.00 6 LEU A O 15
ATOM 9810 N N . ILE A 1 7 ? 12.446 -1.774 -1.627 1.00 0.00 7 ILE A N 15
ATOM 9811 C CA . ILE A 1 7 ? 12.429 -3.226 -1.742 1.00 0.00 7 ILE A CA 15
ATOM 9812 C C . ILE A 1 7 ? 12.154 -3.887 -0.395 1.00 0.00 7 ILE A C 15
ATOM 9813 O O . ILE A 1 7 ? 13.082 -4.253 0.326 1.00 0.00 7 ILE A O 15
ATOM 9829 N N . CYS A 1 8 ? 10.875 -4.041 -0.060 1.00 0.00 8 CYS A N 15
ATOM 9830 C CA . CYS A 1 8 ? 10.489 -4.665 1.201 1.00 0.00 8 CYS A CA 15
ATOM 9831 C C . CYS A 1 8 ? 10.566 -6.185 1.119 1.00 0.00 8 CYS A C 15
ATOM 9832 O O . CYS A 1 8 ? 11.515 -6.792 1.613 1.00 0.00 8 CYS A O 15
ATOM 9839 N N . THR A 1 9 ? 9.564 -6.798 0.501 1.00 0.00 9 THR A N 15
ATOM 9840 C CA . THR A 1 9 ? 9.531 -8.249 0.369 1.00 0.00 9 THR A CA 15
ATOM 9841 C C . THR A 1 9 ? 8.450 -8.696 -0.607 1.00 0.00 9 THR A C 15
ATOM 9842 O O . THR A 1 9 ? 7.474 -7.983 -0.840 1.00 0.00 9 THR A O 15
ATOM 9853 N N . MET A 1 10 ? 8.628 -9.889 -1.167 1.00 0.00 10 MET A N 15
ATOM 9854 C CA . MET A 1 10 ? 7.665 -10.443 -2.111 1.00 0.00 10 MET A CA 15
ATOM 9855 C C . MET A 1 10 ? 6.625 -11.285 -1.381 1.00 0.00 10 MET A C 15
ATOM 9856 O O . MET A 1 10 ? 5.916 -12.086 -1.989 1.00 0.00 10 MET A O 15
ATOM 9870 N N . GLN A 1 11 ? 6.536 -11.086 -0.070 1.00 0.00 11 GLN A N 15
ATOM 9871 C CA . GLN A 1 11 ? 5.581 -11.808 0.756 1.00 0.00 11 GLN A CA 15
ATOM 9872 C C . GLN A 1 11 ? 4.179 -11.289 0.491 1.00 0.00 11 GLN A C 15
ATOM 9873 O O . GLN A 1 11 ? 3.554 -10.684 1.361 1.00 0.00 11 GLN A O 15
ATOM 9887 N N . TYR A 1 12 ? 3.715 -11.525 -0.732 1.00 0.00 12 TYR A N 15
ATOM 9888 C CA . TYR A 1 12 ? 2.391 -11.086 -1.178 1.00 0.00 12 TYR A CA 15
ATOM 9889 C C . TYR A 1 12 ? 1.465 -10.754 -0.015 1.00 0.00 12 TYR A C 15
ATOM 9890 O O . TYR A 1 12 ? 0.912 -11.642 0.634 1.00 0.00 12 TYR A O 15
ATOM 9908 N N . ASP A 1 13 ? 1.296 -9.460 0.222 1.00 0.00 13 ASP A N 15
ATOM 9909 C CA . ASP A 1 13 ? 0.430 -8.969 1.284 1.00 0.00 13 ASP A CA 15
ATOM 9910 C C . ASP A 1 13 ? -0.472 -7.871 0.734 1.00 0.00 13 ASP A C 15
ATOM 9911 O O . ASP A 1 13 ? -0.322 -6.697 1.074 1.00 0.00 13 ASP A O 15
ATOM 9920 N N . PRO A 1 14 ? -1.406 -8.246 -0.151 1.00 0.00 14 PRO A N 15
ATOM 9921 C CA . PRO A 1 14 ? -2.329 -7.303 -0.790 1.00 0.00 14 PRO A CA 15
ATOM 9922 C C . PRO A 1 14 ? -3.187 -6.529 0.211 1.00 0.00 14 PRO A C 15
ATOM 9923 O O . PRO A 1 14 ? -4.247 -6.995 0.624 1.00 0.00 14 PRO A O 15
ATOM 9934 N N . VAL A 1 15 ? -2.722 -5.344 0.589 1.00 0.00 15 VAL A N 15
ATOM 9935 C CA . VAL A 1 15 ? -3.434 -4.500 1.526 1.00 0.00 15 VAL A CA 15
ATOM 9936 C C . VAL A 1 15 ? -3.999 -3.276 0.839 1.00 0.00 15 VAL A C 15
ATOM 9937 O O . VAL A 1 15 ? -3.290 -2.547 0.146 1.00 0.00 15 VAL A O 15
ATOM 9950 N N . CYS A 1 16 ? -5.282 -3.054 1.051 1.00 0.00 16 CYS A N 15
ATOM 9951 C CA . CYS A 1 16 ? -5.961 -1.917 0.473 1.00 0.00 16 CYS A CA 15
ATOM 9952 C C . CYS A 1 16 ? -5.669 -0.675 1.291 1.00 0.00 16 CYS A C 15
ATOM 9953 O O . CYS A 1 16 ? -5.774 -0.693 2.517 1.00 0.00 16 CYS A O 15
ATOM 9960 N N . GLY A 1 17 ? -5.276 0.395 0.619 1.00 0.00 17 GLY A N 15
ATOM 9961 C CA . GLY A 1 17 ? -4.950 1.607 1.333 1.00 0.00 17 GLY A CA 15
ATOM 9962 C C . GLY A 1 17 ? -5.884 2.761 1.051 1.00 0.00 17 GLY A C 15
ATOM 9963 O O . GLY A 1 17 ? -6.437 2.884 -0.063 1.00 0.00 17 GLY A O 15
ATOM 9967 N N . SER A 1 18 ? -6.026 3.614 2.078 1.00 0.00 18 SER A N 15
ATOM 9968 C CA . SER A 1 18 ? -6.852 4.803 2.016 1.00 0.00 18 SER A CA 15
ATOM 9969 C C . SER A 1 18 ? -6.538 5.572 0.756 1.00 0.00 18 SER A C 15
ATOM 9970 O O . SER A 1 18 ? -5.602 6.377 0.710 1.00 0.00 18 SER A O 15
ATOM 9978 N N . ASP A 1 19 ? -7.330 5.282 -0.255 1.00 0.00 19 ASP A N 15
ATOM 9979 C CA . ASP A 1 19 ? -7.208 5.885 -1.571 1.00 0.00 19 ASP A CA 15
ATOM 9980 C C . ASP A 1 19 ? -8.133 5.138 -2.518 1.00 0.00 19 ASP A C 15
ATOM 9981 O O . ASP A 1 19 ? -8.659 5.702 -3.477 1.00 0.00 19 ASP A O 15
ATOM 9990 N N . GLY A 1 20 ? -8.323 3.854 -2.219 1.00 0.00 20 GLY A N 15
ATOM 9991 C CA . GLY A 1 20 ? -9.178 3.016 -3.020 1.00 0.00 20 GLY A CA 15
ATOM 9992 C C . GLY A 1 20 ? -8.384 2.046 -3.853 1.00 0.00 20 GLY A C 15
ATOM 9993 O O . GLY A 1 20 ? -8.773 1.730 -4.977 1.00 0.00 20 GLY A O 15
ATOM 9997 N N . ILE A 1 21 ? -7.253 1.575 -3.325 1.00 0.00 21 ILE A N 15
ATOM 9998 C CA . ILE A 1 21 ? -6.432 0.648 -4.096 1.00 0.00 21 ILE A CA 15
ATOM 9999 C C . ILE A 1 21 ? -5.840 -0.476 -3.252 1.00 0.00 21 ILE A C 15
ATOM 10000 O O . ILE A 1 21 ? -5.364 -0.257 -2.139 1.00 0.00 21 ILE A O 15
ATOM 10016 N N . THR A 1 22 ? -5.850 -1.679 -3.824 1.00 0.00 22 THR A N 15
ATOM 10017 C CA . THR A 1 22 ? -5.289 -2.855 -3.169 1.00 0.00 22 THR A CA 15
ATOM 10018 C C . THR A 1 22 ? -3.827 -2.997 -3.569 1.00 0.00 22 THR A C 15
ATOM 10019 O O . THR A 1 22 ? -3.514 -3.199 -4.744 1.00 0.00 22 THR A O 15
ATOM 10030 N N . TYR A 1 23 ? -2.932 -2.846 -2.605 1.00 0.00 23 TYR A N 15
ATOM 10031 C CA . TYR A 1 23 ? -1.509 -2.913 -2.878 1.00 0.00 23 TYR A CA 15
ATOM 10032 C C . TYR A 1 23 ? -0.907 -4.254 -2.526 1.00 0.00 23 TYR A C 15
ATOM 10033 O O . TYR A 1 23 ? -1.169 -4.803 -1.467 1.00 0.00 23 TYR A O 15
ATOM 10051 N N . GLY A 1 24 ? -0.076 -4.749 -3.429 1.00 0.00 24 GLY A N 15
ATOM 10052 C CA . GLY A 1 24 ? 0.582 -6.029 -3.228 1.00 0.00 24 GLY A CA 15
ATOM 10053 C C . GLY A 1 24 ? 1.223 -6.122 -1.867 1.00 0.00 24 GLY A C 15
ATOM 10054 O O . GLY A 1 24 ? 1.395 -7.211 -1.318 1.00 0.00 24 GLY A O 15
ATOM 10058 N N . ASN A 1 25 ? 1.567 -4.967 -1.325 1.00 0.00 25 ASN A N 15
ATOM 10059 C CA . ASN A 1 25 ? 2.184 -4.886 -0.019 1.00 0.00 25 ASN A CA 15
ATOM 10060 C C . ASN A 1 25 ? 2.177 -3.448 0.469 1.00 0.00 25 ASN A C 15
ATOM 10061 O O . ASN A 1 25 ? 2.436 -2.518 -0.294 1.00 0.00 25 ASN A O 15
ATOM 10072 N N . ALA A 1 26 ? 1.877 -3.276 1.743 1.00 0.00 26 ALA A N 15
ATOM 10073 C CA . ALA A 1 26 ? 1.834 -1.953 2.341 1.00 0.00 26 ALA A CA 15
ATOM 10074 C C . ALA A 1 26 ? 3.161 -1.240 2.130 1.00 0.00 26 ALA A C 15
ATOM 10075 O O . ALA A 1 26 ? 3.248 -0.017 2.217 1.00 0.00 26 ALA A O 15
ATOM 10082 N N . CYS A 1 27 ? 4.191 -2.021 1.839 1.00 0.00 27 CYS A N 15
ATOM 10083 C CA . CYS A 1 27 ? 5.515 -1.476 1.596 1.00 0.00 27 CYS A CA 15
ATOM 10084 C C . CYS A 1 27 ? 5.619 -0.960 0.175 1.00 0.00 27 CYS A C 15
ATOM 10085 O O . CYS A 1 27 ? 6.327 0.009 -0.107 1.00 0.00 27 CYS A O 15
ATOM 10092 N N . MET A 1 28 ? 4.930 -1.639 -0.727 1.00 0.00 28 MET A N 15
ATOM 10093 C CA . MET A 1 28 ? 4.973 -1.277 -2.124 1.00 0.00 28 MET A CA 15
ATOM 10094 C C . MET A 1 28 ? 4.184 -0.012 -2.385 1.00 0.00 28 MET A C 15
ATOM 10095 O O . MET A 1 28 ? 4.607 0.856 -3.153 1.00 0.00 28 MET A O 15
ATOM 10109 N N . LEU A 1 29 ? 3.048 0.107 -1.734 1.00 0.00 29 LEU A N 15
ATOM 10110 C CA . LEU A 1 29 ? 2.233 1.281 -1.904 1.00 0.00 29 LEU A CA 15
ATOM 10111 C C . LEU A 1 29 ? 2.745 2.412 -1.033 1.00 0.00 29 LEU A C 15
ATOM 10112 O O . LEU A 1 29 ? 2.459 3.580 -1.296 1.00 0.00 29 LEU A O 15
ATOM 10128 N N . LEU A 1 30 ? 3.560 2.082 -0.029 1.00 0.00 30 LEU A N 15
ATOM 10129 C CA . LEU A 1 30 ? 4.135 3.120 0.793 1.00 0.00 30 LEU A CA 15
ATOM 10130 C C . LEU A 1 30 ? 5.002 3.948 -0.119 1.00 0.00 30 LEU A C 15
ATOM 10131 O O . LEU A 1 30 ? 4.983 5.171 -0.071 1.00 0.00 30 LEU A O 15
ATOM 10147 N N . GLY A 1 31 ? 5.726 3.251 -0.996 1.00 0.00 31 GLY A N 15
ATOM 10148 C CA . GLY A 1 31 ? 6.563 3.928 -1.957 1.00 0.00 31 GLY A CA 15
ATOM 10149 C C . GLY A 1 31 ? 5.723 4.742 -2.907 1.00 0.00 31 GLY A C 15
ATOM 10150 O O . GLY A 1 31 ? 6.110 5.831 -3.328 1.00 0.00 31 GLY A O 15
ATOM 10154 N N . ALA A 1 32 ? 4.554 4.203 -3.227 1.00 0.00 32 ALA A N 15
ATOM 10155 C CA . ALA A 1 32 ? 3.620 4.868 -4.119 1.00 0.00 32 ALA A CA 15
ATOM 10156 C C . ALA A 1 32 ? 3.245 6.246 -3.584 1.00 0.00 32 ALA A C 15
ATOM 10157 O O . ALA A 1 32 ? 3.036 7.185 -4.351 1.00 0.00 32 ALA A O 15
ATOM 10164 N N . SER A 1 33 ? 3.165 6.364 -2.264 1.00 0.00 33 SER A N 15
ATOM 10165 C CA . SER A 1 33 ? 2.823 7.631 -1.634 1.00 0.00 33 SER A CA 15
ATOM 10166 C C . SER A 1 33 ? 3.954 8.639 -1.809 1.00 0.00 33 SER A C 15
ATOM 10167 O O . SER A 1 33 ? 3.734 9.763 -2.260 1.00 0.00 33 SER A O 15
ATOM 10175 N N . CYS A 1 34 ? 5.166 8.230 -1.446 1.00 0.00 34 CYS A N 15
ATOM 10176 C CA . CYS A 1 34 ? 6.336 9.106 -1.563 1.00 0.00 34 CYS A CA 15
ATOM 10177 C C . CYS A 1 34 ? 6.625 9.466 -3.019 1.00 0.00 34 CYS A C 15
ATOM 10178 O O . CYS A 1 34 ? 7.209 10.513 -3.300 1.00 0.00 34 CYS A O 15
ATOM 10185 N N . ARG A 1 35 ? 6.226 8.596 -3.943 1.00 0.00 35 ARG A N 15
ATOM 10186 C CA . ARG A 1 35 ? 6.460 8.836 -5.364 1.00 0.00 35 ARG A CA 15
ATOM 10187 C C . ARG A 1 35 ? 5.427 9.802 -5.939 1.00 0.00 35 ARG A C 15
ATOM 10188 O O . ARG A 1 35 ? 5.755 10.659 -6.761 1.00 0.00 35 ARG A O 15
ATOM 10209 N N . SER A 1 36 ? 4.181 9.658 -5.506 1.00 0.00 36 SER A N 15
ATOM 10210 C CA . SER A 1 36 ? 3.105 10.519 -5.981 1.00 0.00 36 SER A CA 15
ATOM 10211 C C . SER A 1 36 ? 3.182 11.896 -5.327 1.00 0.00 36 SER A C 15
ATOM 10212 O O . SER A 1 36 ? 3.872 12.789 -5.819 1.00 0.00 36 SER A O 15
ATOM 10220 N N . ASP A 1 37 ? 2.475 12.060 -4.215 1.00 0.00 37 ASP A N 15
ATOM 10221 C CA . ASP A 1 37 ? 2.467 13.327 -3.491 1.00 0.00 37 ASP A CA 15
ATOM 10222 C C . ASP A 1 37 ? 1.570 13.238 -2.263 1.00 0.00 37 ASP A C 15
ATOM 10223 O O . ASP A 1 37 ? 1.844 13.858 -1.235 1.00 0.00 37 ASP A O 15
ATOM 10232 N N . THR A 1 38 ? 0.500 12.461 -2.379 1.00 0.00 38 THR A N 15
ATOM 10233 C CA . THR A 1 38 ? -0.439 12.285 -1.283 1.00 0.00 38 THR A CA 15
ATOM 10234 C C . THR A 1 38 ? -0.089 11.042 -0.476 1.00 0.00 38 THR A C 15
ATOM 10235 O O . THR A 1 38 ? -0.111 9.926 -0.996 1.00 0.00 38 THR A O 15
ATOM 10246 N N . PRO A 1 39 ? 0.244 11.220 0.810 1.00 0.00 39 PRO A N 15
ATOM 10247 C CA . PRO A 1 39 ? 0.606 10.108 1.693 1.00 0.00 39 PRO A CA 15
ATOM 10248 C C . PRO A 1 39 ? -0.579 9.196 1.992 1.00 0.00 39 PRO A C 15
ATOM 10249 O O . PRO A 1 39 ? -1.148 9.239 3.082 1.00 0.00 39 PRO A O 15
ATOM 10260 N N . ILE A 1 40 ? -0.941 8.365 1.019 1.00 0.00 40 ILE A N 15
ATOM 10261 C CA . ILE A 1 40 ? -2.052 7.438 1.184 1.00 0.00 40 ILE A CA 15
ATOM 10262 C C . ILE A 1 40 ? -1.928 6.689 2.505 1.00 0.00 40 ILE A C 15
ATOM 10263 O O . ILE A 1 40 ? -0.949 6.865 3.229 1.00 0.00 40 ILE A O 15
ATOM 10279 N N . GLU A 1 41 ? -2.917 5.859 2.833 1.00 0.00 41 GLU A N 15
ATOM 10280 C CA . GLU A 1 41 ? -2.874 5.115 4.087 1.00 0.00 41 GLU A CA 15
ATOM 10281 C C . GLU A 1 41 ? -3.328 3.677 3.894 1.00 0.00 41 GLU A C 15
ATOM 10282 O O . GLU A 1 41 ? -3.630 3.255 2.783 1.00 0.00 41 GLU A O 15
ATOM 10294 N N . LEU A 1 42 ? -3.380 2.933 4.990 1.00 0.00 42 LEU A N 15
ATOM 10295 C CA . LEU A 1 42 ? -3.829 1.548 4.953 1.00 0.00 42 LEU A CA 15
ATOM 10296 C C . LEU A 1 42 ? -5.202 1.457 5.600 1.00 0.00 42 LEU A C 15
ATOM 10297 O O . LEU A 1 42 ? -5.425 2.019 6.672 1.00 0.00 42 LEU A O 15
ATOM 10313 N N . VAL A 1 43 ? -6.131 0.783 4.937 1.00 0.00 43 VAL A N 15
ATOM 10314 C CA . VAL A 1 43 ? -7.483 0.676 5.458 1.00 0.00 43 VAL A CA 15
ATOM 10315 C C . VAL A 1 43 ? -7.914 -0.779 5.642 1.00 0.00 43 VAL A C 15
ATOM 10316 O O . VAL A 1 43 ? -8.621 -1.108 6.594 1.00 0.00 43 VAL A O 15
ATOM 10329 N N . HIS A 1 44 ? -7.476 -1.651 4.739 1.00 0.00 44 HIS A N 15
ATOM 10330 C CA . HIS A 1 44 ? -7.808 -3.071 4.822 1.00 0.00 44 HIS A CA 15
ATOM 10331 C C . HIS A 1 44 ? -6.584 -3.938 4.543 1.00 0.00 44 HIS A C 15
ATOM 10332 O O . HIS A 1 44 ? -5.780 -3.629 3.664 1.00 0.00 44 HIS A O 15
ATOM 10347 N N . LYS A 1 45 ? -6.449 -5.025 5.297 1.00 0.00 45 LYS A N 15
ATOM 10348 C CA . LYS A 1 45 ? -5.323 -5.936 5.134 1.00 0.00 45 LYS A CA 15
ATOM 10349 C C . LYS A 1 45 ? -5.679 -7.090 4.199 1.00 0.00 45 LYS A C 15
ATOM 10350 O O . LYS A 1 45 ? -5.588 -8.257 4.580 1.00 0.00 45 LYS A O 15
ATOM 10369 N N . GLY A 1 46 ? -6.082 -6.759 2.976 1.00 0.00 46 GLY A N 15
ATOM 10370 C CA . GLY A 1 46 ? -6.440 -7.784 2.016 1.00 0.00 46 GLY A CA 15
ATOM 10371 C C . GLY A 1 46 ? -6.964 -7.204 0.719 1.00 0.00 46 GLY A C 15
ATOM 10372 O O . GLY A 1 46 ? -6.489 -6.168 0.255 1.00 0.00 46 GLY A O 15
ATOM 10376 N N . ARG A 1 47 ? -7.947 -7.874 0.130 1.00 0.00 47 ARG A N 15
ATOM 10377 C CA . ARG A 1 47 ? -8.534 -7.420 -1.121 1.00 0.00 47 ARG A CA 15
ATOM 10378 C C . ARG A 1 47 ? -9.713 -6.487 -0.864 1.00 0.00 47 ARG A C 15
ATOM 10379 O O . ARG A 1 47 ? -10.831 -6.740 -1.313 1.00 0.00 47 ARG A O 15
ATOM 10400 N N . CYS A 1 48 ? -9.453 -5.403 -0.140 1.00 0.00 48 CYS A N 15
ATOM 10401 C CA . CYS A 1 48 ? -10.489 -4.429 0.174 1.00 0.00 48 CYS A CA 15
ATOM 10402 C C . CYS A 1 48 ? -11.755 -5.116 0.676 1.00 0.00 48 CYS A C 15
ATOM 10403 O O . CYS A 1 48 ? -11.699 -5.744 1.754 1.00 0.00 48 CYS A O 15
ATOM 10411 N N . LYS A 1 1 ? 4.381 9.014 7.550 1.00 0.00 1 LYS A N 16
ATOM 10412 C CA . LYS A 1 1 ? 4.979 7.673 7.305 1.00 0.00 1 LYS A CA 16
ATOM 10413 C C . LYS A 1 1 ? 6.324 7.793 6.592 1.00 0.00 1 LYS A C 16
ATOM 10414 O O . LYS A 1 1 ? 6.710 8.874 6.150 1.00 0.00 1 LYS A O 16
ATOM 10435 N N . PRO A 1 2 ? 7.053 6.674 6.474 1.00 0.00 2 PRO A N 16
ATOM 10436 C CA . PRO A 1 2 ? 8.364 6.643 5.815 1.00 0.00 2 PRO A CA 16
ATOM 10437 C C . PRO A 1 2 ? 8.287 7.064 4.352 1.00 0.00 2 PRO A C 16
ATOM 10438 O O . PRO A 1 2 ? 7.290 7.634 3.910 1.00 0.00 2 PRO A O 16
ATOM 10449 N N . ASP A 1 3 ? 9.346 6.775 3.605 1.00 0.00 3 ASP A N 16
ATOM 10450 C CA . ASP A 1 3 ? 9.403 7.118 2.189 1.00 0.00 3 ASP A CA 16
ATOM 10451 C C . ASP A 1 3 ? 9.866 5.921 1.364 1.00 0.00 3 ASP A C 16
ATOM 10452 O O . ASP A 1 3 ? 10.364 4.938 1.911 1.00 0.00 3 ASP A O 16
ATOM 10461 N N . CYS A 1 4 ? 9.676 6.011 0.049 1.00 0.00 4 CYS A N 16
ATOM 10462 C CA . CYS A 1 4 ? 10.053 4.932 -0.872 1.00 0.00 4 CYS A CA 16
ATOM 10463 C C . CYS A 1 4 ? 11.207 4.099 -0.322 1.00 0.00 4 CYS A C 16
ATOM 10464 O O . CYS A 1 4 ? 12.268 4.627 0.009 1.00 0.00 4 CYS A O 16
ATOM 10471 N N . PRO A 1 5 ? 11.004 2.776 -0.220 1.00 0.00 5 PRO A N 16
ATOM 10472 C CA . PRO A 1 5 ? 12.005 1.848 0.281 1.00 0.00 5 PRO A CA 16
ATOM 10473 C C . PRO A 1 5 ? 12.824 1.225 -0.842 1.00 0.00 5 PRO A C 16
ATOM 10474 O O . PRO A 1 5 ? 12.822 1.715 -1.972 1.00 0.00 5 PRO A O 16
ATOM 10485 N N . LEU A 1 6 ? 13.510 0.134 -0.528 1.00 0.00 6 LEU A N 16
ATOM 10486 C CA . LEU A 1 6 ? 14.319 -0.569 -1.514 1.00 0.00 6 LEU A CA 16
ATOM 10487 C C . LEU A 1 6 ? 13.893 -2.030 -1.605 1.00 0.00 6 LEU A C 16
ATOM 10488 O O . LEU A 1 6 ? 14.680 -2.936 -1.332 1.00 0.00 6 LEU A O 16
ATOM 10504 N N . ILE A 1 7 ? 12.638 -2.246 -1.986 1.00 0.00 7 ILE A N 16
ATOM 10505 C CA . ILE A 1 7 ? 12.097 -3.592 -2.112 1.00 0.00 7 ILE A CA 16
ATOM 10506 C C . ILE A 1 7 ? 11.957 -4.256 -0.745 1.00 0.00 7 ILE A C 16
ATOM 10507 O O . ILE A 1 7 ? 12.951 -4.634 -0.126 1.00 0.00 7 ILE A O 16
ATOM 10523 N N . CYS A 1 8 ? 10.719 -4.396 -0.279 1.00 0.00 8 CYS A N 16
ATOM 10524 C CA . CYS A 1 8 ? 10.458 -5.014 1.016 1.00 0.00 8 CYS A CA 16
ATOM 10525 C C . CYS A 1 8 ? 10.503 -6.535 0.939 1.00 0.00 8 CYS A C 16
ATOM 10526 O O . CYS A 1 8 ? 11.466 -7.155 1.388 1.00 0.00 8 CYS A O 16
ATOM 10533 N N . THR A 1 9 ? 9.462 -7.135 0.378 1.00 0.00 9 THR A N 16
ATOM 10534 C CA . THR A 1 9 ? 9.408 -8.588 0.263 1.00 0.00 9 THR A CA 16
ATOM 10535 C C . THR A 1 9 ? 8.392 -9.033 -0.784 1.00 0.00 9 THR A C 16
ATOM 10536 O O . THR A 1 9 ? 7.552 -8.249 -1.228 1.00 0.00 9 THR A O 16
ATOM 10547 N N . MET A 1 10 ? 8.476 -10.305 -1.165 1.00 0.00 10 MET A N 16
ATOM 10548 C CA . MET A 1 10 ? 7.568 -10.876 -2.152 1.00 0.00 10 MET A CA 16
ATOM 10549 C C . MET A 1 10 ? 6.476 -11.688 -1.464 1.00 0.00 10 MET A C 16
ATOM 10550 O O . MET A 1 10 ? 5.879 -12.583 -2.064 1.00 0.00 10 MET A O 16
ATOM 10564 N N . GLN A 1 11 ? 6.216 -11.362 -0.201 1.00 0.00 11 GLN A N 16
ATOM 10565 C CA . GLN A 1 11 ? 5.191 -12.050 0.574 1.00 0.00 11 GLN A CA 16
ATOM 10566 C C . GLN A 1 11 ? 3.824 -11.455 0.277 1.00 0.00 11 GLN A C 16
ATOM 10567 O O . GLN A 1 11 ? 3.169 -10.911 1.164 1.00 0.00 11 GLN A O 16
ATOM 10581 N N . TYR A 1 12 ? 3.423 -11.550 -0.990 1.00 0.00 12 TYR A N 16
ATOM 10582 C CA . TYR A 1 12 ? 2.144 -11.013 -1.453 1.00 0.00 12 TYR A CA 16
ATOM 10583 C C . TYR A 1 12 ? 1.153 -10.807 -0.316 1.00 0.00 12 TYR A C 16
ATOM 10584 O O . TYR A 1 12 ? 0.385 -11.703 0.031 1.00 0.00 12 TYR A O 16
ATOM 10602 N N . ASP A 1 13 ? 1.164 -9.602 0.232 1.00 0.00 13 ASP A N 16
ATOM 10603 C CA . ASP A 1 13 ? 0.258 -9.231 1.305 1.00 0.00 13 ASP A CA 16
ATOM 10604 C C . ASP A 1 13 ? -0.528 -8.009 0.869 1.00 0.00 13 ASP A C 16
ATOM 10605 O O . ASP A 1 13 ? -0.443 -6.940 1.476 1.00 0.00 13 ASP A O 16
ATOM 10614 N N . PRO A 1 14 ? -1.290 -8.157 -0.221 1.00 0.00 14 PRO A N 16
ATOM 10615 C CA . PRO A 1 14 ? -2.086 -7.082 -0.794 1.00 0.00 14 PRO A CA 16
ATOM 10616 C C . PRO A 1 14 ? -2.907 -6.341 0.245 1.00 0.00 14 PRO A C 16
ATOM 10617 O O . PRO A 1 14 ? -3.795 -6.912 0.880 1.00 0.00 14 PRO A O 16
ATOM 10628 N N . VAL A 1 15 ? -2.599 -5.065 0.412 1.00 0.00 15 VAL A N 16
ATOM 10629 C CA . VAL A 1 15 ? -3.287 -4.231 1.362 1.00 0.00 15 VAL A CA 16
ATOM 10630 C C . VAL A 1 15 ? -3.837 -2.997 0.685 1.00 0.00 15 VAL A C 16
ATOM 10631 O O . VAL A 1 15 ? -3.125 -2.288 -0.026 1.00 0.00 15 VAL A O 16
ATOM 10644 N N . CYS A 1 16 ? -5.109 -2.742 0.921 1.00 0.00 16 CYS A N 16
ATOM 10645 C CA . CYS A 1 16 ? -5.764 -1.590 0.350 1.00 0.00 16 CYS A CA 16
ATOM 10646 C C . CYS A 1 16 ? -5.389 -0.350 1.138 1.00 0.00 16 CYS A C 16
ATOM 10647 O O . CYS A 1 16 ? -5.505 -0.323 2.364 1.00 0.00 16 CYS A O 16
ATOM 10654 N N . GLY A 1 17 ? -4.912 0.666 0.434 1.00 0.00 17 GLY A N 16
ATOM 10655 C CA . GLY A 1 17 ? -4.498 1.872 1.096 1.00 0.00 17 GLY A CA 16
ATOM 10656 C C . GLY A 1 17 ? -5.440 3.027 0.876 1.00 0.00 17 GLY A C 16
ATOM 10657 O O . GLY A 1 17 ? -5.956 3.227 -0.241 1.00 0.00 17 GLY A O 16
ATOM 10661 N N . SER A 1 18 ? -5.641 3.794 1.951 1.00 0.00 18 SER A N 16
ATOM 10662 C CA . SER A 1 18 ? -6.493 4.958 1.922 1.00 0.00 18 SER A CA 16
ATOM 10663 C C . SER A 1 18 ? -6.147 5.794 0.713 1.00 0.00 18 SER A C 16
ATOM 10664 O O . SER A 1 18 ? -5.195 6.581 0.725 1.00 0.00 18 SER A O 16
ATOM 10672 N N . ASP A 1 19 ? -6.919 5.571 -0.331 1.00 0.00 19 ASP A N 16
ATOM 10673 C CA . ASP A 1 19 ? -6.749 6.242 -1.606 1.00 0.00 19 ASP A CA 16
ATOM 10674 C C . ASP A 1 19 ? -7.600 5.533 -2.648 1.00 0.00 19 ASP A C 16
ATOM 10675 O O . ASP A 1 19 ? -8.050 6.134 -3.624 1.00 0.00 19 ASP A O 16
ATOM 10684 N N . GLY A 1 20 ? -7.817 4.240 -2.418 1.00 0.00 20 GLY A N 16
ATOM 10685 C CA . GLY A 1 20 ? -8.610 3.441 -3.318 1.00 0.00 20 GLY A CA 16
ATOM 10686 C C . GLY A 1 20 ? -7.757 2.496 -4.123 1.00 0.00 20 GLY A C 16
ATOM 10687 O O . GLY A 1 20 ? -8.075 2.196 -5.274 1.00 0.00 20 GLY A O 16
ATOM 10691 N N . ILE A 1 21 ? -6.653 2.031 -3.536 1.00 0.00 21 ILE A N 16
ATOM 10692 C CA . ILE A 1 21 ? -5.770 1.128 -4.265 1.00 0.00 21 ILE A CA 16
ATOM 10693 C C . ILE A 1 21 ? -5.285 -0.047 -3.423 1.00 0.00 21 ILE A C 16
ATOM 10694 O O . ILE A 1 21 ? -4.874 0.119 -2.275 1.00 0.00 21 ILE A O 16
ATOM 10710 N N . THR A 1 22 ? -5.313 -1.235 -4.029 1.00 0.00 22 THR A N 16
ATOM 10711 C CA . THR A 1 22 ? -4.849 -2.450 -3.368 1.00 0.00 22 THR A CA 16
ATOM 10712 C C . THR A 1 22 ? -3.389 -2.696 -3.725 1.00 0.00 22 THR A C 16
ATOM 10713 O O . THR A 1 22 ? -3.078 -3.214 -4.799 1.00 0.00 22 THR A O 16
ATOM 10724 N N . TYR A 1 23 ? -2.499 -2.295 -2.832 1.00 0.00 23 TYR A N 16
ATOM 10725 C CA . TYR A 1 23 ? -1.069 -2.435 -3.053 1.00 0.00 23 TYR A CA 16
ATOM 10726 C C . TYR A 1 23 ? -0.584 -3.841 -2.777 1.00 0.00 23 TYR A C 16
ATOM 10727 O O . TYR A 1 23 ? -1.115 -4.532 -1.918 1.00 0.00 23 TYR A O 16
ATOM 10745 N N . GLY A 1 24 ? 0.433 -4.245 -3.523 1.00 0.00 24 GLY A N 16
ATOM 10746 C CA . GLY A 1 24 ? 0.996 -5.574 -3.368 1.00 0.00 24 GLY A CA 16
ATOM 10747 C C . GLY A 1 24 ? 1.449 -5.841 -1.951 1.00 0.00 24 GLY A C 16
ATOM 10748 O O . GLY A 1 24 ? 1.568 -6.992 -1.530 1.00 0.00 24 GLY A O 16
ATOM 10752 N N . ASN A 1 25 ? 1.693 -4.767 -1.213 1.00 0.00 25 ASN A N 16
ATOM 10753 C CA . ASN A 1 25 ? 2.128 -4.870 0.166 1.00 0.00 25 ASN A CA 16
ATOM 10754 C C . ASN A 1 25 ? 2.183 -3.495 0.816 1.00 0.00 25 ASN A C 16
ATOM 10755 O O . ASN A 1 25 ? 2.482 -2.498 0.160 1.00 0.00 25 ASN A O 16
ATOM 10766 N N . ALA A 1 26 ? 1.897 -3.450 2.108 1.00 0.00 26 ALA A N 16
ATOM 10767 C CA . ALA A 1 26 ? 1.924 -2.198 2.849 1.00 0.00 26 ALA A CA 16
ATOM 10768 C C . ALA A 1 26 ? 3.250 -1.494 2.620 1.00 0.00 26 ALA A C 16
ATOM 10769 O O . ALA A 1 26 ? 3.341 -0.267 2.675 1.00 0.00 26 ALA A O 16
ATOM 10776 N N . CYS A 1 27 ? 4.277 -2.289 2.337 1.00 0.00 27 CYS A N 16
ATOM 10777 C CA . CYS A 1 27 ? 5.605 -1.755 2.072 1.00 0.00 27 CYS A CA 16
ATOM 10778 C C . CYS A 1 27 ? 5.622 -1.079 0.716 1.00 0.00 27 CYS A C 16
ATOM 10779 O O . CYS A 1 27 ? 6.177 0.011 0.543 1.00 0.00 27 CYS A O 16
ATOM 10786 N N . MET A 1 28 ? 4.990 -1.735 -0.243 1.00 0.00 28 MET A N 16
ATOM 10787 C CA . MET A 1 28 ? 4.909 -1.217 -1.583 1.00 0.00 28 MET A CA 16
ATOM 10788 C C . MET A 1 28 ? 4.102 0.065 -1.571 1.00 0.00 28 MET A C 16
ATOM 10789 O O . MET A 1 28 ? 4.152 0.859 -2.510 1.00 0.00 28 MET A O 16
ATOM 10803 N N . LEU A 1 29 ? 3.372 0.266 -0.479 1.00 0.00 29 LEU A N 16
ATOM 10804 C CA . LEU A 1 29 ? 2.569 1.449 -0.312 1.00 0.00 29 LEU A CA 16
ATOM 10805 C C . LEU A 1 29 ? 3.424 2.648 0.014 1.00 0.00 29 LEU A C 16
ATOM 10806 O O . LEU A 1 29 ? 3.371 3.656 -0.679 1.00 0.00 29 LEU A O 16
ATOM 10822 N N . LEU A 1 30 ? 4.220 2.547 1.063 1.00 0.00 30 LEU A N 16
ATOM 10823 C CA . LEU A 1 30 ? 5.078 3.654 1.431 1.00 0.00 30 LEU A CA 16
ATOM 10824 C C . LEU A 1 30 ? 5.785 4.149 0.178 1.00 0.00 30 LEU A C 16
ATOM 10825 O O . LEU A 1 30 ? 5.981 5.352 -0.011 1.00 0.00 30 LEU A O 16
ATOM 10841 N N . GLY A 1 31 ? 6.123 3.208 -0.701 1.00 0.00 31 GLY A N 16
ATOM 10842 C CA . GLY A 1 31 ? 6.761 3.573 -1.952 1.00 0.00 31 GLY A CA 16
ATOM 10843 C C . GLY A 1 31 ? 5.765 4.209 -2.898 1.00 0.00 31 GLY A C 16
ATOM 10844 O O . GLY A 1 31 ? 6.113 5.075 -3.703 1.00 0.00 31 GLY A O 16
ATOM 10848 N N . ALA A 1 32 ? 4.516 3.779 -2.779 1.00 0.00 32 ALA A N 16
ATOM 10849 C CA . ALA A 1 32 ? 3.437 4.299 -3.601 1.00 0.00 32 ALA A CA 16
ATOM 10850 C C . ALA A 1 32 ? 3.076 5.720 -3.183 1.00 0.00 32 ALA A C 16
ATOM 10851 O O . ALA A 1 32 ? 3.027 6.627 -4.010 1.00 0.00 32 ALA A O 16
ATOM 10858 N N . SER A 1 33 ? 2.822 5.898 -1.892 1.00 0.00 33 SER A N 16
ATOM 10859 C CA . SER A 1 33 ? 2.463 7.201 -1.350 1.00 0.00 33 SER A CA 16
ATOM 10860 C C . SER A 1 33 ? 3.571 8.226 -1.573 1.00 0.00 33 SER A C 16
ATOM 10861 O O . SER A 1 33 ? 3.316 9.430 -1.566 1.00 0.00 33 SER A O 16
ATOM 10869 N N . CYS A 1 34 ? 4.802 7.754 -1.765 1.00 0.00 34 CYS A N 16
ATOM 10870 C CA . CYS A 1 34 ? 5.924 8.658 -1.980 1.00 0.00 34 CYS A CA 16
ATOM 10871 C C . CYS A 1 34 ? 5.942 9.175 -3.416 1.00 0.00 34 CYS A C 16
ATOM 10872 O O . CYS A 1 34 ? 6.238 10.344 -3.663 1.00 0.00 34 CYS A O 16
ATOM 10879 N N . ARG A 1 35 ? 5.631 8.293 -4.357 1.00 0.00 35 ARG A N 16
ATOM 10880 C CA . ARG A 1 35 ? 5.617 8.655 -5.770 1.00 0.00 35 ARG A CA 16
ATOM 10881 C C . ARG A 1 35 ? 4.196 8.920 -6.266 1.00 0.00 35 ARG A C 16
ATOM 10882 O O . ARG A 1 35 ? 3.974 9.120 -7.460 1.00 0.00 35 ARG A O 16
ATOM 10903 N N . SER A 1 36 ? 3.238 8.916 -5.347 1.00 0.00 36 SER A N 16
ATOM 10904 C CA . SER A 1 36 ? 1.843 9.149 -5.699 1.00 0.00 36 SER A CA 16
ATOM 10905 C C . SER A 1 36 ? 1.548 10.642 -5.835 1.00 0.00 36 SER A C 16
ATOM 10906 O O . SER A 1 36 ? 1.765 11.232 -6.894 1.00 0.00 36 SER A O 16
ATOM 10914 N N . ASP A 1 37 ? 1.051 11.249 -4.761 1.00 0.00 37 ASP A N 16
ATOM 10915 C CA . ASP A 1 37 ? 0.724 12.668 -4.768 1.00 0.00 37 ASP A CA 16
ATOM 10916 C C . ASP A 1 37 ? 0.195 13.109 -3.406 1.00 0.00 37 ASP A C 16
ATOM 10917 O O . ASP A 1 37 ? 0.406 14.248 -2.989 1.00 0.00 37 ASP A O 16
ATOM 10926 N N . THR A 1 38 ? -0.493 12.202 -2.718 1.00 0.00 38 THR A N 16
ATOM 10927 C CA . THR A 1 38 ? -1.053 12.500 -1.404 1.00 0.00 38 THR A CA 16
ATOM 10928 C C . THR A 1 38 ? -0.714 11.398 -0.403 1.00 0.00 38 THR A C 16
ATOM 10929 O O . THR A 1 38 ? -0.621 10.224 -0.761 1.00 0.00 38 THR A O 16
ATOM 10940 N N . PRO A 1 39 ? -0.522 11.770 0.873 1.00 0.00 39 PRO A N 16
ATOM 10941 C CA . PRO A 1 39 ? -0.190 10.819 1.938 1.00 0.00 39 PRO A CA 16
ATOM 10942 C C . PRO A 1 39 ? -1.172 9.654 2.012 1.00 0.00 39 PRO A C 16
ATOM 10943 O O . PRO A 1 39 ? -2.211 9.745 2.665 1.00 0.00 39 PRO A O 16
ATOM 10954 N N . ILE A 1 40 ? -0.830 8.558 1.342 1.00 0.00 40 ILE A N 16
ATOM 10955 C CA . ILE A 1 40 ? -1.674 7.367 1.333 1.00 0.00 40 ILE A CA 16
ATOM 10956 C C . ILE A 1 40 ? -1.630 6.668 2.687 1.00 0.00 40 ILE A C 16
ATOM 10957 O O . ILE A 1 40 ? -0.677 6.834 3.448 1.00 0.00 40 ILE A O 16
ATOM 10973 N N . GLU A 1 41 ? -2.667 5.893 2.989 1.00 0.00 41 GLU A N 16
ATOM 10974 C CA . GLU A 1 41 ? -2.736 5.184 4.270 1.00 0.00 41 GLU A CA 16
ATOM 10975 C C . GLU A 1 41 ? -3.191 3.738 4.089 1.00 0.00 41 GLU A C 16
ATOM 10976 O O . GLU A 1 41 ? -3.383 3.274 2.970 1.00 0.00 41 GLU A O 16
ATOM 10988 N N . LEU A 1 42 ? -3.355 3.029 5.205 1.00 0.00 42 LEU A N 16
ATOM 10989 C CA . LEU A 1 42 ? -3.800 1.637 5.180 1.00 0.00 42 LEU A CA 16
ATOM 10990 C C . LEU A 1 42 ? -5.157 1.498 5.858 1.00 0.00 42 LEU A C 16
ATOM 10991 O O . LEU A 1 42 ? -5.429 2.157 6.862 1.00 0.00 42 LEU A O 16
ATOM 11007 N N . VAL A 1 43 ? -6.011 0.640 5.308 1.00 0.00 43 VAL A N 16
ATOM 11008 C CA . VAL A 1 43 ? -7.338 0.429 5.872 1.00 0.00 43 VAL A CA 16
ATOM 11009 C C . VAL A 1 43 ? -7.704 -1.051 5.899 1.00 0.00 43 VAL A C 16
ATOM 11010 O O . VAL A 1 43 ? -8.343 -1.522 6.839 1.00 0.00 43 VAL A O 16
ATOM 11023 N N . HIS A 1 44 ? -7.301 -1.780 4.865 1.00 0.00 44 HIS A N 16
ATOM 11024 C CA . HIS A 1 44 ? -7.600 -3.206 4.782 1.00 0.00 44 HIS A CA 16
ATOM 11025 C C . HIS A 1 44 ? -6.377 -4.005 4.341 1.00 0.00 44 HIS A C 16
ATOM 11026 O O . HIS A 1 44 ? -5.656 -3.605 3.427 1.00 0.00 44 HIS A O 16
ATOM 11041 N N . LYS A 1 45 ? -6.155 -5.137 5.001 1.00 0.00 45 LYS A N 16
ATOM 11042 C CA . LYS A 1 45 ? -5.024 -5.999 4.682 1.00 0.00 45 LYS A CA 16
ATOM 11043 C C . LYS A 1 45 ? -5.435 -7.095 3.705 1.00 0.00 45 LYS A C 16
ATOM 11044 O O . LYS A 1 45 ? -5.283 -8.283 3.989 1.00 0.00 45 LYS A O 16
ATOM 11063 N N . GLY A 1 46 ? -5.959 -6.686 2.554 1.00 0.00 46 GLY A N 16
ATOM 11064 C CA . GLY A 1 46 ? -6.386 -7.641 1.550 1.00 0.00 46 GLY A CA 16
ATOM 11065 C C . GLY A 1 46 ? -6.905 -6.966 0.296 1.00 0.00 46 GLY A C 16
ATOM 11066 O O .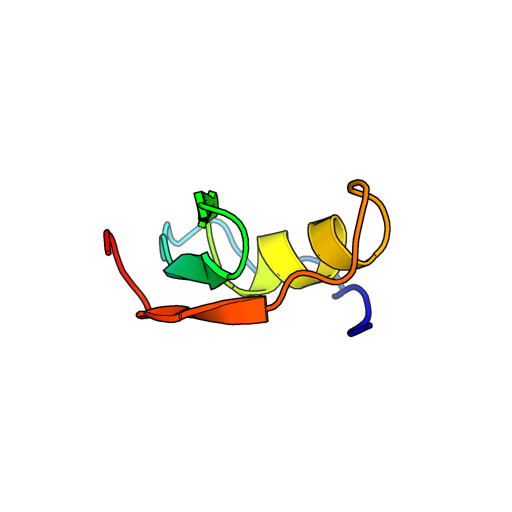 GLY A 1 46 ? -6.388 -5.928 -0.117 1.00 0.00 46 GLY A O 16
ATOM 11070 N N . ARG A 1 47 ? -7.930 -7.554 -0.312 1.00 0.00 47 ARG A N 16
ATOM 11071 C CA . ARG A 1 47 ? -8.519 -6.999 -1.526 1.00 0.00 47 ARG A CA 16
ATOM 11072 C C . ARG A 1 47 ? -9.648 -6.033 -1.187 1.00 0.00 47 ARG A C 16
ATOM 11073 O O . ARG A 1 47 ? -10.761 -6.161 -1.693 1.00 0.00 47 ARG A O 16
ATOM 11094 N N . CYS A 1 48 ? -9.349 -5.062 -0.330 1.00 0.00 48 CYS A N 16
ATOM 11095 C CA . CYS A 1 48 ? -10.336 -4.070 0.076 1.00 0.00 48 CYS A CA 16
ATOM 11096 C C . CYS A 1 48 ? -11.606 -4.737 0.594 1.00 0.00 48 CYS A C 16
ATOM 11097 O O . CYS A 1 48 ? -12.356 -5.303 -0.228 1.00 0.00 48 CYS A O 16
ATOM 11105 N N . LYS A 1 1 ? 13.424 14.762 -1.626 1.00 0.00 1 LYS A N 17
ATOM 11106 C CA . LYS A 1 1 ? 12.083 14.123 -1.702 1.00 0.00 1 LYS A CA 17
ATOM 11107 C C . LYS A 1 1 ? 12.190 12.668 -2.147 1.00 0.00 1 LYS A C 17
ATOM 11108 O O . LYS A 1 1 ? 11.684 12.292 -3.205 1.00 0.00 1 LYS A O 17
ATOM 11129 N N . PRO A 1 2 ? 12.857 11.832 -1.338 1.00 0.00 2 PRO A N 17
ATOM 11130 C CA . PRO A 1 2 ? 13.040 10.408 -1.643 1.00 0.00 2 PRO A CA 17
ATOM 11131 C C . PRO A 1 2 ? 11.749 9.609 -1.498 1.00 0.00 2 PRO A C 17
ATOM 11132 O O . PRO A 1 2 ? 10.663 10.178 -1.381 1.00 0.00 2 PRO A O 17
ATOM 11143 N N . ASP A 1 3 ? 11.877 8.286 -1.509 1.00 0.00 3 ASP A N 17
ATOM 11144 C CA . ASP A 1 3 ? 10.724 7.402 -1.381 1.00 0.00 3 ASP A CA 17
ATOM 11145 C C . ASP A 1 3 ? 10.413 7.124 0.090 1.00 0.00 3 ASP A C 17
ATOM 11146 O O . ASP A 1 3 ? 11.127 7.587 0.979 1.00 0.00 3 ASP A O 17
ATOM 11155 N N . CYS A 1 4 ? 9.342 6.372 0.343 1.00 0.00 4 CYS A N 17
ATOM 11156 C CA . CYS A 1 4 ? 8.949 6.049 1.713 1.00 0.00 4 CYS A CA 17
ATOM 11157 C C . CYS A 1 4 ? 9.688 4.811 2.221 1.00 0.00 4 CYS A C 17
ATOM 11158 O O . CYS A 1 4 ? 10.148 4.778 3.363 1.00 0.00 4 CYS A O 17
ATOM 11165 N N . PRO A 1 5 ? 9.786 3.764 1.383 1.00 0.00 5 PRO A N 17
ATOM 11166 C CA . PRO A 1 5 ? 10.433 2.510 1.726 1.00 0.00 5 PRO A CA 17
ATOM 11167 C C . PRO A 1 5 ? 11.818 2.356 1.101 1.00 0.00 5 PRO A C 17
ATOM 11168 O O . PRO A 1 5 ? 12.435 3.331 0.670 1.00 0.00 5 PRO A O 17
ATOM 11179 N N . LEU A 1 6 ? 12.287 1.113 1.050 1.00 0.00 6 LEU A N 17
ATOM 11180 C CA . LEU A 1 6 ? 13.586 0.789 0.472 1.00 0.00 6 LEU A CA 17
ATOM 11181 C C . LEU A 1 6 ? 13.661 -0.702 0.162 1.00 0.00 6 LEU A C 17
ATOM 11182 O O . LEU A 1 6 ? 14.561 -1.401 0.629 1.00 0.00 6 LEU A O 17
ATOM 11198 N N . ILE A 1 7 ? 12.696 -1.182 -0.619 1.00 0.00 7 ILE A N 17
ATOM 11199 C CA . ILE A 1 7 ? 12.632 -2.589 -0.987 1.00 0.00 7 ILE A CA 17
ATOM 11200 C C . ILE A 1 7 ? 12.266 -3.444 0.222 1.00 0.00 7 ILE A C 17
ATOM 11201 O O . ILE A 1 7 ? 12.987 -3.463 1.220 1.00 0.00 7 ILE A O 17
ATOM 11217 N N . CYS A 1 8 ? 11.137 -4.142 0.135 1.00 0.00 8 CYS A N 17
ATOM 11218 C CA . CYS A 1 8 ? 10.681 -4.984 1.235 1.00 0.00 8 CYS A CA 17
ATOM 11219 C C . CYS A 1 8 ? 10.765 -6.471 0.908 1.00 0.00 8 CYS A C 17
ATOM 11220 O O . CYS A 1 8 ? 11.734 -7.134 1.276 1.00 0.00 8 CYS A O 17
ATOM 11227 N N . THR A 1 9 ? 9.746 -7.003 0.245 1.00 0.00 9 THR A N 17
ATOM 11228 C CA . THR A 1 9 ? 9.730 -8.422 -0.084 1.00 0.00 9 THR A CA 17
ATOM 11229 C C . THR A 1 9 ? 8.651 -8.756 -1.105 1.00 0.00 9 THR A C 17
ATOM 11230 O O . THR A 1 9 ? 7.958 -7.872 -1.610 1.00 0.00 9 THR A O 17
ATOM 11241 N N . MET A 1 10 ? 8.512 -10.047 -1.393 1.00 0.00 10 MET A N 17
ATOM 11242 C CA . MET A 1 10 ? 7.516 -10.525 -2.342 1.00 0.00 10 MET A CA 17
ATOM 11243 C C . MET A 1 10 ? 6.405 -11.273 -1.613 1.00 0.00 10 MET A C 17
ATOM 11244 O O . MET A 1 10 ? 5.640 -12.020 -2.223 1.00 0.00 10 MET A O 17
ATOM 11258 N N . GLN A 1 11 ? 6.324 -11.061 -0.302 1.00 0.00 11 GLN A N 17
ATOM 11259 C CA . GLN A 1 11 ? 5.307 -11.706 0.519 1.00 0.00 11 GLN A CA 17
ATOM 11260 C C . GLN A 1 11 ? 3.935 -11.136 0.200 1.00 0.00 11 GLN A C 17
ATOM 11261 O O . GLN A 1 11 ? 3.272 -10.560 1.063 1.00 0.00 11 GLN A O 17
ATOM 11275 N N . TYR A 1 12 ? 3.534 -11.297 -1.055 1.00 0.00 12 TYR A N 17
ATOM 11276 C CA . TYR A 1 12 ? 2.252 -10.801 -1.542 1.00 0.00 12 TYR A CA 17
ATOM 11277 C C . TYR A 1 12 ? 1.228 -10.644 -0.423 1.00 0.00 12 TYR A C 17
ATOM 11278 O O . TYR A 1 12 ? 0.547 -11.599 -0.047 1.00 0.00 12 TYR A O 17
ATOM 11296 N N . ASP A 1 13 ? 1.108 -9.424 0.079 1.00 0.00 13 ASP A N 17
ATOM 11297 C CA . ASP A 1 13 ? 0.151 -9.106 1.128 1.00 0.00 13 ASP A CA 17
ATOM 11298 C C . ASP A 1 13 ? -0.624 -7.865 0.716 1.00 0.00 13 ASP A C 17
ATOM 11299 O O . ASP A 1 13 ? -0.496 -6.801 1.321 1.00 0.00 13 ASP A O 17
ATOM 11308 N N . PRO A 1 14 ? -1.422 -7.996 -0.351 1.00 0.00 14 PRO A N 17
ATOM 11309 C CA . PRO A 1 14 ? -2.214 -6.899 -0.903 1.00 0.00 14 PRO A CA 17
ATOM 11310 C C . PRO A 1 14 ? -3.041 -6.179 0.149 1.00 0.00 14 PRO A C 17
ATOM 11311 O O . PRO A 1 14 ? -4.045 -6.699 0.636 1.00 0.00 14 PRO A O 17
ATOM 11322 N N . VAL A 1 15 ? -2.611 -4.974 0.485 1.00 0.00 15 VAL A N 17
ATOM 11323 C CA . VAL A 1 15 ? -3.292 -4.159 1.463 1.00 0.00 15 VAL A CA 17
ATOM 11324 C C . VAL A 1 15 ? -3.976 -2.986 0.796 1.00 0.00 15 VAL A C 17
ATOM 11325 O O . VAL A 1 15 ? -3.357 -2.225 0.052 1.00 0.00 15 VAL A O 17
ATOM 11338 N N . CYS A 1 16 ? -5.256 -2.844 1.080 1.00 0.00 16 CYS A N 17
ATOM 11339 C CA . CYS A 1 16 ? -6.039 -1.765 0.527 1.00 0.00 16 CYS A CA 17
ATOM 11340 C C . CYS A 1 16 ? -5.760 -0.483 1.290 1.00 0.00 16 CYS A C 17
ATOM 11341 O O . CYS A 1 16 ? -6.003 -0.401 2.495 1.00 0.00 16 CYS A O 17
ATOM 11348 N N . GLY A 1 17 ? -5.229 0.511 0.590 1.00 0.00 17 GLY A N 17
ATOM 11349 C CA . GLY A 1 17 ? -4.907 1.759 1.231 1.00 0.00 17 GLY A CA 17
ATOM 11350 C C . GLY A 1 17 ? -5.917 2.842 0.955 1.00 0.00 17 GLY A C 17
ATOM 11351 O O . GLY A 1 17 ? -6.426 2.971 -0.178 1.00 0.00 17 GLY A O 17
ATOM 11355 N N . SER A 1 18 ? -6.193 3.620 2.001 1.00 0.00 18 SER A N 17
ATOM 11356 C CA . SER A 1 18 ? -7.130 4.718 1.925 1.00 0.00 18 SER A CA 17
ATOM 11357 C C . SER A 1 18 ? -6.808 5.594 0.736 1.00 0.00 18 SER A C 17
ATOM 11358 O O . SER A 1 18 ? -5.969 6.495 0.805 1.00 0.00 18 SER A O 17
ATOM 11366 N N . ASP A 1 19 ? -7.485 5.291 -0.352 1.00 0.00 19 ASP A N 17
ATOM 11367 C CA . ASP A 1 19 ? -7.325 5.997 -1.610 1.00 0.00 19 ASP A CA 17
ATOM 11368 C C . ASP A 1 19 ? -8.132 5.283 -2.683 1.00 0.00 19 ASP A C 17
ATOM 11369 O O . ASP A 1 19 ? -8.616 5.897 -3.633 1.00 0.00 19 ASP A O 17
ATOM 11378 N N . GLY A 1 20 ? -8.269 3.971 -2.508 1.00 0.00 20 GLY A N 17
ATOM 11379 C CA . GLY A 1 20 ? -9.011 3.165 -3.444 1.00 0.00 20 GLY A CA 17
ATOM 11380 C C . GLY A 1 20 ? -8.115 2.186 -4.157 1.00 0.00 20 GLY A C 17
ATOM 11381 O O . GLY A 1 20 ? -8.410 1.776 -5.279 1.00 0.00 20 GLY A O 17
ATOM 11385 N N . ILE A 1 21 ? -7.001 1.817 -3.522 1.00 0.00 21 ILE A N 17
ATOM 11386 C CA . ILE A 1 21 ? -6.071 0.889 -4.159 1.00 0.00 21 ILE A CA 17
ATOM 11387 C C . ILE A 1 21 ? -5.633 -0.233 -3.223 1.00 0.00 21 ILE A C 17
ATOM 11388 O O . ILE A 1 21 ? -5.612 -0.084 -2.003 1.00 0.00 21 ILE A O 17
ATOM 11404 N N . THR A 1 22 ? -5.255 -1.348 -3.834 1.00 0.00 22 THR A N 17
ATOM 11405 C CA . THR A 1 22 ? -4.773 -2.512 -3.105 1.00 0.00 22 THR A CA 17
ATOM 11406 C C . THR A 1 22 ? -3.294 -2.710 -3.407 1.00 0.00 22 THR A C 17
ATOM 11407 O O . THR A 1 22 ? -2.931 -3.234 -4.461 1.00 0.00 22 THR A O 17
ATOM 11418 N N . TYR A 1 23 ? -2.445 -2.254 -2.497 1.00 0.00 23 TYR A N 17
ATOM 11419 C CA . TYR A 1 23 ? -1.007 -2.342 -2.684 1.00 0.00 23 TYR A CA 17
ATOM 11420 C C . TYR A 1 23 ? -0.478 -3.725 -2.380 1.00 0.00 23 TYR A C 17
ATOM 11421 O O . TYR A 1 23 ? -0.845 -4.343 -1.389 1.00 0.00 23 TYR A O 17
ATOM 11439 N N . GLY A 1 24 ? 0.399 -4.187 -3.257 1.00 0.00 24 GLY A N 17
ATOM 11440 C CA . GLY A 1 24 ? 0.994 -5.502 -3.112 1.00 0.00 24 GLY A CA 17
ATOM 11441 C C . GLY A 1 24 ? 1.466 -5.763 -1.706 1.00 0.00 24 GLY A C 17
ATOM 11442 O O . GLY A 1 24 ? 1.587 -6.911 -1.283 1.00 0.00 24 GLY A O 17
ATOM 11446 N N . ASN A 1 25 ? 1.725 -4.685 -0.984 1.00 0.00 25 ASN A N 17
ATOM 11447 C CA . ASN A 1 25 ? 2.183 -4.769 0.394 1.00 0.00 25 ASN A CA 17
ATOM 11448 C C . ASN A 1 25 ? 2.295 -3.385 1.008 1.00 0.00 25 ASN A C 17
ATOM 11449 O O . ASN A 1 25 ? 2.532 -2.399 0.309 1.00 0.00 25 ASN A O 17
ATOM 11460 N N . ALA A 1 26 ? 2.137 -3.317 2.323 1.00 0.00 26 ALA A N 17
ATOM 11461 C CA . ALA A 1 26 ? 2.242 -2.052 3.027 1.00 0.00 26 ALA A CA 17
ATOM 11462 C C . ALA A 1 26 ? 3.545 -1.367 2.649 1.00 0.00 26 ALA A C 17
ATOM 11463 O O . ALA A 1 26 ? 3.645 -0.138 2.643 1.00 0.00 26 ALA A O 17
ATOM 11470 N N . CYS A 1 27 ? 4.541 -2.182 2.310 1.00 0.00 27 CYS A N 17
ATOM 11471 C CA . CYS A 1 27 ? 5.838 -1.672 1.905 1.00 0.00 27 CYS A CA 17
ATOM 11472 C C . CYS A 1 27 ? 5.759 -1.101 0.503 1.00 0.00 27 CYS A C 17
ATOM 11473 O O . CYS A 1 27 ? 6.289 -0.023 0.212 1.00 0.00 27 CYS A O 17
ATOM 11480 N N . MET A 1 28 ? 5.064 -1.825 -0.362 1.00 0.00 28 MET A N 17
ATOM 11481 C CA . MET A 1 28 ? 4.884 -1.395 -1.725 1.00 0.00 28 MET A CA 17
ATOM 11482 C C . MET A 1 28 ? 4.136 -0.079 -1.715 1.00 0.00 28 MET A C 17
ATOM 11483 O O . MET A 1 28 ? 4.238 0.727 -2.642 1.00 0.00 28 MET A O 17
ATOM 11497 N N . LEU A 1 29 ? 3.408 0.147 -0.624 1.00 0.00 29 LEU A N 17
ATOM 11498 C CA . LEU A 1 29 ? 2.673 1.373 -0.445 1.00 0.00 29 LEU A CA 17
ATOM 11499 C C . LEU A 1 29 ? 3.636 2.528 -0.304 1.00 0.00 29 LEU A C 17
ATOM 11500 O O . LEU A 1 29 ? 3.555 3.499 -1.035 1.00 0.00 29 LEU A O 17
ATOM 11516 N N . LEU A 1 30 ? 4.565 2.405 0.628 1.00 0.00 30 LEU A N 17
ATOM 11517 C CA . LEU A 1 30 ? 5.560 3.430 0.833 1.00 0.00 30 LEU A CA 17
ATOM 11518 C C . LEU A 1 30 ? 6.065 3.914 -0.516 1.00 0.00 30 LEU A C 17
ATOM 11519 O O . LEU A 1 30 ? 6.256 5.110 -0.739 1.00 0.00 30 LEU A O 17
ATOM 11535 N N . GLY A 1 31 ? 6.250 2.976 -1.426 1.00 0.00 31 GLY A N 17
ATOM 11536 C CA . GLY A 1 31 ? 6.712 3.340 -2.750 1.00 0.00 31 GLY A CA 17
ATOM 11537 C C . GLY A 1 31 ? 5.669 4.138 -3.493 1.00 0.00 31 GLY A C 17
ATOM 11538 O O . GLY A 1 31 ? 5.990 4.997 -4.310 1.00 0.00 31 GLY A O 17
ATOM 11542 N N . ALA A 1 32 ? 4.416 3.847 -3.192 1.00 0.00 32 ALA A N 17
ATOM 11543 C CA . ALA A 1 32 ? 3.289 4.522 -3.810 1.00 0.00 32 ALA A CA 17
ATOM 11544 C C . ALA A 1 32 ? 3.011 5.874 -3.153 1.00 0.00 32 ALA A C 17
ATOM 11545 O O . ALA A 1 32 ? 2.768 6.865 -3.836 1.00 0.00 32 ALA A O 17
ATOM 11552 N N . SER A 1 33 ? 3.040 5.906 -1.824 1.00 0.00 33 SER A N 17
ATOM 11553 C CA . SER A 1 33 ? 2.787 7.130 -1.080 1.00 0.00 33 SER A CA 17
ATOM 11554 C C . SER A 1 33 ? 3.811 8.200 -1.421 1.00 0.00 33 SER A C 17
ATOM 11555 O O . SER A 1 33 ? 3.455 9.340 -1.717 1.00 0.00 33 SER A O 17
ATOM 11563 N N . CYS A 1 34 ? 5.086 7.837 -1.356 1.00 0.00 34 CYS A N 17
ATOM 11564 C CA . CYS A 1 34 ? 6.151 8.792 -1.639 1.00 0.00 34 CYS A CA 17
ATOM 11565 C C . CYS A 1 34 ? 6.296 9.088 -3.135 1.00 0.00 34 CYS A C 17
ATOM 11566 O O . CYS A 1 34 ? 6.770 10.162 -3.509 1.00 0.00 34 CYS A O 17
ATOM 11573 N N . ARG A 1 35 ? 5.904 8.147 -3.993 1.00 0.00 35 ARG A N 17
ATOM 11574 C CA . ARG A 1 35 ? 6.024 8.351 -5.439 1.00 0.00 35 ARG A CA 17
ATOM 11575 C C . ARG A 1 35 ? 4.740 8.905 -6.047 1.00 0.00 35 ARG A C 17
ATOM 11576 O O . ARG A 1 35 ? 4.733 9.349 -7.196 1.00 0.00 35 ARG A O 17
ATOM 11597 N N . SER A 1 36 ? 3.654 8.870 -5.288 1.00 0.00 36 SER A N 17
ATOM 11598 C CA . SER A 1 36 ? 2.374 9.361 -5.777 1.00 0.00 36 SER A CA 17
ATOM 11599 C C . SER A 1 36 ? 2.306 10.883 -5.707 1.00 0.00 36 SER A C 17
ATOM 11600 O O . SER A 1 36 ? 2.727 11.577 -6.634 1.00 0.00 36 SER A O 17
ATOM 11608 N N . ASP A 1 37 ? 1.774 11.397 -4.606 1.00 0.00 37 ASP A N 17
ATOM 11609 C CA . ASP A 1 37 ? 1.649 12.834 -4.413 1.00 0.00 37 ASP A CA 17
ATOM 11610 C C . ASP A 1 37 ? 0.991 13.127 -3.071 1.00 0.00 37 ASP A C 17
ATOM 11611 O O . ASP A 1 37 ? 1.318 14.109 -2.404 1.00 0.00 37 ASP A O 17
ATOM 11620 N N . THR A 1 38 ? 0.064 12.259 -2.682 1.00 0.00 38 THR A N 17
ATOM 11621 C CA . THR A 1 38 ? -0.645 12.405 -1.419 1.00 0.00 38 THR A CA 17
ATOM 11622 C C . THR A 1 38 ? -0.434 11.176 -0.542 1.00 0.00 38 THR A 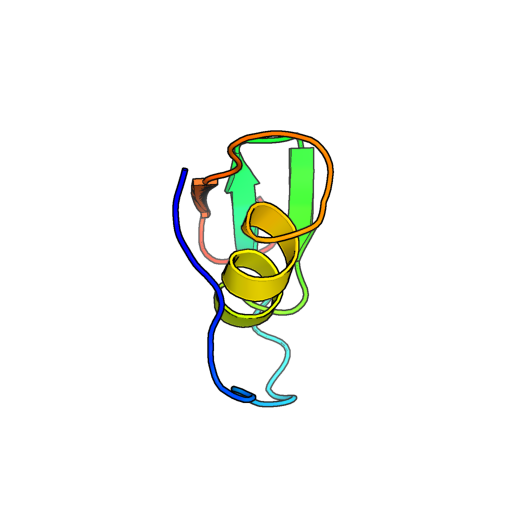C 17
ATOM 11623 O O . THR A 1 38 ? -0.660 10.046 -0.974 1.00 0.00 38 THR A O 17
ATOM 11634 N N . PRO A 1 39 ? 0.008 11.387 0.704 1.00 0.00 39 PRO A N 17
ATOM 11635 C CA . PRO A 1 39 ? 0.257 10.295 1.651 1.00 0.00 39 PRO A CA 17
ATOM 11636 C C . PRO A 1 39 ? -0.968 9.412 1.856 1.00 0.00 39 PRO A C 17
ATOM 11637 O O . PRO A 1 39 ? -1.807 9.693 2.714 1.00 0.00 39 PRO A O 17
ATOM 11648 N N . ILE A 1 40 ? -1.068 8.340 1.075 1.00 0.00 40 ILE A N 17
ATOM 11649 C CA . ILE A 1 40 ? -2.191 7.425 1.189 1.00 0.00 40 ILE A CA 17
ATOM 11650 C C . ILE A 1 40 ? -2.161 6.712 2.536 1.00 0.00 40 ILE A C 17
ATOM 11651 O O . ILE A 1 40 ? -1.166 6.782 3.260 1.00 0.00 40 ILE A O 17
ATOM 11667 N N . GLU A 1 41 ? -3.254 6.044 2.884 1.00 0.00 41 GLU A N 17
ATOM 11668 C CA . GLU A 1 41 ? -3.338 5.344 4.164 1.00 0.00 41 GLU A CA 17
ATOM 11669 C C . GLU A 1 41 ? -3.665 3.864 3.981 1.00 0.00 41 GLU A C 17
ATOM 11670 O O . GLU A 1 41 ? -3.780 3.377 2.860 1.00 0.00 41 GLU A O 17
ATOM 11682 N N . LEU A 1 42 ? -3.813 3.158 5.100 1.00 0.00 42 LEU A N 17
ATOM 11683 C CA . LEU A 1 42 ? -4.143 1.736 5.084 1.00 0.00 42 LEU A CA 17
ATOM 11684 C C . LEU A 1 42 ? -5.453 1.493 5.828 1.00 0.00 42 LEU A C 17
ATOM 11685 O O . LEU A 1 42 ? -5.668 2.034 6.913 1.00 0.00 42 LEU A O 17
ATOM 11701 N N . VAL A 1 43 ? -6.331 0.689 5.237 1.00 0.00 43 VAL A N 17
ATOM 11702 C CA . VAL A 1 43 ? -7.621 0.398 5.849 1.00 0.00 43 VAL A CA 17
ATOM 11703 C C . VAL A 1 43 ? -7.799 -1.092 6.121 1.00 0.00 43 VAL A C 17
ATOM 11704 O O . VAL A 1 43 ? -8.233 -1.485 7.204 1.00 0.00 43 VAL A O 17
ATOM 11717 N N . HIS A 1 44 ? -7.471 -1.918 5.136 1.00 0.00 44 HIS A N 17
ATOM 11718 C CA . HIS A 1 44 ? -7.607 -3.365 5.281 1.00 0.00 44 HIS A CA 17
ATOM 11719 C C . HIS A 1 44 ? -6.534 -4.099 4.486 1.00 0.00 44 HIS A C 17
ATOM 11720 O O . HIS A 1 44 ? -6.369 -3.869 3.289 1.00 0.00 44 HIS A O 17
ATOM 11735 N N . LYS A 1 45 ? -5.807 -4.984 5.161 1.00 0.00 45 LYS A N 17
ATOM 11736 C CA . LYS A 1 45 ? -4.748 -5.755 4.520 1.00 0.00 45 LYS A CA 17
ATOM 11737 C C . LYS A 1 45 ? -5.329 -6.854 3.637 1.00 0.00 45 LYS A C 17
ATOM 11738 O O . LYS A 1 45 ? -5.187 -8.040 3.935 1.00 0.00 45 LYS A O 17
ATOM 11757 N N . GLY A 1 46 ? -5.983 -6.455 2.551 1.00 0.00 46 GLY A N 17
ATOM 11758 C CA . GLY A 1 46 ? -6.572 -7.419 1.645 1.00 0.00 46 GLY A CA 17
ATOM 11759 C C . GLY A 1 46 ? -7.171 -6.758 0.423 1.00 0.00 46 GLY A C 17
ATOM 11760 O O . GLY A 1 46 ? -6.893 -5.592 0.142 1.00 0.00 46 GLY A O 17
ATOM 11764 N N . ARG A 1 47 ? -7.996 -7.497 -0.303 1.00 0.00 47 ARG A N 17
ATOM 11765 C CA . ARG A 1 47 ? -8.636 -6.968 -1.497 1.00 0.00 47 ARG A CA 17
ATOM 11766 C C . ARG A 1 47 ? -9.883 -6.172 -1.131 1.00 0.00 47 ARG A C 17
ATOM 11767 O O . ARG A 1 47 ? -10.968 -6.416 -1.658 1.00 0.00 47 ARG A O 17
ATOM 11788 N N . CYS A 1 48 ? -9.713 -5.213 -0.225 1.00 0.00 48 CYS A N 17
ATOM 11789 C CA . CYS A 1 48 ? -10.818 -4.372 0.216 1.00 0.00 48 CYS A CA 17
ATOM 11790 C C . CYS A 1 48 ? -12.065 -5.204 0.493 1.00 0.00 48 CYS A C 17
ATOM 11791 O O . CYS A 1 48 ? -13.182 -4.680 0.295 1.00 0.00 48 CYS A O 17
ATOM 11799 N N . LYS A 1 1 ? 3.017 11.842 8.216 1.00 0.00 1 LYS A N 18
ATOM 11800 C CA . LYS A 1 1 ? 3.603 11.955 6.856 1.00 0.00 1 LYS A CA 18
ATOM 11801 C C . LYS A 1 1 ? 4.595 10.830 6.586 1.00 0.00 1 LYS A C 18
ATOM 11802 O O . LYS A 1 1 ? 5.807 11.016 6.703 1.00 0.00 1 LYS A O 18
ATOM 11823 N N . PRO A 1 2 ? 4.090 9.644 6.218 1.00 0.00 2 PRO A N 18
ATOM 11824 C CA . PRO A 1 2 ? 4.930 8.479 5.926 1.00 0.00 2 PRO A CA 18
ATOM 11825 C C . PRO A 1 2 ? 5.914 8.750 4.795 1.00 0.00 2 PRO A C 18
ATOM 11826 O O . PRO A 1 2 ? 6.028 9.879 4.318 1.00 0.00 2 PRO A O 18
ATOM 11837 N N . ASP A 1 3 ? 6.624 7.710 4.368 1.00 0.00 3 ASP A N 18
ATOM 11838 C CA . ASP A 1 3 ? 7.598 7.846 3.291 1.00 0.00 3 ASP A CA 18
ATOM 11839 C C . ASP A 1 3 ? 8.135 6.487 2.856 1.00 0.00 3 ASP A C 18
ATOM 11840 O O . ASP A 1 3 ? 8.115 5.525 3.623 1.00 0.00 3 ASP A O 18
ATOM 11849 N N . CYS A 1 4 ? 8.601 6.427 1.609 1.00 0.00 4 CYS A N 18
ATOM 11850 C CA . CYS A 1 4 ? 9.144 5.195 1.033 1.00 0.00 4 CYS A CA 18
ATOM 11851 C C . CYS A 1 4 ? 9.758 4.313 2.114 1.00 0.00 4 CYS A C 18
ATOM 11852 O O . CYS A 1 4 ? 10.270 4.807 3.119 1.00 0.00 4 CYS A O 18
ATOM 11859 N N . PRO A 1 5 ? 9.711 2.990 1.915 1.00 0.00 5 PRO A N 18
ATOM 11860 C CA . PRO A 1 5 ? 10.251 2.025 2.857 1.00 0.00 5 PRO A CA 18
ATOM 11861 C C . PRO A 1 5 ? 11.690 1.641 2.528 1.00 0.00 5 PRO A C 18
ATOM 11862 O O . PRO A 1 5 ? 12.251 2.095 1.531 1.00 0.00 5 PRO A O 18
ATOM 11873 N N . LEU A 1 6 ? 12.280 0.798 3.366 1.00 0.00 6 LEU A N 18
ATOM 11874 C CA . LEU A 1 6 ? 13.650 0.350 3.155 1.00 0.00 6 LEU A CA 18
ATOM 11875 C C . LEU A 1 6 ? 13.666 -1.065 2.590 1.00 0.00 6 LEU A C 18
ATOM 11876 O O . LEU A 1 6 ? 14.378 -1.936 3.090 1.00 0.00 6 LEU A O 18
ATOM 11892 N N . ILE A 1 7 ? 12.868 -1.287 1.551 1.00 0.00 7 ILE A N 18
ATOM 11893 C CA . ILE A 1 7 ? 12.778 -2.595 0.917 1.00 0.00 7 ILE A CA 18
ATOM 11894 C C . ILE A 1 7 ? 12.118 -3.606 1.850 1.00 0.00 7 ILE A C 18
ATOM 11895 O O . ILE A 1 7 ? 12.769 -4.165 2.733 1.00 0.00 7 ILE A O 18
ATOM 11911 N N . CYS A 1 8 ? 10.825 -3.837 1.648 1.00 0.00 8 CYS A N 18
ATOM 11912 C CA . CYS A 1 8 ? 10.085 -4.781 2.473 1.00 0.00 8 CYS A CA 18
ATOM 11913 C C . CYS A 1 8 ? 10.134 -6.182 1.883 1.00 0.00 8 CYS A C 18
ATOM 11914 O O . CYS A 1 8 ? 10.947 -7.010 2.294 1.00 0.00 8 CYS A O 18
ATOM 11921 N N . THR A 1 9 ? 9.264 -6.444 0.920 1.00 0.00 9 THR A N 18
ATOM 11922 C CA . THR A 1 9 ? 9.214 -7.749 0.281 1.00 0.00 9 THR A CA 18
ATOM 11923 C C . THR A 1 9 ? 8.297 -7.728 -0.934 1.00 0.00 9 THR A C 18
ATOM 11924 O O . THR A 1 9 ? 7.217 -7.138 -0.901 1.00 0.00 9 THR A O 18
ATOM 11935 N N . MET A 1 10 ? 8.729 -8.391 -1.999 1.00 0.00 10 MET A N 18
ATOM 11936 C CA . MET A 1 10 ? 7.945 -8.467 -3.221 1.00 0.00 10 MET A CA 18
ATOM 11937 C C . MET A 1 10 ? 7.156 -9.767 -3.241 1.00 0.00 10 MET A C 18
ATOM 11938 O O . MET A 1 10 ? 6.865 -10.320 -4.301 1.00 0.00 10 MET A O 18
ATOM 11952 N N . GLN A 1 11 ? 6.823 -10.251 -2.050 1.00 0.00 11 GLN A N 18
ATOM 11953 C CA . GLN A 1 11 ? 6.073 -11.493 -1.911 1.00 0.00 11 GLN A CA 18
ATOM 11954 C C . GLN A 1 11 ? 4.586 -11.254 -2.156 1.00 0.00 11 GLN A C 18
ATOM 11955 O O . GLN A 1 11 ? 4.163 -11.095 -3.301 1.00 0.00 11 GLN A O 18
ATOM 11969 N N . TYR A 1 12 ? 3.788 -11.225 -1.090 1.00 0.00 12 TYR A N 18
ATOM 11970 C CA . TYR A 1 12 ? 2.360 -10.999 -1.239 1.00 0.00 12 TYR A CA 18
ATOM 11971 C C . TYR A 1 12 ? 1.679 -10.690 0.087 1.00 0.00 12 TYR A C 18
ATOM 11972 O O . TYR A 1 12 ? 1.366 -11.585 0.872 1.00 0.00 12 TYR A O 18
ATOM 11990 N N . ASP A 1 13 ? 1.426 -9.408 0.302 1.00 0.00 13 ASP A N 18
ATOM 11991 C CA . ASP A 1 13 ? 0.749 -8.928 1.493 1.00 0.00 13 ASP A CA 18
ATOM 11992 C C . ASP A 1 13 ? -0.218 -7.836 1.073 1.00 0.00 13 ASP A C 18
ATOM 11993 O O . ASP A 1 13 ? -0.221 -6.734 1.621 1.00 0.00 13 ASP A O 18
ATOM 12002 N N . PRO A 1 14 ? -1.034 -8.139 0.052 1.00 0.00 14 PRO A N 18
ATOM 12003 C CA . PRO A 1 14 ? -2.005 -7.205 -0.512 1.00 0.00 14 PRO A CA 18
ATOM 12004 C C . PRO A 1 14 ? -2.859 -6.519 0.540 1.00 0.00 14 PRO A C 18
ATOM 12005 O O . PRO A 1 14 ? -3.654 -7.158 1.229 1.00 0.00 14 PRO A O 18
ATOM 12016 N N . VAL A 1 15 ? -2.684 -5.210 0.655 1.00 0.00 15 VAL A N 18
ATOM 12017 C CA . VAL A 1 15 ? -3.423 -4.422 1.607 1.00 0.00 15 VAL A CA 18
ATOM 12018 C C . VAL A 1 15 ? -4.101 -3.250 0.930 1.00 0.00 15 VAL A C 18
ATOM 12019 O O . VAL A 1 15 ? -3.500 -2.540 0.125 1.00 0.00 15 VAL A O 18
ATOM 12032 N N . CYS A 1 16 ? -5.357 -3.054 1.279 1.00 0.00 16 CYS A N 18
ATOM 12033 C CA . CYS A 1 16 ? -6.141 -1.972 0.733 1.00 0.00 16 CYS A CA 18
ATOM 12034 C C . CYS A 1 16 ? -5.779 -0.670 1.426 1.00 0.00 16 CYS A C 18
ATOM 12035 O O . CYS A 1 16 ? -5.889 -0.554 2.648 1.00 0.00 16 CYS A O 18
ATOM 12042 N N . GLY A 1 17 ? -5.336 0.305 0.641 1.00 0.00 17 GLY A N 18
ATOM 12043 C CA . GLY A 1 17 ? -4.952 1.577 1.199 1.00 0.00 17 GLY A CA 18
ATOM 12044 C C . GLY A 1 17 ? -5.997 2.634 0.973 1.00 0.00 17 GLY A C 18
ATOM 12045 O O . GLY A 1 17 ? -6.535 2.774 -0.143 1.00 0.00 17 GLY A O 18
ATOM 12049 N N . SER A 1 18 ? -6.277 3.378 2.039 1.00 0.00 18 SER A N 18
ATOM 12050 C CA . SER A 1 18 ? -7.249 4.442 2.000 1.00 0.00 18 SER A CA 18
ATOM 12051 C C . SER A 1 18 ? -6.955 5.373 0.845 1.00 0.00 18 SER A C 18
ATOM 12052 O O . SER A 1 18 ? -6.115 6.273 0.937 1.00 0.00 18 SER A O 18
ATOM 12060 N N . ASP A 1 19 ? -7.659 5.114 -0.237 1.00 0.00 19 ASP A N 18
ATOM 12061 C CA . ASP A 1 19 ? -7.535 5.872 -1.470 1.00 0.00 19 ASP A CA 18
ATOM 12062 C C . ASP A 1 19 ? -8.354 5.183 -2.551 1.00 0.00 19 ASP A C 18
ATOM 12063 O O . ASP A 1 19 ? -8.868 5.821 -3.469 1.00 0.00 19 ASP A O 18
ATOM 12072 N N . GLY A 1 20 ? -8.465 3.864 -2.420 1.00 0.00 20 GLY A N 18
ATOM 12073 C CA . GLY A 1 20 ? -9.211 3.076 -3.367 1.00 0.00 20 GLY A CA 18
ATOM 12074 C C . GLY A 1 20 ? -8.312 2.131 -4.119 1.00 0.00 20 GLY A C 18
ATOM 12075 O O . GLY A 1 20 ? -8.555 1.835 -5.289 1.00 0.00 20 GLY A O 18
ATOM 12079 N N . ILE A 1 21 ? -7.248 1.664 -3.462 1.00 0.00 21 ILE A N 18
ATOM 12080 C CA . ILE A 1 21 ? -6.316 0.765 -4.129 1.00 0.00 21 ILE A CA 18
ATOM 12081 C C . ILE A 1 21 ? -5.852 -0.382 -3.238 1.00 0.00 21 ILE A C 18
ATOM 12082 O O . ILE A 1 21 ? -5.690 -0.226 -2.028 1.00 0.00 21 ILE A O 18
ATOM 12098 N N . THR A 1 22 ? -5.614 -1.532 -3.868 1.00 0.00 22 THR A N 18
ATOM 12099 C CA . THR A 1 22 ? -5.135 -2.718 -3.169 1.00 0.00 22 THR A CA 18
ATOM 12100 C C . THR A 1 22 ? -3.672 -2.955 -3.524 1.00 0.00 22 THR A C 18
ATOM 12101 O O . THR A 1 22 ? -3.357 -3.495 -4.584 1.00 0.00 22 THR A O 18
ATOM 12112 N N . TYR A 1 23 ? -2.785 -2.510 -2.644 1.00 0.00 23 TYR A N 18
ATOM 12113 C CA . TYR A 1 23 ? -1.352 -2.625 -2.864 1.00 0.00 23 TYR A CA 18
ATOM 12114 C C . TYR A 1 23 ? -0.818 -3.990 -2.486 1.00 0.00 23 TYR A C 18
ATOM 12115 O O . TYR A 1 23 ? -1.211 -4.560 -1.477 1.00 0.00 23 TYR A O 18
ATOM 12133 N N . GLY A 1 24 ? 0.093 -4.491 -3.308 1.00 0.00 24 GLY A N 18
ATOM 12134 C CA . GLY A 1 24 ? 0.692 -5.789 -3.063 1.00 0.00 24 GLY A CA 18
ATOM 12135 C C . GLY A 1 24 ? 1.150 -5.929 -1.634 1.00 0.00 24 GLY A C 18
ATOM 12136 O O . GLY A 1 24 ? 1.128 -7.018 -1.066 1.00 0.00 24 GLY A O 18
ATOM 12140 N N . ASN A 1 25 ? 1.548 -4.807 -1.054 1.00 0.00 25 ASN A N 18
ATOM 12141 C CA . ASN A 1 25 ? 2.001 -4.775 0.324 1.00 0.00 25 ASN A CA 18
ATOM 12142 C C . ASN A 1 25 ? 1.927 -3.359 0.877 1.00 0.00 25 ASN A C 18
ATOM 12143 O O . ASN A 1 25 ? 2.178 -2.391 0.160 1.00 0.00 25 ASN A O 18
ATOM 12154 N N . ALA A 1 26 ? 1.602 -3.242 2.158 1.00 0.00 26 ALA A N 18
ATOM 12155 C CA . ALA A 1 26 ? 1.525 -1.938 2.796 1.00 0.00 26 ALA A CA 18
ATOM 12156 C C . ALA A 1 26 ? 2.840 -1.202 2.592 1.00 0.00 26 ALA A C 18
ATOM 12157 O O . ALA A 1 26 ? 2.887 0.029 2.501 1.00 0.00 26 ALA A O 18
ATOM 12164 N N . CYS A 1 27 ? 3.907 -1.983 2.497 1.00 0.00 27 CYS A N 18
ATOM 12165 C CA . CYS A 1 27 ? 5.231 -1.438 2.278 1.00 0.00 27 CYS A CA 18
ATOM 12166 C C . CYS A 1 27 ? 5.352 -0.937 0.853 1.00 0.00 27 CYS A C 18
ATOM 12167 O O . CYS A 1 27 ? 5.942 0.113 0.591 1.00 0.00 27 CYS A O 18
ATOM 12174 N N . MET A 1 28 ? 4.758 -1.685 -0.068 1.00 0.00 28 MET A N 18
ATOM 12175 C CA . MET A 1 28 ? 4.776 -1.302 -1.461 1.00 0.00 28 MET A CA 18
ATOM 12176 C C . MET A 1 28 ? 4.078 0.037 -1.607 1.00 0.00 28 MET A C 18
ATOM 12177 O O . MET A 1 28 ? 4.260 0.749 -2.594 1.00 0.00 28 MET A O 18
ATOM 12191 N N . LEU A 1 29 ? 3.290 0.379 -0.590 1.00 0.00 29 LEU A N 18
ATOM 12192 C CA . LEU A 1 29 ? 2.576 1.635 -0.570 1.00 0.00 29 LEU A CA 18
ATOM 12193 C C . LEU A 1 29 ? 3.526 2.773 -0.265 1.00 0.00 29 LEU A C 18
ATOM 12194 O O . LEU A 1 29 ? 3.574 3.760 -0.991 1.00 0.00 29 LEU A O 18
ATOM 12210 N N . LEU A 1 30 ? 4.295 2.631 0.806 1.00 0.00 30 LEU A N 18
ATOM 12211 C CA . LEU A 1 30 ? 5.249 3.669 1.156 1.00 0.00 30 LEU A CA 18
ATOM 12212 C C . LEU A 1 30 ? 6.026 4.053 -0.092 1.00 0.00 30 LEU A C 18
ATOM 12213 O O . LEU A 1 30 ? 6.396 5.212 -0.280 1.00 0.00 30 LEU A O 18
ATOM 12229 N N . GLY A 1 31 ? 6.236 3.067 -0.962 1.00 0.00 31 GLY A N 18
ATOM 12230 C CA . GLY A 1 31 ? 6.929 3.320 -2.208 1.00 0.00 31 GLY A CA 18
ATOM 12231 C C . GLY A 1 31 ? 6.021 4.035 -3.185 1.00 0.00 31 GLY A C 18
ATOM 12232 O O . GLY A 1 31 ? 6.469 4.855 -3.987 1.00 0.00 31 GLY A O 18
ATOM 12236 N N . ALA A 1 32 ? 4.729 3.729 -3.091 1.00 0.00 32 ALA A N 18
ATOM 12237 C CA . ALA A 1 32 ? 3.724 4.347 -3.941 1.00 0.00 32 ALA A CA 18
ATOM 12238 C C . ALA A 1 32 ? 3.541 5.809 -3.562 1.00 0.00 32 ALA A C 18
ATOM 12239 O O . ALA A 1 32 ? 3.691 6.701 -4.397 1.00 0.00 32 ALA A O 18
ATOM 12246 N N . SER A 1 33 ? 3.236 6.052 -2.289 1.00 0.00 33 SER A N 18
ATOM 12247 C CA . SER A 1 33 ? 3.058 7.412 -1.801 1.00 0.00 33 SER A CA 18
ATOM 12248 C C . SER A 1 33 ? 4.341 8.203 -2.015 1.00 0.00 33 SER A C 18
ATOM 12249 O O . SER A 1 33 ? 4.321 9.425 -2.168 1.00 0.00 33 SER A O 18
ATOM 12257 N N . CYS A 1 34 ? 5.456 7.482 -2.035 1.00 0.00 34 CYS A N 18
ATOM 12258 C CA . CYS A 1 34 ? 6.763 8.085 -2.242 1.00 0.00 34 CYS A CA 18
ATOM 12259 C C . CYS A 1 34 ? 7.015 8.301 -3.730 1.00 0.00 34 CYS A C 18
ATOM 12260 O O . CYS A 1 34 ? 7.912 9.048 -4.119 1.00 0.00 34 CYS A O 18
ATOM 12267 N N . ARG A 1 35 ? 6.213 7.635 -4.555 1.00 0.00 35 ARG A N 18
ATOM 12268 C CA . ARG A 1 35 ? 6.338 7.741 -6.002 1.00 0.00 35 ARG A CA 18
ATOM 12269 C C . ARG A 1 35 ? 5.424 8.827 -6.558 1.00 0.00 35 ARG A C 18
ATOM 12270 O O . ARG A 1 35 ? 5.751 9.475 -7.552 1.00 0.00 35 ARG A O 18
ATOM 12291 N N . SER A 1 36 ? 4.274 9.018 -5.918 1.00 0.00 36 SER A N 18
ATOM 12292 C CA . SER A 1 36 ? 3.320 10.021 -6.364 1.00 0.00 36 SER A CA 18
ATOM 12293 C C . SER A 1 36 ? 3.511 11.340 -5.608 1.00 0.00 36 SER A C 18
ATOM 12294 O O . SER A 1 36 ? 4.519 12.022 -5.792 1.00 0.00 36 SER A O 18
ATOM 12302 N N . ASP A 1 37 ? 2.546 11.698 -4.761 1.00 0.00 37 ASP A N 18
ATOM 12303 C CA . ASP A 1 37 ? 2.624 12.934 -3.991 1.00 0.00 37 ASP A CA 18
ATOM 12304 C C . ASP A 1 37 ? 1.438 13.054 -3.038 1.00 0.00 37 ASP A C 18
ATOM 12305 O O . ASP A 1 37 ? 0.987 14.156 -2.727 1.00 0.00 37 ASP A O 18
ATOM 12314 N N . THR A 1 38 ? 0.938 11.912 -2.581 1.00 0.00 38 THR A N 18
ATOM 12315 C CA . THR A 1 38 ? -0.195 11.881 -1.665 1.00 0.00 38 THR A CA 18
ATOM 12316 C C . THR A 1 38 ? -0.020 10.765 -0.644 1.00 0.00 38 THR A C 18
ATOM 12317 O O . THR A 1 38 ? -0.013 9.584 -0.995 1.00 0.00 38 THR A O 18
ATOM 12328 N N . PRO A 1 39 ? 0.132 11.126 0.638 1.00 0.00 39 PRO A N 18
ATOM 12329 C CA . PRO A 1 39 ? 0.318 10.152 1.718 1.00 0.00 39 PRO A CA 18
ATOM 12330 C C . PRO A 1 39 ? -0.914 9.282 1.944 1.00 0.00 39 PRO A C 18
ATOM 12331 O O . PRO A 1 39 ? -1.677 9.506 2.883 1.00 0.00 39 PRO A O 18
ATOM 12342 N N . ILE A 1 40 ? -1.100 8.279 1.087 1.00 0.00 40 ILE A N 18
ATOM 12343 C CA . ILE A 1 40 ? -2.233 7.380 1.216 1.00 0.00 40 ILE A CA 18
ATOM 12344 C C . ILE A 1 40 ? -2.201 6.684 2.570 1.00 0.00 40 ILE A C 18
ATOM 12345 O O . ILE A 1 40 ? -1.205 6.766 3.289 1.00 0.00 40 ILE A O 18
ATOM 12361 N N . GLU A 1 41 ? -3.288 6.014 2.924 1.00 0.00 41 GLU A N 18
ATOM 12362 C CA . GLU A 1 41 ? -3.354 5.328 4.208 1.00 0.00 41 GLU A CA 18
ATOM 12363 C C . GLU A 1 41 ? -3.739 3.863 4.038 1.00 0.00 41 GLU A C 18
ATOM 12364 O O . GLU A 1 41 ? -3.887 3.379 2.918 1.00 0.00 41 GLU A O 18
ATOM 12376 N N . LEU A 1 42 ? -3.883 3.156 5.153 1.00 0.00 42 LEU A N 18
ATOM 12377 C CA . LEU A 1 42 ? -4.248 1.744 5.123 1.00 0.00 42 LEU A CA 18
ATOM 12378 C C . LEU A 1 42 ? -5.562 1.514 5.862 1.00 0.00 42 LEU A C 18
ATOM 12379 O O . LEU A 1 42 ? -5.789 2.078 6.933 1.00 0.00 42 LEU A O 18
ATOM 12395 N N . VAL A 1 43 ? -6.427 0.688 5.284 1.00 0.00 43 VAL A N 18
ATOM 12396 C CA . VAL A 1 43 ? -7.721 0.394 5.890 1.00 0.00 43 VAL A CA 18
ATOM 12397 C C . VAL A 1 43 ? -7.869 -1.091 6.197 1.00 0.00 43 VAL A C 18
ATOM 12398 O O . VAL A 1 43 ? -8.204 -1.471 7.319 1.00 0.00 43 VAL A O 18
ATOM 12411 N N . HIS A 1 44 ? -7.624 -1.929 5.196 1.00 0.00 44 HIS A N 18
ATOM 12412 C CA . HIS A 1 44 ? -7.740 -3.374 5.369 1.00 0.00 44 HIS A CA 18
ATOM 12413 C C . HIS A 1 44 ? -6.553 -4.098 4.743 1.00 0.00 44 HIS A C 18
ATOM 12414 O O . HIS A 1 44 ? -5.954 -3.613 3.787 1.00 0.00 44 HIS A O 18
ATOM 12429 N N . LYS A 1 45 ? -6.218 -5.260 5.289 1.00 0.00 45 LYS A N 18
ATOM 12430 C CA . LYS A 1 45 ? -5.100 -6.047 4.779 1.00 0.00 45 LYS A CA 18
ATOM 12431 C C . LYS A 1 45 ? -5.579 -7.104 3.789 1.00 0.00 45 LYS A C 18
ATOM 12432 O O . LYS A 1 45 ? -5.409 -8.301 4.018 1.00 0.00 45 LYS A O 18
ATOM 12451 N N . GLY A 1 46 ? -6.175 -6.657 2.687 1.00 0.00 46 GLY A N 18
ATOM 12452 C CA . GLY A 1 46 ? -6.661 -7.582 1.683 1.00 0.00 46 GLY A CA 18
ATOM 12453 C C . GLY A 1 46 ? -7.375 -6.879 0.549 1.00 0.00 46 GLY A C 18
ATOM 12454 O O . GLY A 1 46 ? -7.103 -5.713 0.262 1.00 0.00 46 GLY A O 18
ATOM 12458 N N . ARG A 1 47 ? -8.291 -7.587 -0.100 1.00 0.00 47 ARG A N 18
ATOM 12459 C CA . ARG A 1 47 ? -9.047 -7.023 -1.210 1.00 0.00 47 ARG A CA 18
ATOM 12460 C C . ARG A 1 47 ? -10.241 -6.225 -0.701 1.00 0.00 47 ARG A C 18
ATOM 12461 O O . ARG A 1 47 ? -11.383 -6.483 -1.082 1.00 0.00 47 ARG A O 18
ATOM 12482 N N . CYS A 1 48 ? -9.965 -5.250 0.157 1.00 0.00 48 CYS A N 18
ATOM 12483 C CA . CYS A 1 48 ? -11.011 -4.406 0.716 1.00 0.00 48 CYS A CA 18
ATOM 12484 C C . CYS A 1 48 ? -12.242 -5.230 1.081 1.00 0.00 48 CYS A C 18
ATOM 12485 O O . CYS A 1 48 ? -13.322 -4.960 0.514 1.00 0.00 48 CYS A O 18
ATOM 12493 N N . LYS A 1 1 ? 12.699 6.172 -10.265 1.00 0.00 1 LYS A N 19
ATOM 12494 C CA . LYS A 1 1 ? 11.379 5.903 -9.640 1.00 0.00 1 LYS A CA 19
ATOM 12495 C C . LYS A 1 1 ? 11.263 6.590 -8.283 1.00 0.00 1 LYS A C 19
ATOM 12496 O O . LYS A 1 1 ? 12.149 6.472 -7.436 1.00 0.00 1 LYS A O 19
ATOM 12517 N N . PRO A 1 2 ? 10.160 7.320 -8.064 1.00 0.00 2 PRO A N 19
ATOM 12518 C CA . PRO A 1 2 ? 9.910 8.037 -6.811 1.00 0.00 2 PRO A CA 19
ATOM 12519 C C . PRO A 1 2 ? 9.293 7.142 -5.747 1.00 0.00 2 PRO A C 19
ATOM 12520 O O . PRO A 1 2 ? 8.365 7.538 -5.043 1.00 0.00 2 PRO A O 19
ATOM 12531 N N . ASP A 1 3 ? 9.816 5.935 -5.650 1.00 0.00 3 ASP A N 19
ATOM 12532 C CA . ASP A 1 3 ? 9.330 4.955 -4.683 1.00 0.00 3 ASP A CA 19
ATOM 12533 C C . ASP A 1 3 ? 9.930 5.195 -3.299 1.00 0.00 3 ASP A C 19
ATOM 12534 O O . ASP A 1 3 ? 11.150 5.218 -3.134 1.00 0.00 3 ASP A O 19
ATOM 12543 N N . CYS A 1 4 ? 9.060 5.384 -2.311 1.00 0.00 4 CYS A N 19
ATOM 12544 C CA . CYS A 1 4 ? 9.488 5.635 -0.941 1.00 0.00 4 CYS A CA 19
ATOM 12545 C C . CYS A 1 4 ? 10.695 4.783 -0.544 1.00 0.00 4 CYS A C 19
ATOM 12546 O O . CYS A 1 4 ? 11.750 5.319 -0.204 1.00 0.00 4 CYS A O 19
ATOM 12553 N N . PRO A 1 5 ? 10.551 3.444 -0.546 1.00 0.00 5 PRO A N 19
ATOM 12554 C CA . PRO A 1 5 ? 11.618 2.531 -0.152 1.00 0.00 5 PRO A CA 19
ATOM 12555 C C . PRO A 1 5 ? 12.404 1.957 -1.324 1.00 0.00 5 PRO A C 19
ATOM 12556 O O . PRO A 1 5 ? 12.326 2.448 -2.451 1.00 0.00 5 PRO A O 19
ATOM 12567 N N . LEU A 1 6 ? 13.152 0.897 -1.035 1.00 0.00 6 LEU A N 19
ATOM 12568 C CA . LEU A 1 6 ? 13.957 0.210 -2.035 1.00 0.00 6 LEU A CA 19
ATOM 12569 C C . LEU A 1 6 ? 13.473 -1.227 -2.184 1.00 0.00 6 LEU A C 19
ATOM 12570 O O . LEU A 1 6 ? 14.242 -2.173 -2.016 1.00 0.00 6 LEU A O 19
ATOM 12586 N N . ILE A 1 7 ? 12.184 -1.377 -2.477 1.00 0.00 7 ILE A N 19
ATOM 12587 C CA . ILE A 1 7 ? 11.571 -2.693 -2.626 1.00 0.00 7 ILE A CA 19
ATOM 12588 C C . ILE A 1 7 ? 11.448 -3.381 -1.272 1.00 0.00 7 ILE A C 19
ATOM 12589 O O . ILE A 1 7 ? 12.138 -3.028 -0.316 1.00 0.00 7 ILE A O 19
ATOM 12605 N N . CYS A 1 8 ? 10.565 -4.369 -1.203 1.00 0.00 8 CYS A N 19
ATOM 12606 C CA . CYS A 1 8 ? 10.354 -5.114 0.025 1.00 0.00 8 CYS A CA 19
ATOM 12607 C C . CYS A 1 8 ? 10.246 -6.606 -0.245 1.00 0.00 8 CYS A C 19
ATOM 12608 O O . CYS A 1 8 ? 10.580 -7.084 -1.330 1.00 0.00 8 CYS A O 19
ATOM 12615 N N . THR A 1 9 ? 9.787 -7.334 0.759 1.00 0.00 9 THR A N 19
ATOM 12616 C CA . THR A 1 9 ? 9.635 -8.779 0.665 1.00 0.00 9 THR A CA 19
ATOM 12617 C C . THR A 1 9 ? 8.514 -9.151 -0.295 1.00 0.00 9 THR A C 19
ATOM 12618 O O . THR A 1 9 ? 7.611 -8.356 -0.550 1.00 0.00 9 THR A O 19
ATOM 12629 N N . MET A 1 10 ? 8.578 -10.368 -0.823 1.00 0.00 10 MET A N 19
ATOM 12630 C CA . MET A 1 10 ? 7.566 -10.846 -1.753 1.00 0.00 10 MET A CA 19
ATOM 12631 C C . MET A 1 10 ? 6.451 -11.575 -1.015 1.00 0.00 10 MET A C 19
ATOM 12632 O O . MET A 1 10 ? 5.677 -12.321 -1.615 1.00 0.00 10 MET A O 19
ATOM 12646 N N . GLN A 1 11 ? 6.364 -11.342 0.291 1.00 0.00 11 GLN A N 19
ATOM 12647 C CA . GLN A 1 11 ? 5.333 -11.962 1.111 1.00 0.00 11 GLN A CA 19
ATOM 12648 C C . GLN A 1 11 ? 3.986 -11.327 0.803 1.00 0.00 11 GLN A C 19
ATOM 12649 O O . GLN A 1 11 ? 3.354 -10.732 1.676 1.00 0.00 11 GLN A O 19
ATOM 12663 N N . TYR A 1 12 ? 3.576 -11.454 -0.458 1.00 0.00 12 TYR A N 19
ATOM 12664 C CA . TYR A 1 12 ? 2.318 -10.892 -0.946 1.00 0.00 12 TYR A CA 19
ATOM 12665 C C . TYR A 1 12 ? 1.346 -10.576 0.182 1.00 0.00 12 TYR A C 19
ATOM 12666 O O . TYR A 1 12 ? 0.629 -11.452 0.668 1.00 0.00 12 TYR A O 19
ATOM 12684 N N . ASP A 1 13 ? 1.311 -9.309 0.572 1.00 0.00 13 ASP A N 19
ATOM 12685 C CA . ASP A 1 13 ? 0.415 -8.849 1.618 1.00 0.00 13 ASP A CA 19
ATOM 12686 C C . ASP A 1 13 ? -0.444 -7.726 1.067 1.00 0.00 13 ASP A C 19
ATOM 12687 O O . ASP A 1 13 ? -0.393 -6.592 1.543 1.00 0.00 13 ASP A O 19
ATOM 12696 N N . PRO A 1 14 ? -1.239 -8.038 0.036 1.00 0.00 14 PRO A N 19
ATOM 12697 C CA . PRO A 1 14 ? -2.114 -7.071 -0.616 1.00 0.00 14 PRO A CA 19
ATOM 12698 C C . PRO A 1 14 ? -2.925 -6.271 0.384 1.00 0.00 14 PRO A C 19
ATOM 12699 O O . PRO A 1 14 ? -3.826 -6.799 1.035 1.00 0.00 14 PRO A O 19
ATOM 12710 N N . VAL A 1 15 ? -2.592 -4.995 0.511 1.00 0.00 15 VAL A N 19
ATOM 12711 C CA . VAL A 1 15 ? -3.273 -4.123 1.433 1.00 0.00 15 VAL A CA 19
ATOM 12712 C C . VAL A 1 15 ? -3.869 -2.932 0.719 1.00 0.00 15 VAL A C 19
ATOM 12713 O O . VAL A 1 15 ? -3.178 -2.189 0.022 1.00 0.00 15 VAL A O 19
ATOM 12726 N N . CYS A 1 16 ? -5.159 -2.751 0.919 1.00 0.00 16 CYS A N 19
ATOM 12727 C CA . CYS A 1 16 ? -5.868 -1.646 0.324 1.00 0.00 16 CYS A CA 19
ATOM 12728 C C . CYS A 1 16 ? -5.584 -0.385 1.118 1.00 0.00 16 CYS A C 19
ATOM 12729 O O . CYS A 1 16 ? -5.875 -0.313 2.313 1.00 0.00 16 CYS A O 19
ATOM 12736 N N . GLY A 1 17 ? -4.983 0.596 0.460 1.00 0.00 17 GLY A N 19
ATOM 12737 C CA . GLY A 1 17 ? -4.639 1.820 1.134 1.00 0.00 17 GLY A CA 19
ATOM 12738 C C . GLY A 1 17 ? -5.646 2.912 0.914 1.00 0.00 17 GLY A C 19
ATOM 12739 O O . GLY A 1 17 ? -6.120 3.129 -0.220 1.00 0.00 17 GLY A O 19
ATOM 12743 N N . SER A 1 18 ? -5.959 3.602 2.011 1.00 0.00 18 SER A N 19
ATOM 12744 C CA . SER A 1 18 ? -6.897 4.695 1.988 1.00 0.00 18 SER A CA 19
ATOM 12745 C C . SER A 1 18 ? -6.488 5.693 0.927 1.00 0.00 18 SER A C 19
ATOM 12746 O O . SER A 1 18 ? -5.672 6.591 1.157 1.00 0.00 18 SER A O 19
ATOM 12754 N N . ASP A 1 19 ? -7.059 5.486 -0.239 1.00 0.00 19 ASP A N 19
ATOM 12755 C CA . ASP A 1 19 ? -6.807 6.306 -1.410 1.00 0.00 19 ASP A CA 19
ATOM 12756 C C . ASP A 1 19 ? -7.586 5.726 -2.577 1.00 0.00 19 ASP A C 19
ATOM 12757 O O . ASP A 1 19 ? -8.057 6.447 -3.456 1.00 0.00 19 ASP A O 19
ATOM 12766 N N . GLY A 1 20 ? -7.721 4.403 -2.560 1.00 0.00 20 GLY A N 19
ATOM 12767 C CA . GLY A 1 20 ? -8.445 3.709 -3.593 1.00 0.00 20 GLY A CA 19
ATOM 12768 C C . GLY A 1 20 ? -7.569 2.731 -4.334 1.00 0.00 20 GLY A C 19
ATOM 12769 O O . GLY A 1 20 ? -7.766 2.504 -5.527 1.00 0.00 20 GLY A O 19
ATOM 12773 N N . ILE A 1 21 ? -6.579 2.156 -3.647 1.00 0.00 21 ILE A N 19
ATOM 12774 C CA . ILE A 1 21 ? -5.688 1.222 -4.323 1.00 0.00 21 ILE A CA 19
ATOM 12775 C C . ILE A 1 21 ? -5.280 0.032 -3.456 1.00 0.00 21 ILE A C 19
ATOM 12776 O O . ILE A 1 21 ? -5.039 0.168 -2.256 1.00 0.00 21 ILE A O 19
ATOM 12792 N N . THR A 1 22 ? -5.175 -1.131 -4.102 1.00 0.00 22 THR A N 19
ATOM 12793 C CA . THR A 1 22 ? -4.756 -2.359 -3.436 1.00 0.00 22 THR A CA 19
ATOM 12794 C C . THR A 1 22 ? -3.292 -2.625 -3.762 1.00 0.00 22 THR A C 19
ATOM 12795 O O . THR A 1 22 ? -2.963 -3.116 -4.842 1.00 0.00 22 THR A O 19
ATOM 12806 N N . TYR A 1 23 ? -2.416 -2.256 -2.840 1.00 0.00 23 TYR A N 19
ATOM 12807 C CA . TYR A 1 23 ? -0.984 -2.405 -3.035 1.00 0.00 23 TYR A CA 19
ATOM 12808 C C . TYR A 1 23 ? -0.507 -3.820 -2.776 1.00 0.00 23 TYR A C 19
ATOM 12809 O O . TYR A 1 23 ? -1.170 -4.600 -2.100 1.00 0.00 23 TYR A O 19
ATOM 12827 N N . GLY A 1 24 ? 0.655 -4.135 -3.331 1.00 0.00 24 GLY A N 19
ATOM 12828 C CA . GLY A 1 24 ? 1.232 -5.458 -3.170 1.00 0.00 24 GLY A CA 19
ATOM 12829 C C . GLY A 1 24 ? 1.644 -5.725 -1.741 1.00 0.00 24 GLY A C 19
ATOM 12830 O O . GLY A 1 24 ? 1.959 -6.857 -1.373 1.00 0.00 24 GLY A O 19
ATOM 12834 N N . ASN A 1 25 ? 1.630 -4.675 -0.935 1.00 0.00 25 ASN A N 19
ATOM 12835 C CA . ASN A 1 25 ? 1.990 -4.775 0.465 1.00 0.00 25 ASN A CA 19
ATOM 12836 C C . ASN A 1 25 ? 2.219 -3.394 1.057 1.00 0.00 25 ASN A C 19
ATOM 12837 O O . ASN A 1 25 ? 2.520 -2.442 0.339 1.00 0.00 25 ASN A O 19
ATOM 12848 N N . ALA A 1 26 ? 2.072 -3.291 2.367 1.00 0.00 26 ALA A N 19
ATOM 12849 C CA . ALA A 1 26 ? 2.265 -2.025 3.054 1.00 0.00 26 ALA A CA 19
ATOM 12850 C C . ALA A 1 26 ? 3.568 -1.385 2.605 1.00 0.00 26 ALA A C 19
ATOM 12851 O O . ALA A 1 26 ? 3.730 -0.164 2.656 1.00 0.00 26 ALA A O 19
ATOM 12858 N N . CYS A 1 27 ? 4.492 -2.224 2.144 1.00 0.00 27 CYS A N 19
ATOM 12859 C CA . CYS A 1 27 ? 5.779 -1.742 1.664 1.00 0.00 27 CYS A CA 19
ATOM 12860 C C . CYS A 1 27 ? 5.610 -1.098 0.304 1.00 0.00 27 CYS A C 19
ATOM 12861 O O . CYS A 1 27 ? 6.061 0.023 0.063 1.00 0.00 27 CYS A O 19
ATOM 12868 N N . MET A 1 28 ? 4.938 -1.816 -0.576 1.00 0.00 28 MET A N 19
ATOM 12869 C CA . MET A 1 28 ? 4.680 -1.327 -1.907 1.00 0.00 28 MET A CA 19
ATOM 12870 C C . MET A 1 28 ? 3.851 -0.061 -1.813 1.00 0.00 28 MET A C 19
ATOM 12871 O O . MET A 1 28 ? 3.828 0.760 -2.730 1.00 0.00 28 MET A O 19
ATOM 12885 N N . LEU A 1 29 ? 3.168 0.082 -0.682 1.00 0.00 29 LEU A N 19
ATOM 12886 C CA . LEU A 1 29 ? 2.333 1.226 -0.429 1.00 0.00 29 LEU A CA 19
ATOM 12887 C C . LEU A 1 29 ? 3.121 2.510 -0.292 1.00 0.00 29 LEU A C 19
ATOM 12888 O O . LEU A 1 29 ? 2.904 3.456 -1.046 1.00 0.00 29 LEU A O 19
ATOM 12904 N N . LEU A 1 30 ? 4.035 2.560 0.668 1.00 0.00 30 LEU A N 19
ATOM 12905 C CA . LEU A 1 30 ? 4.811 3.764 0.846 1.00 0.00 30 LEU A CA 19
ATOM 12906 C C . LEU A 1 30 ? 5.446 4.106 -0.486 1.00 0.00 30 LEU A C 19
ATOM 12907 O O . LEU A 1 30 ? 5.650 5.275 -0.812 1.00 0.00 30 LEU A O 19
ATOM 12923 N N . GLY A 1 31 ? 5.707 3.066 -1.279 1.00 0.00 31 GLY A N 19
ATOM 12924 C CA . GLY A 1 31 ? 6.264 3.268 -2.597 1.00 0.00 31 GLY A CA 19
ATOM 12925 C C . GLY A 1 31 ? 5.265 3.973 -3.480 1.00 0.00 31 GLY A C 19
ATOM 12926 O O . GLY A 1 31 ? 5.626 4.735 -4.379 1.00 0.00 31 GLY A O 19
ATOM 12930 N N . ALA A 1 32 ? 3.994 3.724 -3.190 1.00 0.00 32 ALA A N 19
ATOM 12931 C CA . ALA A 1 32 ? 2.896 4.334 -3.915 1.00 0.00 32 ALA A CA 19
ATOM 12932 C C . ALA A 1 32 ? 2.668 5.753 -3.419 1.00 0.00 32 ALA A C 19
ATOM 12933 O O . ALA A 1 32 ? 2.643 6.702 -4.204 1.00 0.00 32 ALA A O 19
ATOM 12940 N N . SER A 1 33 ? 2.514 5.892 -2.107 1.00 0.00 33 SER A N 19
ATOM 12941 C CA . SER A 1 33 ? 2.305 7.200 -1.503 1.00 0.00 33 SER A CA 19
ATOM 12942 C C . SER A 1 33 ? 3.395 8.167 -1.947 1.00 0.00 33 SER A C 19
ATOM 12943 O O . SER A 1 33 ? 3.144 9.355 -2.143 1.00 0.00 33 SER A O 19
ATOM 12951 N N . CYS A 1 34 ? 4.610 7.647 -2.101 1.00 0.00 34 CYS A N 19
ATOM 12952 C CA . CYS A 1 34 ? 5.745 8.462 -2.521 1.00 0.00 34 CYS A CA 19
ATOM 12953 C C . CYS A 1 34 ? 5.664 8.807 -4.006 1.00 0.00 34 CYS A C 19
ATOM 12954 O O . CYS A 1 34 ? 6.069 9.893 -4.422 1.00 0.00 34 CYS A O 19
ATOM 12961 N N . ARG A 1 35 ? 5.149 7.876 -4.803 1.00 0.00 35 ARG A N 19
ATOM 12962 C CA . ARG A 1 35 ? 5.030 8.085 -6.242 1.00 0.00 35 ARG A CA 19
ATOM 12963 C C . ARG A 1 35 ? 3.905 9.065 -6.572 1.00 0.00 35 ARG A C 19
ATOM 12964 O O . ARG A 1 35 ? 3.945 9.745 -7.597 1.00 0.00 35 ARG A O 19
ATOM 12985 N N . SER A 1 36 ? 2.900 9.128 -5.705 1.00 0.00 36 SER A N 19
ATOM 12986 C CA . SER A 1 36 ? 1.768 10.021 -5.916 1.00 0.00 36 SER A CA 19
ATOM 12987 C C . SER A 1 36 ? 2.078 11.437 -5.429 1.00 0.00 36 SER A C 19
ATOM 12988 O O . SER A 1 36 ? 2.656 12.239 -6.161 1.00 0.00 36 SER A O 19
ATOM 12996 N N . ASP A 1 37 ? 1.687 11.740 -4.194 1.00 0.00 37 ASP A N 19
ATOM 12997 C CA . ASP A 1 37 ? 1.926 13.062 -3.625 1.00 0.00 37 ASP A CA 19
ATOM 12998 C C . ASP A 1 37 ? 1.378 13.160 -2.203 1.00 0.00 37 ASP A C 19
ATOM 12999 O O . ASP A 1 37 ? 1.924 13.879 -1.366 1.00 0.00 37 ASP A O 19
ATOM 13008 N N . THR A 1 38 ? 0.292 12.438 -1.937 1.00 0.00 38 THR A N 19
ATOM 13009 C CA . THR A 1 38 ? -0.330 12.453 -0.615 1.00 0.00 38 THR A CA 19
ATOM 13010 C C . THR A 1 38 ? 0.065 11.221 0.194 1.00 0.00 38 THR A C 19
ATOM 13011 O O . THR A 1 38 ? 0.280 10.143 -0.360 1.00 0.00 38 THR A O 19
ATOM 13022 N N . PRO A 1 39 ? 0.162 11.369 1.526 1.00 0.00 39 PRO A N 19
ATOM 13023 C CA . PRO A 1 39 ? 0.529 10.270 2.427 1.00 0.00 39 PRO A CA 19
ATOM 13024 C C . PRO A 1 39 ? -0.545 9.186 2.491 1.00 0.00 39 PRO A C 19
ATOM 13025 O O . PRO A 1 39 ? -1.338 9.139 3.431 1.00 0.00 39 PRO A O 19
ATOM 13036 N N . ILE A 1 40 ? -0.567 8.316 1.485 1.00 0.00 40 ILE A N 19
ATOM 13037 C CA . ILE A 1 40 ? -1.545 7.234 1.433 1.00 0.00 40 ILE A CA 19
ATOM 13038 C C . ILE A 1 40 ? -1.687 6.557 2.792 1.00 0.00 40 ILE A C 19
ATOM 13039 O O . ILE A 1 40 ? -0.754 6.558 3.596 1.00 0.00 40 ILE A O 19
ATOM 13055 N N . GLU A 1 41 ? -2.862 5.989 3.049 1.00 0.00 41 GLU A N 19
ATOM 13056 C CA . GLU A 1 41 ? -3.124 5.319 4.322 1.00 0.00 41 GLU A CA 19
ATOM 13057 C C . GLU A 1 41 ? -3.553 3.869 4.109 1.00 0.00 41 GLU A C 19
ATOM 13058 O O . GLU A 1 41 ? -3.589 3.381 2.980 1.00 0.00 41 GLU A O 19
ATOM 13070 N N . LEU A 1 42 ? -3.871 3.182 5.205 1.00 0.00 42 LEU A N 19
ATOM 13071 C CA . LEU A 1 42 ? -4.305 1.787 5.140 1.00 0.00 42 LEU A CA 19
ATOM 13072 C C . LEU A 1 42 ? -5.718 1.630 5.689 1.00 0.00 42 LEU A C 19
ATOM 13073 O O . LEU A 1 42 ? -6.125 2.349 6.602 1.00 0.00 42 LEU A O 19
ATOM 13089 N N . VAL A 1 43 ? -6.463 0.686 5.123 1.00 0.00 43 VAL A N 19
ATOM 13090 C CA . VAL A 1 43 ? -7.833 0.438 5.555 1.00 0.00 43 VAL A CA 19
ATOM 13091 C C . VAL A 1 43 ? -8.093 -1.052 5.735 1.00 0.00 43 VAL A C 19
ATOM 13092 O O . VAL A 1 43 ? -8.720 -1.470 6.708 1.00 0.00 43 VAL A O 19
ATOM 13105 N N . HIS A 1 44 ? -7.610 -1.850 4.789 1.00 0.00 44 HIS A N 19
ATOM 13106 C CA . HIS A 1 44 ? -7.794 -3.297 4.842 1.00 0.00 44 HIS A CA 19
ATOM 13107 C C . HIS A 1 44 ? -6.552 -4.025 4.343 1.00 0.00 44 HIS A C 19
ATOM 13108 O O . HIS A 1 44 ? -5.969 -3.653 3.326 1.00 0.00 44 HIS A O 19
ATOM 13123 N N . LYS A 1 45 ? -6.155 -5.069 5.064 1.00 0.00 45 LYS A N 19
ATOM 13124 C CA . LYS A 1 45 ? -4.984 -5.854 4.691 1.00 0.00 45 LYS A CA 19
ATOM 13125 C C . LYS A 1 45 ? -5.369 -6.988 3.746 1.00 0.00 45 LYS A C 19
ATOM 13126 O O . LYS A 1 45 ? -5.273 -8.163 4.098 1.00 0.00 45 LYS A O 19
ATOM 13145 N N . GLY A 1 46 ? -5.806 -6.624 2.545 1.00 0.00 46 GLY A N 19
ATOM 13146 C CA . GLY A 1 46 ? -6.201 -7.619 1.566 1.00 0.00 46 GLY A CA 19
ATOM 13147 C C . GLY A 1 46 ? -6.710 -6.990 0.285 1.00 0.00 46 GLY A C 19
ATOM 13148 O O . GLY A 1 46 ? -6.362 -5.854 -0.036 1.00 0.00 46 GLY A O 19
ATOM 13152 N N . ARG A 1 47 ? -7.538 -7.727 -0.445 1.00 0.00 47 ARG A N 19
ATOM 13153 C CA . ARG A 1 47 ? -8.099 -7.230 -1.695 1.00 0.00 47 ARG A CA 19
ATOM 13154 C C . ARG A 1 47 ? -9.352 -6.403 -1.427 1.00 0.00 47 ARG A C 19
ATOM 13155 O O . ARG A 1 47 ? -10.416 -6.666 -1.990 1.00 0.00 47 ARG A O 19
ATOM 13176 N N . CYS A 1 48 ? -9.217 -5.401 -0.563 1.00 0.00 48 CYS A N 19
ATOM 13177 C CA . CYS A 1 48 ? -10.333 -4.530 -0.215 1.00 0.00 48 CYS A CA 19
ATOM 13178 C C . CYS A 1 48 ? -11.583 -5.346 0.100 1.00 0.00 48 CYS A C 19
ATOM 13179 O O . CYS A 1 48 ? -12.632 -5.088 -0.529 1.00 0.00 48 CYS A O 19
ATOM 13187 N N . LYS A 1 1 ? 15.256 10.547 1.967 1.00 0.00 1 LYS A N 20
ATOM 13188 C CA . LYS A 1 1 ? 14.590 9.278 2.357 1.00 0.00 1 LYS A CA 20
ATOM 13189 C C . LYS A 1 1 ? 13.081 9.464 2.487 1.00 0.00 1 LYS A C 20
ATOM 13190 O O . LYS A 1 1 ? 12.515 9.290 3.566 1.00 0.00 1 LYS A O 20
ATOM 13211 N N . PRO A 1 2 ? 12.414 9.821 1.380 1.00 0.00 2 PRO A N 20
ATOM 13212 C CA . PRO A 1 2 ? 10.962 10.033 1.360 1.00 0.00 2 PRO A CA 20
ATOM 13213 C C . PRO A 1 2 ? 10.193 8.855 1.946 1.00 0.00 2 PRO A C 20
ATOM 13214 O O . PRO A 1 2 ? 10.747 8.046 2.691 1.00 0.00 2 PRO A O 20
ATOM 13225 N N . ASP A 1 3 ? 8.912 8.769 1.608 1.00 0.00 3 ASP A N 20
ATOM 13226 C CA . ASP A 1 3 ? 8.053 7.692 2.098 1.00 0.00 3 ASP A CA 20
ATOM 13227 C C . ASP A 1 3 ? 8.256 6.403 1.312 1.00 0.00 3 ASP A C 20
ATOM 13228 O O . ASP A 1 3 ? 7.293 5.744 0.935 1.00 0.00 3 ASP A O 20
ATOM 13237 N N . CYS A 1 4 ? 9.511 6.040 1.080 1.00 0.00 4 CYS A N 20
ATOM 13238 C CA . CYS A 1 4 ? 9.827 4.820 0.348 1.00 0.00 4 CYS A CA 20
ATOM 13239 C C . CYS A 1 4 ? 10.602 3.855 1.241 1.00 0.00 4 CYS A C 20
ATOM 13240 O O . CYS A 1 4 ? 11.457 4.273 2.023 1.00 0.00 4 CYS A O 20
ATOM 13247 N N . PRO A 1 5 ? 10.294 2.548 1.165 1.00 0.00 5 PRO A N 20
ATOM 13248 C CA . PRO A 1 5 ? 10.926 1.528 1.980 1.00 0.00 5 PRO A CA 20
ATOM 13249 C C . PRO A 1 5 ? 11.961 0.717 1.225 1.00 0.00 5 PRO A C 20
ATOM 13250 O O . PRO A 1 5 ? 12.023 -0.504 1.366 1.00 0.00 5 PRO A O 20
ATOM 13261 N N . LEU A 1 6 ? 12.765 1.404 0.429 1.00 0.00 6 LEU A N 20
ATOM 13262 C CA . LEU A 1 6 ? 13.809 0.758 -0.364 1.00 0.00 6 LEU A CA 20
ATOM 13263 C C . LEU A 1 6 ? 13.426 -0.678 -0.718 1.00 0.00 6 LEU A C 20
ATOM 13264 O O . LEU A 1 6 ? 14.205 -1.608 -0.512 1.00 0.00 6 LEU A O 20
ATOM 13280 N N . ILE A 1 7 ? 12.214 -0.848 -1.235 1.00 0.00 7 ILE A N 20
ATOM 13281 C CA . ILE A 1 7 ? 11.712 -2.166 -1.606 1.00 0.00 7 ILE A CA 20
ATOM 13282 C C . ILE A 1 7 ? 11.472 -3.020 -0.368 1.00 0.00 7 ILE A C 20
ATOM 13283 O O . ILE A 1 7 ? 11.999 -2.740 0.708 1.00 0.00 7 ILE A O 20
ATOM 13299 N N . CYS A 1 8 ? 10.682 -4.071 -0.536 1.00 0.00 8 CYS A N 20
ATOM 13300 C CA . CYS A 1 8 ? 10.378 -4.975 0.558 1.00 0.00 8 CYS A CA 20
ATOM 13301 C C . CYS A 1 8 ? 10.362 -6.423 0.095 1.00 0.00 8 CYS A C 20
ATOM 13302 O O . CYS A 1 8 ? 10.825 -6.752 -0.998 1.00 0.00 8 CYS A O 20
ATOM 13309 N N . THR A 1 9 ? 9.827 -7.277 0.949 1.00 0.00 9 THR A N 20
ATOM 13310 C CA . THR A 1 9 ? 9.735 -8.704 0.677 1.00 0.00 9 THR A CA 20
ATOM 13311 C C . THR A 1 9 ? 8.726 -8.994 -0.427 1.00 0.00 9 THR A C 20
ATOM 13312 O O . THR A 1 9 ? 8.089 -8.085 -0.957 1.00 0.00 9 THR A O 20
ATOM 13323 N N . MET A 1 10 ? 8.582 -10.272 -0.760 1.00 0.00 10 MET A N 20
ATOM 13324 C CA . MET A 1 10 ? 7.643 -10.692 -1.793 1.00 0.00 10 MET A CA 20
ATOM 13325 C C . MET A 1 10 ? 6.501 -11.493 -1.178 1.00 0.00 10 MET A C 20
ATOM 13326 O O . MET A 1 10 ? 5.908 -12.353 -1.829 1.00 0.00 10 MET A O 20
ATOM 13340 N N . GLN A 1 11 ? 6.196 -11.197 0.081 1.00 0.00 11 GLN A N 20
ATOM 13341 C CA . GLN A 1 11 ? 5.126 -11.879 0.793 1.00 0.00 11 GLN A CA 20
ATOM 13342 C C . GLN A 1 11 ? 3.780 -11.283 0.417 1.00 0.00 11 GLN A C 20
ATOM 13343 O O . GLN A 1 11 ? 3.086 -10.717 1.261 1.00 0.00 11 GLN A O 20
ATOM 13357 N N . TYR A 1 12 ? 3.439 -11.411 -0.863 1.00 0.00 12 TYR A N 20
ATOM 13358 C CA . TYR A 1 12 ? 2.184 -10.888 -1.406 1.00 0.00 12 TYR A CA 20
ATOM 13359 C C . TYR A 1 12 ? 1.148 -10.636 -0.318 1.00 0.00 12 TYR A C 20
ATOM 13360 O O . TYR A 1 12 ? 0.375 -11.525 0.042 1.00 0.00 12 TYR A O 20
ATOM 13378 N N . ASP A 1 13 ? 1.125 -9.410 0.181 1.00 0.00 13 ASP A N 20
ATOM 13379 C CA . ASP A 1 13 ? 0.174 -9.017 1.209 1.00 0.00 13 ASP A CA 20
ATOM 13380 C C . ASP A 1 13 ? -0.637 -7.832 0.711 1.00 0.00 13 ASP A C 20
ATOM 13381 O O . ASP A 1 13 ? -0.565 -6.734 1.262 1.00 0.00 13 ASP A O 20
ATOM 13390 N N . PRO A 1 14 ? -1.414 -8.048 -0.357 1.00 0.00 14 PRO A N 20
ATOM 13391 C CA . PRO A 1 14 ? -2.239 -7.010 -0.964 1.00 0.00 14 PRO A CA 20
ATOM 13392 C C . PRO A 1 14 ? -3.071 -6.262 0.066 1.00 0.00 14 PRO A C 20
ATOM 13393 O O . PRO A 1 14 ? -4.106 -6.750 0.518 1.00 0.00 14 PRO A O 20
ATOM 13404 N N . VAL A 1 15 ? -2.610 -5.075 0.434 1.00 0.00 15 VAL A N 20
ATOM 13405 C CA . VAL A 1 15 ? -3.298 -4.260 1.406 1.00 0.00 15 VAL A CA 20
ATOM 13406 C C . VAL A 1 15 ? -3.953 -3.069 0.745 1.00 0.00 15 VAL A C 20
ATOM 13407 O O . VAL A 1 15 ? -3.309 -2.298 0.033 1.00 0.00 15 VAL A O 20
ATOM 13420 N N . CYS A 1 16 ? -5.237 -2.925 0.998 1.00 0.00 16 CYS A N 20
ATOM 13421 C CA . CYS A 1 16 ? -5.997 -1.830 0.450 1.00 0.00 16 CYS A CA 20
ATOM 13422 C C . CYS A 1 16 ? -5.732 -0.571 1.252 1.00 0.00 16 CYS A C 20
ATOM 13423 O O . CYS A 1 16 ? -5.944 -0.539 2.464 1.00 0.00 16 CYS A O 20
ATOM 13430 N N . GLY A 1 17 ? -5.251 0.462 0.576 1.00 0.00 17 GLY A N 20
ATOM 13431 C CA . GLY A 1 17 ? -4.951 1.692 1.257 1.00 0.00 17 GLY A CA 20
ATOM 13432 C C . GLY A 1 17 ? -6.036 2.715 1.086 1.00 0.00 17 GLY A C 20
ATOM 13433 O O . GLY A 1 17 ? -6.575 2.895 -0.024 1.00 0.00 17 GLY A O 20
ATOM 13437 N N . SER A 1 18 ? -6.348 3.387 2.193 1.00 0.00 18 SER A N 20
ATOM 13438 C CA . SER A 1 18 ? -7.359 4.413 2.204 1.00 0.00 18 SER A CA 20
ATOM 13439 C C . SER A 1 18 ? -7.099 5.385 1.077 1.00 0.00 18 SER A C 20
ATOM 13440 O O . SER A 1 18 ? -6.292 6.313 1.191 1.00 0.00 18 SER A O 20
ATOM 13448 N N . ASP A 1 19 ? -7.787 5.123 -0.016 1.00 0.00 19 ASP A N 20
ATOM 13449 C CA . ASP A 1 19 ? -7.689 5.907 -1.231 1.00 0.00 19 ASP A CA 20
ATOM 13450 C C . ASP A 1 19 ? -8.469 5.198 -2.326 1.00 0.00 19 ASP A C 20
ATOM 13451 O O . ASP A 1 19 ? -9.029 5.826 -3.225 1.00 0.00 19 ASP A O 20
ATOM 13460 N N . GLY A 1 20 ? -8.501 3.872 -2.225 1.00 0.00 20 GLY A N 20
ATOM 13461 C CA . GLY A 1 20 ? -9.211 3.062 -3.185 1.00 0.00 20 GLY A CA 20
ATOM 13462 C C . GLY A 1 20 ? -8.271 2.198 -3.987 1.00 0.00 20 GLY A C 20
ATOM 13463 O O . GLY A 1 20 ? -8.529 1.918 -5.157 1.00 0.00 20 GLY A O 20
ATOM 13467 N N . ILE A 1 21 ? -7.162 1.783 -3.374 1.00 0.00 21 ILE A N 20
ATOM 13468 C CA . ILE A 1 21 ? -6.198 0.961 -4.096 1.00 0.00 21 ILE A CA 20
ATOM 13469 C C . ILE A 1 21 ? -5.649 -0.192 -3.258 1.00 0.00 21 ILE A C 20
ATOM 13470 O O . ILE A 1 21 ? -5.330 -0.028 -2.081 1.00 0.00 21 ILE A O 20
ATOM 13486 N N . THR A 1 22 ? -5.518 -1.355 -3.898 1.00 0.00 22 THR A N 20
ATOM 13487 C CA . THR A 1 22 ? -4.980 -2.545 -3.243 1.00 0.00 22 THR A CA 20
ATOM 13488 C C . THR A 1 22 ? -3.510 -2.705 -3.614 1.00 0.00 22 THR A C 20
ATOM 13489 O O . THR A 1 22 ? -3.180 -3.115 -4.726 1.00 0.00 22 THR A O 20
ATOM 13500 N N . TYR A 1 23 ? -2.635 -2.344 -2.687 1.00 0.00 23 TYR A N 20
ATOM 13501 C CA . TYR A 1 23 ? -1.202 -2.407 -2.917 1.00 0.00 23 TYR A CA 20
ATOM 13502 C C . TYR A 1 23 ? -0.636 -3.782 -2.648 1.00 0.00 23 TYR A C 20
ATOM 13503 O O . TYR A 1 23 ? -1.055 -4.468 -1.726 1.00 0.00 23 TYR A O 20
ATOM 13521 N N . GLY A 1 24 ? 0.330 -4.161 -3.471 1.00 0.00 24 GLY A N 20
ATOM 13522 C CA . GLY A 1 24 ? 0.970 -5.457 -3.341 1.00 0.00 24 GLY A CA 20
ATOM 13523 C C . GLY A 1 24 ? 1.506 -5.696 -1.951 1.00 0.00 24 GLY A C 20
ATOM 13524 O O . GLY A 1 24 ? 1.802 -6.830 -1.575 1.00 0.00 24 GLY A O 20
ATOM 13528 N N . ASN A 1 25 ? 1.631 -4.623 -1.188 1.00 0.00 25 ASN A N 20
ATOM 13529 C CA . ASN A 1 25 ? 2.135 -4.713 0.170 1.00 0.00 25 ASN A CA 20
ATOM 13530 C C . ASN A 1 25 ? 2.239 -3.336 0.803 1.00 0.00 25 ASN A C 20
ATOM 13531 O O . ASN A 1 25 ? 2.455 -2.341 0.114 1.00 0.00 25 ASN A O 20
ATOM 13542 N N . ALA A 1 26 ? 2.092 -3.286 2.120 1.00 0.00 26 ALA A N 20
ATOM 13543 C CA . ALA A 1 26 ? 2.187 -2.025 2.835 1.00 0.00 26 ALA A CA 20
ATOM 13544 C C . ALA A 1 26 ? 3.481 -1.329 2.453 1.00 0.00 26 ALA A C 20
ATOM 13545 O O . ALA A 1 26 ? 3.567 -0.098 2.442 1.00 0.00 26 ALA A O 20
ATOM 13552 N N . CYS A 1 27 ? 4.485 -2.133 2.115 1.00 0.00 27 CYS A N 20
ATOM 13553 C CA . CYS A 1 27 ? 5.773 -1.603 1.706 1.00 0.00 27 CYS A CA 20
ATOM 13554 C C . CYS A 1 27 ? 5.681 -1.018 0.310 1.00 0.00 27 CYS A C 20
ATOM 13555 O O . CYS A 1 27 ? 6.256 0.032 0.020 1.00 0.00 27 CYS A O 20
ATOM 13562 N N . MET A 1 28 ? 4.942 -1.704 -0.555 1.00 0.00 28 MET A N 20
ATOM 13563 C CA . MET A 1 28 ? 4.770 -1.248 -1.916 1.00 0.00 28 MET A CA 20
ATOM 13564 C C . MET A 1 28 ? 4.025 0.070 -1.901 1.00 0.00 28 MET A C 20
ATOM 13565 O O . MET A 1 28 ? 4.158 0.894 -2.806 1.00 0.00 28 MET A O 20
ATOM 13579 N N . LEU A 1 29 ? 3.247 0.264 -0.842 1.00 0.00 29 LEU A N 20
ATOM 13580 C CA . LEU A 1 29 ? 2.486 1.477 -0.670 1.00 0.00 29 LEU A CA 20
ATOM 13581 C C . LEU A 1 29 ? 3.394 2.671 -0.476 1.00 0.00 29 LEU A C 20
ATOM 13582 O O . LEU A 1 29 ? 3.293 3.660 -1.199 1.00 0.00 29 LEU A O 20
ATOM 13598 N N . LEU A 1 30 ? 4.285 2.580 0.498 1.00 0.00 30 LEU A N 20
ATOM 13599 C CA . LEU A 1 30 ? 5.205 3.669 0.750 1.00 0.00 30 LEU A CA 20
ATOM 13600 C C . LEU A 1 30 ? 5.831 4.084 -0.571 1.00 0.00 30 LEU A C 20
ATOM 13601 O O . LEU A 1 30 ? 5.979 5.267 -0.860 1.00 0.00 30 LEU A O 20
ATOM 13617 N N . GLY A 1 31 ? 6.149 3.093 -1.396 1.00 0.00 31 GLY A N 20
ATOM 13618 C CA . GLY A 1 31 ? 6.712 3.379 -2.698 1.00 0.00 31 GLY A CA 20
ATOM 13619 C C . GLY A 1 31 ? 5.757 4.220 -3.505 1.00 0.00 31 GLY A C 20
ATOM 13620 O O . GLY A 1 31 ? 6.159 5.060 -4.310 1.00 0.00 31 GLY A O 20
ATOM 13624 N N . ALA A 1 32 ? 4.478 3.992 -3.252 1.00 0.00 32 ALA A N 20
ATOM 13625 C CA . ALA A 1 32 ? 3.412 4.717 -3.913 1.00 0.00 32 ALA A CA 20
ATOM 13626 C C . ALA A 1 32 ? 3.314 6.137 -3.376 1.00 0.00 32 ALA A C 20
ATOM 13627 O O . ALA A 1 32 ? 3.420 7.099 -4.129 1.00 0.00 32 ALA A O 20
ATOM 13634 N N . SER A 1 33 ? 3.119 6.264 -2.067 1.00 0.00 33 SER A N 20
ATOM 13635 C CA . SER A 1 33 ? 3.017 7.573 -1.437 1.00 0.00 33 SER A CA 20
ATOM 13636 C C . SER A 1 33 ? 4.261 8.406 -1.726 1.00 0.00 33 SER A C 20
ATOM 13637 O O . SER A 1 33 ? 4.166 9.557 -2.152 1.00 0.00 33 SER A O 20
ATOM 13645 N N . CYS A 1 34 ? 5.425 7.816 -1.482 1.00 0.00 34 CYS A N 20
ATOM 13646 C CA . CYS A 1 34 ? 6.695 8.505 -1.707 1.00 0.00 34 CYS A CA 20
ATOM 13647 C C . CYS A 1 34 ? 6.878 8.902 -3.175 1.00 0.00 34 CYS A C 20
ATOM 13648 O O . CYS A 1 34 ? 7.588 9.863 -3.474 1.00 0.00 34 CYS A O 20
ATOM 13655 N N . ARG A 1 35 ? 6.261 8.160 -4.091 1.00 0.00 35 ARG A N 20
ATOM 13656 C CA . ARG A 1 35 ? 6.404 8.458 -5.516 1.00 0.00 35 ARG A CA 20
ATOM 13657 C C . ARG A 1 35 ? 5.119 9.011 -6.129 1.00 0.00 35 ARG A C 20
ATOM 13658 O O . ARG A 1 35 ? 5.018 9.147 -7.349 1.00 0.00 35 ARG A O 20
ATOM 13679 N N . SER A 1 36 ? 4.135 9.318 -5.292 1.00 0.00 36 SER A N 20
ATOM 13680 C CA . SER A 1 36 ? 2.865 9.841 -5.772 1.00 0.00 36 SER A CA 20
ATOM 13681 C C . SER A 1 36 ? 2.748 11.347 -5.520 1.00 0.00 36 SER A C 20
ATOM 13682 O O . SER A 1 36 ? 3.278 12.151 -6.285 1.00 0.00 36 SER A O 20
ATOM 13690 N N . ASP A 1 37 ? 2.050 11.726 -4.451 1.00 0.00 37 ASP A N 20
ATOM 13691 C CA . ASP A 1 37 ? 1.867 13.133 -4.113 1.00 0.00 37 ASP A CA 20
ATOM 13692 C C . ASP A 1 37 ? 1.103 13.271 -2.802 1.00 0.00 37 ASP A C 20
ATOM 13693 O O . ASP A 1 37 ? 1.361 14.176 -2.010 1.00 0.00 37 ASP A O 20
ATOM 13702 N N . THR A 1 38 ? 0.163 12.359 -2.581 1.00 0.00 38 THR A N 20
ATOM 13703 C CA . THR A 1 38 ? -0.640 12.365 -1.367 1.00 0.00 38 THR A CA 20
ATOM 13704 C C . THR A 1 38 ? -0.326 11.140 -0.515 1.00 0.00 38 THR A C 20
ATOM 13705 O O . THR A 1 38 ? -0.294 10.016 -1.018 1.00 0.00 38 THR A O 20
ATOM 13716 N N . PRO A 1 39 ? -0.087 11.342 0.788 1.00 0.00 39 PRO A N 20
ATOM 13717 C CA . PRO A 1 39 ? 0.231 10.249 1.712 1.00 0.00 39 PRO A CA 20
ATOM 13718 C C . PRO A 1 39 ? -0.977 9.362 1.996 1.00 0.00 39 PRO A C 20
ATOM 13719 O O . PRO A 1 39 ? -1.650 9.525 3.014 1.00 0.00 39 PRO A O 20
ATOM 13730 N N . ILE A 1 40 ? -1.246 8.421 1.096 1.00 0.00 40 ILE A N 20
ATOM 13731 C CA . ILE A 1 40 ? -2.369 7.514 1.263 1.00 0.00 40 ILE A CA 20
ATOM 13732 C C . ILE A 1 40 ? -2.289 6.801 2.607 1.00 0.00 40 ILE A C 20
ATOM 13733 O O . ILE A 1 40 ? -1.310 6.951 3.337 1.00 0.00 40 ILE A O 20
ATOM 13749 N N . GLU A 1 41 ? -3.316 6.025 2.936 1.00 0.00 41 GLU A N 20
ATOM 13750 C CA . GLU A 1 41 ? -3.332 5.300 4.203 1.00 0.00 41 GLU A CA 20
ATOM 13751 C C . GLU A 1 41 ? -3.695 3.834 4.002 1.00 0.00 41 GLU A C 20
ATOM 13752 O O . GLU A 1 41 ? -3.888 3.380 2.878 1.00 0.00 41 GLU A O 20
ATOM 13764 N N . LEU A 1 42 ? -3.784 3.097 5.105 1.00 0.00 42 LEU A N 20
ATOM 13765 C CA . LEU A 1 42 ? -4.137 1.682 5.059 1.00 0.00 42 LEU A CA 20
ATOM 13766 C C . LEU A 1 42 ? -5.498 1.458 5.707 1.00 0.00 42 LEU A C 20
ATOM 13767 O O . LEU A 1 42 ? -5.764 1.961 6.800 1.00 0.00 42 LEU A O 20
ATOM 13783 N N . VAL A 1 43 ? -6.361 0.711 5.028 1.00 0.00 43 VAL A N 20
ATOM 13784 C CA . VAL A 1 43 ? -7.695 0.436 5.543 1.00 0.00 43 VAL A CA 20
ATOM 13785 C C . VAL A 1 43 ? -7.855 -1.033 5.915 1.00 0.00 43 VAL A C 20
ATOM 13786 O O . VAL A 1 43 ? -8.284 -1.360 7.021 1.00 0.00 43 VAL A O 20
ATOM 13799 N N . HIS A 1 44 ? -7.506 -1.916 4.988 1.00 0.00 44 HIS A N 20
ATOM 13800 C CA . HIS A 1 44 ? -7.610 -3.351 5.226 1.00 0.00 44 HIS A CA 20
ATOM 13801 C C . HIS A 1 44 ? -6.480 -4.101 4.528 1.00 0.00 44 HIS A C 20
ATOM 13802 O O . HIS A 1 44 ? -6.229 -3.899 3.340 1.00 0.00 44 HIS A O 20
ATOM 13817 N N . LYS A 1 45 ? -5.801 -4.966 5.276 1.00 0.00 45 LYS A N 20
ATOM 13818 C CA . LYS A 1 45 ? -4.695 -5.745 4.731 1.00 0.00 45 LYS A CA 20
ATOM 13819 C C . LYS A 1 45 ? -5.207 -6.872 3.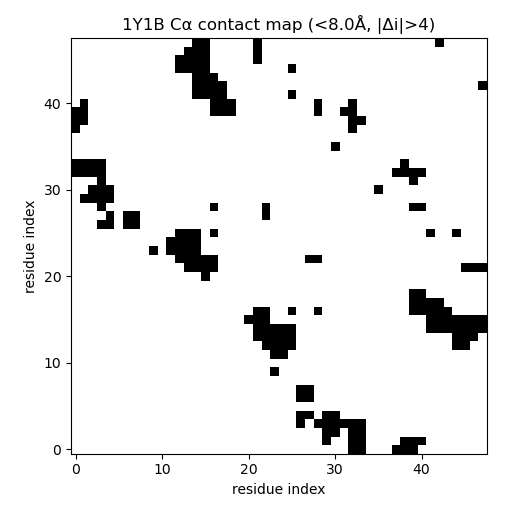839 1.00 0.00 45 LYS A C 20
ATOM 13820 O O . LYS A 1 45 ? -4.998 -8.050 4.131 1.00 0.00 45 LYS A O 20
ATOM 13839 N N . GLY A 1 46 ? -5.875 -6.502 2.751 1.00 0.00 46 GLY A N 20
ATOM 13840 C CA . GLY A 1 46 ? -6.402 -7.490 1.833 1.00 0.00 46 GLY A CA 20
ATOM 13841 C C . GLY A 1 46 ? -6.941 -6.861 0.566 1.00 0.00 46 GLY A C 20
ATOM 13842 O O . GLY A 1 46 ? -6.720 -5.677 0.311 1.00 0.00 46 GLY A O 20
ATOM 13846 N N . ARG A 1 47 ? -7.651 -7.649 -0.228 1.00 0.00 47 ARG A N 20
ATOM 13847 C CA . ARG A 1 47 ? -8.221 -7.157 -1.474 1.00 0.00 47 ARG A CA 20
ATOM 13848 C C . ARG A 1 47 ? -9.512 -6.388 -1.211 1.00 0.00 47 ARG A C 20
ATOM 13849 O O . ARG A 1 47 ? -10.543 -6.656 -1.826 1.00 0.00 47 ARG A O 20
ATOM 13870 N N . CYS A 1 48 ? -9.443 -5.425 -0.295 1.00 0.00 48 CYS A N 20
ATOM 13871 C CA . CYS A 1 48 ? -10.602 -4.611 0.047 1.00 0.00 48 CYS A CA 20
ATOM 13872 C C . CYS A 1 48 ? -11.829 -5.483 0.296 1.00 0.00 48 CYS A C 20
ATOM 13873 O O . CYS A 1 48 ? -12.942 -5.056 -0.077 1.00 0.00 48 CYS A O 20
#

Solvent-accessible surface area: 3655 Å² total; per-residue (Å²): 167,48,94,64,43,169,171,68,71,176,125,178,78,32,6,6,2,56,90,63,94,68,27,15,11,39,26,119,3,59,18,18,4,43,188,62,140,76,80,2,100,65,90,77,186,21,200,117

Radius of gyration: 9.48 Å; Cα contacts (8 Å, |Δi|>4): 101; chains: 1; bounding box: 24×25×12 Å

CATH classification: 3.30.60.30

Nearest PDB structures (foldseek):
  1y1b-assembly1_A  TM=9.162E-01  e=4.863E-07  unclassified
  1sgq-assembly1_I  TM=7.173E-01  e=3.642E-03  Meleagris gallopavo
  1sgp-assembly1_I  TM=7.195E-01  e=4.164E-03  Meleagris gallopavo
  1sgy-assembly1_I  TM=7.187E-01  e=4.164E-03  Meleagris gallopavo
  2sge-assembly1_I  TM=7.170E-01  e=4.164E-03  Meleagris gallopavo